Protein 5Z5E (pdb70)

Sequence (911 aa):
DPKEYVLKGFFYPASEIYNSIAGFYDYGYLGTLLKNNFINEWKNYFLRLHPNFWEVDPAIVMPKEVFIASGHLENFNDPWFNLMFPIYIGPDSQEALNLLKNLKENVSEQYIKDIIERVKKMVENEAYLRPETAQGPYVMFKREFILHRQKLPLGLAVVGKAFRNEISPRQLLLRLREFTQAELQIFFDPEDNEFDINEVKDVELNFLDKEGNYKRIKVKDLPFPEFYAYFVGKVKQFYERLGIPEERLRFRELSEKEKAFYNKYHVDIEINFPTYGWKEVGGIHYRTDHDLSGHMKVSGKDLTVQKDNKKFIPHVLELSFGVDRNVLALIDLFLTEEEYKEKRVVLKIPKHLAPIKVAVFPLLKKPELIEKAKEVYNMLKNYFYPIIYDEQGSIGRRYRRVDEIGVPYAITIDYQTLEDNTVTIRDRDTMKQVRVKIEDLPNDPKEYVLKGFFYPASEIYNSIAGFYDYGYLGTLLKNNFINEWKNYFLRLHPNFWEVDPAIVMPKEVFIASGHLENFNDPIVECNAPLGKVKWFNLMFPIYIGPDSQEALNLLKNLKENVSEQYIKDIIERVKKMVENEAYLRPETAQGPYVMFKREFILHRQKLPLGLAVVGKAFRNEISPRQLLLRLREFTQAELQIFFDPEDNEFDINEVKDVELNFLDKEGNYKRIKVKDLPFPEFYAYFVGKVKQFYERLGIPEERLRFRELSEKEKAFYNKYHVDIEINFPTYGWKEVGGIHYRTDHDLSGHMKVSGKDLTVQKDNKKFIPHVLELSFGVDRNVLALIDLFLTEEEYEIERDNQKVKEKRVVLKIPKHLAPIKVAVFPLLKKPELIEKAKEVYNMLKNYFYPIIYDEQGSIGRRYRRVDEIGVPYAITIDYQTLEDNTVTIRDRDTMKQVRVKIEDLPNQLTL

InterPro domains:
  IPR002314 Aminoacyl-tRNA synthetase, class II (G/ P/ S/T) [PF00587] (176-385)
  IPR004154 Anticodon-binding [PF03129] (419-507)
  IPR006195 Aminoacyl-tRNA synthetase, class II [PS50862] (129-424)
  IPR027031 Glycyl-tRNA synthetase/DNA polymerase subunit gamma-2 [PTHR10745] (9-361)
  IPR036621 Anticodon-binding domain superfamily [G3DSA:3.40.50.800] (417-511)
  IPR045864 Class II Aminoacyl-tRNA synthetase/Biotinyl protein ligase (BPL) and lipoyl protein ligase (LPL) [G3DSA:3.30.930.10] (7-416)
  IPR045864 Class II Aminoacyl-tRNA synthetase/Biotinyl protein ligase (BPL) and lipoyl protein ligase (LPL) [SSF55681] (9-422)

Secondary structure (DSSP, 8-state):
-HHHHGGGTTEEETTTTS-PPTT-EEE-HHHHHHHHHHHHHHHHHHHTTSTTEEE-B--SEE-HHHHHHHSHHHH-EE--EE--EEEE-SSHHHHHHHHHHT--TT--HHHHHHHHHHHHHHHHTEEEE-S-STHHHHHHHHHHHHHTTT-SSEEEEEEEEEE---SS-BTTTTB-SEEEEEEEEEEE-TTS--S-GGGTTT-EEEEE-TTS-EEEEEGGGSSS-HHHHHHHHHHHHHHHHHT--GGGEEEEEPPTTTS-TT-SEEEEEEEEETTTEEEEEEEEEE-TTHHHHHHHHHH-----EEETTEEEPPEEEEEEEEHHHHHHHHHHHHEEEEE---EEEEE---GGG-SS-EEEEESSS-HHHHHHHHHHHHHHTTT-SSEEE--SS-HHHHHHHHHHTT-SEEEEE-HHHHHH-EEEEEETTT--EEEEEGGGTT-/-HHHHGGGTTEEETTTTS-PPTT-EEE-HHHHHHHHHHHHHHHHHHHTTSTTEEE-B--SEEEHHHHHHSSHHHH-EEEE----PPP---EEEE-PEEEE-STHHHHHHHHHHT--TT--HHHHHHHHHHHHHHHHTEEEE-SSSTHHHHHHHHHHHHHTTT-SSEEEEEEEEEE---SS-BTGGGB-SEEEEEEEEEEE-SSS--S-GGGTTT-EEEEE-TT--EEEEEGGGSSS-HHHHHHHHHHHHHHHHHT--GGGEEEEEPPTTTS-TT-SEEEEEEEEETTTEEEEEEEEEE-TTHHHHHHHHHH-----EEETTEEEPPEEEEEEEEHHHHHHHHHHTTEEEEEEEEEETTEEEEEEEEEE---GGG-S--EEEEESSS-HHHHHHHHHHHHHHTTTSSS-EE--SS-HHHHHHHHHHTT-SEEEEE-HHHHHHSEEEEEETTT--EEEEEGGGTT-----

Foldseek 3Di:
DVPVLCVVFAKAQPPNVDDGDFFDIDGGLQNVLLLVLVVVLVCVQPQVPDVQADEDEFDQKDAPLLCVLVVLVPPCADPNDRFWAKDFPDCLVVVLVVLVVPDDPPDDVVSVVSNVVSVVVRVVRIITRAQDCVSRCLVCVVVSCVVVVVDPFHKYKYWDKGATNDPDADDPLQRHRIFTKIKIKTFHDPPDCPDDLVVFQQPWAFEQEQVRDTDIDGLVPDPDDSVQSSVVRSVVVSVVVQPAPRVFWHKYWHDCVPDDPQFPTKIFIWGQQPVPGTDGFWIKGWRFQSNNVSCCVSVVDDQWGDDDNDTDRTTIIMTMGGSSVVSVSQQRVQFDFDCVVHTATFRQGPQSSQSEAEEFEEQAPDVVSVVVRVVLCVVCCVVDPDYHYDYDDHPVVVLRVVRSRHHQWYWYGDPVCVVQVWIWIQGSPVRDIDIGHSVPVVD/DVLVLCVLFAKDQPPNVDDGDFQDIDGGLQNVLLLVLVVVLVCVQVQPPDPQADEDEDDQWAAVLLCVLVVLVPPQWDWDWDVVDDIDDTDTDRWWAKDFPDPLVVVLVVLVVPPDPPDDPVSVVVNVVSVVVRVVRIITRAQDCVSVCLVCVVVSCVVVPNDPFHKYKYWAKHATNDDDADDPLARHRIFIKIKIKTWHDPVDDPFDLVVFQQPWAFEQEQVGDTDIDGLVPDPDDSVQSRVVRSVVVSVVVQPQPRVFWHKYWHDCVPDDPQFPTKIFIWGQFPVPGTGGFWIKGWRFQSSNVSCCVSVVDDQWGQDPNDTDRTTIIMTMGGSSVVSVSLQRVFFDWDWDWDDDPNDIDIDIATARQRQQSSQSFAEEFEEQAPDPVSVVLSVVLCVVCCVQGPDYHYDYDDHPVVVLRSVRNSHHQWYWYRYVVCVVQQWIWIQGSPPRDIDIDHSVPPSPDDGD

Solvent-accessible surface area: 38941 Å² total; per-residue (Å²): 130,9,130,112,14,3,32,76,0,0,1,3,49,3,1,52,7,20,138,42,38,59,4,5,43,4,12,0,16,0,0,1,35,0,12,36,38,0,20,80,41,0,34,69,32,0,17,95,34,41,75,16,4,19,19,1,26,0,4,2,1,1,8,61,64,0,0,98,11,24,17,27,56,141,101,42,41,48,138,225,17,18,8,2,0,20,1,15,13,11,31,13,10,72,67,0,28,93,36,0,136,85,12,117,68,138,42,77,75,106,54,20,101,57,0,44,72,46,7,129,76,6,40,125,64,25,1,18,1,2,0,31,0,1,3,0,0,2,2,5,2,77,74,0,12,90,44,16,84,115,93,39,7,0,0,0,1,1,27,11,34,0,0,62,3,27,74,77,26,107,61,9,2,12,102,12,18,11,26,11,16,0,3,0,0,0,0,4,6,57,130,69,145,49,20,73,25,94,97,1,70,72,17,59,0,18,2,28,13,101,119,54,81,116,87,116,23,64,0,109,87,13,77,24,53,103,38,0,4,8,0,1,0,28,0,3,34,1,0,76,146,1,32,11,40,59,127,58,2,40,0,52,17,13,40,107,187,97,33,51,154,107,4,116,58,24,0,14,0,10,1,36,1,72,65,44,29,75,45,63,0,6,2,0,23,16,38,26,56,37,7,0,37,9,2,57,158,48,18,65,85,76,1,32,7,122,70,124,157,124,115,48,20,0,33,1,1,11,0,14,0,17,0,7,41,2,0,0,0,0,0,9,20,24,46,42,117,45,130,208,238,138,113,30,49,0,0,63,0,24,92,88,0,0,2,0,54,4,0,0,0,0,51,80,140,87,94,77,0,27,119,45,0,100,102,3,24,76,60,2,72,123,123,66,80,7,10,28,62,19,36,62,55,71,41,32,121,3,25,119,52,6,2,46,17,0,2,3,77,3,5,4,0,19,92,83,1,76,157,49,57,8,0,17,26,19,30,7,42,78,68,145,96,90,96,30,106,20,150,79,10,51,167,129,31,132,118,15,2,31,77,0,0,1,2,46,4,0,51,9,20,130,44,36,57,4,3,43,2,11,0,16,0,0,1,32,0,10,34,30,0,22,77,57,1,39,79,38,0,14,108,35,34,90,18,2,23,18,0,26,0,3,1,2,3,8,43,65,0,0,94,14,22,17,24,60,138,98,45,39,30,78,40,72,167,182,158,74,129,130,46,180,95,124,170,4,17,14,4,0,31,1,8,12,11,53,32,4,47,80,0,22,76,41,4,102,76,8,102,102,132,37,49,107,120,50,23,117,72,0,50,66,53,4,121,82,2,53,105,81,20,0,19,1,3,0,32,0,2,2,0,1,2,2,6,2,73,75,0,8,98,48,16,76,111,85,32,5,0,0,0,0,1,28,12,35,0,0,66,7,26,56,67,26,108,64,21,1,9,102,14,18,9,24,10,16,0,3,0,0,0,0,8,17,39,151,68,129,80,21,76,31,90,93,1,78,69,21,63,0,15,1,29,16,115,126,46,92,112,95,115,18,72,0,111,83,12,78,23,56,106,34,0,4,7,1,1,0,29,0,4,26,5,0,66,143,2,30,10,51,70,124,63,4,38,0,53,22,13,37,132,196,98,43,50,161,98,4,101,48,22,0,14,0,11,1,35,2,75,70,38,29,75,42,57,0,3,3,0,22,14,36,40,48,37,8,0,33,16,2,44,168,47,20,61,89,72,1,28,14,104,85,104,134,150,112,44,34,0,36,1,1,8,0,14,0,14,0,6,44,2,0,4,0,1,3,14,21,22,49,43,108,37,142,49,91,6,85,111,127,146,106,123,45,163,66,142,19,58,0,0,67,0,21,27,49,0,0,4,1,37,0,0,0,0,0,50,86,121,104,106,99,0,30,116,33,0,105,82,0,14,73,55,0,64,122,127,32,65,15,2,20,55,15,26,42,33,53,37,40,144,1,25,147,56,7,6,32,15,0,3,0,19,3,0,4,0,24,109,78,1,70,150,63,64,17,0,14,19,15,32,5,53,80,22,109,89,88,84,34,97,10,132,76,0,33,128,16,118,49,139

Structure (mmCIF, N/CA/C/O backbone):
data_5Z5E
#
_entry.id   5Z5E
#
_cell.length_a   79.410
_cell.length_b   121.096
_cell.length_c   133.635
_cell.angle_alpha   90.00
_cell.angle_beta   93.27
_cell.angle_gamma   90.00
#
_symmetry.space_group_name_H-M   'C 1 2 1'
#
loop_
_entity.id
_entity.type
_entity.pdbx_description
1 polymer NEQ417
2 non-polymer 'SULFATE ION'
3 non-polymer GLYCEROL
4 water water
#
loop_
_atom_site.group_PDB
_atom_site.id
_atom_site.type_symbol
_atom_site.label_atom_id
_atom_site.label_alt_id
_atom_site.label_comp_id
_atom_site.label_asym_id
_atom_site.label_entity_id
_atom_site.label_seq_id
_atom_site.pdbx_PDB_ins_code
_atom_site.Cartn_x
_atom_site.Cartn_y
_atom_site.Cartn_z
_atom_site.occupancy
_atom_site.B_iso_or_equiv
_atom_site.auth_seq_id
_atom_site.auth_comp_id
_atom_site.auth_asym_id
_atom_site.auth_atom_id
_atom_site.pdbx_PDB_model_num
ATOM 1 N N . ASP A 1 24 ? -1.762 92.755 12.083 1.00 61.06 2 ASP A N 1
ATOM 2 C CA . ASP A 1 24 ? -2.079 91.465 11.476 1.00 58.35 2 ASP A CA 1
ATOM 3 C C . ASP A 1 24 ? -1.172 90.374 12.028 1.00 49.53 2 ASP A C 1
ATOM 4 O O . ASP A 1 24 ? -0.348 89.824 11.301 1.00 50.83 2 ASP A O 1
ATOM 9 N N . PRO A 1 25 ? -1.324 90.045 13.312 1.00 47.34 3 PRO A N 1
ATOM 10 C CA . PRO A 1 25 ? -0.479 88.982 13.880 1.00 46.32 3 PRO A CA 1
ATOM 11 C C . PRO A 1 25 ? -0.779 87.611 13.301 1.00 41.97 3 PRO A C 1
ATOM 12 O O . PRO A 1 25 ? 0.111 86.756 13.275 1.00 39.90 3 PRO A O 1
ATOM 16 N N . LYS A 1 26 ? -1.996 87.388 12.805 1.00 38.99 4 LYS A N 1
ATOM 17 C CA . LYS A 1 26 ? -2.445 86.037 12.486 1.00 43.75 4 LYS A CA 1
ATOM 18 C C . LYS A 1 26 ? -1.539 85.364 11.459 1.00 43.31 4 LYS A C 1
ATOM 19 O O . LYS A 1 26 ? -1.096 84.227 11.659 1.00 37.63 4 LYS A O 1
ATOM 25 N N . GLU A 1 27 ? -1.256 86.041 10.349 1.00 39.75 5 GLU A N 1
ATOM 26 C CA . GLU A 1 27 ? -0.366 85.443 9.363 1.00 37.76 5 GLU A CA 1
ATOM 27 C C . GLU A 1 27 ? 1.094 85.577 9.770 1.00 34.71 5 GLU A C 1
ATOM 28 O O . GLU A 1 27 ? 1.904 84.693 9.455 1.00 29.81 5 GLU A O 1
ATOM 34 N N . TYR A 1 28 ? 1.441 86.657 10.481 1.00 23.70 6 TYR A N 1
ATOM 35 C CA . TYR A 1 28 ? 2.833 86.883 10.849 1.00 28.72 6 TYR A CA 1
ATOM 36 C C . TYR A 1 28 ? 3.361 85.836 11.827 1.00 28.10 6 TYR A C 1
ATOM 37 O O . TYR A 1 28 ? 4.565 85.558 11.817 1.00 25.29 6 TYR A O 1
ATOM 46 N N . VAL A 1 29 ? 2.507 85.259 12.684 1.00 24.43 7 VAL A N 1
ATOM 47 C CA . VAL A 1 29 ? 3.030 84.363 13.722 1.00 25.89 7 VAL A CA 1
ATOM 48 C C . VAL A 1 29 ? 3.443 83.023 13.123 1.00 25.34 7 VAL A C 1
ATOM 49 O O . VAL A 1 29 ? 4.258 82.298 13.713 1.00 26.18 7 VAL A O 1
ATOM 53 N N . LEU A 1 30 ? 2.927 82.700 11.938 1.00 25.21 8 LEU A N 1
ATOM 54 C CA . LEU A 1 30 ? 3.313 81.506 11.195 1.00 27.98 8 LEU A CA 1
ATOM 55 C C . LEU A 1 30 ? 4.764 81.527 10.731 1.00 20.97 8 LEU A C 1
ATOM 56 O O . LEU A 1 30 ? 5.247 80.521 10.221 1.00 24.02 8 LEU A O 1
ATOM 61 N N . LYS A 1 31 ? 5.468 82.637 10.888 1.00 26.10 9 LYS A N 1
ATOM 62 C CA . LYS A 1 31 ? 6.865 82.709 10.488 1.00 26.92 9 LYS A CA 1
ATOM 63 C C . LYS A 1 31 ? 7.804 82.187 11.571 1.00 30.44 9 LYS A C 1
ATOM 64 O O . LYS A 1 31 ? 8.968 82.597 11.632 1.00 29.70 9 LYS A O 1
ATOM 70 N N . GLY A 1 32 ? 7.325 81.276 12.416 1.00 27.56 10 GLY A N 1
ATOM 71 C CA . GLY A 1 32 ? 8.155 80.658 13.441 1.00 22.80 10 GLY A CA 1
ATOM 72 C C . GLY A 1 32 ? 7.714 80.889 14.867 1.00 22.16 10 GLY A C 1
ATOM 73 O O . GLY A 1 32 ? 8.326 80.304 15.777 1.00 20.88 10 GLY A O 1
ATOM 74 N N . PHE A 1 33 ? 6.681 81.696 15.123 1.00 19.61 11 PHE A N 1
ATOM 75 C CA . PHE A 1 33 ? 6.297 81.952 16.509 1.00 20.96 11 PHE A CA 1
ATOM 76 C C . PHE A 1 33 ? 5.344 80.874 17.028 1.00 18.51 11 PHE A C 1
ATOM 77 O O . PHE A 1 33 ? 5.688 80.159 17.974 1.00 21.28 11 PHE A O 1
ATOM 85 N N . PHE A 1 34 ? 4.178 80.708 16.402 1.00 15.98 12 PHE A N 1
ATOM 86 C CA . PHE A 1 34 ? 3.276 79.631 16.803 1.00 19.94 12 PHE A CA 1
ATOM 87 C C . PHE A 1 34 ? 2.234 79.390 15.721 1.00 21.37 12 PHE A C 1
ATOM 88 O O . PHE A 1 34 ? 1.847 80.307 14.987 1.00 25.39 12 PHE A O 1
ATOM 96 N N . TYR A 1 35 ? 1.772 78.146 15.655 1.00 20.10 13 TYR A N 1
ATOM 97 C CA . TYR A 1 35 ? 0.919 77.605 14.611 1.00 20.64 13 TYR A CA 1
ATOM 98 C C . TYR A 1 35 ? -0.260 76.888 15.245 1.00 25.26 13 TYR A C 1
ATOM 99 O O . TYR A 1 35 ? -0.163 76.419 16.386 1.00 23.68 13 TYR A O 1
ATOM 108 N N . PRO A 1 36 ? -1.377 76.772 14.531 1.00 23.58 14 PRO A N 1
ATOM 109 C CA . PRO A 1 36 ? -2.463 75.924 15.025 1.00 23.30 14 PRO A CA 1
ATOM 110 C C . PRO A 1 36 ? -1.925 74.532 15.338 1.00 26.85 14 PRO A C 1
ATOM 111 O O . PRO A 1 36 ? -1.178 73.961 14.550 1.00 24.25 14 PRO A O 1
ATOM 115 N N . ALA A 1 37 ? -2.289 73.993 16.511 1.00 24.19 15 ALA A N 1
ATOM 116 C CA . ALA A 1 37 ? -1.689 72.742 16.977 1.00 24.54 15 ALA A CA 1
ATOM 117 C C . ALA A 1 37 ? -2.026 71.604 16.028 1.00 24.46 15 ALA A C 1
ATOM 118 O O . ALA A 1 37 ? -3.179 71.438 15.621 1.00 21.85 15 ALA A O 1
ATOM 120 N N . SER A 1 38 ? -1.018 70.805 15.691 1.00 25.17 16 SER A N 1
ATOM 121 C CA . SER A 1 38 ? -1.176 69.735 14.716 1.00 21.94 16 SER A CA 1
ATOM 122 C C . SER A 1 38 ? -1.738 70.299 13.407 1.00 22.96 16 SER A C 1
ATOM 123 O O . SER A 1 38 ? -2.778 69.877 12.903 1.00 20.60 16 SER A O 1
ATOM 126 N N . GLU A 1 39 ? -1.005 71.274 12.866 1.00 23.51 17 GLU A N 1
ATOM 127 C CA . GLU A 1 39 ? -1.486 72.058 11.727 1.00 28.19 17 GLU A CA 1
ATOM 128 C C . GLU A 1 39 ? -1.891 71.194 10.539 1.00 29.17 17 GLU A C 1
ATOM 129 O O . GLU A 1 39 ? -2.822 71.551 9.807 1.00 28.74 17 GLU A O 1
ATOM 135 N N . ILE A 1 40 ? -1.228 70.050 10.331 1.00 27.35 18 ILE A N 1
ATOM 136 C CA . ILE A 1 40 ? -1.536 69.235 9.153 1.00 26.02 18 ILE A CA 1
ATOM 137 C C . ILE A 1 40 ? -2.822 68.438 9.288 1.00 26.55 18 ILE A C 1
ATOM 138 O O . ILE A 1 40 ? -3.263 67.835 8.303 1.00 30.51 18 ILE A O 1
ATOM 143 N N . TYR A 1 41 ? -3.439 68.397 10.466 1.00 26.65 19 TYR A N 1
ATOM 144 C CA . TYR A 1 41 ? -4.768 67.813 10.606 1.00 25.31 19 TYR A CA 1
ATOM 145 C C . TYR A 1 41 ? -5.762 68.942 10.852 1.00 27.77 19 TYR A C 1
ATOM 146 O O . TYR A 1 41 ? -5.412 70.122 10.785 1.00 31.39 19 TYR A O 1
ATOM 155 N N . ASN A 1 42 ? -7.015 68.591 11.119 1.00 26.71 20 ASN A N 1
ATOM 156 C CA . ASN A 1 42 ? -8.003 69.618 11.453 1.00 31.02 20 ASN A CA 1
ATOM 157 C C . ASN A 1 42 ? -7.708 70.107 12.866 1.00 25.31 20 ASN A C 1
ATOM 158 O O . ASN A 1 42 ? -8.154 69.501 13.838 1.00 29.04 20 ASN A O 1
ATOM 163 N N . SER A 1 43 ? -6.960 71.202 13.001 1.00 25.02 21 SER A N 1
ATOM 164 C CA . SER A 1 43 ? -6.575 71.668 14.336 1.00 27.18 21 SER A CA 1
ATOM 165 C C . SER A 1 43 ? -7.791 71.985 15.204 1.00 30.62 21 SER A C 1
ATOM 166 O O . SER A 1 43 ? -8.798 72.516 14.726 1.00 30.90 21 SER A O 1
ATOM 169 N N . ILE A 1 44 ? -7.697 71.646 16.490 1.00 25.42 22 ILE A N 1
ATOM 170 C CA . ILE A 1 44 ? -8.752 71.964 17.450 1.00 25.84 22 ILE A CA 1
ATOM 171 C C . ILE A 1 44 ? -8.550 73.384 17.962 1.00 24.56 22 ILE A C 1
ATOM 172 O O . ILE A 1 44 ? -7.434 73.772 18.321 1.00 23.94 22 ILE A O 1
ATOM 177 N N . ALA A 1 45 ? -9.631 74.160 18.010 1.00 25.77 23 ALA A N 1
ATOM 178 C CA . ALA A 1 45 ? -9.541 75.554 18.431 1.00 23.45 23 ALA A CA 1
ATOM 179 C C . ALA A 1 45 ? -9.038 75.677 19.871 1.00 19.41 23 ALA A C 1
ATOM 180 O O . ALA A 1 45 ? -9.406 74.895 20.752 1.00 22.39 23 ALA A O 1
ATOM 182 N N . GLY A 1 46 ? -8.185 76.666 20.107 1.00 21.36 24 GLY A N 1
ATOM 183 C CA . GLY A 1 46 ? -7.688 76.938 21.440 1.00 16.65 24 GLY A CA 1
ATOM 184 C C . GLY A 1 46 ? -6.425 76.194 21.826 1.00 21.80 24 GLY A C 1
ATOM 185 O O . GLY A 1 46 ? -6.069 76.200 23.016 1.00 18.19 24 GLY A O 1
ATOM 186 N N . PHE A 1 47 ? -5.742 75.554 20.861 1.00 20.06 25 PHE A N 1
ATOM 187 C CA . PHE A 1 47 ? -4.445 74.906 21.065 1.00 22.07 25 PHE A CA 1
ATOM 188 C C . PHE A 1 47 ? -3.492 75.342 19.970 1.00 19.14 25 PHE A C 1
ATOM 189 O O . PHE A 1 47 ? -3.860 75.329 18.795 1.00 24.02 25 PHE A O 1
ATOM 197 N N . TYR A 1 48 ? -2.260 75.683 20.346 1.00 18.22 26 TYR A N 1
ATOM 198 C CA . TYR A 1 48 ? -1.234 76.085 19.394 1.00 18.78 26 TYR A CA 1
ATOM 199 C C . TYR A 1 48 ? 0.084 75.385 19.719 1.00 21.13 26 TYR A C 1
ATOM 200 O O . TYR A 1 48 ? 0.373 75.094 20.879 1.00 21.60 26 TYR A O 1
ATOM 209 N N . ASP A 1 49 ? 0.879 75.097 18.683 1.00 22.07 27 ASP A N 1
ATOM 210 C CA . ASP A 1 49 ? 2.266 74.686 18.863 1.00 19.10 27 ASP A CA 1
ATOM 211 C C . ASP A 1 49 ? 3.146 75.912 18.703 1.00 18.82 27 ASP A C 1
ATOM 212 O O . ASP A 1 49 ? 3.007 76.641 17.720 1.00 23.76 27 ASP A O 1
ATOM 217 N N . TYR A 1 50 ? 4.059 76.127 19.650 1.00 16.54 28 TYR A N 1
ATOM 218 C CA . TYR A 1 50 ? 5.084 77.155 19.515 1.00 18.73 28 TYR A CA 1
ATOM 219 C C . TYR A 1 50 ? 6.239 76.683 18.627 1.00 16.96 28 TYR A C 1
ATOM 220 O O . TYR A 1 50 ? 6.835 75.633 18.872 1.00 17.03 28 TYR A O 1
ATOM 229 N N . GLY A 1 51 ? 6.585 77.487 17.626 1.00 22.72 29 GLY A N 1
ATOM 230 C CA . GLY A 1 51 ? 7.675 77.183 16.725 1.00 18.12 29 GLY A CA 1
ATOM 231 C C . GLY A 1 51 ? 9.009 77.576 17.322 1.00 18.14 29 GLY A C 1
ATOM 232 O O . GLY A 1 51 ? 9.126 77.912 18.503 1.00 18.79 29 GLY A O 1
ATOM 233 N N . TYR A 1 52 ? 10.042 77.564 16.473 1.00 16.10 30 TYR A N 1
ATOM 234 C CA . TYR A 1 52 ? 11.380 77.748 17.020 1.00 16.09 30 TYR A CA 1
ATOM 235 C C . TYR A 1 52 ? 11.581 79.154 17.591 1.00 19.34 30 TYR A C 1
ATOM 236 O O . TYR A 1 52 ? 12.271 79.314 18.614 1.00 17.76 30 TYR A O 1
ATOM 245 N N . LEU A 1 53 ? 10.961 80.178 16.991 1.00 16.91 31 LEU A N 1
ATOM 246 C CA . LEU A 1 53 ? 11.069 81.521 17.558 1.00 17.61 31 LEU A CA 1
ATOM 247 C C . LEU A 1 53 ? 10.118 81.708 18.736 1.00 17.35 31 LEU A C 1
ATOM 248 O O . LEU A 1 53 ? 10.474 82.350 19.726 1.00 16.44 31 LEU A O 1
ATOM 253 N N . GLY A 1 54 ? 8.896 81.193 18.628 1.00 15.80 32 GLY A N 1
ATOM 254 C CA . GLY A 1 54 ? 7.967 81.292 19.739 1.00 17.81 32 GLY A CA 1
ATOM 255 C C . GLY A 1 54 ? 8.500 80.624 20.992 1.00 16.95 32 GLY A C 1
ATOM 256 O O . GLY A 1 54 ? 8.363 81.152 22.094 1.00 12.70 32 GLY A O 1
ATOM 257 N N . THR A 1 55 ? 9.146 79.466 20.827 1.00 16.13 33 THR A N 1
ATOM 258 C CA . THR A 1 55 ? 9.700 78.745 21.966 1.00 14.00 33 THR A CA 1
ATOM 259 C C . THR A 1 55 ? 10.807 79.538 22.637 1.00 15.44 33 THR A C 1
ATOM 260 O O . THR A 1 55 ? 10.880 79.598 23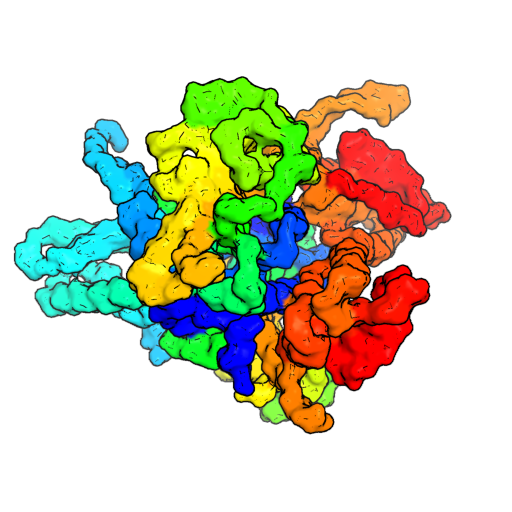.872 1.00 16.05 33 THR A O 1
ATOM 264 N N . LEU A 1 56 ? 11.696 80.139 21.842 1.00 14.49 34 LEU A N 1
ATOM 265 C CA . LEU A 1 56 ? 12.778 80.930 22.413 1.00 15.76 34 LEU A CA 1
ATOM 266 C C . LEU A 1 56 ? 12.243 82.185 23.103 1.00 18.30 34 LEU A C 1
ATOM 267 O O . LEU A 1 56 ? 12.711 82.555 24.187 1.00 17.49 34 LEU A O 1
ATOM 272 N N . LEU A 1 57 ? 11.295 82.878 22.465 1.00 17.29 35 LEU A N 1
ATOM 273 C CA . LEU A 1 57 ? 10.758 84.095 23.053 1.00 15.64 35 LEU A CA 1
ATOM 274 C C . LEU A 1 57 ? 10.042 83.791 24.369 1.00 12.34 35 LEU A C 1
ATOM 275 O O . LEU A 1 57 ? 10.242 84.486 25.369 1.00 18.89 35 LEU A O 1
ATOM 280 N N . LYS A 1 58 ? 9.239 82.729 24.402 1.00 13.80 36 LYS A N 1
ATOM 281 C CA . LYS A 1 58 ? 8.524 82.396 25.634 1.00 16.24 36 LYS A CA 1
ATOM 282 C C . LYS A 1 58 ? 9.488 82.008 26.754 1.00 17.48 36 LYS A C 1
ATOM 283 O O . LYS A 1 58 ? 9.284 82.381 27.919 1.00 15.74 36 LYS A O 1
ATOM 289 N N . ASN A 1 59 ? 10.535 81.246 26.431 1.00 14.95 37 ASN A N 1
ATOM 290 C CA . ASN A 1 59 ? 11.527 80.921 27.449 1.00 17.57 37 ASN A CA 1
ATOM 291 C C . ASN A 1 59 ? 12.292 82.155 27.899 1.00 18.27 37 ASN A C 1
ATOM 292 O O . ASN A 1 59 ? 12.660 82.264 29.074 1.00 17.81 37 ASN A O 1
ATOM 297 N N . ASN A 1 60 ? 12.555 83.096 26.987 1.00 14.57 38 ASN A N 1
ATOM 298 C CA . ASN A 1 60 ? 13.163 84.348 27.425 1.00 16.56 38 ASN A CA 1
ATOM 299 C C . ASN A 1 60 ? 12.269 85.053 28.442 1.00 17.18 38 ASN A C 1
ATOM 300 O O . ASN A 1 60 ? 12.742 85.507 29.489 1.00 20.37 38 ASN A O 1
ATOM 305 N N . PHE A 1 61 ? 10.968 85.140 28.163 1.00 16.91 39 PHE A N 1
ATOM 306 C CA . PHE A 1 61 ? 10.074 85.774 29.129 1.00 17.85 39 PHE A CA 1
ATOM 307 C C . PHE A 1 61 ? 10.057 84.998 30.446 1.00 14.90 39 PHE A C 1
ATOM 308 O O . PHE A 1 61 ? 10.227 85.576 31.532 1.00 13.72 39 PHE A O 1
ATOM 316 N N . ILE A 1 62 ? 9.915 83.675 30.360 1.00 17.09 40 ILE A N 1
ATOM 317 C CA . ILE A 1 62 ? 9.837 82.838 31.562 1.00 16.41 40 ILE A CA 1
ATOM 318 C C . ILE A 1 62 ? 11.070 83.022 32.447 1.00 18.10 40 ILE A C 1
ATOM 319 O O . ILE A 1 62 ? 10.958 83.170 33.674 1.00 16.22 40 ILE A O 1
ATOM 324 N N . ASN A 1 63 ? 12.263 83.069 31.839 1.00 16.94 41 ASN A N 1
ATOM 325 C CA . ASN A 1 63 ? 13.494 83.202 32.617 1.00 16.44 41 ASN A CA 1
ATOM 326 C C . ASN A 1 63 ? 13.653 84.602 33.206 1.00 16.40 41 ASN A C 1
ATOM 327 O O . ASN A 1 63 ? 14.156 84.759 34.327 1.00 17.06 41 ASN A O 1
ATOM 332 N N . GLU A 1 64 ? 13.278 85.635 32.461 1.00 16.28 42 GLU A N 1
ATOM 333 C CA . GLU A 1 64 ? 13.245 86.971 33.044 1.00 18.04 42 GLU A CA 1
ATOM 334 C C . GLU A 1 64 ? 12.266 87.018 34.210 1.00 15.64 42 GLU A C 1
ATOM 335 O O . GLU A 1 64 ? 12.572 87.583 35.267 1.00 14.16 42 GLU A O 1
ATOM 341 N N . TRP A 1 65 ? 11.100 86.387 34.045 1.00 14.33 43 TRP A N 1
ATOM 342 C CA . TRP A 1 65 ? 10.101 86.359 35.109 1.00 12.66 43 TRP A CA 1
ATOM 343 C C . TRP A 1 65 ? 10.646 85.656 36.352 1.00 15.86 43 TRP A C 1
ATOM 344 O O . TRP A 1 65 ? 10.658 86.229 37.456 1.00 17.97 43 TRP A O 1
ATOM 355 N N . LYS A 1 66 ? 11.127 84.420 36.191 1.00 13.65 44 LYS A N 1
ATOM 356 C CA . LYS A 1 66 ? 11.674 83.664 37.318 1.00 15.55 44 LYS A CA 1
ATOM 357 C C . LYS A 1 66 ? 12.758 84.446 38.038 1.00 18.00 44 LYS A C 1
ATOM 358 O O . LYS A 1 66 ? 12.737 84.573 39.262 1.00 16.54 44 LYS A O 1
ATOM 364 N N . ASN A 1 67 ? 13.730 84.971 37.293 1.00 15.11 45 ASN A N 1
ATOM 365 C CA . ASN A 1 67 ? 14.814 85.689 37.952 1.00 19.59 45 ASN A CA 1
ATOM 366 C C . ASN A 1 67 ? 14.338 86.957 38.647 1.00 21.95 45 ASN A C 1
ATOM 367 O O . ASN A 1 67 ? 14.921 87.359 39.658 1.00 22.91 45 ASN A O 1
ATOM 372 N N . TYR A 1 68 ? 13.299 87.607 38.140 1.00 16.60 46 TYR A N 1
ATOM 373 C CA . TYR A 1 68 ? 12.858 88.807 38.839 1.00 16.50 46 TYR A CA 1
ATOM 374 C C . TYR A 1 68 ? 12.081 88.441 40.103 1.00 15.08 46 TYR A C 1
ATOM 375 O O . TYR A 1 68 ? 12.439 88.867 41.201 1.00 17.96 46 TYR A O 1
ATOM 384 N N . PHE A 1 69 ? 11.052 87.602 39.976 1.00 13.89 47 PHE A N 1
ATOM 385 C CA . PHE A 1 69 ? 10.115 87.411 41.075 1.00 16.00 47 PHE A CA 1
ATOM 386 C C . PHE A 1 69 ? 10.684 86.525 42.175 1.00 20.80 47 PHE A C 1
ATOM 387 O O . PHE A 1 69 ? 10.461 86.793 43.363 1.00 20.61 47 PHE A O 1
ATOM 395 N N . LEU A 1 70 ? 11.444 85.488 41.822 1.00 18.72 48 LEU A N 1
ATOM 396 C CA . LEU A 1 70 ? 12.028 84.644 42.860 1.00 18.40 48 LEU A CA 1
ATOM 397 C C . LEU A 1 70 ? 13.011 85.432 43.710 1.00 21.18 48 LEU A C 1
ATOM 398 O O . LEU A 1 70 ? 13.068 85.255 44.929 1.00 20.66 48 LEU A O 1
ATOM 403 N N . ARG A 1 71 ? 13.743 86.355 43.095 1.00 18.30 49 ARG A N 1
ATOM 404 C CA . ARG A 1 71 ? 14.731 87.134 43.817 1.00 21.71 49 ARG A CA 1
ATOM 405 C C . ARG A 1 71 ? 14.127 88.246 44.668 1.00 24.42 49 ARG A C 1
ATOM 406 O O . ARG A 1 71 ? 14.885 88.936 45.354 1.00 24.07 49 ARG A O 1
ATOM 414 N N . LEU A 1 72 ? 12.803 88.431 44.664 1.00 20.73 50 LEU A N 1
ATOM 415 C CA . LEU A 1 72 ? 12.199 89.445 45.533 1.00 22.62 50 LEU A CA 1
ATOM 416 C C . LEU A 1 72 ? 12.400 89.144 47.011 1.00 24.85 50 LEU A C 1
ATOM 417 O O . LEU A 1 72 ? 12.332 90.062 47.826 1.00 31.12 50 LEU A O 1
ATOM 422 N N . HIS A 1 73 ? 12.653 87.886 47.388 1.00 24.87 51 HIS A N 1
ATOM 423 C CA . HIS A 1 73 ? 12.772 87.580 48.805 1.00 22.94 51 HIS A CA 1
ATOM 424 C C . HIS A 1 73 ? 13.533 86.272 48.952 1.00 25.35 51 HIS A C 1
ATOM 425 O O . HIS A 1 73 ? 13.378 85.391 48.096 1.00 24.00 51 HIS A O 1
ATOM 432 N N . PRO A 1 74 ? 14.359 86.101 50.001 1.00 28.15 52 PRO A N 1
ATOM 433 C CA . PRO A 1 74 ? 15.209 84.884 50.086 1.00 20.76 52 PRO A CA 1
ATOM 434 C C . PRO A 1 74 ? 14.440 83.582 50.268 1.00 25.80 52 PRO A C 1
ATOM 435 O O . PRO A 1 74 ? 15.021 82.506 50.061 1.00 25.65 52 PRO A O 1
ATOM 439 N N . ASN A 1 75 ? 13.181 83.627 50.689 1.00 19.52 53 ASN A N 1
ATOM 440 C CA . ASN A 1 75 ? 12.412 82.415 50.930 1.00 20.84 53 ASN A CA 1
ATOM 441 C C . ASN A 1 75 ? 11.341 82.206 49.859 1.00 19.09 53 ASN A C 1
ATOM 442 O O . ASN A 1 75 ? 10.302 81.613 50.137 1.00 16.26 53 ASN A O 1
ATOM 447 N N . PHE A 1 76 ? 11.598 82.686 48.628 1.00 15.61 54 PHE A N 1
ATOM 448 C CA . PHE A 1 76 ? 10.756 82.433 47.457 1.00 18.75 54 PHE A CA 1
ATOM 449 C C . PHE A 1 76 ? 11.381 81.337 46.589 1.00 20.23 54 PHE A C 1
ATOM 450 O O . PHE A 1 76 ? 12.557 81.430 46.226 1.00 17.29 54 PHE A O 1
ATOM 458 N N . TRP A 1 77 ? 10.579 80.335 46.212 1.00 14.77 55 TRP A N 1
ATOM 459 C CA . TRP A 1 77 ? 11.094 79.143 45.557 1.00 17.46 55 TRP A CA 1
ATOM 460 C C . TRP A 1 77 ? 10.145 78.676 44.465 1.00 18.26 55 TRP A C 1
ATOM 461 O O . TRP A 1 77 ? 8.920 78.710 44.641 1.00 17.94 55 TRP A O 1
ATOM 472 N N . GLU A 1 78 ? 10.720 78.173 43.374 1.00 16.22 56 GLU A N 1
ATOM 473 C CA . GLU A 1 78 ? 9.946 77.501 42.338 1.00 14.63 56 GLU A CA 1
ATOM 474 C C . GLU A 1 78 ? 9.669 76.068 42.755 1.00 15.89 56 GLU A C 1
ATOM 475 O O . GLU A 1 78 ? 10.541 75.400 43.318 1.00 16.49 56 GLU A O 1
ATOM 481 N N . VAL A 1 79 ? 8.436 75.616 42.509 1.00 14.74 57 VAL A N 1
ATOM 482 C CA . VAL A 1 79 ? 8.020 74.225 42.644 1.00 12.76 57 VAL A CA 1
ATOM 483 C C . VAL A 1 79 ? 7.341 73.834 41.347 1.00 16.09 57 VAL A C 1
ATOM 484 O O . VAL A 1 79 ? 6.912 74.687 40.568 1.00 14.62 57 VAL A O 1
ATOM 488 N N . ASP A 1 80 ? 7.217 72.524 41.123 1.00 15.90 58 ASP A N 1
ATOM 489 C CA . ASP A 1 80 ? 6.632 72.003 39.889 1.00 18.27 58 ASP A CA 1
ATOM 490 C C . ASP A 1 80 ? 5.601 70.943 40.249 1.00 18.16 58 ASP A C 1
ATOM 491 O O . ASP A 1 80 ? 5.881 69.738 40.183 1.00 16.62 58 ASP A O 1
ATOM 496 N N . PRO A 1 81 ? 4.388 71.366 40.614 1.00 22.33 59 PRO A N 1
ATOM 497 C CA . PRO A 1 81 ? 3.325 70.421 40.969 1.00 16.39 59 PRO A CA 1
ATOM 498 C C . PRO A 1 81 ? 2.766 69.724 39.743 1.00 15.72 59 PRO A C 1
ATOM 499 O O . PRO A 1 81 ? 2.745 70.276 38.646 1.00 21.58 59 PRO A O 1
ATOM 503 N N . ALA A 1 82 ? 2.278 68.506 39.950 1.00 15.54 60 ALA A N 1
ATOM 504 C CA . ALA A 1 82 ? 1.661 67.767 38.855 1.00 21.79 60 ALA A CA 1
ATOM 505 C C . ALA A 1 82 ? 0.401 68.477 38.345 1.00 23.39 60 ALA A C 1
ATOM 506 O O . ALA A 1 82 ? -0.330 69.139 39.101 1.00 15.84 60 ALA A O 1
ATOM 508 N N . ILE A 1 83 ? 0.141 68.306 37.047 1.00 17.92 61 ILE A N 1
ATOM 509 C CA . ILE A 1 83 ? -1.031 68.912 36.423 1.00 17.11 61 ILE A CA 1
ATOM 510 C C . ILE A 1 83 ? -2.313 68.240 36.905 1.00 19.64 61 ILE A C 1
ATOM 511 O O . ILE A 1 83 ? -3.305 68.918 37.202 1.00 18.56 61 ILE A O 1
ATOM 516 N N . VAL A 1 84 ? -2.320 66.910 37.002 1.00 17.15 62 VAL A N 1
ATOM 517 C CA . VAL A 1 84 ? -3.521 66.195 37.431 1.00 18.74 62 VAL A CA 1
ATOM 518 C C . VAL A 1 84 ? -3.634 66.273 38.943 1.00 20.16 62 VAL A C 1
ATOM 519 O O . VAL A 1 84 ? -2.648 66.050 39.657 1.00 21.94 62 VAL A O 1
ATOM 523 N N . MET A 1 85 ? -4.834 66.588 39.437 1.00 21.09 63 MET A N 1
ATOM 524 C CA . MET A 1 85 ? -5.076 66.710 40.871 1.00 21.58 63 MET A CA 1
ATOM 525 C C . MET A 1 85 ? -6.370 66.008 41.257 1.00 22.22 63 MET A C 1
ATOM 526 O O . MET A 1 85 ? -7.305 65.920 40.451 1.00 18.80 63 MET A O 1
ATOM 531 N N . PRO A 1 86 ? -6.453 65.516 42.492 1.00 22.59 64 PRO A N 1
ATOM 532 C CA . PRO A 1 86 ? -7.657 64.811 42.940 1.00 25.26 64 PRO A CA 1
ATOM 533 C C . PRO A 1 86 ? -8.873 65.723 43.043 1.00 27.56 64 PRO A C 1
ATOM 534 O O . PRO A 1 86 ? -8.778 66.946 43.183 1.00 22.68 64 PRO A O 1
ATOM 538 N N . LYS A 1 87 ? -10.036 65.068 43.001 1.00 30.50 65 LYS A N 1
ATOM 539 C CA . LYS A 1 87 ? -11.327 65.745 42.999 1.00 29.27 65 LYS A CA 1
ATOM 540 C C . LYS A 1 87 ? -11.481 66.670 44.197 1.00 27.68 65 LYS A C 1
ATOM 541 O O . LYS A 1 87 ? -11.966 67.799 44.053 1.00 26.85 65 LYS A O 1
ATOM 547 N N . GLU A 1 88 ? -11.049 66.215 45.385 1.00 25.86 66 GLU A N 1
ATOM 548 C CA . GLU A 1 88 ? -11.242 66.980 46.620 1.00 28.74 66 GLU A CA 1
ATOM 549 C C . GLU A 1 88 ? -10.516 68.314 46.597 1.00 27.59 66 GLU A C 1
ATOM 550 O O . GLU A 1 88 ? -10.900 69.237 47.324 1.00 27.96 66 GLU A O 1
ATOM 556 N N . VAL A 1 89 ? -9.440 68.419 45.818 1.00 25.47 67 VAL A N 1
ATOM 557 C CA . VAL A 1 89 ? -8.766 69.703 45.643 1.00 23.49 67 VAL A CA 1
ATOM 558 C C . VAL A 1 89 ? -9.780 70.758 45.244 1.00 20.72 67 VAL A C 1
ATOM 559 O O . VAL A 1 89 ? -9.825 71.859 45.805 1.00 22.35 67 VAL A O 1
ATOM 563 N N . PHE A 1 90 ? -10.637 70.409 44.292 1.00 20.44 68 PHE A N 1
ATOM 564 C CA . PHE A 1 90 ? -11.525 71.373 43.675 1.00 26.07 68 PHE A CA 1
ATOM 565 C C . PHE A 1 90 ? -12.860 71.467 44.385 1.00 31.99 68 PHE A C 1
ATOM 566 O O . PHE A 1 90 ? -13.591 72.438 44.160 1.00 29.57 68 PHE A O 1
ATOM 574 N N . ILE A 1 91 ? -13.180 70.499 45.251 1.00 28.78 69 ILE A N 1
ATOM 575 C CA . ILE A 1 91 ? -14.175 70.756 46.285 1.00 28.07 69 ILE A CA 1
ATOM 576 C C . ILE A 1 91 ? -13.709 71.912 47.151 1.00 28.43 69 ILE A C 1
ATOM 577 O O . ILE A 1 91 ? -14.400 72.928 47.285 1.00 32.42 69 ILE A O 1
ATOM 582 N N . ALA A 1 92 ? -12.496 71.793 47.700 1.00 27.63 70 ALA A N 1
ATOM 583 C CA . ALA A 1 92 ? -11.954 72.834 48.564 1.00 27.67 70 ALA A CA 1
ATOM 584 C C . ALA A 1 92 ? -11.829 74.165 47.833 1.00 32.26 70 ALA A C 1
ATOM 585 O O . ALA A 1 92 ? -12.189 75.215 48.373 1.00 37.22 70 ALA A O 1
ATOM 587 N N . SER A 1 93 ? -11.288 74.149 46.614 1.00 24.95 71 SER A N 1
ATOM 588 C CA . SER A 1 93 ? -11.081 75.397 45.892 1.00 26.59 71 SER A CA 1
ATOM 589 C C . SER A 1 93 ? -12.382 75.988 45.371 1.00 29.01 71 SER A C 1
ATOM 590 O O . SER A 1 93 ? -12.408 77.166 45.003 1.00 29.03 71 SER A O 1
ATOM 593 N N . GLY A 1 94 ? -13.448 75.196 45.301 1.00 29.92 72 GLY A N 1
ATOM 594 C CA . GLY A 1 94 ? -14.714 75.674 44.791 1.00 30.70 72 GLY A CA 1
ATOM 595 C C . GLY A 1 94 ? -14.860 75.621 43.289 1.00 33.75 72 GLY A C 1
ATOM 596 O O . GLY A 1 94 ? -15.888 76.070 42.772 1.00 33.55 72 GLY A O 1
ATOM 597 N N . HIS A 1 95 ? -13.870 75.084 42.567 1.00 29.50 73 HIS A N 1
ATOM 598 C CA . HIS A 1 95 ? -13.982 75.016 41.114 1.00 33.05 73 HIS A CA 1
ATOM 599 C C . HIS A 1 95 ? -15.111 74.097 40.689 1.00 30.66 73 HIS A C 1
ATOM 600 O O . HIS A 1 95 ? -15.791 74.369 39.696 1.00 33.70 73 HIS A O 1
ATOM 607 N N . LEU A 1 96 ? -15.313 72.992 41.412 1.00 25.67 74 LEU A N 1
ATOM 608 C CA . LEU A 1 96 ? -16.352 72.055 41.009 1.00 35.57 74 LEU A CA 1
ATOM 609 C C . LEU A 1 96 ? -17.727 72.699 41.082 1.00 36.27 74 LEU A C 1
ATOM 610 O O . LEU A 1 96 ? -18.582 72.432 40.235 1.00 33.82 74 LEU A O 1
ATOM 615 N N . GLU A 1 97 ? -17.931 73.601 42.038 1.00 34.86 75 GLU A N 1
ATOM 616 C CA . GLU A 1 97 ? -19.232 74.233 42.206 1.00 38.58 75 GLU A CA 1
ATOM 617 C C . GLU A 1 97 ? -19.412 75.435 41.281 1.00 43.51 75 GLU A C 1
ATOM 618 O O . GLU A 1 97 ? -20.494 75.623 40.713 1.00 41.32 75 GLU A O 1
ATOM 624 N N . ASN A 1 98 ? -18.363 76.251 41.100 1.00 38.90 76 ASN A N 1
ATOM 625 C CA . ASN A 1 98 ? -18.532 77.599 40.572 1.00 37.34 76 ASN A CA 1
ATOM 626 C C . ASN A 1 98 ? -17.883 77.868 39.214 1.00 34.45 76 ASN A C 1
ATOM 627 O O . ASN A 1 98 ? -18.193 78.897 38.600 1.00 31.97 76 ASN A O 1
ATOM 632 N N . PHE A 1 99 ? -17.015 76.989 38.713 1.00 33.13 77 PHE A N 1
ATOM 633 C CA . PHE A 1 99 ? -16.193 77.323 37.548 1.00 37.05 77 PHE A CA 1
ATOM 634 C C . PHE A 1 99 ? -16.962 77.025 36.256 1.00 33.09 77 PHE A C 1
ATOM 635 O O . PHE A 1 99 ? -16.618 76.132 35.478 1.00 30.49 77 PHE A O 1
ATOM 643 N N . ASN A 1 100 ? -18.001 77.836 36.013 1.00 34.77 78 ASN A N 1
ATOM 644 C CA . ASN A 1 100 ? -18.999 77.561 34.982 1.00 38.19 78 ASN A CA 1
ATOM 645 C C . ASN A 1 100 ? -19.209 78.744 34.049 1.00 40.36 78 ASN A C 1
ATOM 646 O O . ASN A 1 100 ? -19.016 79.900 34.428 1.00 43.60 78 ASN A O 1
ATOM 651 N N . ASP A 1 101 ? -19.652 78.433 32.828 1.00 37.77 79 ASP A N 1
ATOM 652 C CA . ASP A 1 101 ? -20.073 79.398 31.822 1.00 38.75 79 ASP A CA 1
ATOM 653 C C . ASP A 1 101 ? -21.459 79.039 31.296 1.00 43.15 79 ASP A C 1
ATOM 654 O O . ASP A 1 101 ? -21.782 77.854 31.154 1.00 41.34 79 ASP A O 1
ATOM 659 N N . PRO A 1 102 ? -22.303 80.039 30.981 1.00 45.85 80 PRO A N 1
ATOM 660 C CA . PRO A 1 102 ? -23.697 79.811 30.575 1.00 41.64 80 PRO A CA 1
ATOM 661 C C . PRO A 1 102 ? -23.830 79.092 29.242 1.00 33.79 80 PRO A C 1
ATOM 662 O O . PRO A 1 102 ? -23.553 79.733 28.232 1.00 37.24 80 PRO A O 1
ATOM 666 N N . TRP A 1 155 ? -25.476 75.903 32.654 1.00 40.55 133 TRP A N 1
ATOM 667 C CA . TRP A 1 155 ? -24.176 75.951 33.332 1.00 43.82 133 TRP A CA 1
ATOM 668 C C . TRP A 1 155 ? -23.264 74.826 32.871 1.00 40.68 133 TRP A C 1
ATOM 669 O O . TRP A 1 155 ? -23.541 73.655 33.111 1.00 43.77 133 TRP A O 1
ATOM 680 N N . PHE A 1 156 ? -22.169 75.180 32.215 1.00 41.32 134 PHE A N 1
ATOM 681 C CA . PHE A 1 156 ? -21.169 74.212 31.788 1.00 37.66 134 PHE A CA 1
ATOM 682 C C . PHE A 1 156 ? -19.911 74.460 32.610 1.00 33.71 134 PHE A C 1
ATOM 683 O O . PHE A 1 156 ? -19.367 75.569 32.589 1.00 34.77 134 PHE A O 1
ATOM 691 N N . ASN A 1 157 ? -19.478 73.449 33.359 1.00 30.03 135 ASN A N 1
ATOM 692 C CA . ASN A 1 157 ? -18.221 73.534 34.097 1.00 31.89 135 ASN A CA 1
ATOM 693 C C . ASN A 1 157 ? -17.040 73.371 33.140 1.00 29.64 135 ASN A C 1
ATOM 694 O O . ASN A 1 157 ? -17.043 72.476 32.293 1.00 26.90 135 ASN A O 1
ATOM 699 N N . LEU A 1 158 ? -16.029 74.235 33.280 1.00 24.29 136 LEU A N 1
ATOM 700 C CA . LEU A 1 158 ? -14.898 74.302 32.355 1.00 25.74 136 LEU A CA 1
ATOM 701 C C . LEU A 1 158 ? -13.745 73.352 32.695 1.00 25.09 136 LEU A C 1
ATOM 702 O O . LEU A 1 158 ? -12.771 73.304 31.940 1.00 23.56 136 LEU A O 1
ATOM 707 N N . MET A 1 159 ? -13.808 72.608 33.796 1.00 20.76 137 MET A N 1
ATOM 708 C CA . MET A 1 159 ? -12.701 71.725 34.160 1.00 25.52 137 MET A CA 1
ATOM 709 C C . MET A 1 159 ? -12.728 70.434 33.341 1.00 25.03 137 MET A C 1
ATOM 710 O O . MET A 1 159 ? -13.797 69.864 33.100 1.00 22.88 137 MET A O 1
ATOM 715 N N . PHE A 1 160 ? -11.538 69.984 32.898 1.00 21.11 138 PHE A N 1
ATOM 716 C CA . PHE A 1 160 ? -11.402 68.739 32.133 1.00 22.35 138 PHE A CA 1
ATOM 717 C C . PHE A 1 160 ? -11.237 67.547 33.066 1.00 25.36 138 PHE A C 1
ATOM 718 O O . PHE A 1 160 ? -10.205 67.446 33.739 1.00 22.57 138 PHE A O 1
ATOM 726 N N . PRO A 1 161 ? -12.176 66.611 33.109 1.00 24.26 139 PRO A N 1
ATOM 727 C CA . PRO A 1 161 ? -11.927 65.376 33.852 1.00 23.29 139 PRO A CA 1
ATOM 728 C C . PRO A 1 161 ? -10.924 64.502 33.123 1.00 26.04 139 PRO A C 1
ATOM 729 O O . PRO A 1 161 ? -10.749 64.590 31.900 1.00 25.38 139 PRO A O 1
ATOM 733 N N . ILE A 1 162 ? -10.232 63.677 33.902 1.00 25.04 140 ILE A N 1
ATOM 734 C CA . ILE A 1 162 ? -9.333 62.660 33.376 1.00 20.02 140 ILE A CA 1
ATOM 735 C C . ILE A 1 162 ? -9.658 61.359 34.097 1.00 27.87 140 ILE A C 1
ATOM 736 O O . ILE A 1 162 ? -9.774 61.333 35.328 1.00 26.73 140 ILE A O 1
ATOM 741 N N . TYR A 1 163 ? -9.850 60.288 33.336 1.00 30.74 141 TYR A N 1
ATOM 742 C CA . TYR A 1 163 ? -10.352 59.030 33.896 1.00 31.72 141 TYR A CA 1
ATOM 743 C C . TYR A 1 163 ? -9.189 58.063 34.117 1.00 29.21 141 TYR A C 1
ATOM 744 O O . TYR A 1 163 ? -8.655 57.484 33.170 1.00 30.82 141 TYR A O 1
ATOM 753 N N . ILE A 1 164 ? -8.790 57.926 35.381 1.00 26.47 142 ILE A N 1
ATOM 754 C CA . ILE A 1 164 ? -7.672 57.080 35.791 1.00 30.40 142 ILE A CA 1
ATOM 755 C C . ILE A 1 164 ? -8.145 55.631 35.880 1.00 33.53 142 ILE A C 1
ATOM 756 O O . ILE A 1 164 ? -9.126 55.332 36.567 1.00 30.67 142 ILE A O 1
ATOM 761 N N . GLY A 1 165 ? -7.442 54.722 35.204 1.00 36.07 143 GLY A N 1
ATOM 762 C CA . GLY A 1 165 ? -7.810 53.323 35.218 1.00 31.26 143 GLY A CA 1
ATOM 763 C C . GLY A 1 165 ? -8.543 52.897 33.962 1.00 33.85 143 GLY A C 1
ATOM 764 O O . GLY A 1 165 ? -8.881 53.719 33.106 1.00 35.99 143 GLY A O 1
ATOM 765 N N . PRO A 1 166 ? -8.787 51.594 33.817 1.00 39.66 144 PRO A N 1
ATOM 766 C CA . PRO A 1 166 ? -9.430 51.070 32.599 1.00 42.81 144 PRO A CA 1
ATOM 767 C C . PRO A 1 166 ? -10.956 51.077 32.576 1.00 47.55 144 PRO A C 1
ATOM 768 O O . PRO A 1 166 ? -11.529 50.687 31.550 1.00 51.76 144 PRO A O 1
ATOM 772 N N . ASP A 1 167 ? -11.631 51.504 33.648 1.00 44.82 145 ASP A N 1
ATOM 773 C CA . ASP A 1 167 ? -13.086 51.377 33.705 1.00 48.41 145 ASP A CA 1
ATOM 774 C C . ASP A 1 167 ? -13.772 52.231 32.644 1.00 48.45 145 ASP A C 1
ATOM 775 O O . ASP A 1 167 ? -14.751 51.790 32.030 1.00 47.34 145 ASP A O 1
ATOM 780 N N . SER A 1 168 ? -13.281 53.458 32.422 1.00 42.22 146 SER A N 1
ATOM 781 C CA . SER A 1 168 ? -13.908 54.353 31.448 1.00 48.77 146 SER A CA 1
ATOM 782 C C . SER A 1 168 ? -13.913 53.736 30.058 1.00 51.95 146 SER A C 1
ATOM 783 O O . SER A 1 168 ? -14.930 53.761 29.352 1.00 52.18 146 SER A O 1
ATOM 786 N N . GLN A 1 169 ? -12.766 53.192 29.649 1.00 47.43 147 GLN A N 1
ATOM 787 C CA . GLN A 1 169 ? -12.631 52.583 28.332 1.00 52.71 147 GL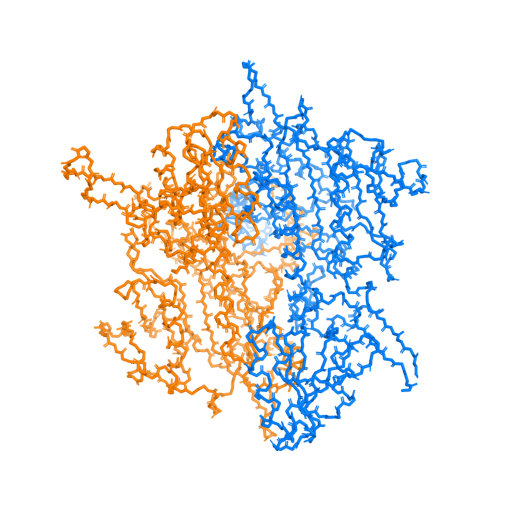N A CA 1
ATOM 788 C C . GLN A 1 169 ? -13.603 51.425 28.172 1.00 57.97 147 GLN A C 1
ATOM 789 O O . GLN A 1 169 ? -14.308 51.322 27.160 1.00 58.56 147 GLN A O 1
ATOM 795 N N . GLU A 1 170 ? -13.658 50.549 29.177 1.00 54.18 148 GLU A N 1
ATOM 796 C CA . GLU A 1 170 ? -14.620 49.452 29.174 1.00 57.52 148 GLU A CA 1
ATOM 797 C C . GLU A 1 170 ? -16.054 49.974 29.136 1.00 58.49 148 GLU A C 1
ATOM 798 O O . GLU A 1 170 ? -16.893 49.470 28.378 1.00 54.09 148 GLU A O 1
ATOM 804 N N . ALA A 1 171 ? -16.353 50.994 29.944 1.00 53.70 149 ALA A N 1
ATOM 805 C CA . ALA A 1 171 ? -17.708 51.535 29.974 1.00 54.52 149 ALA A CA 1
ATOM 806 C C . ALA A 1 171 ? -18.106 52.084 28.612 1.00 59.17 149 ALA A C 1
ATOM 807 O O . ALA A 1 171 ? -19.165 51.735 28.076 1.00 58.01 149 ALA A O 1
ATOM 809 N N . LEU A 1 172 ? -17.259 52.937 28.029 1.00 56.83 150 LEU A N 1
ATOM 810 C CA . LEU A 1 172 ? -17.582 53.533 26.736 1.00 58.42 150 LEU A CA 1
ATOM 811 C C . LEU A 1 172 ? -17.734 52.471 25.651 1.00 59.66 150 LEU A C 1
ATOM 812 O O . LEU A 1 172 ? -18.611 52.579 24.786 1.00 57.02 150 LEU A O 1
ATOM 817 N N . ASN A 1 173 ? -16.892 51.432 25.685 1.00 61.74 151 ASN A N 1
ATOM 818 C CA . ASN A 1 173 ? -16.989 50.367 24.690 1.00 63.44 151 ASN A CA 1
ATOM 819 C C . ASN A 1 173 ? -18.336 49.655 24.770 1.00 62.61 151 ASN A C 1
ATOM 820 O O . ASN A 1 173 ? -18.923 49.301 23.739 1.00 61.09 151 ASN A O 1
ATOM 825 N N . LEU A 1 174 ? -18.834 49.428 25.991 1.00 58.17 152 LEU A N 1
ATOM 826 C CA . LEU A 1 174 ? -20.170 48.866 26.173 1.00 59.20 152 LEU A CA 1
ATOM 827 C C . LEU A 1 174 ? -21.241 49.805 25.633 1.00 64.98 152 LEU A C 1
ATOM 828 O O . LEU A 1 174 ? -22.257 49.356 25.088 1.00 66.90 152 LEU A O 1
ATOM 833 N N . LEU A 1 175 ? -21.026 51.116 25.772 1.00 65.45 153 LEU A N 1
ATOM 834 C CA . LEU A 1 175 ? -22.065 52.092 25.452 1.00 64.75 153 LEU A CA 1
ATOM 835 C C . LEU A 1 175 ? -22.369 52.139 23.959 1.00 63.37 153 LEU A C 1
ATOM 836 O O . LEU A 1 175 ? -23.526 52.323 23.568 1.00 64.79 153 LEU A O 1
ATOM 841 N N . LYS A 1 176 ? -21.350 51.990 23.107 1.00 65.67 154 LYS A N 1
ATOM 842 C CA . LYS A 1 176 ? -21.563 52.205 21.678 1.00 66.64 154 LYS A CA 1
ATOM 843 C C . LYS A 1 176 ? -22.358 51.067 21.040 1.00 66.72 154 LYS A C 1
ATOM 844 O O . LYS A 1 176 ? -23.208 51.309 20.175 1.00 69.39 154 LYS A O 1
ATOM 850 N N . ASN A 1 177 ? -22.102 49.823 21.444 1.00 64.86 155 ASN A N 1
ATOM 851 C CA . ASN A 1 177 ? -22.821 48.675 20.895 1.00 66.70 155 ASN A CA 1
ATOM 852 C C . ASN A 1 177 ? -24.121 48.391 21.635 1.00 67.50 155 ASN A C 1
ATOM 853 O O . ASN A 1 177 ? -24.720 47.329 21.430 1.00 68.92 155 ASN A O 1
ATOM 858 N N . LEU A 1 178 ? -24.557 49.321 22.484 1.00 69.83 156 LEU A N 1
ATOM 859 C CA . LEU A 1 178 ? -25.745 49.139 23.307 1.00 70.83 156 LEU A CA 1
ATOM 860 C C . LEU A 1 178 ? -27.020 49.264 22.476 1.00 70.88 156 LEU A C 1
ATOM 861 O O . LEU A 1 178 ? -27.104 50.055 21.531 1.00 65.98 156 LEU A O 1
ATOM 866 N N . LYS A 1 179 ? -28.020 48.465 22.847 1.00 71.91 157 LYS A N 1
ATOM 867 C CA . LYS A 1 179 ? -29.320 48.439 22.196 1.00 72.66 157 LYS A CA 1
ATOM 868 C C . LYS A 1 179 ? -30.384 48.211 23.265 1.00 71.92 157 LYS A C 1
ATOM 869 O O . LYS A 1 179 ? -30.090 47.738 24.366 1.00 68.35 157 LYS A O 1
ATOM 875 N N . GLU A 1 180 ? -31.632 48.561 22.937 1.00 71.73 158 GLU A N 1
ATOM 876 C CA . GLU A 1 180 ? -32.721 48.426 23.904 1.00 70.84 158 GLU A CA 1
ATOM 877 C C . GLU A 1 180 ? -33.094 46.971 24.176 1.00 67.81 158 GLU A C 1
ATOM 878 O O . GLU A 1 180 ? -33.758 46.696 25.183 1.00 65.69 158 GLU A O 1
ATOM 884 N N . ASN A 1 181 ? -32.684 46.040 23.310 1.00 67.16 159 ASN A N 1
ATOM 885 C CA . ASN A 1 181 ? -33.014 44.626 23.442 1.00 61.36 159 ASN A CA 1
ATOM 886 C C . ASN A 1 181 ? -31.936 43.832 24.183 1.00 56.89 159 ASN A C 1
ATOM 887 O O . ASN A 1 181 ? -31.867 42.607 24.032 1.00 49.60 159 ASN A O 1
ATOM 892 N N . VAL A 1 182 ? -31.097 44.496 24.978 1.00 58.48 160 VAL A N 1
ATOM 893 C CA . VAL A 1 182 ? -30.056 43.810 25.738 1.00 55.49 160 VAL A CA 1
ATOM 894 C C . VAL A 1 182 ? -30.639 43.203 27.014 1.00 53.38 160 VAL A C 1
ATOM 895 O O . VAL A 1 182 ? -31.737 43.565 27.463 1.00 44.86 160 VAL A O 1
ATOM 899 N N . SER A 1 183 ? -29.892 42.276 27.604 1.00 50.60 161 SER A N 1
ATOM 900 C CA . SER A 1 183 ? -30.197 41.753 28.922 1.00 48.90 161 SER A CA 1
ATOM 901 C C . SER A 1 183 ? -29.816 42.777 29.987 1.00 46.33 161 SER A C 1
ATOM 902 O O . SER A 1 183 ? -29.017 43.688 29.756 1.00 51.44 161 SER A O 1
ATOM 905 N N . GLU A 1 184 ? -30.413 42.622 31.168 1.00 49.29 162 GLU A N 1
ATOM 906 C CA . GLU A 1 184 ? -30.055 43.489 32.283 1.00 52.43 162 GLU A CA 1
ATOM 907 C C . GLU A 1 184 ? -28.563 43.420 32.598 1.00 54.65 162 GLU A C 1
ATOM 908 O O . GLU A 1 184 ? -28.004 44.371 33.162 1.00 51.63 162 GLU A O 1
ATOM 914 N N . GLN A 1 185 ? -27.909 42.305 32.242 1.00 50.88 163 GLN A N 1
ATOM 915 C CA . GLN A 1 185 ? -26.476 42.152 32.477 1.00 51.77 163 GLN A CA 1
ATOM 916 C C . GLN A 1 185 ? -25.679 43.233 31.753 1.00 51.01 163 GLN A C 1
ATOM 917 O O . GLN A 1 185 ? -24.805 43.878 32.346 1.00 49.57 163 GLN A O 1
ATOM 923 N N . TYR A 1 186 ? -25.965 43.435 30.463 1.00 49.21 164 TYR A N 1
ATOM 924 C CA . TYR A 1 186 ? -25.305 44.492 29.707 1.00 50.27 164 TYR A CA 1
ATOM 925 C C . TYR A 1 186 ? -25.532 45.858 30.350 1.00 51.01 164 TYR A C 1
ATOM 926 O O . TYR A 1 186 ? -24.618 46.693 30.395 1.00 49.49 164 TYR A O 1
ATOM 935 N N . ILE A 1 187 ? -26.743 46.101 30.857 1.00 49.60 165 ILE A N 1
ATOM 936 C CA . ILE A 1 187 ? -27.017 47.339 31.583 1.00 50.51 165 ILE A CA 1
ATOM 937 C C . ILE A 1 187 ? -26.245 47.366 32.897 1.00 48.72 165 ILE A C 1
ATOM 938 O O . ILE A 1 187 ? -25.636 48.380 33.261 1.00 49.03 165 ILE A O 1
ATOM 943 N N . LYS A 1 188 ? -26.267 46.250 33.631 1.00 48.97 166 LYS A N 1
ATOM 944 C CA . LYS A 1 188 ? -25.528 46.172 34.888 1.00 52.97 166 LYS A CA 1
ATOM 945 C C . LYS A 1 188 ? -24.047 46.449 34.671 1.00 51.50 166 LYS A C 1
ATOM 946 O O . LYS A 1 188 ? -23.418 47.160 35.464 1.00 49.30 166 LYS A O 1
ATOM 952 N N . ASP A 1 189 ? -23.472 45.886 33.604 1.00 46.93 167 ASP A N 1
ATOM 953 C CA . ASP A 1 189 ? -22.050 46.067 33.343 1.00 47.13 167 ASP A CA 1
ATOM 954 C C . ASP A 1 189 ? -21.719 47.534 33.098 1.00 49.43 167 ASP A C 1
ATOM 955 O O . ASP A 1 189 ? -20.672 48.021 33.536 1.00 48.96 167 ASP A O 1
ATOM 960 N N . ILE A 1 190 ? -22.612 48.259 32.418 1.00 47.36 168 ILE A N 1
ATOM 961 C CA . ILE A 1 190 ? -22.387 49.681 32.160 1.00 48.03 168 ILE A CA 1
ATOM 962 C C . ILE A 1 190 ? -22.414 50.476 33.461 1.00 48.64 168 ILE A C 1
ATOM 963 O O . ILE A 1 190 ? -21.547 51.321 33.711 1.00 52.24 168 ILE A O 1
ATOM 968 N N . ILE A 1 191 ? -23.409 50.212 34.312 1.00 49.69 169 ILE A N 1
ATOM 969 C CA . ILE A 1 191 ? -23.571 50.983 35.545 1.00 51.11 169 ILE A CA 1
ATOM 970 C C . ILE A 1 191 ? -22.406 50.743 36.496 1.00 50.27 169 ILE A C 1
ATOM 971 O O . ILE A 1 191 ? -21.932 51.669 37.168 1.00 53.10 169 ILE A O 1
ATOM 976 N N . GLU A 1 192 ? -21.935 49.497 36.579 1.00 44.60 170 GLU A N 1
ATOM 977 C CA . GLU A 1 192 ? -20.824 49.175 37.471 1.00 52.24 170 GLU A CA 1
ATOM 978 C C . GLU A 1 192 ? -19.516 49.790 36.983 1.00 52.74 170 GLU A C 1
ATOM 979 O O . GLU A 1 192 ? -18.727 50.298 37.788 1.00 48.22 170 GLU A O 1
ATOM 985 N N . ARG A 1 193 ? -19.261 49.741 35.670 1.00 50.03 171 ARG A N 1
ATOM 986 C CA . ARG A 1 193 ? -18.060 50.368 35.126 1.00 51.39 171 ARG A CA 1
ATOM 987 C C . ARG A 1 193 ? -18.054 51.866 35.407 1.00 49.93 171 ARG A C 1
ATOM 988 O O . ARG A 1 193 ? -17.056 52.412 35.887 1.00 47.75 171 ARG A O 1
ATOM 996 N N . VAL A 1 194 ? -19.174 52.542 35.135 1.00 49.77 172 VAL A N 1
ATOM 997 C CA . VAL A 1 194 ? -19.275 53.972 35.420 1.00 49.42 172 VAL A CA 1
ATOM 998 C C . VAL A 1 194 ? -19.118 54.244 36.914 1.00 49.29 172 VAL A C 1
ATOM 999 O O . VAL A 1 194 ? -18.542 55.261 37.318 1.00 52.00 172 VAL A O 1
ATOM 1003 N N . LYS A 1 195 ? -19.624 53.350 37.757 1.00 50.30 173 LYS A N 1
ATOM 1004 C CA . LYS A 1 195 ? -19.454 53.538 39.193 1.00 53.29 173 LYS A CA 1
ATOM 1005 C C . LYS A 1 195 ? -17.975 53.593 39.560 1.00 51.33 173 LYS A C 1
ATOM 1006 O O . LYS A 1 195 ? -17.563 54.401 40.399 1.00 49.87 173 LYS A O 1
ATOM 1012 N N . LYS A 1 196 ? -17.159 52.751 38.922 1.00 48.73 174 LYS A N 1
ATOM 1013 C CA . LYS A 1 196 ? -15.724 52.751 39.175 1.00 49.21 174 LYS A CA 1
ATOM 1014 C C . LYS A 1 196 ? -15.017 53.896 38.462 1.00 45.66 174 LYS A C 1
ATOM 1015 O O . LYS A 1 196 ? -13.992 54.382 38.952 1.00 48.42 174 LYS A O 1
ATOM 1021 N N . MET A 1 197 ? -15.553 54.341 37.323 1.00 45.44 175 MET A N 1
ATOM 1022 C CA . MET A 1 197 ? -14.947 55.436 36.567 1.00 47.76 175 MET A CA 1
ATOM 1023 C C . MET A 1 197 ? -15.070 56.766 37.304 1.00 46.40 175 MET A C 1
ATOM 1024 O O . MET A 1 197 ? -14.094 57.521 37.412 1.00 42.74 175 MET A O 1
ATOM 1029 N N . VAL A 1 198 ? -16.270 57.075 37.809 1.00 48.67 176 VAL A N 1
ATOM 1030 C CA . VAL A 1 198 ? -16.477 58.306 38.573 1.00 49.71 176 VAL A CA 1
ATOM 1031 C C . VAL A 1 198 ? -15.670 58.276 39.862 1.00 51.16 176 VAL A C 1
ATOM 1032 O O . VAL A 1 198 ? -15.119 59.298 40.293 1.00 53.98 176 VAL A O 1
ATOM 1036 N N . GLU A 1 199 ? -15.602 57.107 40.507 1.00 47.32 177 GLU A N 1
ATOM 1037 C CA . GLU A 1 199 ? -14.767 56.962 41.694 1.00 51.49 177 GLU A CA 1
ATOM 1038 C C . GLU A 1 199 ? -13.309 57.258 41.384 1.00 45.67 177 GLU A C 1
ATOM 1039 O O . GLU A 1 199 ? -12.601 57.822 42.223 1.00 50.30 177 GLU A O 1
ATOM 1045 N N . ASN A 1 200 ? -12.848 56.895 40.187 1.00 43.37 178 ASN A N 1
ATOM 1046 C CA . ASN A 1 200 ? -11.454 57.067 39.793 1.00 44.46 178 ASN A CA 1
ATOM 1047 C C . ASN A 1 200 ? -11.233 58.285 38.903 1.00 40.76 178 ASN A C 1
ATOM 1048 O O . ASN A 1 200 ? -10.378 58.259 38.009 1.00 41.54 178 ASN A O 1
ATOM 1053 N N . GLU A 1 201 ? -11.978 59.356 39.137 1.00 36.38 179 GLU A N 1
ATOM 1054 C CA . GLU A 1 201 ? -11.954 60.524 38.271 1.00 39.29 179 GLU A CA 1
ATOM 1055 C C . GLU A 1 201 ? -11.132 61.633 38.913 1.00 35.56 179 GLU A C 1
ATOM 1056 O O . GLU A 1 201 ? -11.386 62.026 40.055 1.00 36.69 179 GLU A O 1
ATOM 1062 N N . ALA A 1 202 ? -10.154 62.136 38.186 1.00 27.87 180 ALA A N 1
ATOM 1063 C CA . ALA A 1 202 ? -9.435 63.315 38.646 1.00 29.02 180 ALA A CA 1
ATOM 1064 C C . ALA A 1 202 ? -9.656 64.423 37.610 1.00 26.76 180 ALA A C 1
ATOM 1065 O O . ALA A 1 202 ? -10.507 64.300 36.720 1.00 27.91 180 ALA A O 1
ATOM 1067 N N . TYR A 1 203 ? -8.899 65.511 37.735 1.00 20.77 181 TYR A N 1
ATOM 1068 C CA . TYR A 1 203 ? -9.056 66.647 36.842 1.00 24.20 181 TYR A CA 1
ATOM 1069 C C . TYR A 1 203 ? -7.706 67.202 36.414 1.00 20.15 181 TYR A C 1
ATOM 1070 O O . TYR A 1 203 ? -6.749 67.233 37.193 1.00 18.51 181 TYR A O 1
ATOM 1079 N N . LEU A 1 204 ? -7.655 67.686 35.181 1.00 19.78 182 LEU A N 1
ATOM 1080 C CA . LEU A 1 204 ? -6.557 68.543 34.759 1.00 19.27 182 LEU A CA 1
ATOM 1081 C C . LEU A 1 204 ? -6.729 69.893 35.434 1.00 17.94 182 LEU A C 1
ATOM 1082 O O . LEU A 1 204 ? -7.789 70.516 35.303 1.00 20.43 182 LEU A O 1
ATOM 1087 N N . ARG A 1 205 ? -5.710 70.353 36.148 1.00 15.28 183 ARG A N 1
ATOM 1088 C CA . ARG A 1 205 ? -5.879 71.580 36.904 1.00 17.53 183 ARG A CA 1
ATOM 1089 C C . ARG A 1 205 ? -6.259 72.735 35.975 1.00 21.71 183 ARG A C 1
ATOM 1090 O O . ARG A 1 205 ? -5.706 72.866 34.873 1.00 16.82 183 ARG A O 1
ATOM 1098 N N . PRO A 1 206 ? -7.224 73.561 36.372 1.00 22.62 184 PRO A N 1
ATOM 1099 C CA . PRO A 1 206 ? -7.569 74.763 35.606 1.00 22.96 184 PRO A CA 1
ATOM 1100 C C . PRO A 1 206 ? -6.728 75.977 35.965 1.00 24.44 184 PRO A C 1
ATOM 1101 O O . PRO A 1 206 ? -6.901 77.033 35.350 1.00 21.23 184 PRO A O 1
ATOM 1105 N N . GLU A 1 207 ? -5.860 75.854 36.963 1.00 20.44 185 GLU A N 1
ATOM 1106 C CA . GLU A 1 207 ? -4.939 76.909 37.351 1.00 21.38 185 GLU A CA 1
ATOM 1107 C C . GLU A 1 207 ? -3.803 76.276 38.142 1.00 22.18 185 GLU A C 1
ATOM 1108 O O . GLU A 1 207 ? -3.985 75.236 38.778 1.00 22.05 185 GLU A O 1
ATOM 1114 N N . THR A 1 208 ? -2.637 76.910 38.110 1.00 19.54 186 THR A N 1
ATOM 1115 C CA . THR A 1 208 ? -1.492 76.360 38.821 1.00 19.24 186 THR A CA 1
ATOM 1116 C C . THR A 1 208 ? -1.510 76.673 40.310 1.00 21.98 186 THR A C 1
ATOM 1117 O O . THR A 1 208 ? -0.785 76.015 41.066 1.00 19.54 186 THR A O 1
ATOM 1121 N N . ALA A 1 209 ? -2.314 77.648 40.753 1.00 16.86 187 ALA A N 1
ATOM 1122 C CA . ALA A 1 209 ? -2.266 78.081 42.153 1.00 21.01 187 ALA A CA 1
ATOM 1123 C C . ALA A 1 209 ? -2.541 76.935 43.128 1.00 17.74 187 ALA A C 1
ATOM 1124 O O . ALA A 1 209 ? -1.990 76.914 44.232 1.00 18.82 187 ALA A O 1
ATOM 1126 N N . GLN A 1 210 ? -3.365 75.965 42.739 1.00 16.56 188 GLN A N 1
ATOM 1127 C CA . GLN A 1 210 ? -3.715 74.897 43.665 1.00 19.37 188 GLN A CA 1
ATOM 1128 C C . GLN A 1 210 ? -2.497 74.075 44.078 1.00 19.36 188 GLN A C 1
ATOM 1129 O O . GLN A 1 210 ? -2.488 73.490 45.163 1.00 15.10 188 GLN A O 1
ATOM 1135 N N . GLY A 1 211 ? -1.467 74.026 43.232 1.00 16.42 189 GLY A N 1
ATOM 1136 C CA . GLY A 1 211 ? -0.257 73.288 43.511 1.00 19.24 189 GLY A CA 1
ATOM 1137 C C . GLY A 1 211 ? 0.450 73.755 44.770 1.00 20.53 189 GLY A C 1
ATOM 1138 O O . GLY A 1 211 ? 0.589 73.004 45.737 1.00 19.14 189 GLY A O 1
ATOM 1139 N N . PRO A 1 212 ? 0.904 75.007 44.781 1.00 18.04 190 PRO A N 1
ATOM 1140 C CA . PRO A 1 212 ? 1.458 75.572 46.020 1.00 19.06 190 PRO A CA 1
ATOM 1141 C C . PRO A 1 212 ? 0.550 75.412 47.233 1.00 19.94 190 PRO A C 1
ATOM 1142 O O . PRO A 1 212 ? 1.056 75.126 48.328 1.00 17.33 190 PRO A O 1
ATOM 1146 N N . TYR A 1 213 ? -0.774 75.575 47.083 1.00 21.28 191 TYR A N 1
ATOM 1147 C CA . TYR A 1 213 ? -1.643 75.461 48.257 1.00 19.81 191 TYR A CA 1
ATOM 1148 C C . TYR A 1 213 ? -1.570 74.063 48.859 1.00 19.30 191 TYR A C 1
ATOM 1149 O O . TYR A 1 213 ? -1.534 73.915 50.083 1.00 21.66 191 TYR A O 1
ATOM 1158 N N . VAL A 1 214 ? -1.559 73.018 48.023 1.00 19.83 192 VAL A N 1
ATOM 1159 C CA . VAL A 1 214 ? -1.552 71.677 48.597 1.00 20.25 192 VAL A CA 1
ATOM 1160 C C . VAL A 1 214 ? -0.150 71.258 49.015 1.00 20.38 192 VAL A C 1
ATOM 1161 O O . VAL A 1 214 ? -0.008 70.313 49.793 1.00 25.09 192 VAL A O 1
ATOM 1165 N N . MET A 1 215 ? 0.882 71.940 48.528 1.00 20.24 193 MET A N 1
ATOM 1166 C CA . MET A 1 215 ? 2.275 71.690 48.871 1.00 23.25 193 MET A CA 1
ATOM 1167 C C . MET A 1 215 ? 2.757 72.520 50.054 1.00 20.74 193 MET A C 1
ATOM 1168 O O . MET A 1 215 ? 3.852 72.253 50.566 1.00 18.37 193 MET A O 1
ATOM 1173 N N . PHE A 1 216 ? 1.979 73.523 50.476 1.00 19.93 194 PHE A N 1
ATOM 1174 C CA . PHE A 1 216 ? 2.433 74.470 51.491 1.00 18.80 194 PHE A CA 1
ATOM 1175 C C . PHE A 1 216 ? 2.883 73.764 52.764 1.00 20.55 194 PHE A C 1
ATOM 1176 O O . PHE A 1 216 ? 3.896 74.139 53.364 1.00 19.52 194 PHE A O 1
ATOM 1184 N N . LYS A 1 217 ? 2.109 72.776 53.215 1.00 20.08 195 LYS A N 1
ATOM 1185 C CA . LYS A 1 217 ? 2.364 72.170 54.515 1.00 22.02 195 LYS A CA 1
ATOM 1186 C C . LYS A 1 217 ? 3.774 71.604 54.587 1.00 20.67 195 LYS A C 1
ATOM 1187 O O . LYS A 1 217 ? 4.543 71.934 55.499 1.00 26.39 195 LYS A O 1
ATOM 1193 N N . ARG A 1 218 ? 4.146 70.772 53.616 1.00 25.30 196 ARG A N 1
ATOM 1194 C CA . ARG A 1 218 ? 5.500 70.226 53.619 1.00 24.10 196 ARG A CA 1
ATOM 1195 C C . ARG A 1 218 ? 6.546 71.310 53.377 1.00 20.12 196 ARG A C 1
ATOM 1196 O O . ARG A 1 218 ? 7.516 71.422 54.136 1.00 22.02 196 ARG A O 1
ATOM 1204 N N . GLU A 1 219 ? 6.370 72.137 52.341 1.00 17.36 197 GLU A N 1
ATOM 1205 C CA . GLU A 1 219 ? 7.404 73.133 52.045 1.00 18.28 197 GLU A CA 1
ATOM 1206 C C . GLU A 1 219 ? 7.629 74.093 53.211 1.00 17.34 197 GLU A C 1
ATOM 1207 O O . GLU A 1 219 ? 8.755 74.555 53.428 1.00 14.25 197 GLU A O 1
ATOM 1213 N N . PHE A 1 220 ? 6.574 74.430 53.946 1.00 16.78 198 PHE A N 1
ATOM 1214 C CA . PHE A 1 220 ? 6.728 75.364 55.061 1.00 19.26 198 PHE A CA 1
ATOM 1215 C C . PHE A 1 220 ? 7.686 74.822 56.121 1.00 19.30 198 PHE A C 1
ATOM 1216 O O . PHE A 1 220 ? 8.486 75.575 56.689 1.00 20.39 198 PHE A O 1
ATOM 1224 N N . ILE A 1 221 ? 7.624 73.520 56.392 1.00 21.23 199 ILE A N 1
ATOM 1225 C CA . ILE A 1 221 ? 8.550 72.906 57.343 1.00 22.80 199 ILE A CA 1
ATOM 1226 C C . ILE A 1 221 ? 9.965 72.916 56.790 1.00 20.44 199 ILE A C 1
ATOM 1227 O O . ILE A 1 221 ? 10.902 73.370 57.450 1.00 21.38 199 ILE A O 1
ATOM 1232 N N . LEU A 1 222 ? 10.137 72.437 55.552 1.00 24.05 200 LEU A N 1
ATOM 1233 C CA . LEU A 1 222 ? 11.461 72.364 54.930 1.00 21.41 200 LEU A CA 1
ATOM 1234 C C . LEU A 1 222 ? 12.205 73.695 54.948 1.00 18.57 200 LEU A C 1
ATOM 1235 O O . LEU A 1 222 ? 13.439 73.722 55.055 1.00 19.09 200 LEU A O 1
ATOM 1240 N N . HIS A 1 223 ? 11.501 74.815 54.830 1.00 18.70 201 HIS A N 1
ATOM 1241 C CA . HIS A 1 223 ? 12.193 76.098 54.882 1.00 19.09 201 HIS A CA 1
ATOM 1242 C C . HIS A 1 223 ? 12.222 76.676 56.300 1.00 24.40 201 HIS A C 1
ATOM 1243 O O . HIS A 1 223 ? 12.280 77.907 56.480 1.00 23.19 201 HIS A O 1
ATOM 1250 N N . ARG A 1 224 ? 12.209 75.790 57.310 1.00 22.11 202 ARG A N 1
ATOM 1251 C CA . ARG A 1 224 ? 12.455 76.119 58.719 1.00 23.98 202 ARG A CA 1
ATOM 1252 C C . ARG A 1 224 ? 11.322 76.948 59.314 1.00 27.81 202 ARG A C 1
ATOM 1253 O O . ARG A 1 224 ? 11.552 77.803 60.173 1.00 24.42 202 ARG A O 1
ATOM 1261 N N . GLN A 1 225 ? 10.103 76.720 58.823 1.00 28.31 203 GLN A N 1
ATOM 1262 C CA . GLN A 1 225 ? 8.906 77.371 59.347 1.00 28.52 203 GLN A CA 1
ATOM 1263 C C . GLN A 1 225 ? 9.031 78.892 59.332 1.00 29.67 203 GLN A C 1
ATOM 1264 O O . GLN A 1 225 ? 8.611 79.570 60.270 1.00 32.36 203 GLN A O 1
ATOM 1270 N N . LYS A 1 226 ? 9.590 79.442 58.257 1.00 23.15 204 LYS A N 1
ATOM 1271 C CA . LYS A 1 226 ? 9.700 80.886 58.115 1.00 25.99 204 LYS A CA 1
ATOM 1272 C C . LYS A 1 226 ? 8.575 81.463 57.260 1.00 27.46 204 LYS A C 1
ATOM 1273 O O . LYS A 1 226 ? 8.169 80.866 56.258 1.00 26.89 204 LYS A O 1
ATOM 1279 N N . LEU A 1 227 ? 8.070 82.634 57.667 1.00 28.55 205 LEU A N 1
ATOM 1280 C CA . LEU A 1 227 ? 7.211 83.459 56.829 1.00 26.51 205 LEU A CA 1
ATOM 1281 C C . LEU A 1 227 ? 7.873 84.813 56.598 1.00 23.30 205 LEU A C 1
ATOM 1282 O O . LEU A 1 227 ? 8.591 85.307 57.466 1.00 29.69 205 LEU A O 1
ATOM 1287 N N . PRO A 1 228 ? 7.685 85.425 55.421 1.00 24.44 206 PRO A N 1
ATOM 1288 C CA . PRO A 1 228 ? 6.926 84.900 54.278 1.00 23.19 206 PRO A CA 1
ATOM 1289 C C . PRO A 1 228 ? 7.562 83.673 53.634 1.00 23.21 206 PRO A C 1
ATOM 1290 O O . PRO A 1 228 ? 8.780 83.470 53.748 1.00 24.13 206 PRO A O 1
ATOM 1294 N N . LEU A 1 229 ? 6.723 82.851 53.002 1.00 20.41 207 LEU A N 1
ATOM 1295 C CA . LEU A 1 229 ? 7.153 81.781 52.114 1.00 19.18 207 LEU A CA 1
ATOM 1296 C C . LEU A 1 229 ? 6.486 82.006 50.765 1.00 22.26 207 LEU A C 1
ATOM 1297 O O . LEU A 1 229 ? 5.258 82.153 50.700 1.00 20.78 207 LEU A O 1
ATOM 1302 N N . GLY A 1 230 ? 7.283 82.043 49.698 1.00 16.91 208 GLY A N 1
ATOM 1303 C CA . GLY A 1 230 ? 6.767 82.138 48.342 1.00 15.43 208 GLY A CA 1
ATOM 1304 C C . GLY A 1 230 ? 6.983 80.846 47.569 1.00 18.70 208 GLY A C 1
ATOM 1305 O O . GLY A 1 230 ? 8.111 80.349 47.463 1.00 18.75 208 GLY A O 1
ATOM 1306 N N . LEU A 1 231 ? 5.897 80.324 47.007 1.00 17.52 209 LEU A N 1
ATOM 1307 C CA . LEU A 1 231 ? 5.960 79.173 46.108 1.00 12.21 209 LEU A CA 1
ATOM 1308 C C . LEU A 1 231 ? 5.469 79.623 44.735 1.00 19.64 209 LEU A C 1
ATOM 1309 O O . LEU A 1 231 ? 4.316 80.064 44.596 1.00 16.86 209 LEU A O 1
ATOM 1314 N N . ALA A 1 232 ? 6.359 79.559 43.732 1.00 14.07 210 ALA A N 1
ATOM 1315 C CA . ALA A 1 232 ? 6.057 79.966 42.362 1.00 15.36 210 ALA A CA 1
ATOM 1316 C C . ALA A 1 232 ? 5.958 78.751 41.449 1.00 19.31 210 ALA A C 1
ATOM 1317 O O . ALA A 1 232 ? 6.696 77.774 41.624 1.00 17.55 210 ALA A O 1
ATOM 1319 N N . VAL A 1 233 ? 5.041 78.809 40.475 1.00 17.03 211 VAL A N 1
ATOM 1320 C CA . VAL A 1 233 ? 4.854 77.746 39.488 1.00 15.02 211 VAL A CA 1
ATOM 1321 C C . VAL A 1 233 ? 4.829 78.377 38.102 1.00 18.12 211 VAL A C 1
ATOM 1322 O O . VAL A 1 233 ? 4.151 79.387 37.881 1.00 16.59 211 VAL A O 1
ATOM 1326 N N . VAL A 1 234 ? 5.567 77.793 37.168 1.00 15.72 212 VAL A N 1
ATOM 1327 C CA . VAL A 1 234 ? 5.461 78.163 35.765 1.00 13.77 212 VAL A CA 1
ATOM 1328 C C . VAL A 1 234 ? 5.054 76.880 35.047 1.00 17.63 212 VAL A C 1
ATOM 1329 O O . VAL A 1 234 ? 5.906 76.019 34.795 1.00 18.74 212 VAL A O 1
ATOM 1333 N N . GLY A 1 235 ? 3.752 76.707 34.781 1.00 14.61 213 GLY A N 1
ATOM 1334 C CA . GLY A 1 235 ? 3.284 75.414 34.298 1.00 20.19 213 GLY A CA 1
ATOM 1335 C C . GLY A 1 235 ? 1.964 75.481 33.558 1.00 17.39 213 GLY A C 1
ATOM 1336 O O . GLY A 1 235 ? 1.322 76.528 33.484 1.00 16.80 213 GLY A O 1
ATOM 1337 N N . LYS A 1 236 ? 1.569 74.330 33.003 1.00 18.14 214 LYS A N 1
ATOM 1338 C CA . LYS A 1 236 ? 0.359 74.194 32.193 1.00 18.96 214 LYS A CA 1
ATOM 1339 C C . LYS A 1 236 ? -0.926 74.197 33.023 1.00 22.17 214 LYS A C 1
ATOM 1340 O O . LYS A 1 236 ? -0.985 73.660 34.140 1.00 19.89 214 LYS A O 1
ATOM 1346 N N . ALA A 1 237 ? -1.979 74.754 32.429 1.00 18.20 215 ALA A N 1
ATOM 1347 C CA . ALA A 1 237 ? -3.333 74.625 32.944 1.00 16.65 215 ALA A CA 1
ATOM 1348 C C . ALA A 1 237 ? -4.285 74.435 31.765 1.00 18.98 215 ALA A C 1
ATOM 1349 O O . ALA A 1 237 ? -3.940 74.700 30.605 1.00 15.90 215 ALA A O 1
ATOM 1351 N N . PHE A 1 238 ? -5.486 73.946 32.071 1.00 18.31 216 PHE A N 1
ATOM 1352 C CA . PHE A 1 238 ? -6.415 73.476 31.049 1.00 18.21 216 PHE A CA 1
ATOM 1353 C C . PHE A 1 238 ? -7.821 73.962 31.367 1.00 21.76 216 PHE A C 1
ATOM 1354 O O . PHE A 1 238 ? -8.281 73.825 32.505 1.00 16.72 216 PHE A O 1
ATOM 1362 N N . ARG A 1 239 ? -8.511 74.493 30.356 1.00 20.32 217 ARG A N 1
ATOM 1363 C CA . ARG A 1 239 ? -9.894 74.922 30.518 1.00 22.28 217 ARG A CA 1
ATOM 1364 C C . ARG A 1 239 ? -10.674 74.606 29.257 1.00 22.60 217 ARG A C 1
ATOM 1365 O O . ARG A 1 239 ? -10.259 74.978 28.157 1.00 24.19 217 ARG A O 1
ATOM 1373 N N . ASN A 1 240 ? -11.809 73.933 29.428 1.00 21.20 218 ASN A N 1
ATOM 1374 C CA . ASN A 1 240 ? -12.665 73.540 28.314 1.00 29.44 218 ASN A CA 1
ATOM 1375 C C . ASN A 1 240 ? -13.509 74.730 27.828 1.00 28.94 218 ASN A C 1
ATOM 1376 O O . ASN A 1 240 ? -14.738 74.751 27.915 1.00 27.63 218 ASN A O 1
ATOM 1381 N N . GLU A 1 241 ? -12.806 75.747 27.325 1.00 24.53 219 GLU A N 1
ATOM 1382 C CA . GLU A 1 241 ? -13.460 76.972 26.872 1.00 30.06 219 GLU A CA 1
ATOM 1383 C C . GLU A 1 241 ? -14.417 76.666 25.728 1.00 30.94 219 GLU A C 1
ATOM 1384 O O . GLU A 1 241 ? -14.058 75.978 24.769 1.00 26.87 219 GLU A O 1
ATOM 1390 N N . ILE A 1 242 ? -15.639 77.185 25.842 1.00 32.19 220 ILE A N 1
ATOM 1391 C CA . ILE A 1 242 ? -16.647 76.968 24.807 1.00 35.05 220 ILE A CA 1
ATOM 1392 C C . ILE A 1 242 ? -16.194 77.593 23.495 1.00 27.33 220 ILE A C 1
ATOM 1393 O O . ILE A 1 242 ? -16.213 76.947 22.443 1.00 31.52 220 ILE A O 1
ATOM 1398 N N . SER A 1 243 ? -15.712 78.831 23.544 1.00 29.42 221 SER A N 1
ATOM 1399 C CA . SER A 1 243 ? -15.349 79.575 22.335 1.00 31.80 221 SER A CA 1
ATOM 1400 C C . SER A 1 243 ? -13.963 80.196 22.450 1.00 29.11 221 SER A C 1
ATOM 1401 O O . SER A 1 243 ? -13.835 81.382 22.775 1.00 32.49 221 SER A O 1
ATOM 1404 N N . PRO A 1 244 ? -12.903 79.430 22.176 1.00 28.16 222 PRO A N 1
ATOM 1405 C CA . PRO A 1 244 ? -11.569 80.034 22.092 1.00 26.29 222 PRO A CA 1
ATOM 1406 C C . PRO A 1 244 ? -11.524 81.061 20.977 1.00 24.85 222 PRO A C 1
ATOM 1407 O O . PRO A 1 244 ? -12.228 80.949 19.977 1.00 30.99 222 PRO A O 1
ATOM 1411 N N . ARG A 1 245 ? -10.699 82.082 21.169 1.00 26.07 223 ARG A N 1
ATOM 1412 C CA . ARG A 1 245 ? -10.633 83.189 20.229 1.00 29.10 223 ARG A CA 1
ATOM 1413 C C . ARG A 1 245 ? -9.344 83.956 20.458 1.00 28.55 223 ARG A C 1
ATOM 1414 O O . ARG A 1 245 ? -8.678 83.798 21.487 1.00 25.59 223 ARG A O 1
ATOM 1422 N N . GLN A 1 246 ? -9.017 84.797 19.472 1.00 22.35 224 GLN A N 1
ATOM 1423 C CA . GLN A 1 246 ? -7.947 85.794 19.537 1.00 28.36 224 GLN A CA 1
ATOM 1424 C C . GLN A 1 246 ? -6.577 85.177 19.844 1.00 28.16 224 GLN A C 1
ATOM 1425 O O . GLN A 1 246 ? -5.822 85.662 20.690 1.00 24.17 224 GLN A O 1
ATOM 1431 N N . LEU A 1 247 ? -6.241 84.111 19.118 1.00 27.37 225 LEU A N 1
ATOM 1432 C CA . LEU A 1 247 ? -4.904 83.513 19.164 1.00 24.54 225 LEU A CA 1
ATOM 1433 C C . LEU A 1 247 ? -4.603 83.115 20.604 1.00 19.90 225 LEU A C 1
ATOM 1434 O O . LEU A 1 247 ? -5.362 82.316 21.182 1.00 19.99 225 LEU A O 1
ATOM 1439 N N . LEU A 1 248 ? -3.558 83.648 21.218 1.00 18.96 226 LEU A N 1
ATOM 1440 C CA . LEU A 1 248 ? -3.106 83.219 22.537 1.00 22.78 226 LEU A CA 1
ATOM 1441 C C . LEU A 1 248 ? -3.899 83.832 23.688 1.00 24.69 226 LEU A C 1
ATOM 1442 O O . LEU A 1 248 ? -3.629 83.494 24.845 1.00 19.70 226 LEU A O 1
ATOM 1447 N N . LEU A 1 249 ? -4.878 84.706 23.423 1.00 19.85 227 LEU A N 1
ATOM 1448 C CA . LEU A 1 249 ? -5.577 85.336 24.541 1.00 23.92 227 LEU A CA 1
ATOM 1449 C C . LEU A 1 249 ? -6.540 84.370 25.227 1.00 23.85 227 LEU A C 1
ATOM 1450 O O . LEU A 1 249 ? -6.574 84.309 26.461 1.00 28.14 227 LEU A O 1
ATOM 1455 N N . ARG A 1 250 ? -7.302 83.587 24.463 1.00 24.37 228 ARG A N 1
ATOM 1456 C CA . ARG A 1 250 ? -8.311 82.686 25.023 1.00 24.96 228 ARG A CA 1
ATOM 1457 C C . ARG A 1 250 ? -8.029 81.259 24.555 1.00 22.84 228 ARG A C 1
ATOM 1458 O O . ARG A 1 250 ? -8.456 80.848 23.477 1.00 20.81 228 ARG A O 1
ATOM 1466 N N . LEU A 1 251 ? -7.339 80.493 25.399 1.00 20.38 229 LEU A N 1
ATOM 1467 C CA . LEU A 1 251 ? -6.840 79.173 25.051 1.00 18.27 229 LEU A CA 1
ATOM 1468 C C . LEU A 1 251 ? -7.549 78.098 25.857 1.00 18.12 229 LEU A C 1
ATOM 1469 O O . LEU A 1 251 ? -8.160 78.363 26.890 1.00 27.21 229 LEU A O 1
ATOM 1474 N N . ARG A 1 252 ? -7.450 76.864 25.376 1.00 17.75 230 ARG A N 1
ATOM 1475 C CA . ARG A 1 252 ? -7.854 75.719 26.167 1.00 18.49 230 ARG A CA 1
ATOM 1476 C C . ARG A 1 252 ? -6.680 75.064 26.881 1.00 20.09 230 ARG A C 1
ATOM 1477 O O . ARG A 1 252 ? -6.891 74.409 27.914 1.00 14.83 230 ARG A O 1
ATOM 1485 N N . GLU A 1 253 ? -5.462 75.250 26.365 1.00 19.05 231 GLU A N 1
ATOM 1486 C CA . GLU A 1 253 ? -4.223 74.816 27.006 1.00 18.12 231 GLU A CA 1
ATOM 1487 C C . GLU A 1 253 ? -3.247 75.986 26.973 1.00 17.93 231 GLU A C 1
ATOM 1488 O O . GLU A 1 253 ? -3.011 76.571 25.908 1.00 16.17 231 GLU A O 1
ATOM 1494 N N . PHE A 1 254 ? -2.690 76.334 28.135 1.00 15.37 232 PHE A N 1
ATOM 1495 C CA . PHE A 1 254 ? -1.899 77.546 28.269 1.00 14.31 232 PHE A CA 1
ATOM 1496 C C . PHE A 1 254 ? -0.929 77.399 29.439 1.00 17.65 232 PHE A C 1
ATOM 1497 O O . PHE A 1 254 ? -1.008 76.459 30.237 1.00 20.34 232 PHE A O 1
ATOM 1505 N N . THR A 1 255 ? -0.004 78.345 29.531 1.00 15.52 233 THR A N 1
ATOM 1506 C CA . THR A 1 255 ? 0.959 78.382 30.618 1.00 18.46 233 THR A CA 1
ATOM 1507 C C . THR A 1 255 ? 0.705 79.603 31.502 1.00 15.22 233 THR A C 1
ATOM 1508 O O . THR A 1 255 ? 0.552 80.717 30.996 1.00 17.08 233 THR A O 1
ATOM 1512 N N . GLN A 1 256 ? 0.631 79.382 32.819 1.00 16.75 234 GLN A N 1
ATOM 1513 C CA . GLN A 1 256 ? 0.622 80.446 33.812 1.00 17.04 234 GLN A CA 1
ATOM 1514 C C . GLN A 1 256 ? 1.953 80.495 34.534 1.00 16.31 234 GLN A C 1
ATOM 1515 O O . GLN A 1 256 ? 2.608 79.468 34.739 1.00 20.66 234 GLN A O 1
ATOM 1521 N N . ALA A 1 257 ? 2.317 81.695 34.961 1.00 11.09 235 ALA A N 1
ATOM 1522 C CA . ALA A 1 257 ? 3.379 81.916 35.929 1.00 11.60 235 ALA A CA 1
ATOM 1523 C C . ALA A 1 257 ? 2.742 82.607 37.124 1.00 18.09 235 ALA A C 1
ATOM 1524 O O . ALA A 1 257 ? 2.132 83.672 36.977 1.00 13.45 235 ALA A O 1
ATOM 1526 N N . GLU A 1 258 ? 2.838 81.990 38.295 1.00 15.67 236 GLU A N 1
ATOM 1527 C CA . GLU A 1 258 ? 2.168 82.526 39.474 1.00 14.71 236 GLU A CA 1
ATOM 1528 C C . GLU A 1 258 ? 3.068 82.368 40.672 1.00 18.35 236 GLU A C 1
ATOM 1529 O O . GLU A 1 258 ? 3.592 81.275 40.910 1.00 19.14 236 GLU A O 1
ATOM 1535 N N . LEU A 1 259 ? 3.248 83.457 41.404 1.00 13.11 237 LEU A N 1
ATOM 1536 C CA . LEU A 1 259 ? 3.909 83.450 42.698 1.00 17.54 237 LEU A CA 1
ATOM 1537 C C . LEU A 1 259 ? 2.849 83.530 43.799 1.00 17.46 237 LEU A C 1
ATOM 1538 O O . LEU A 1 259 ? 2.094 84.512 43.863 1.00 16.28 237 LEU A O 1
ATOM 1543 N N . GLN A 1 260 ? 2.773 82.495 44.644 1.00 15.05 238 GLN A N 1
ATOM 1544 C CA . GLN A 1 260 ? 1.909 82.501 45.824 1.00 12.46 238 GLN A CA 1
ATOM 1545 C C . GLN A 1 260 ? 2.744 82.902 47.032 1.00 20.32 238 GLN A C 1
ATOM 1546 O O . GLN A 1 260 ? 3.711 82.214 47.381 1.00 18.57 238 GLN A O 1
ATOM 1552 N N . ILE A 1 261 ? 2.383 84.009 47.670 1.00 16.18 239 ILE A N 1
ATOM 1553 C CA . ILE A 1 261 ? 3.123 84.508 48.821 1.00 17.23 239 ILE A CA 1
ATOM 1554 C C . ILE A 1 261 ? 2.304 84.228 50.080 1.00 19.06 239 ILE A C 1
ATOM 1555 O O . ILE A 1 261 ? 1.236 84.817 50.292 1.00 20.64 239 ILE A O 1
ATOM 1560 N N . PHE A 1 262 ? 2.800 83.322 50.912 1.00 19.07 240 PHE A N 1
ATOM 1561 C CA . PHE A 1 262 ? 2.192 83.027 52.204 1.00 18.78 240 PHE A CA 1
ATOM 1562 C C . PHE A 1 262 ? 2.857 83.918 53.244 1.00 22.57 240 PHE A C 1
ATOM 1563 O O . PHE A 1 262 ? 4.087 83.969 53.322 1.00 21.48 240 PHE A O 1
ATOM 1571 N N . PHE A 1 263 ? 2.055 84.652 54.012 1.00 19.34 241 PHE A N 1
ATOM 1572 C CA . PHE A 1 263 ? 2.649 85.689 54.842 1.00 21.05 241 PHE A CA 1
ATOM 1573 C C . PHE A 1 263 ? 1.790 85.951 56.076 1.00 24.47 241 PHE A C 1
ATOM 1574 O O . PHE A 1 263 ? 0.620 85.553 56.153 1.00 22.36 241 PHE A O 1
ATOM 1582 N N . ASP A 1 264 ? 2.414 86.610 57.055 1.00 30.22 242 ASP A N 1
ATOM 1583 C CA . ASP A 1 264 ? 1.738 87.019 58.280 1.00 30.63 242 ASP A CA 1
ATOM 1584 C C . ASP A 1 264 ? 1.230 88.440 58.084 1.00 28.20 242 ASP A C 1
ATOM 1585 O O . ASP A 1 264 ? 2.043 89.368 57.965 1.00 33.00 242 ASP A O 1
ATOM 1590 N N . PRO A 1 265 ? -0.079 88.658 58.021 1.00 30.39 243 PRO A N 1
ATOM 1591 C CA . PRO A 1 265 ? -0.593 90.011 57.787 1.00 31.27 243 PRO A CA 1
ATOM 1592 C C . PRO A 1 265 ? -0.366 90.961 58.951 1.00 37.81 243 PRO A C 1
ATOM 1593 O O . PRO A 1 265 ? -0.697 92.144 58.824 1.00 42.48 243 PRO A O 1
ATOM 1597 N N . GLU A 1 266 ? 0.199 90.487 60.067 1.00 38.89 244 GLU A N 1
ATOM 1598 C CA . GLU A 1 266 ? 0.446 91.310 61.243 1.00 38.63 244 GLU A CA 1
ATOM 1599 C C . GLU A 1 266 ? 1.880 91.820 61.358 1.00 41.35 244 GLU A C 1
ATOM 1600 O O . GLU A 1 266 ? 2.217 92.423 62.376 1.00 37.03 244 GLU A O 1
ATOM 1606 N N . ASP A 1 267 ? 2.746 91.607 60.366 1.00 47.46 245 ASP A N 1
ATOM 1607 C CA . ASP A 1 267 ? 4.052 92.254 60.453 1.00 45.07 245 ASP A CA 1
ATOM 1608 C C . ASP A 1 267 ? 4.513 92.797 59.107 1.00 44.62 245 ASP A C 1
ATOM 1609 O O . ASP A 1 267 ? 4.135 92.304 58.042 1.00 55.57 245 ASP A O 1
ATOM 1614 N N . ASN A 1 268 ? 5.344 93.838 59.185 1.00 53.29 246 ASN A N 1
ATOM 1615 C CA . ASN A 1 268 ? 5.841 94.577 58.025 1.00 54.60 246 ASN A CA 1
ATOM 1616 C C . ASN A 1 268 ? 7.010 93.825 57.389 1.00 52.49 246 ASN A C 1
ATOM 1617 O O . ASN A 1 268 ? 8.175 94.218 57.474 1.00 54.13 246 ASN A O 1
ATOM 1622 N N . GLU A 1 269 ? 6.675 92.717 56.728 1.00 50.81 247 GLU A N 1
ATOM 1623 C CA . GLU A 1 269 ? 7.707 91.917 56.079 1.00 45.94 247 GLU A CA 1
ATOM 1624 C C . GLU A 1 269 ? 8.341 92.647 54.896 1.00 48.41 247 GLU A C 1
ATOM 1625 O O . GLU A 1 269 ? 9.532 92.455 54.628 1.00 49.45 247 GLU A O 1
ATOM 1631 N N . PHE A 1 270 ? 7.583 93.492 54.193 1.00 43.96 248 PHE A N 1
ATOM 1632 C CA . PHE A 1 270 ? 8.034 94.119 52.956 1.00 34.67 248 PHE A CA 1
ATOM 1633 C C . PHE A 1 270 ? 8.063 95.633 53.110 1.00 42.15 248 PHE A C 1
ATOM 1634 O O . PHE A 1 270 ? 7.092 96.230 53.580 1.00 41.58 248 PHE A O 1
ATOM 1642 N N . ASP A 1 271 ? 9.158 96.249 52.660 1.00 39.63 249 ASP A N 1
ATOM 1643 C CA . ASP A 1 271 ? 9.478 97.644 52.941 1.00 39.54 249 ASP A CA 1
ATOM 1644 C C . ASP A 1 271 ? 9.019 98.524 51.778 1.00 38.86 249 ASP A C 1
ATOM 1645 O O . ASP A 1 271 ? 9.667 98.565 50.724 1.00 34.11 249 ASP A O 1
ATOM 1650 N N . ILE A 1 272 ? 7.921 99.260 51.990 1.00 36.46 250 ILE A N 1
ATOM 1651 C CA . ILE A 1 272 ? 7.367 100.137 50.961 1.00 31.39 250 ILE A CA 1
ATOM 1652 C C . ILE A 1 272 ? 8.372 101.184 50.490 1.00 34.32 250 ILE A C 1
ATOM 1653 O O . ILE A 1 272 ? 8.238 101.706 49.377 1.00 35.93 250 ILE A O 1
ATOM 1658 N N . ASN A 1 273 ? 9.382 101.508 51.308 1.00 34.97 251 ASN A N 1
ATOM 1659 C CA . ASN A 1 273 ? 10.398 102.481 50.908 1.00 36.19 251 ASN A CA 1
ATOM 1660 C C . ASN A 1 273 ? 11.167 102.056 49.667 1.00 38.75 251 ASN A C 1
ATOM 1661 O O . ASN A 1 273 ? 11.775 102.906 49.008 1.00 39.75 251 ASN A O 1
ATOM 1666 N N . GLU A 1 274 ? 11.166 100.762 49.339 1.00 38.22 252 GLU A N 1
ATOM 1667 C CA . GLU A 1 274 ? 11.838 100.315 48.124 1.00 36.46 252 GLU A CA 1
ATOM 1668 C C . GLU A 1 274 ? 11.129 100.812 46.868 1.00 38.05 252 GLU A C 1
ATOM 1669 O O . GLU A 1 274 ? 11.784 101.041 45.846 1.00 35.72 252 GLU A O 1
ATOM 1675 N N . VAL A 1 275 ? 9.805 100.990 46.917 1.00 35.29 253 VAL A N 1
ATOM 1676 C CA . VAL A 1 275 ? 9.052 101.304 45.706 1.00 35.53 253 VAL A CA 1
ATOM 1677 C C . VAL A 1 275 ? 8.101 102.489 45.889 1.00 34.47 253 VAL A C 1
ATOM 1678 O O . VAL A 1 275 ? 7.254 102.745 45.023 1.00 33.08 253 VAL A O 1
ATOM 1682 N N . LYS A 1 276 ? 8.237 103.230 46.992 1.00 34.83 254 LYS A N 1
ATOM 1683 C CA . LYS A 1 276 ? 7.218 104.225 47.325 1.00 34.85 254 LYS A CA 1
ATOM 1684 C C . LYS A 1 276 ? 7.056 105.266 46.221 1.00 31.01 254 LYS A C 1
ATOM 1685 O O . LYS A 1 276 ? 5.930 105.694 45.935 1.00 33.35 254 LYS A O 1
ATOM 1691 N N . ASP A 1 277 ? 8.149 105.639 45.552 1.00 28.91 255 ASP A N 1
ATOM 1692 C CA . ASP A 1 277 ? 8.116 106.612 44.462 1.00 34.19 255 ASP A CA 1
ATOM 1693 C C . ASP A 1 277 ? 7.952 105.992 43.069 1.00 38.50 255 ASP A C 1
ATOM 1694 O O . ASP A 1 277 ? 8.039 106.720 42.074 1.00 36.31 255 ASP A O 1
ATOM 1699 N N . VAL A 1 278 ? 7.727 104.677 42.961 1.00 34.54 256 VAL A N 1
ATOM 1700 C CA . VAL A 1 278 ? 7.408 104.109 41.655 1.00 30.78 256 VAL A CA 1
ATOM 1701 C C . VAL A 1 278 ? 6.098 104.702 41.150 1.00 30.68 256 VAL A C 1
ATOM 1702 O O . VAL A 1 278 ? 5.127 104.850 41.901 1.00 30.96 256 VAL A O 1
ATOM 1706 N N . GLU A 1 279 ? 6.069 105.060 39.873 1.00 28.28 257 GLU A N 1
ATOM 1707 C CA . GLU A 1 279 ? 4.904 105.687 39.266 1.00 36.26 257 GLU A CA 1
ATOM 1708 C C . GLU A 1 279 ? 4.264 104.772 38.232 1.00 36.11 257 GLU A C 1
ATOM 1709 O O . GLU A 1 279 ? 4.957 104.031 37.515 1.00 34.37 257 GLU A O 1
ATOM 1715 N N . LEU A 1 280 ? 2.936 104.839 38.157 1.00 27.69 258 LEU A N 1
ATOM 1716 C CA . LEU A 1 280 ? 2.171 103.880 37.380 1.00 28.20 258 LEU A CA 1
ATOM 1717 C C . LEU A 1 280 ? 0.875 104.508 36.902 1.00 29.43 258 LEU A C 1
ATOM 1718 O O . LEU A 1 280 ? 0.340 105.433 37.518 1.00 30.17 258 LEU A O 1
ATOM 1723 N N . ASN A 1 281 ? 0.374 103.979 35.796 1.00 23.65 259 ASN A N 1
ATOM 1724 C CA . ASN A 1 281 ? -0.945 104.345 35.327 1.00 23.54 259 ASN A CA 1
ATOM 1725 C C . ASN A 1 281 ? -1.954 103.487 36.067 1.00 24.70 259 ASN A C 1
ATOM 1726 O O . ASN A 1 281 ? -1.906 102.256 35.986 1.00 22.87 259 ASN A O 1
ATOM 1731 N N . PHE A 1 282 ? -2.860 104.131 36.798 1.00 20.77 260 PHE A N 1
ATOM 1732 C CA . PHE A 1 282 ? -3.787 103.440 37.680 1.00 19.77 260 PHE A CA 1
ATOM 1733 C C . PHE A 1 282 ? -5.211 103.811 37.294 1.00 24.47 260 PHE A C 1
ATOM 1734 O O . PHE A 1 282 ? -5.567 104.994 37.274 1.00 27.18 260 PHE A O 1
ATOM 1742 N N . LEU A 1 283 ? -6.013 102.807 36.978 1.00 21.84 261 LEU A N 1
ATOM 1743 C CA . LEU A 1 283 ? -7.441 102.960 36.737 1.00 21.62 261 LEU A CA 1
ATOM 1744 C C . LEU A 1 283 ? -8.192 102.360 37.930 1.00 24.66 261 LEU A C 1
ATOM 1745 O O . LEU A 1 283 ? -8.380 101.142 38.000 1.00 20.25 261 LEU A O 1
ATOM 1750 N N . ASP A 1 284 ? -8.642 103.217 38.856 1.00 19.92 262 ASP A N 1
ATOM 1751 C CA . ASP A 1 284 ? -9.262 102.717 40.076 1.00 23.29 262 ASP A CA 1
ATOM 1752 C C . ASP A 1 284 ? -10.653 102.179 39.769 1.00 20.30 262 ASP A C 1
ATOM 1753 O O . ASP A 1 284 ? -11.152 102.280 38.643 1.00 21.99 262 ASP A O 1
ATOM 1758 N N . LYS A 1 285 ? -11.284 101.582 40.781 1.00 22.11 263 LYS A N 1
ATOM 1759 C CA . LYS A 1 285 ? -12.543 100.890 40.508 1.00 25.01 263 LYS A CA 1
ATOM 1760 C C . LYS A 1 285 ? -13.714 101.840 40.262 1.00 28.63 263 LYS A C 1
ATOM 1761 O O . LYS A 1 285 ? -14.791 101.378 39.853 1.00 23.46 263 LYS A O 1
ATOM 1767 N N . GLU A 1 286 ? -13.539 103.137 40.509 1.00 22.76 264 GLU A N 1
ATOM 1768 C CA . GLU A 1 286 ? -14.560 104.129 40.185 1.00 29.83 264 GLU A CA 1
ATOM 1769 C C . GLU A 1 286 ? -14.398 104.682 38.779 1.00 29.82 264 GLU A C 1
ATOM 1770 O O . GLU A 1 286 ? -15.153 105.581 38.384 1.00 32.78 264 GLU A O 1
ATOM 1776 N N . GLY A 1 287 ? -13.427 104.186 38.020 1.00 23.73 265 GLY A N 1
ATOM 1777 C CA . GLY A 1 287 ? -13.216 104.639 36.661 1.00 21.22 265 GLY A CA 1
ATOM 1778 C C . GLY A 1 287 ? -12.272 105.803 36.502 1.00 24.74 265 GLY A C 1
ATOM 1779 O O . GLY A 1 287 ? -12.168 106.340 35.388 1.00 24.51 265 GLY A O 1
ATOM 1780 N N . ASN A 1 288 ? -11.575 106.210 37.569 1.00 20.76 266 ASN A N 1
ATOM 1781 C CA . ASN A 1 288 ? -10.628 107.318 37.496 1.00 24.15 266 ASN A CA 1
ATOM 1782 C C . ASN A 1 288 ? -9.268 106.835 36.998 1.00 28.80 266 ASN A C 1
ATOM 1783 O O . ASN A 1 288 ? -8.606 106.036 37.670 1.00 22.40 266 ASN A O 1
ATOM 1788 N N . TYR A 1 289 ? -8.833 107.362 35.850 1.00 25.75 267 TYR A N 1
ATOM 1789 C CA . TYR A 1 289 ? -7.549 107.021 35.246 1.00 24.68 267 TYR A CA 1
ATOM 1790 C C . TYR A 1 289 ? -6.533 108.105 35.591 1.00 29.85 267 TYR A C 1
ATOM 1791 O O . TYR A 1 289 ? -6.658 109.259 35.153 1.00 27.29 267 TYR A O 1
ATOM 1800 N N . LYS A 1 290 ? -5.524 107.731 36.362 1.00 22.97 268 LYS A N 1
ATOM 1801 C CA . LYS A 1 290 ? -4.583 108.693 36.904 1.00 27.89 268 LYS A CA 1
ATOM 1802 C C . LYS A 1 290 ? -3.170 108.124 36.886 1.00 32.48 268 LYS A C 1
ATOM 1803 O O . LYS A 1 290 ? -2.952 106.906 36.869 1.00 27.49 268 LYS A O 1
ATOM 1809 N N . ARG A 1 291 ? -2.214 109.043 36.852 1.00 31.59 269 ARG A N 1
ATOM 1810 C CA . ARG A 1 291 ? -0.820 108.758 37.131 1.00 31.89 269 ARG A CA 1
ATOM 1811 C C . ARG A 1 291 ? -0.630 108.903 38.632 1.00 32.58 269 ARG A C 1
ATOM 1812 O O . ARG A 1 291 ? -1.109 109.873 39.220 1.00 37.31 269 ARG A O 1
ATOM 1820 N N . ILE A 1 292 ? 0.029 107.934 39.265 1.00 27.31 270 ILE A N 1
ATOM 1821 C CA . ILE A 1 292 ? 0.079 107.919 40.719 1.00 25.22 270 ILE A CA 1
ATOM 1822 C C . ILE A 1 292 ? 1.328 107.183 41.178 1.00 35.32 270 ILE A C 1
ATOM 1823 O O . ILE A 1 292 ? 1.817 106.275 40.501 1.00 29.50 270 ILE A O 1
ATOM 1828 N N . LYS A 1 293 ? 1.845 107.585 42.340 1.00 31.72 271 LYS A N 1
ATOM 1829 C CA . LYS A 1 293 ? 2.946 106.910 43.006 1.00 29.26 271 LYS A CA 1
ATOM 1830 C C . LYS A 1 293 ? 2.430 105.787 43.891 1.00 30.92 271 LYS A C 1
ATOM 1831 O O . LYS A 1 293 ? 1.371 105.891 44.518 1.00 30.78 271 LYS A O 1
ATOM 1837 N N . VAL A 1 294 ? 3.231 104.726 43.983 1.00 30.43 272 VAL A N 1
ATOM 1838 C CA . VAL A 1 294 ? 2.861 103.559 44.777 1.00 26.52 272 VAL A CA 1
ATOM 1839 C C . VAL A 1 294 ? 2.423 103.966 46.180 1.00 28.82 272 VAL A C 1
ATOM 1840 O O . VAL A 1 294 ? 1.434 103.444 46.715 1.00 27.23 272 VAL A O 1
ATOM 1844 N N . LYS A 1 295 ? 3.144 104.902 46.800 1.00 27.00 273 LYS A N 1
ATOM 1845 C CA . LYS A 1 295 ? 2.803 105.288 48.169 1.00 28.88 273 LYS A CA 1
ATOM 1846 C C . LYS A 1 295 ? 1.397 105.867 48.285 1.00 27.78 273 LYS A C 1
ATOM 1847 O O . LYS A 1 295 ? 0.812 105.821 49.374 1.00 35.84 273 LYS A O 1
ATOM 1853 N N . ASP A 1 296 ? 0.830 106.375 47.188 1.00 28.85 274 ASP A N 1
ATOM 1854 C CA . ASP A 1 296 ? -0.500 106.976 47.181 1.00 31.81 274 ASP A CA 1
ATOM 1855 C C . ASP A 1 296 ? -1.601 106.010 46.764 1.00 33.06 274 ASP A C 1
ATOM 1856 O O . ASP A 1 296 ? -2.756 106.431 46.637 1.00 33.08 274 ASP A O 1
ATOM 1861 N N . LEU A 1 297 ? -1.279 104.733 46.553 1.00 32.27 275 LEU A N 1
ATOM 1862 C CA . LEU A 1 297 ? -2.287 103.765 46.147 1.00 28.83 275 LEU A CA 1
ATOM 1863 C C . LEU A 1 297 ? -3.274 103.507 47.282 1.00 27.44 275 LEU A C 1
ATOM 1864 O O . LEU A 1 297 ? -2.902 103.541 48.454 1.00 28.70 275 LEU A O 1
ATOM 1869 N N . PRO A 1 298 ? -4.548 103.202 46.951 1.00 26.48 276 PRO A N 1
ATOM 1870 C CA . PRO A 1 298 ? -5.589 102.953 47.960 1.00 25.00 276 PRO A CA 1
ATOM 1871 C C . PRO A 1 298 ? -5.580 101.527 48.518 1.00 26.52 276 PRO A C 1
ATOM 1872 O O . PRO A 1 298 ? -6.599 100.833 48.528 1.00 28.61 276 PRO A O 1
ATOM 1876 N N . PHE A 1 299 ? -4.421 101.084 48.987 1.00 24.71 277 PHE A N 1
ATOM 1877 C CA . PHE A 1 299 ? -4.262 99.710 49.439 1.00 28.19 277 PHE A CA 1
ATOM 1878 C C . PHE A 1 299 ? -3.303 99.694 50.617 1.00 23.27 277 PHE A C 1
ATOM 1879 O O . PHE A 1 299 ? -2.462 100.594 50.756 1.00 25.74 277 PHE A O 1
ATOM 1887 N N . PRO A 1 300 ? -3.370 98.677 51.447 1.00 23.67 278 PRO A N 1
ATOM 1888 C CA . PRO A 1 300 ? -2.340 98.445 52.475 1.00 28.39 278 PRO A CA 1
ATOM 1889 C C . PRO A 1 300 ? -0.927 98.427 51.912 1.00 30.60 278 PRO A C 1
ATOM 1890 O O . PRO A 1 300 ? -0.760 98.195 50.713 1.00 29.15 278 PRO A O 1
ATOM 1894 N N . GLU A 1 301 ? 0.095 98.640 52.753 1.00 32.01 279 GLU A N 1
ATOM 1895 C CA . GLU A 1 301 ? 1.465 98.748 52.249 1.00 31.25 279 GLU A CA 1
ATOM 1896 C C . GLU A 1 301 ? 1.958 97.437 51.636 1.00 31.06 279 GLU A C 1
ATOM 1897 O O . GLU A 1 301 ? 2.714 97.453 50.660 1.00 26.65 279 GLU A O 1
ATOM 1903 N N . PHE A 1 302 ? 1.558 96.291 52.198 1.00 34.62 280 PHE A N 1
ATOM 1904 C CA . PHE A 1 302 ? 2.071 95.033 51.665 1.00 32.69 280 PHE A CA 1
ATOM 1905 C C . PHE A 1 302 ? 1.583 94.796 50.249 1.00 30.91 280 PHE A C 1
ATOM 1906 O O . PHE A 1 302 ? 2.304 94.202 49.435 1.00 32.01 280 PHE A O 1
ATOM 1914 N N . TYR A 1 303 ? 0.361 95.235 49.947 1.00 26.47 281 TYR A N 1
ATOM 1915 C CA . TYR A 1 303 ? -0.217 95.057 48.623 1.00 25.24 281 TYR A CA 1
ATOM 1916 C C . TYR A 1 303 ? 0.348 96.069 47.627 1.00 25.40 281 TYR A C 1
ATOM 1917 O O . TYR A 1 303 ? 0.742 95.703 46.508 1.00 22.90 281 TYR A O 1
ATOM 1926 N N . ALA A 1 304 ? 0.410 97.345 48.027 1.00 23.81 282 ALA A N 1
ATOM 1927 C CA . ALA A 1 304 ? 0.992 98.382 47.175 1.00 25.84 282 ALA A CA 1
ATOM 1928 C C . ALA A 1 304 ? 2.452 98.078 46.835 1.00 24.93 282 ALA A C 1
ATOM 1929 O O . ALA A 1 304 ? 2.907 98.342 45.715 1.00 23.22 282 ALA A O 1
ATOM 1931 N N . TYR A 1 305 ? 3.203 97.560 47.810 1.00 23.94 283 TYR A N 1
ATOM 1932 C CA . TYR A 1 305 ? 4.581 97.132 47.588 1.00 28.75 283 TYR A CA 1
ATOM 1933 C C . TYR A 1 305 ? 4.687 96.231 46.363 1.00 22.19 283 TYR A C 1
ATOM 1934 O O . TYR A 1 305 ? 5.523 96.452 45.482 1.00 23.66 283 TYR A O 1
ATOM 1943 N N . PHE A 1 306 ? 3.814 95.233 46.268 1.00 20.50 284 PHE A N 1
ATOM 1944 C CA . PHE A 1 306 ? 3.925 94.319 45.141 1.00 23.55 284 PHE A CA 1
ATOM 1945 C C . PHE A 1 306 ? 3.356 94.884 43.844 1.00 22.29 284 PHE A C 1
ATOM 1946 O O . PHE A 1 306 ? 3.840 94.517 42.773 1.00 20.49 284 PHE A O 1
ATOM 1954 N N . VAL A 1 307 ? 2.375 95.792 43.896 1.00 21.83 285 VAL A N 1
ATOM 1955 C CA . VAL A 1 307 ? 2.052 96.552 42.690 1.00 21.53 285 VAL A CA 1
ATOM 1956 C C . VAL A 1 307 ? 3.298 97.280 42.203 1.00 19.86 285 VAL A C 1
ATOM 1957 O O . VAL A 1 307 ? 3.598 9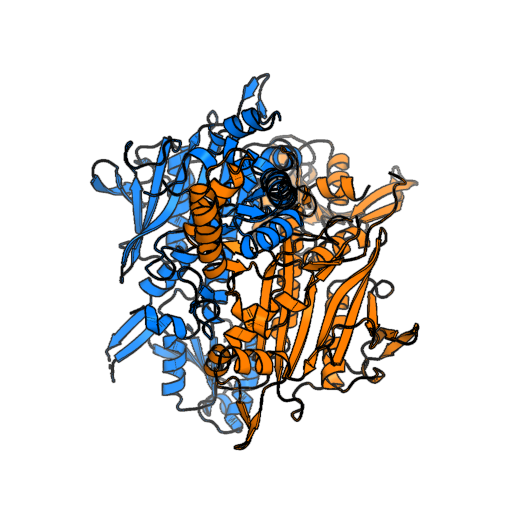7.313 41.002 1.00 20.39 285 VAL A O 1
ATOM 1961 N N . GLY A 1 308 ? 4.065 97.838 43.135 1.00 23.78 286 GLY A N 1
ATOM 1962 C CA . GLY A 1 308 ? 5.303 98.494 42.761 1.00 19.86 286 GLY A CA 1
ATOM 1963 C C . GLY A 1 308 ? 6.295 97.532 42.132 1.00 20.91 286 GLY A C 1
ATOM 1964 O O . GLY A 1 308 ? 6.857 97.811 41.074 1.00 19.76 286 GLY A O 1
ATOM 1965 N N . LYS A 1 309 ? 6.515 96.378 42.766 1.00 19.70 287 LYS A N 1
ATOM 1966 C CA . LYS A 1 309 ? 7.470 95.425 42.196 1.00 21.54 287 LYS A CA 1
ATOM 1967 C C . LYS A 1 309 ? 7.009 94.925 40.837 1.00 21.62 287 LYS A C 1
ATOM 1968 O O . LYS A 1 309 ? 7.813 94.818 39.899 1.00 19.68 287 LYS A O 1
ATOM 1974 N N . VAL A 1 310 ? 5.714 94.639 40.698 1.00 16.43 288 VAL A N 1
ATOM 1975 C CA . VAL A 1 310 ? 5.221 94.185 39.405 1.00 17.23 288 VAL A CA 1
ATOM 1976 C C . VAL A 1 310 ? 5.426 95.256 38.343 1.00 19.10 288 VAL A C 1
ATOM 1977 O O . VAL A 1 310 ? 5.837 94.957 37.213 1.00 18.58 288 VAL A O 1
ATOM 1981 N N . LYS A 1 311 ? 5.168 96.523 38.685 1.00 21.10 289 LYS A N 1
ATOM 1982 C CA . LYS A 1 311 ? 5.389 97.603 37.719 1.00 19.90 289 LYS A CA 1
ATOM 1983 C C . LYS A 1 311 ? 6.831 97.606 37.224 1.00 18.06 289 LYS A C 1
ATOM 1984 O O . LYS A 1 311 ? 7.080 97.670 36.021 1.00 20.24 289 LYS A O 1
ATOM 1990 N N . GLN A 1 312 ? 7.794 97.530 38.151 1.00 20.45 290 GLN A N 1
ATOM 1991 C CA . GLN A 1 312 ? 9.197 97.586 37.759 1.00 22.21 290 GLN A CA 1
ATOM 1992 C C . GLN A 1 312 ? 9.589 96.391 36.888 1.00 22.55 290 GLN A C 1
ATOM 1993 O O . GLN A 1 312 ? 10.459 96.527 36.018 1.00 23.95 290 GLN A O 1
ATOM 1999 N N . PHE A 1 313 ? 8.945 95.230 37.072 1.00 16.42 291 PHE A N 1
ATOM 2000 C CA . PHE A 1 313 ? 9.203 94.106 36.166 1.00 19.45 291 PHE A CA 1
ATOM 2001 C C . PHE A 1 313 ? 8.870 94.486 34.736 1.00 19.89 291 PHE A C 1
ATOM 2002 O O . PHE A 1 313 ? 9.648 94.237 33.805 1.00 19.44 291 PHE A O 1
ATOM 2010 N N . TYR A 1 314 ? 7.713 95.109 34.542 1.00 19.10 292 TYR A N 1
ATOM 2011 C CA . TYR A 1 314 ? 7.332 95.453 33.186 1.00 19.52 292 TYR A CA 1
ATOM 2012 C C . TYR A 1 314 ? 8.164 96.606 32.645 1.00 21.65 292 TYR A C 1
ATOM 2013 O O . TYR A 1 314 ? 8.460 96.630 31.447 1.00 26.09 292 TYR A O 1
ATOM 2022 N N . GLU A 1 315 ? 8.563 97.553 33.500 1.00 27.15 293 GLU A N 1
ATOM 2023 C CA . GLU A 1 315 ? 9.498 98.592 33.064 1.00 27.58 293 GLU A CA 1
ATOM 2024 C C . GLU A 1 315 ? 10.763 97.965 32.496 1.00 29.61 293 GLU A C 1
ATOM 2025 O O . GLU A 1 315 ? 11.252 98.369 31.437 1.00 27.92 293 GLU A O 1
ATOM 2031 N N . ARG A 1 316 ? 11.299 96.954 33.185 1.00 29.82 294 ARG A N 1
ATOM 2032 C CA . ARG A 1 316 ? 12.549 96.345 32.740 1.00 29.19 294 ARG A CA 1
ATOM 2033 C C . ARG A 1 316 ? 12.335 95.415 31.562 1.00 26.32 294 ARG A C 1
ATOM 2034 O O . ARG A 1 316 ? 13.250 95.213 30.758 1.00 29.46 294 ARG A O 1
ATOM 2042 N N . LEU A 1 317 ? 11.132 94.872 31.415 1.00 25.51 295 LEU A N 1
ATOM 2043 C CA . LEU A 1 317 ? 10.820 94.130 30.207 1.00 26.50 295 LEU A CA 1
ATOM 2044 C C . LEU A 1 317 ? 10.820 95.037 28.981 1.00 30.94 295 LEU A C 1
ATOM 2045 O O . LEU A 1 317 ? 10.986 94.549 27.863 1.00 32.10 295 LEU A O 1
ATOM 2050 N N . GLY A 1 318 ? 10.633 96.339 29.167 1.00 31.75 296 GLY A N 1
ATOM 2051 C CA . GLY A 1 318 ? 10.594 97.280 28.064 1.00 28.62 296 GLY A CA 1
ATOM 2052 C C . GLY A 1 318 ? 9.217 97.646 27.547 1.00 30.70 296 GLY A C 1
ATOM 2053 O O . GLY A 1 318 ? 9.119 98.143 26.422 1.00 30.87 296 GLY A O 1
ATOM 2054 N N . ILE A 1 319 ? 8.159 97.410 28.314 1.00 34.98 297 ILE A N 1
ATOM 2055 C CA . ILE A 1 319 ? 6.801 97.757 27.862 1.00 33.40 297 ILE A CA 1
ATOM 2056 C C . ILE A 1 319 ? 6.677 99.277 27.773 1.00 29.81 297 ILE A C 1
ATOM 2057 O O . ILE A 1 319 ? 7.085 99.981 28.714 1.00 33.00 297 ILE A O 1
ATOM 2062 N N . PRO A 1 320 ? 6.156 99.832 26.677 1.00 32.66 298 PRO A N 1
ATOM 2063 C CA . PRO A 1 320 ? 5.999 101.296 26.597 1.00 37.96 298 PRO A CA 1
ATOM 2064 C C . PRO A 1 320 ? 5.075 101.790 27.704 1.00 30.23 298 PRO A C 1
ATOM 2065 O O . PRO A 1 320 ? 4.016 101.213 27.951 1.00 25.54 298 PRO A O 1
ATOM 2069 N N . GLU A 1 321 ? 5.502 102.851 28.391 1.00 29.96 299 GLU A N 1
ATOM 2070 C CA . GLU A 1 321 ? 4.803 103.279 29.601 1.00 36.56 299 GLU A CA 1
ATOM 2071 C C . GLU A 1 321 ? 3.339 103.608 29.317 1.00 31.13 299 GLU A C 1
ATOM 2072 O O . GLU A 1 321 ? 2.449 103.245 30.093 1.00 28.61 299 GLU A O 1
ATOM 2078 N N . GLU A 1 322 ? 3.077 104.256 28.186 1.00 30.09 300 GLU A N 1
ATOM 2079 C CA . GLU A 1 322 ? 1.731 104.603 27.742 1.00 29.42 300 GLU A CA 1
ATOM 2080 C C . GLU A 1 322 ? 0.818 103.397 27.590 1.00 29.29 300 GLU A C 1
ATOM 2081 O O . GLU A 1 322 ? -0.407 103.542 27.676 1.00 26.63 300 GLU A O 1
ATOM 2087 N N . ARG A 1 323 ? 1.375 102.213 27.341 1.00 27.28 301 ARG A N 1
ATOM 2088 C CA . ARG A 1 323 ? 0.570 101.041 27.026 1.00 24.37 301 ARG A CA 1
ATOM 2089 C C . ARG A 1 323 ? 0.495 100.047 28.189 1.00 24.00 301 ARG A C 1
ATOM 2090 O O . ARG A 1 323 ? 0.095 98.896 27.993 1.00 20.21 301 ARG A O 1
ATOM 2098 N N . LEU A 1 324 ? 0.857 100.482 29.396 1.00 25.50 302 LEU A N 1
ATOM 2099 C CA . LEU A 1 324 ? 0.795 99.676 30.609 1.00 20.08 302 LEU A CA 1
ATOM 2100 C C . LEU A 1 324 ? -0.074 100.385 31.639 1.00 23.70 302 LEU A C 1
ATOM 2101 O O . LEU A 1 324 ? 0.187 101.545 31.968 1.00 21.43 302 LEU A O 1
ATOM 2106 N N . ARG A 1 325 ? -1.073 99.686 32.182 1.00 22.80 303 ARG A N 1
ATOM 2107 C CA . ARG A 1 325 ? -1.838 100.238 33.293 1.00 22.40 303 ARG A CA 1
ATOM 2108 C C . ARG A 1 325 ? -2.266 99.120 34.230 1.00 23.77 303 ARG A C 1
ATOM 2109 O O . ARG A 1 325 ? -2.230 97.941 33.877 1.00 21.53 303 ARG A O 1
ATOM 2117 N N . PHE A 1 326 ? -2.715 99.519 35.425 1.00 21.18 304 PHE A N 1
ATOM 2118 C CA . PHE A 1 326 ? -3.174 98.620 36.482 1.00 22.07 304 PHE A CA 1
ATOM 2119 C C . PHE A 1 326 ? -4.618 98.982 36.818 1.00 26.26 304 PHE A C 1
ATOM 2120 O O . PHE A 1 326 ? -4.904 100.128 37.187 1.00 21.10 304 PHE A O 1
ATOM 2128 N N . ARG A 1 327 ? -5.523 98.018 36.703 1.00 19.19 305 ARG A N 1
ATOM 2129 C CA . ARG A 1 327 ? -6.944 98.284 36.871 1.00 22.43 305 ARG A CA 1
ATOM 2130 C C . ARG A 1 327 ? -7.462 97.584 38.117 1.00 22.78 305 ARG A C 1
ATOM 2131 O O . ARG A 1 327 ? -7.454 96.348 38.189 1.00 20.83 305 ARG A O 1
ATOM 2139 N N . GLU A 1 328 ? -7.927 98.375 39.081 1.00 20.70 306 GLU A N 1
ATOM 2140 C CA . GLU A 1 328 ? -8.574 97.861 40.285 1.00 22.53 306 GLU A CA 1
ATOM 2141 C C . GLU A 1 328 ? -10.009 97.469 39.957 1.00 25.46 306 GLU A C 1
ATOM 2142 O O . GLU A 1 328 ? -10.785 98.305 39.481 1.00 23.05 306 GLU A O 1
ATOM 2148 N N . LEU A 1 329 ? -10.375 96.217 40.236 1.00 21.00 307 LEU A N 1
ATOM 2149 C CA . LEU A 1 329 ? -11.699 95.714 39.888 1.00 25.36 307 LEU A CA 1
ATOM 2150 C C . LEU A 1 329 ? -12.707 96.019 40.990 1.00 29.49 307 LEU A C 1
ATOM 2151 O O . LEU A 1 329 ? -12.378 95.990 42.178 1.00 28.32 307 LEU A O 1
ATOM 2156 N N . SER A 1 330 ? -13.947 96.286 40.584 1.00 32.23 308 SER A N 1
ATOM 2157 C CA . SER A 1 330 ? -14.977 96.647 41.545 1.00 32.72 308 SER A CA 1
ATOM 2158 C C . SER A 1 330 ? -15.437 95.417 42.313 1.00 35.70 308 SER A C 1
ATOM 2159 O O . SER A 1 330 ? -15.162 94.274 41.940 1.00 30.47 308 SER A O 1
ATOM 2162 N N . GLU A 1 331 ? -16.196 95.677 43.381 1.00 36.42 309 GLU A N 1
ATOM 2163 C CA . GLU A 1 331 ? -16.717 94.606 44.222 1.00 36.00 309 GLU A CA 1
ATOM 2164 C C . GLU A 1 331 ? -17.554 93.615 43.429 1.00 37.37 309 GLU A C 1
ATOM 2165 O O . GLU A 1 331 ? -17.557 92.421 43.742 1.00 43.52 309 GLU A O 1
ATOM 2171 N N . LYS A 1 332 ? -18.258 94.069 42.396 1.00 34.66 310 LYS A N 1
ATOM 2172 C CA . LYS A 1 332 ? -19.070 93.145 41.620 1.00 34.99 310 LYS A CA 1
ATOM 2173 C C . LYS A 1 332 ? -18.308 92.489 40.476 1.00 35.38 310 LYS A C 1
ATOM 2174 O O . LYS A 1 332 ? -18.701 91.404 40.031 1.00 36.31 310 LYS A O 1
ATOM 2180 N N . GLU A 1 333 ? -17.229 93.100 39.989 1.00 36.99 311 GLU A N 1
ATOM 2181 C CA . GLU A 1 333 ? -16.494 92.468 38.899 1.00 35.60 311 GLU A CA 1
ATOM 2182 C C . GLU A 1 333 ? -15.437 91.479 39.383 1.00 32.84 311 GLU A C 1
ATOM 2183 O O . GLU A 1 333 ? -15.140 90.513 38.673 1.00 39.36 311 GLU A O 1
ATOM 2189 N N . LYS A 1 334 ? -14.876 91.680 40.573 1.00 31.94 312 LYS A N 1
ATOM 2190 C CA . LYS A 1 334 ? -13.744 90.883 41.035 1.00 34.66 312 LYS A CA 1
ATOM 2191 C C . LYS A 1 334 ? -14.188 89.488 41.454 1.00 33.44 312 LYS A C 1
ATOM 2192 O O . LYS A 1 334 ? -15.343 89.265 41.826 1.00 33.74 312 LYS A O 1
ATOM 2198 N N . ALA A 1 335 ? -13.246 88.545 41.405 1.00 37.87 313 ALA A N 1
ATOM 2199 C CA . ALA A 1 335 ? -13.506 87.221 41.949 1.00 38.22 313 ALA A CA 1
ATOM 2200 C C . ALA A 1 335 ? -13.844 87.355 43.427 1.00 34.87 313 ALA A C 1
ATOM 2201 O O . ALA A 1 335 ? -13.374 88.265 44.110 1.00 34.71 313 ALA A O 1
ATOM 2203 N N . PHE A 1 336 ? -14.703 86.466 43.922 1.00 43.60 314 PHE A N 1
ATOM 2204 C CA . PHE A 1 336 ? -15.334 86.759 45.207 1.00 43.96 314 PHE A CA 1
ATOM 2205 C C . PHE A 1 336 ? -14.330 86.738 46.354 1.00 47.97 314 PHE A C 1
ATOM 2206 O O . PHE A 1 336 ? -14.438 87.535 47.298 1.00 43.71 314 PHE A O 1
ATOM 2214 N N . TYR A 1 337 ? -13.352 85.835 46.300 1.00 40.64 315 TYR A N 1
ATOM 2215 C CA . TYR A 1 337 ? -12.421 85.699 47.406 1.00 34.67 315 TYR A CA 1
ATOM 2216 C C . TYR A 1 337 ? -11.182 86.567 47.247 1.00 33.64 315 TYR A C 1
ATOM 2217 O O . TYR A 1 337 ? -10.302 86.525 48.111 1.00 29.12 315 TYR A O 1
ATOM 2226 N N . ASN A 1 338 ? -11.095 87.358 46.179 1.00 26.97 316 ASN A N 1
ATOM 2227 C CA . ASN A 1 338 ? -10.068 88.394 46.075 1.00 24.17 316 ASN A CA 1
ATOM 2228 C C . ASN A 1 338 ? -10.562 89.623 46.838 1.00 33.24 316 ASN A C 1
ATOM 2229 O O . ASN A 1 338 ? -11.417 90.369 46.345 1.00 30.75 316 ASN A O 1
ATOM 2234 N N . LYS A 1 339 ? -10.039 89.838 48.050 1.00 21.99 317 LYS A N 1
ATOM 2235 C CA . LYS A 1 339 ? -10.342 91.073 48.768 1.00 26.98 317 LYS A CA 1
ATOM 2236 C C . LYS A 1 339 ? -9.865 92.286 47.982 1.00 32.17 317 LYS A C 1
ATOM 2237 O O . LYS A 1 339 ? -10.524 93.336 47.982 1.00 26.68 317 LYS A O 1
ATOM 2243 N N . TYR A 1 340 ? -8.713 92.163 47.315 1.00 23.58 318 TYR A N 1
ATOM 2244 C CA . TYR A 1 340 ? -8.243 93.144 46.348 1.00 23.12 318 TYR A CA 1
ATOM 2245 C C . TYR A 1 340 ? -7.895 92.415 45.059 1.00 27.80 318 TYR A C 1
ATOM 2246 O O . TYR A 1 340 ? -7.301 91.331 45.091 1.00 23.99 318 TYR A O 1
ATOM 2255 N N . HIS A 1 341 ? -8.265 93.020 43.931 1.00 19.44 319 HIS A N 1
ATOM 2256 C CA . HIS A 1 341 ? -8.074 92.432 42.611 1.00 21.31 319 HIS A CA 1
ATOM 2257 C C . HIS A 1 341 ? -7.640 93.554 41.675 1.00 27.35 319 HIS A C 1
ATOM 2258 O O . HIS A 1 341 ? -8.438 94.432 41.327 1.00 23.31 319 HIS A O 1
ATOM 2265 N N . VAL A 1 342 ? -6.368 93.558 41.297 1.00 20.59 320 VAL A N 1
ATOM 2266 C CA . VAL A 1 342 ? -5.846 94.528 40.353 1.00 17.37 320 VAL A CA 1
ATOM 2267 C C . VAL A 1 342 ? -5.317 93.750 39.158 1.00 23.74 320 VAL A C 1
ATOM 2268 O O . VAL A 1 342 ? -4.444 92.881 39.317 1.00 21.28 320 VAL A O 1
ATOM 2272 N N . ASP A 1 343 ? -5.895 94.008 37.979 1.00 20.40 321 ASP A N 1
ATOM 2273 C CA . ASP A 1 343 ? -5.416 93.426 36.727 1.00 22.35 321 ASP A CA 1
ATOM 2274 C C . ASP A 1 343 ? -4.271 94.242 36.142 1.00 23.82 321 ASP A C 1
ATOM 2275 O O . ASP A 1 343 ? -4.313 95.477 36.117 1.00 20.81 321 ASP A O 1
ATOM 2280 N N . ILE A 1 344 ? -3.246 93.541 35.665 1.00 22.39 322 ILE A N 1
ATOM 2281 C CA . ILE A 1 344 ? -2.176 94.153 34.891 1.00 21.36 322 ILE A CA 1
ATOM 2282 C C . ILE A 1 344 ? -2.638 94.144 33.443 1.00 22.30 322 ILE A C 1
ATOM 2283 O O . ILE A 1 344 ? -2.959 93.080 32.902 1.00 21.18 322 ILE A O 1
ATOM 2288 N N . GLU A 1 345 ? -2.703 95.319 32.812 1.00 20.10 323 GLU A N 1
ATOM 2289 C CA . GLU A 1 345 ? -3.271 95.381 31.472 1.00 21.15 323 GLU A CA 1
ATOM 2290 C C . GLU A 1 345 ? -2.292 96.045 30.514 1.00 20.62 323 GLU A C 1
ATOM 2291 O O . GLU A 1 345 ? -1.587 96.996 30.869 1.00 20.56 323 GLU A O 1
ATOM 2297 N N . ILE A 1 346 ? -2.225 95.503 29.307 1.00 17.77 324 ILE A N 1
ATOM 2298 C CA . ILE A 1 346 ? -1.359 96.017 28.257 1.00 18.17 324 ILE A CA 1
ATOM 2299 C C . ILE A 1 346 ? -2.247 96.409 27.085 1.00 20.52 324 ILE A C 1
ATOM 2300 O O . ILE A 1 346 ? -3.201 95.693 26.737 1.00 18.78 324 ILE A O 1
ATOM 2305 N N . ASN A 1 347 ? -1.945 97.559 26.488 1.00 23.27 325 ASN A N 1
ATOM 2306 C CA . ASN A 1 347 ? -2.725 98.036 25.349 1.00 21.94 325 ASN A CA 1
ATOM 2307 C C . ASN A 1 347 ? -2.133 97.407 24.094 1.00 21.69 325 ASN A C 1
ATOM 2308 O O . ASN A 1 347 ? -1.147 97.909 23.545 1.00 20.90 325 ASN A O 1
ATOM 2313 N N . PHE A 1 348 ? -2.722 96.284 23.663 1.00 20.60 326 PHE A N 1
ATOM 2314 C CA . PHE A 1 348 ? -2.294 95.571 22.457 1.00 22.80 326 PHE A CA 1
ATOM 2315 C C . PHE A 1 348 ? -2.669 96.382 21.225 1.00 27.55 326 PHE A C 1
ATOM 2316 O O . PHE A 1 348 ? -3.865 96.625 21.016 1.00 22.12 326 PHE A O 1
ATOM 2324 N N . PRO A 1 349 ? -1.714 96.766 20.364 1.00 25.25 327 PRO A N 1
ATOM 2325 C CA . PRO A 1 349 ? -2.084 97.447 19.104 1.00 27.61 327 PRO A CA 1
ATOM 2326 C C . PRO A 1 349 ? -3.199 96.771 18.322 1.00 26.73 327 PRO A C 1
ATOM 2327 O O . PRO A 1 349 ? -3.994 97.471 17.686 1.00 29.10 327 PRO A O 1
ATOM 2331 N N . THR A 1 350 ? -3.323 95.447 18.382 1.00 25.58 328 THR A N 1
ATOM 2332 C CA . THR A 1 350 ? -4.359 94.735 17.634 1.00 21.27 328 THR A CA 1
ATOM 2333 C C . THR A 1 350 ? -5.652 94.509 18.419 1.00 26.71 328 THR A C 1
ATOM 2334 O O . THR A 1 350 ? -6.727 94.451 17.812 1.00 30.78 328 THR A O 1
ATOM 2338 N N . TYR A 1 351 ? -5.600 94.369 19.750 1.00 24.36 329 TYR A N 1
ATOM 2339 C CA . TYR A 1 351 ? -6.780 93.965 20.515 1.00 23.59 329 TYR A CA 1
ATOM 2340 C C . TYR A 1 351 ? -7.237 94.995 21.533 1.00 25.32 329 TYR A C 1
ATOM 2341 O O . TYR A 1 351 ? -8.296 94.807 22.133 1.00 27.30 329 TYR A O 1
ATOM 2350 N N . GLY A 1 352 ? -6.475 96.048 21.767 1.00 20.28 330 GLY A N 1
ATOM 2351 C CA . GLY A 1 352 ? -6.836 96.982 22.809 1.00 27.42 330 GLY A CA 1
ATOM 2352 C C . GLY A 1 352 ? -6.333 96.508 24.162 1.00 28.70 330 GLY A C 1
ATOM 2353 O O . GLY A 1 352 ? -5.523 95.575 24.267 1.00 24.26 330 GLY A O 1
ATOM 2354 N N . TRP A 1 353 ? -6.821 97.173 25.213 1.00 23.25 331 TRP A N 1
ATOM 2355 C CA . TRP A 1 353 ? -6.377 96.868 26.565 1.00 23.23 331 TRP A CA 1
ATOM 2356 C C . TRP A 1 353 ? -6.827 95.466 26.938 1.00 23.25 331 TRP A C 1
ATOM 2357 O O . TRP A 1 353 ? -7.993 95.119 26.758 1.00 25.52 331 TRP A O 1
ATOM 2368 N N . LYS A 1 354 ? -5.890 94.648 27.417 1.00 19.72 332 LYS A N 1
ATOM 2369 C CA . LYS A 1 354 ? -6.164 93.268 27.801 1.00 19.77 332 LYS A CA 1
ATOM 2370 C C . LYS A 1 354 ? -5.328 92.940 29.023 1.00 18.15 332 LYS A C 1
ATOM 2371 O O . LYS A 1 354 ? -4.164 93.342 29.105 1.00 20.79 332 LYS A O 1
ATOM 2377 N N . GLU A 1 355 ? -5.913 92.233 29.982 1.00 18.49 333 GLU A N 1
ATOM 2378 C CA . GLU A 1 355 ? -5.106 91.804 31.115 1.00 21.70 333 GLU A CA 1
ATOM 2379 C C . GLU A 1 355 ? -4.113 90.725 30.679 1.00 18.21 333 GLU A C 1
ATOM 2380 O O . GLU A 1 355 ? -4.434 89.829 29.893 1.00 17.93 333 GLU A O 1
ATOM 2386 N N . VAL A 1 356 ? -2.896 90.827 31.202 1.00 20.21 334 VAL A N 1
ATOM 2387 C CA . VAL A 1 356 ? -1.871 89.809 31.052 1.00 19.77 334 VAL A CA 1
ATOM 2388 C C . VAL A 1 356 ? -1.444 89.234 32.388 1.00 23.70 334 VAL A C 1
ATOM 2389 O O . VAL A 1 356 ? -0.537 88.388 32.431 1.00 17.37 334 VAL A O 1
ATOM 2393 N N . GLY A 1 357 ? -2.066 89.676 33.476 1.00 19.92 335 GLY A N 1
ATOM 2394 C CA . GLY A 1 357 ? -1.830 89.112 34.790 1.00 18.04 335 GLY A CA 1
ATOM 2395 C C . GLY A 1 357 ? -2.669 89.854 35.812 1.00 21.28 335 GLY A C 1
ATOM 2396 O O . GLY A 1 357 ? -3.445 90.751 35.473 1.00 20.69 335 GLY A O 1
ATOM 2397 N N . GLY A 1 358 ? -2.500 89.474 37.075 1.00 19.59 336 GLY A N 1
ATOM 2398 C CA . GLY A 1 358 ? -3.222 90.129 38.149 1.00 19.94 336 GLY A CA 1
ATOM 2399 C C . GLY A 1 358 ? -2.559 89.955 39.497 1.00 25.94 336 GLY A C 1
ATOM 2400 O O . GLY A 1 358 ? -1.753 89.040 39.712 1.00 21.42 336 GLY A O 1
ATOM 2401 N N . ILE A 1 359 ? -2.944 90.836 40.420 1.00 17.84 337 ILE A N 1
ATOM 2402 C CA . ILE A 1 359 ? -2.463 90.867 41.791 1.00 18.97 337 ILE A CA 1
ATOM 2403 C C . ILE A 1 359 ? -3.679 90.698 42.699 1.00 25.50 337 ILE A C 1
ATOM 2404 O O . ILE A 1 359 ? -4.558 91.571 42.747 1.00 18.12 337 ILE A O 1
ATOM 2409 N N . HIS A 1 360 ? -3.748 89.573 43.409 1.00 19.50 338 HIS A N 1
ATOM 2410 C CA . HIS A 1 360 ? -4.958 89.189 44.118 1.00 17.53 338 HIS A CA 1
ATOM 2411 C C . HIS A 1 360 ? -4.609 88.956 45.580 1.00 21.67 338 HIS A C 1
ATOM 2412 O O . HIS A 1 360 ? -3.760 88.112 45.891 1.00 21.74 338 HIS A O 1
ATOM 2419 N N . TYR A 1 361 ? -5.234 89.716 46.474 1.00 20.77 339 TYR A N 1
ATOM 2420 C CA . TYR A 1 361 ? -5.137 89.450 47.905 1.00 19.99 339 TYR A CA 1
ATOM 2421 C C . TYR A 1 361 ? -6.302 88.553 48.304 1.00 20.91 339 TYR A C 1
ATOM 2422 O O . TYR A 1 361 ? -7.465 88.926 48.134 1.00 22.96 339 TYR A O 1
ATOM 2431 N N . ARG A 1 362 ? -5.996 87.365 48.813 1.00 20.99 340 ARG A N 1
ATOM 2432 C CA . ARG A 1 362 ? -7.017 86.350 49.027 1.00 22.33 340 ARG A CA 1
ATOM 2433 C C . ARG A 1 362 ? -7.208 86.024 50.510 1.00 24.40 340 ARG A C 1
ATOM 2434 O O . ARG A 1 362 ? -7.779 84.982 50.845 1.00 22.28 340 ARG A O 1
ATOM 2442 N N . THR A 1 363 ? -6.784 86.926 51.397 1.00 22.85 341 THR A N 1
ATOM 2443 C CA . THR A 1 363 ? -6.773 86.712 52.843 1.00 25.05 341 THR A CA 1
ATOM 2444 C C . THR A 1 363 ? -6.355 85.281 53.176 1.00 27.79 341 THR A C 1
ATOM 2445 O O . THR A 1 363 ? -5.346 84.782 52.661 1.00 25.69 341 THR A O 1
ATOM 2449 N N . ASP A 1 364 ? -7.151 84.593 53.997 1.00 24.83 342 ASP A N 1
ATOM 2450 C CA . ASP A 1 364 ? -6.842 83.227 54.404 1.00 27.18 342 ASP A CA 1
ATOM 2451 C C . ASP A 1 364 ? -7.773 82.211 53.761 1.00 23.75 342 ASP A C 1
ATOM 2452 O O . ASP A 1 364 ? -7.832 81.061 54.206 1.00 29.08 342 ASP A O 1
ATOM 2457 N N . HIS A 1 365 ? -8.467 82.603 52.692 1.00 22.10 343 HIS A N 1
ATOM 2458 C CA . HIS A 1 365 ? -9.450 81.719 52.074 1.00 24.46 343 HIS A CA 1
ATOM 2459 C C . HIS A 1 365 ? -8.845 80.393 51.611 1.00 26.84 343 HIS A C 1
ATOM 2460 O O . HIS A 1 365 ? -9.457 79.333 51.793 1.00 26.23 343 HIS A O 1
ATOM 2467 N N . ASP A 1 366 ? -7.667 80.422 50.976 1.00 24.93 344 ASP A N 1
ATOM 2468 C CA . ASP A 1 366 ? -7.227 79.229 50.258 1.00 25.49 344 ASP A CA 1
ATOM 2469 C C . ASP A 1 366 ? -6.836 78.107 51.215 1.00 20.02 344 ASP A C 1
ATOM 2470 O O . ASP A 1 366 ? -7.354 76.987 51.115 1.00 23.17 344 ASP A O 1
ATOM 2475 N N . LEU A 1 367 ? -5.913 78.379 52.138 1.00 20.78 345 LEU A N 1
ATOM 2476 C CA . LEU A 1 367 ? -5.489 77.334 53.059 1.00 23.43 345 LEU A CA 1
ATOM 2477 C C . LEU A 1 367 ? -6.609 76.940 54.026 1.00 24.88 345 LEU A C 1
ATOM 2478 O O . LEU A 1 367 ? -6.652 75.790 54.478 1.00 27.07 345 LEU A O 1
ATOM 2483 N N . SER A 1 368 ? -7.527 77.861 54.344 1.00 24.44 346 SER A N 1
ATOM 2484 C CA . SER A 1 368 ? -8.660 77.504 55.207 1.00 28.60 346 SER A CA 1
ATOM 2485 C C . SER A 1 368 ? -9.547 76.466 54.539 1.00 25.00 346 SER A C 1
ATOM 2486 O O . SER A 1 368 ? -9.919 75.466 55.156 1.00 27.26 346 SER A O 1
ATOM 2489 N N . GLY A 1 369 ? -9.891 76.683 53.270 1.00 23.58 347 GLY A N 1
ATOM 2490 C CA . GLY A 1 369 ? -10.659 75.680 52.547 1.00 26.38 347 GLY A CA 1
ATOM 2491 C C . GLY A 1 369 ? -9.944 74.341 52.446 1.00 27.77 347 GLY A C 1
ATOM 2492 O O . GLY A 1 369 ? -10.567 73.280 52.557 1.00 28.40 347 GLY A O 1
ATOM 2493 N N . HIS A 1 370 ? -8.628 74.364 52.236 1.00 24.79 348 HIS A N 1
ATOM 2494 C CA . HIS A 1 370 ? -7.921 73.093 52.098 1.00 28.95 348 HIS A CA 1
ATOM 2495 C C . HIS A 1 370 ? -7.750 72.404 53.446 1.00 27.26 348 HIS A C 1
ATOM 2496 O O . HIS A 1 370 ? -7.820 71.173 53.526 1.00 26.87 348 HIS A O 1
ATOM 2503 N N . MET A 1 371 ? -7.512 73.171 54.509 1.00 27.60 349 MET A N 1
ATOM 2504 C CA . MET A 1 371 ? -7.508 72.575 55.844 1.00 30.49 349 MET A CA 1
ATOM 2505 C C . MET A 1 371 ? -8.850 71.920 56.150 1.00 29.19 349 MET A C 1
ATOM 2506 O O . MET A 1 371 ? -8.903 70.784 56.628 1.00 32.18 349 MET A O 1
ATOM 2511 N N . LYS A 1 372 ? -9.947 72.606 55.822 1.00 27.96 350 LYS A N 1
ATOM 2512 C CA . LYS A 1 372 ? -11.285 72.084 56.090 1.00 30.78 350 LYS A CA 1
ATOM 2513 C C . LYS A 1 372 ? -11.535 70.761 55.375 1.00 37.01 350 LYS A C 1
ATOM 2514 O O . LYS A 1 372 ? -11.971 69.784 55.998 1.00 35.84 350 LYS A O 1
ATOM 2520 N N . VAL A 1 373 ? -11.282 70.711 54.061 1.00 34.64 351 VAL A N 1
ATOM 2521 C CA . VAL A 1 373 ? -11.621 69.520 53.284 1.00 29.16 351 VAL A CA 1
ATOM 2522 C C . VAL A 1 373 ? -10.602 68.400 53.506 1.00 31.69 351 VAL A C 1
ATOM 2523 O O . VAL A 1 373 ? -10.965 67.221 53.572 1.00 29.77 351 VAL A O 1
ATOM 2527 N N . SER A 1 374 ? -9.314 68.731 53.620 1.00 31.28 352 SER A N 1
ATOM 2528 C CA . SER A 1 374 ? -8.298 67.680 53.670 1.00 31.19 352 SER A CA 1
ATOM 2529 C C . SER A 1 374 ? -8.179 67.044 55.048 1.00 35.65 352 SER A C 1
ATOM 2530 O O . SER A 1 374 ? -7.784 65.877 55.149 1.00 30.68 352 SER A O 1
ATOM 2533 N N . GLY A 1 375 ? -8.490 67.790 56.109 1.00 33.85 353 GLY A N 1
ATOM 2534 C CA . GLY A 1 375 ? -8.268 67.322 57.460 1.00 31.64 353 GLY A CA 1
ATOM 2535 C C . GLY A 1 375 ? -6.876 67.569 57.996 1.00 35.31 353 GLY A C 1
ATOM 2536 O O . GLY A 1 375 ? -6.592 67.174 59.135 1.00 30.49 353 GLY A O 1
ATOM 2537 N N . LYS A 1 376 ? -6.003 68.221 57.224 1.00 35.16 354 LYS A N 1
ATOM 2538 C CA . LYS A 1 376 ? -4.613 68.452 57.609 1.00 29.38 354 LYS A CA 1
ATOM 2539 C C . LYS A 1 376 ? -4.451 69.846 58.195 1.00 26.96 354 LYS A C 1
ATOM 2540 O O . LYS A 1 376 ? -5.102 70.793 57.748 1.00 28.68 354 LYS A O 1
ATOM 2546 N N . ASP A 1 377 ? -3.575 69.972 59.193 1.00 31.51 355 ASP A N 1
ATOM 2547 C CA . ASP A 1 377 ? -3.356 71.247 59.876 1.00 33.50 355 ASP A CA 1
ATOM 2548 C C . ASP A 1 377 ? -2.492 72.145 58.991 1.00 32.42 355 ASP A C 1
ATOM 2549 O O . ASP A 1 377 ? -1.297 71.894 58.818 1.00 26.80 355 ASP A O 1
ATOM 2554 N N . LEU A 1 378 ? -3.086 73.206 58.448 1.00 29.08 356 LEU A N 1
ATOM 2555 C CA . LEU A 1 378 ? -2.365 74.138 57.593 1.00 31.80 356 LEU A CA 1
ATOM 2556 C C . LEU A 1 378 ? -2.051 75.438 58.308 1.00 32.85 356 LEU A C 1
ATOM 2557 O O . LEU A 1 378 ? -1.660 76.417 57.663 1.00 28.85 356 LEU A O 1
ATOM 2562 N N . THR A 1 379 ? -2.193 75.460 59.629 1.00 29.00 357 THR A N 1
ATOM 2563 C CA . THR A 1 379 ? -1.884 76.652 60.392 1.00 26.86 357 THR A CA 1
ATOM 2564 C C . THR A 1 379 ? -0.387 76.746 60.645 1.00 29.59 357 THR A C 1
ATOM 2565 O O . THR A 1 379 ? 0.366 75.780 60.491 1.00 32.56 357 THR A O 1
ATOM 2569 N N . VAL A 1 380 ? 0.026 77.939 61.042 1.00 29.88 358 VAL A N 1
ATOM 2570 C CA . VAL A 1 380 ? 1.401 78.285 61.366 1.00 28.70 358 VAL A CA 1
ATOM 2571 C C . VAL A 1 380 ? 1.411 78.804 62.795 1.00 32.76 358 VAL A C 1
ATOM 2572 O O . VAL A 1 380 ? 0.452 79.447 63.230 1.00 28.19 358 VAL A O 1
ATOM 2576 N N . GLN A 1 381 ? 2.487 78.521 63.531 1.00 36.36 359 GLN A N 1
ATOM 2577 C CA . GLN A 1 381 ? 2.594 78.924 64.929 1.00 41.29 359 GLN A CA 1
ATOM 2578 C C . GLN A 1 381 ? 3.467 80.162 65.086 1.00 37.51 359 GLN A C 1
ATOM 2579 O O . GLN A 1 381 ? 4.593 80.201 64.581 1.00 39.31 359 GLN A O 1
ATOM 2585 N N . LYS A 1 382 ? 2.942 81.163 65.799 1.00 43.59 360 LYS A N 1
ATOM 2586 C CA . LYS A 1 382 ? 3.708 82.330 66.234 1.00 43.11 360 LYS A CA 1
ATOM 2587 C C . LYS A 1 382 ? 3.263 82.740 67.631 1.00 52.32 360 LYS A C 1
ATOM 2588 O O . LYS A 1 382 ? 2.089 83.068 67.834 1.00 51.95 360 LYS A O 1
ATOM 2594 N N . ASP A 1 383 ? 4.194 82.726 68.589 1.00 53.79 361 ASP A N 1
ATOM 2595 C CA . ASP A 1 383 ? 4.016 83.379 69.893 1.00 58.22 361 ASP A CA 1
ATOM 2596 C C . ASP A 1 383 ? 2.791 82.848 70.649 1.00 56.92 361 ASP A C 1
ATOM 2597 O O . ASP A 1 383 ? 1.884 83.603 71.016 1.00 57.64 361 ASP A O 1
ATOM 2602 N N . ASN A 1 384 ? 2.781 81.533 70.886 1.00 51.87 362 ASN A N 1
ATOM 2603 C CA . ASN A 1 384 ? 1.649 80.833 71.503 1.00 51.83 362 ASN A CA 1
ATOM 2604 C C . ASN A 1 384 ? 0.352 81.012 70.721 1.00 48.72 362 ASN A C 1
ATOM 2605 O O . ASN A 1 384 ? -0.740 80.830 71.278 1.00 47.40 362 ASN A O 1
ATOM 2610 N N . LYS A 1 385 ? 0.436 81.377 69.444 1.00 48.19 363 LYS A N 1
ATOM 2611 C CA . LYS A 1 385 ? -0.740 81.534 68.605 1.00 45.21 363 LYS A CA 1
ATOM 2612 C C . LYS A 1 385 ? -0.564 80.775 67.297 1.00 42.86 363 LYS A C 1
ATOM 2613 O O . LYS A 1 385 ? 0.540 80.679 66.752 1.00 43.35 363 LYS A O 1
ATOM 2619 N N . LYS A 1 386 ? -1.667 80.223 66.807 1.00 37.55 364 LYS A N 1
ATOM 2620 C CA . LYS A 1 386 ? -1.704 79.538 65.526 1.00 37.58 364 LYS A CA 1
ATOM 2621 C C . LYS A 1 386 ? -2.690 80.259 64.618 1.00 39.99 364 LYS A C 1
ATOM 2622 O O . LYS A 1 386 ? -3.709 80.782 65.086 1.00 33.27 364 LYS A O 1
ATOM 2628 N N . PHE A 1 387 ? -2.374 80.309 63.324 1.00 27.39 365 PHE A N 1
ATOM 2629 C CA . PHE A 1 387 ? -3.229 81.030 62.393 1.00 29.22 365 PHE A CA 1
ATOM 2630 C C . PHE A 1 387 ? -2.987 80.507 60.989 1.00 30.34 365 PHE A C 1
ATOM 2631 O O . PHE A 1 387 ? -1.962 79.888 60.703 1.00 27.76 365 PHE A O 1
ATOM 2639 N N . ILE A 1 388 ? -3.944 80.788 60.116 1.00 30.97 366 ILE A N 1
ATOM 2640 C CA . ILE A 1 388 ? -3.872 80.387 58.716 1.00 26.73 366 ILE A CA 1
ATOM 2641 C C . ILE A 1 388 ? -3.129 81.479 57.958 1.00 25.68 366 ILE A C 1
ATOM 2642 O O . ILE A 1 388 ? -3.616 82.621 57.907 1.00 28.19 366 ILE A O 1
ATOM 2647 N N . PRO A 1 389 ? -1.961 81.191 57.380 1.00 25.44 367 PRO A N 1
ATOM 2648 C CA . PRO A 1 389 ? -1.247 82.208 56.599 1.00 20.93 367 PRO A CA 1
ATOM 2649 C C . PRO A 1 389 ? -2.147 82.827 55.535 1.00 17.56 367 PRO A C 1
ATOM 2650 O O . PRO A 1 389 ? -2.974 82.153 54.919 1.00 19.39 367 PRO A O 1
ATOM 2654 N N . HIS A 1 390 ? -1.983 84.123 55.332 1.00 20.00 368 HIS A N 1
ATOM 2655 C CA . HIS A 1 390 ? -2.660 84.763 54.225 1.00 24.92 368 HIS A CA 1
ATOM 2656 C C . HIS A 1 390 ? -1.858 84.573 52.935 1.00 22.12 368 HIS A C 1
ATOM 2657 O O . HIS A 1 390 ? -0.648 84.331 52.954 1.00 19.61 368 HIS A O 1
ATOM 2664 N N . VAL A 1 391 ? -2.548 84.719 51.808 1.00 22.06 369 VAL A N 1
ATOM 2665 C CA . VAL A 1 391 ? -1.966 84.521 50.483 1.00 22.80 369 VAL A CA 1
ATOM 2666 C C . VAL A 1 391 ? -2.080 85.815 49.688 1.00 21.75 369 VAL A C 1
ATOM 2667 O O . VAL A 1 391 ? -3.168 86.391 49.568 1.00 19.78 369 VAL A O 1
ATOM 2671 N N . LEU A 1 392 ? -0.961 86.273 49.151 1.00 21.32 370 LEU A N 1
ATOM 2672 C CA . LEU A 1 392 ? -0.974 87.272 48.094 1.00 17.25 370 LEU A CA 1
ATOM 2673 C C . LEU A 1 392 ? -0.525 86.588 46.803 1.00 21.51 370 LEU A C 1
ATOM 2674 O O . LEU A 1 392 ? 0.533 85.950 46.763 1.00 18.97 370 LEU A O 1
ATOM 2679 N N . GLU A 1 393 ? -1.349 86.670 45.769 1.00 18.65 371 GLU A N 1
ATOM 2680 C CA . GLU A 1 393 ? -1.099 85.945 44.538 1.00 17.04 371 GLU A CA 1
ATOM 2681 C C . GLU A 1 393 ? -0.734 86.919 43.428 1.00 21.80 371 GLU A C 1
ATOM 2682 O O . GLU A 1 393 ? -1.449 87.903 43.194 1.00 21.92 371 GLU A O 1
ATOM 2688 N N . LEU A 1 394 ? 0.383 86.657 42.757 1.00 17.38 372 LEU A N 1
ATOM 2689 C CA . LEU A 1 394 ? 0.778 87.397 41.562 1.00 15.05 372 LEU A CA 1
ATOM 2690 C C . LEU A 1 394 ? 0.730 86.400 40.409 1.00 20.81 372 LEU A C 1
ATOM 2691 O O . LEU A 1 394 ? 1.554 85.478 40.339 1.00 17.73 372 LEU A O 1
ATOM 2696 N N . SER A 1 395 ? -0.250 86.567 39.529 1.00 13.33 373 SER A N 1
ATOM 2697 C CA . SER A 1 395 ? -0.568 85.590 38.506 1.00 18.23 373 SER A CA 1
ATOM 2698 C C . SER A 1 395 ? -0.383 86.219 37.128 1.00 24.89 373 SER A C 1
ATOM 2699 O O . SER A 1 395 ? -0.738 87.387 36.918 1.00 16.94 373 SER A O 1
ATOM 2702 N N . PHE A 1 396 ? 0.194 85.455 36.199 1.00 14.02 374 PHE A N 1
ATOM 2703 C CA . PHE A 1 396 ? 0.507 85.964 34.859 1.00 16.16 374 PHE A CA 1
ATOM 2704 C C . PHE A 1 396 ? 0.201 84.901 33.819 1.00 18.58 374 PHE A C 1
ATOM 2705 O O . PHE A 1 396 ? 0.668 83.760 33.933 1.00 16.04 374 PHE A O 1
ATOM 2713 N N . GLY A 1 397 ? -0.564 85.272 32.803 1.00 15.68 375 GLY A N 1
ATOM 2714 C CA . GLY A 1 397 ? -0.721 84.416 31.645 1.00 14.61 375 GLY A CA 1
ATOM 2715 C C . GLY A 1 397 ? 0.502 84.464 30.736 1.00 19.99 375 GLY A C 1
ATOM 2716 O O . GLY A 1 397 ? 0.722 85.470 30.048 1.00 16.01 375 GLY A O 1
ATOM 2717 N N . VAL A 1 398 ? 1.316 83.396 30.716 1.00 16.60 376 VAL A N 1
ATOM 2718 C CA . VAL A 1 398 ? 2.550 83.443 29.928 1.00 15.90 376 VAL A CA 1
ATOM 2719 C C . VAL A 1 398 ? 2.249 83.629 28.439 1.00 13.49 376 VAL A C 1
ATOM 2720 O O . VAL A 1 398 ? 2.890 84.446 27.772 1.00 15.14 376 VAL A O 1
ATOM 2724 N N . ASP A 1 399 ? 1.282 82.887 27.898 1.00 13.74 377 ASP A N 1
ATOM 2725 C CA . ASP A 1 399 ? 0.972 83.008 26.468 1.00 19.13 377 ASP A CA 1
ATOM 2726 C C . ASP A 1 399 ? 0.487 84.413 26.125 1.00 19.20 377 ASP A C 1
ATOM 2727 O O . ASP A 1 399 ? 0.827 84.951 25.064 1.00 14.26 377 ASP A O 1
ATOM 2732 N N . ARG A 1 400 ? -0.305 85.021 27.015 1.00 15.35 378 ARG A N 1
ATOM 2733 C CA . ARG A 1 400 ? -0.749 86.403 26.811 1.00 19.68 378 ARG A CA 1
ATOM 2734 C C . ARG A 1 400 ? 0.412 87.390 26.863 1.00 17.67 378 ARG A C 1
ATOM 2735 O O . ARG A 1 400 ? 0.447 88.350 26.083 1.00 19.11 378 ARG A O 1
ATOM 2743 N N . ASN A 1 401 ? 1.374 87.194 27.766 1.00 13.82 379 ASN A N 1
ATOM 2744 C CA . ASN A 1 401 ? 2.496 88.130 27.781 1.00 14.03 379 ASN A CA 1
ATOM 2745 C C . ASN A 1 401 ? 3.327 87.990 26.506 1.00 19.23 379 ASN A C 1
ATOM 2746 O O . ASN A 1 401 ? 3.834 88.982 25.973 1.00 19.46 379 ASN A O 1
ATOM 2751 N N . VAL A 1 402 ? 3.450 86.763 25.991 1.00 16.67 380 VAL A N 1
ATOM 2752 C CA . VAL A 1 402 ? 4.242 86.524 24.790 1.00 16.04 380 VAL A CA 1
ATOM 2753 C C . VAL A 1 402 ? 3.582 87.181 23.586 1.00 17.21 380 VAL A C 1
ATOM 2754 O O . VAL A 1 402 ? 4.251 87.794 22.749 1.00 19.26 380 VAL A O 1
ATOM 2758 N N . LEU A 1 403 ? 2.260 87.057 23.472 1.00 17.14 381 LEU A N 1
ATOM 2759 C CA . LEU A 1 403 ? 1.549 87.745 22.398 1.00 19.27 381 LEU A CA 1
ATOM 2760 C C . LEU A 1 403 ? 1.713 89.263 22.503 1.00 21.25 381 LEU A C 1
ATOM 2761 O O . LEU A 1 403 ? 1.846 89.955 21.483 1.00 23.62 381 LEU A O 1
ATOM 2766 N N . ALA A 1 404 ? 1.767 89.791 23.729 1.00 21.72 382 ALA A N 1
ATOM 2767 C CA . ALA A 1 404 ? 2.001 91.220 23.917 1.00 22.30 382 ALA A CA 1
ATOM 2768 C C . ALA A 1 404 ? 3.377 91.629 23.406 1.00 24.54 382 ALA A C 1
ATOM 2769 O O . ALA A 1 404 ? 3.533 92.708 22.825 1.00 23.87 382 ALA A O 1
ATOM 2771 N N . LEU A 1 405 ? 4.392 90.779 23.599 1.00 20.69 383 LEU A N 1
ATOM 2772 C CA . LEU A 1 405 ? 5.721 91.132 23.108 1.00 19.59 383 LEU A CA 1
ATOM 2773 C C . LEU A 1 405 ? 5.754 91.179 21.588 1.00 25.40 383 LEU A C 1
ATOM 2774 O O . LEU A 1 405 ? 6.482 91.989 21.004 1.00 28.99 383 LEU A O 1
ATOM 2779 N N . ILE A 1 406 ? 4.957 90.337 20.940 1.00 21.09 384 ILE A N 1
ATOM 2780 C CA . ILE A 1 406 ? 4.862 90.354 19.490 1.00 23.17 384 ILE A CA 1
ATOM 2781 C C . ILE A 1 406 ? 4.070 91.575 19.027 1.00 28.77 384 ILE A C 1
ATOM 2782 O O . ILE A 1 406 ? 4.599 92.462 18.345 1.00 26.34 384 ILE A O 1
ATOM 2787 N N . ASP A 1 407 ? 2.804 91.661 19.449 1.00 23.30 385 ASP A N 1
ATOM 2788 C CA . ASP A 1 407 ? 1.913 92.731 19.008 1.00 26.61 385 ASP A CA 1
ATOM 2789 C C . ASP A 1 407 ? 2.474 94.122 19.301 1.00 25.03 385 ASP A C 1
ATOM 2790 O O . ASP A 1 407 ? 2.292 95.041 18.501 1.00 30.45 385 ASP A O 1
ATOM 2795 N N . LEU A 1 408 ? 3.133 94.311 20.446 1.00 22.76 386 LEU A N 1
ATOM 2796 C CA . LEU A 1 408 ? 3.597 95.652 20.814 1.00 26.62 386 LEU A CA 1
ATOM 2797 C C . LEU A 1 408 ? 4.782 96.131 19.979 1.00 31.37 386 LEU A C 1
ATOM 2798 O O . LEU A 1 408 ? 5.026 97.341 19.893 1.00 26.05 386 LEU A O 1
ATOM 2803 N N . PHE A 1 409 ? 5.569 95.220 19.420 1.00 29.36 387 PHE A N 1
ATOM 2804 C CA . PHE A 1 409 ? 6.820 95.612 18.796 1.00 30.36 387 PHE A CA 1
ATOM 2805 C C . PHE A 1 409 ? 6.884 95.295 17.310 1.00 29.46 387 PHE A C 1
ATOM 2806 O O . PHE A 1 409 ? 7.900 95.596 16.667 1.00 32.68 387 PHE A O 1
ATOM 2814 N N . LEU A 1 410 ? 5.819 94.747 16.738 1.00 24.46 388 LEU A N 1
ATOM 2815 C CA . LEU A 1 410 ? 5.782 94.431 15.317 1.00 32.13 388 LEU A CA 1
ATOM 2816 C C . LEU A 1 410 ? 5.378 95.688 14.547 1.00 39.01 388 LEU A C 1
ATOM 2817 O O . LEU A 1 410 ? 4.234 96.148 14.643 1.00 35.58 388 LEU A O 1
ATOM 2822 N N . THR A 1 411 ? 6.311 96.227 13.765 1.00 37.83 389 THR A N 1
ATOM 2823 C CA . THR A 1 411 ? 6.207 97.565 13.190 1.00 44.82 389 THR A CA 1
ATOM 2824 C C . THR A 1 411 ? 6.383 97.529 11.675 1.00 50.35 389 THR A C 1
ATOM 2825 O O . THR A 1 411 ? 7.379 96.993 11.177 1.00 47.27 389 THR A O 1
ATOM 2829 N N . GLU A 1 412 ? 5.438 98.119 10.943 1.00 53.04 390 GLU A N 1
ATOM 2830 C CA . GLU A 1 412 ? 5.629 98.381 9.521 1.00 55.78 390 GLU A CA 1
ATOM 2831 C C . GLU A 1 412 ? 6.171 99.796 9.365 1.00 60.34 390 GLU A C 1
ATOM 2832 O O . GLU A 1 412 ? 5.509 100.762 9.756 1.00 61.56 390 GLU A O 1
ATOM 2838 N N . GLU A 1 413 ? 7.379 99.915 8.817 1.00 62.09 391 GLU A N 1
ATOM 2839 C CA . GLU A 1 413 ? 8.064 101.191 8.662 1.00 61.46 391 GLU A CA 1
ATOM 2840 C C . GLU A 1 413 ? 8.254 101.508 7.188 1.00 66.37 391 GLU A C 1
ATOM 2841 O O . GLU A 1 413 ? 8.483 100.608 6.375 1.00 68.25 391 GLU A O 1
ATOM 2847 N N . GLU A 1 414 ? 8.182 102.791 6.851 1.00 67.46 392 GLU A N 1
ATOM 2848 C CA . GLU A 1 414 ? 8.437 103.263 5.498 1.00 78.34 392 GLU A CA 1
ATOM 2849 C C . GLU A 1 414 ? 9.590 104.256 5.522 1.00 78.58 392 GLU A C 1
ATOM 2850 O O . GLU A 1 414 ? 9.640 105.135 6.389 1.00 75.35 392 GLU A O 1
ATOM 2856 N N . TYR A 1 415 ? 10.516 104.106 4.580 1.00 78.37 393 TYR A N 1
ATOM 2857 C CA . TYR A 1 415 ? 11.619 105.050 4.441 1.00 85.47 393 TYR A CA 1
ATOM 2858 C C . TYR A 1 415 ? 12.298 104.924 3.080 1.00 85.25 393 TYR A C 1
ATOM 2859 O O . TYR A 1 415 ? 11.649 104.673 2.067 1.00 86.62 393 TYR A O 1
ATOM 2868 N N . LYS A 1 425 ? 13.733 101.476 0.228 1.00 84.71 403 LYS A N 1
ATOM 2869 C CA . LYS A 1 425 ? 12.945 102.645 -0.135 1.00 86.63 403 LYS A CA 1
ATOM 2870 C C . LYS A 1 425 ? 11.450 102.370 0.050 1.00 88.65 403 LYS A C 1
ATOM 2871 O O . LYS A 1 425 ? 10.629 103.290 0.049 1.00 87.05 403 LYS A O 1
ATOM 2877 N N . GLU A 1 426 ? 11.098 101.101 0.216 1.00 90.00 404 GLU A N 1
ATOM 2878 C CA . GLU A 1 426 ? 9.704 100.712 0.358 1.00 86.51 404 GLU A CA 1
ATOM 2879 C C . GLU A 1 426 ? 9.380 100.512 1.844 1.00 82.87 404 GLU A C 1
ATOM 2880 O O . GLU A 1 426 ? 10.099 101.007 2.723 1.00 83.56 404 GLU A O 1
ATOM 2886 N N . LYS A 1 427 ? 8.295 99.797 2.134 1.00 80.27 405 LYS A N 1
ATOM 2887 C CA . LYS A 1 427 ? 7.889 99.530 3.506 1.00 78.40 405 LYS A CA 1
ATOM 2888 C C . LYS A 1 427 ? 8.390 98.158 3.950 1.00 75.43 405 LYS A C 1
ATOM 2889 O O . LYS A 1 427 ? 8.210 97.163 3.239 1.00 71.05 405 LYS A O 1
ATOM 2895 N N . ARG A 1 428 ? 9.018 98.112 5.128 1.00 65.80 406 ARG A N 1
ATOM 2896 C CA . ARG A 1 428 ? 9.534 96.879 5.715 1.00 60.92 406 ARG A CA 1
ATOM 2897 C C . ARG A 1 428 ? 8.793 96.553 7.005 1.00 55.22 406 ARG A C 1
ATOM 2898 O O . ARG A 1 428 ? 8.427 97.454 7.766 1.00 53.78 406 ARG A O 1
ATOM 2906 N N . VAL A 1 429 ? 8.569 95.262 7.240 1.00 49.63 407 VAL A N 1
ATOM 2907 C CA . VAL A 1 429 ? 8.124 94.772 8.537 1.00 47.67 407 VAL A CA 1
ATOM 2908 C C . VAL A 1 429 ? 9.355 94.535 9.396 1.00 41.89 407 VAL A C 1
ATOM 2909 O O . VAL A 1 429 ? 10.317 93.893 8.958 1.00 42.02 407 VAL A O 1
ATOM 2913 N N . VAL A 1 430 ? 9.340 95.054 10.616 1.00 39.87 408 VAL A N 1
ATOM 2914 C CA . VAL A 1 430 ? 10.447 94.846 11.541 1.00 38.00 408 VAL A CA 1
ATOM 2915 C C . VAL A 1 430 ? 9.886 94.561 12.931 1.00 39.51 408 VAL A C 1
ATOM 2916 O O . VAL A 1 430 ? 8.984 95.264 13.401 1.00 36.87 408 VAL A O 1
ATOM 2920 N N . LEU A 1 431 ? 10.405 93.523 13.584 1.00 34.75 409 LEU A N 1
ATOM 2921 C CA . LEU A 1 431 ? 10.028 93.211 14.960 1.00 30.87 409 LEU A CA 1
ATOM 2922 C C . LEU A 1 431 ? 11.004 93.921 15.885 1.00 26.64 409 LEU A C 1
ATOM 2923 O O . LEU A 1 431 ? 12.145 93.480 16.053 1.00 26.33 409 LEU A O 1
ATOM 2928 N N . LYS A 1 432 ? 10.553 95.012 16.495 1.00 30.10 410 LYS A N 1
ATOM 2929 C CA . LYS A 1 432 ? 11.421 95.822 17.348 1.00 33.37 410 LYS A CA 1
ATOM 2930 C C . LYS A 1 432 ? 11.381 95.356 18.799 1.00 33.32 410 LYS A C 1
ATOM 2931 O O . LYS A 1 432 ? 11.192 96.153 19.715 1.00 28.50 410 LYS A O 1
ATOM 2937 N N . ILE A 1 433 ? 11.554 94.058 19.009 1.00 32.43 411 ILE A N 1
ATOM 2938 C CA . ILE A 1 433 ? 11.506 93.494 20.363 1.00 29.17 411 ILE A CA 1
ATOM 2939 C C . ILE A 1 433 ? 12.739 93.938 21.137 1.00 28.89 411 ILE A C 1
ATOM 2940 O O . ILE A 1 433 ? 13.830 94.020 20.554 1.00 32.51 411 ILE A O 1
ATOM 2945 N N . PRO A 1 434 ? 12.625 94.247 22.427 1.00 29.61 412 PRO A N 1
ATOM 2946 C CA . PRO A 1 434 ? 13.813 94.617 23.199 1.00 31.13 412 PRO A CA 1
ATOM 2947 C C . PRO A 1 434 ? 14.905 93.570 23.041 1.00 35.12 412 PRO A C 1
ATOM 2948 O O . PRO A 1 434 ? 14.643 92.366 23.109 1.00 27.65 412 PRO A O 1
ATOM 2952 N N . LYS A 1 435 ? 16.139 94.048 22.836 1.00 35.32 413 LYS A N 1
ATOM 2953 C CA . LYS A 1 435 ? 17.248 93.175 22.454 1.00 33.54 413 LYS A CA 1
ATOM 2954 C C . LYS A 1 435 ? 17.382 91.993 23.401 1.00 34.68 413 LYS A C 1
ATOM 2955 O O . LYS A 1 435 ? 17.549 90.846 22.967 1.00 30.44 413 LYS A O 1
ATOM 2961 N N . HIS A 1 436 ? 17.307 92.254 24.707 1.00 33.44 414 HIS A N 1
ATOM 2962 C CA . HIS A 1 436 ? 17.524 91.193 25.679 1.00 29.72 414 HIS A CA 1
ATOM 2963 C C . HIS A 1 436 ? 16.445 90.115 25.627 1.00 27.32 414 HIS A C 1
ATOM 2964 O O . HIS A 1 436 ? 16.647 89.049 26.205 1.00 31.09 414 HIS A O 1
ATOM 2971 N N . LEU A 1 437 ? 15.326 90.345 24.937 1.00 26.34 415 LEU A N 1
ATOM 2972 C CA . LEU A 1 437 ? 14.284 89.335 24.783 1.00 24.77 415 LEU A CA 1
ATOM 2973 C C . LEU A 1 437 ? 14.283 88.676 23.408 1.00 25.18 415 LEU A C 1
ATOM 2974 O O . LEU A 1 437 ? 13.623 87.643 23.238 1.00 17.50 415 LEU A O 1
ATOM 2979 N N . ALA A 1 438 ? 14.988 89.248 22.423 1.00 25.52 416 ALA A N 1
ATOM 2980 C CA . ALA A 1 438 ? 14.907 88.756 21.052 1.00 26.04 416 ALA A CA 1
ATOM 2981 C C . ALA A 1 438 ? 15.145 87.242 21.003 1.00 24.83 416 ALA A C 1
ATOM 2982 O O . ALA A 1 438 ? 16.068 86.739 21.666 1.00 23.92 416 ALA A O 1
ATOM 2984 N N . PRO A 1 439 ? 14.334 86.485 20.261 1.00 18.25 417 PRO A N 1
ATOM 2985 C CA . PRO A 1 439 ? 14.565 85.035 20.213 1.00 21.50 417 PRO A CA 1
ATOM 2986 C C . PRO A 1 439 ? 15.926 84.675 19.638 1.00 27.41 417 PRO A C 1
ATOM 2987 O O . PRO A 1 439 ? 16.616 83.804 20.184 1.00 26.11 417 PRO A O 1
ATOM 2991 N N . ILE A 1 440 ? 16.348 85.334 18.562 1.00 24.58 418 ILE A N 1
ATOM 2992 C CA . ILE A 1 440 ? 17.680 85.139 18.000 1.00 24.76 418 ILE A CA 1
ATOM 2993 C C . ILE A 1 440 ? 18.386 86.487 17.996 1.00 27.30 418 ILE A C 1
ATOM 2994 O O . ILE A 1 440 ? 17.845 87.476 17.489 1.00 24.67 418 ILE A O 1
ATOM 2999 N N . LYS A 1 441 ? 19.576 86.531 18.589 1.00 22.72 419 LYS A N 1
ATOM 3000 C CA . LYS A 1 441 ? 20.197 87.801 18.908 1.00 31.17 419 LYS A CA 1
ATOM 3001 C C . LYS A 1 441 ? 21.273 88.250 17.922 1.00 35.59 419 LYS A C 1
ATOM 3002 O O . LYS A 1 441 ? 21.587 89.446 17.901 1.00 33.02 419 LYS A O 1
ATOM 3008 N N . VAL A 1 442 ? 21.827 87.356 17.094 1.00 32.76 420 VAL A N 1
ATOM 3009 C CA . VAL A 1 442 ? 22.841 87.732 16.106 1.00 33.86 420 VAL A CA 1
ATOM 3010 C C . VAL A 1 442 ? 22.683 86.884 14.848 1.00 38.74 420 VAL A C 1
ATOM 3011 O O . VAL A 1 442 ? 22.384 85.686 14.915 1.00 34.09 420 VAL A O 1
ATOM 3015 N N . ALA A 1 443 ? 22.898 87.516 13.697 1.00 38.35 421 ALA A N 1
ATOM 3016 C CA . ALA A 1 443 ? 22.979 86.850 12.406 1.00 34.77 421 ALA A CA 1
ATOM 3017 C C . ALA A 1 443 ? 24.302 87.211 11.736 1.00 40.26 421 ALA A C 1
ATOM 3018 O O . ALA A 1 443 ? 24.724 88.372 11.768 1.00 39.21 421 ALA A O 1
ATOM 3020 N N . VAL A 1 444 ? 24.949 86.214 11.127 1.00 41.97 422 VAL A N 1
ATOM 3021 C CA . VAL A 1 444 ? 26.227 86.382 10.437 1.00 44.49 422 VAL A CA 1
ATOM 3022 C C . VAL A 1 444 ? 26.026 86.134 8.946 1.00 43.96 422 VAL A C 1
ATOM 3023 O O . VAL A 1 444 ? 25.499 85.086 8.551 1.00 45.81 422 VAL A O 1
ATOM 3027 N N . PHE A 1 445 ? 26.456 87.091 8.121 1.00 39.54 423 PHE A N 1
ATOM 3028 C CA . PHE A 1 445 ? 26.194 87.079 6.680 1.00 46.52 423 PHE A CA 1
ATOM 3029 C C . PHE A 1 445 ? 27.475 87.281 5.881 1.00 51.67 423 PHE A C 1
ATOM 3030 O O . PHE A 1 445 ? 28.108 88.353 5.995 1.00 48.06 423 PHE A O 1
ATOM 3038 N N . PRO A 1 446 ? 27.873 86.337 5.027 1.00 55.77 424 PRO A N 1
ATOM 3039 C CA . PRO A 1 446 ? 28.855 86.671 3.983 1.00 53.90 424 PRO A CA 1
ATOM 3040 C C . PRO A 1 446 ? 28.251 87.665 3.001 1.00 49.79 424 PRO A C 1
ATOM 3041 O O . PRO A 1 446 ? 27.132 87.480 2.520 1.00 54.67 424 PRO A O 1
ATOM 3045 N N . LEU A 1 447 ? 28.993 88.738 2.715 1.00 51.64 425 LEU A N 1
ATOM 3046 C CA . LEU A 1 447 ? 28.489 89.761 1.802 1.00 52.44 425 LEU A CA 1
ATOM 3047 C C . LEU A 1 447 ? 28.050 89.167 0.469 1.00 57.79 425 LEU A C 1
ATOM 3048 O O . LEU A 1 447 ? 27.082 89.645 -0.141 1.00 54.63 425 LEU A O 1
ATOM 3053 N N . LEU A 1 448 ? 28.737 88.120 0.011 1.00 52.10 426 LEU A N 1
ATOM 3054 C CA . LEU A 1 448 ? 28.443 87.489 -1.265 1.00 54.93 426 LEU A CA 1
ATOM 3055 C C . LEU A 1 448 ? 28.734 86.002 -1.154 1.00 56.36 426 LEU A C 1
ATOM 3056 O O . LEU A 1 448 ? 29.614 85.579 -0.399 1.00 52.43 426 LEU A O 1
ATOM 3061 N N . LYS A 1 449 ? 27.986 85.211 -1.923 1.00 59.12 427 LYS A N 1
ATOM 3062 C CA . LYS A 1 449 ? 28.145 83.760 -1.919 1.00 60.51 427 LYS A CA 1
ATOM 3063 C C . LYS A 1 449 ? 29.391 83.370 -2.721 1.00 68.32 427 LYS A C 1
ATOM 3064 O O . LYS A 1 449 ? 29.333 82.693 -3.745 1.00 69.57 427 LYS A O 1
ATOM 3070 N N . LYS A 1 450 ? 30.535 83.848 -2.236 1.00 67.99 428 LYS A N 1
ATOM 3071 C CA . LYS A 1 450 ? 31.863 83.515 -2.709 1.00 64.74 428 LYS A CA 1
ATOM 3072 C C . LYS A 1 450 ? 32.653 82.890 -1.570 1.00 64.94 428 LYS A C 1
ATOM 3073 O O . LYS A 1 450 ? 32.615 83.401 -0.446 1.00 63.78 428 LYS A O 1
ATOM 3079 N N . PRO A 1 451 ? 33.391 81.808 -1.828 1.00 67.41 429 PRO A N 1
ATOM 3080 C CA . PRO A 1 451 ? 34.015 81.069 -0.717 1.00 60.55 429 PRO A CA 1
ATOM 3081 C C . PRO A 1 451 ? 35.010 81.888 0.081 1.00 64.31 429 PRO A C 1
ATOM 3082 O O . PRO A 1 451 ? 35.181 81.626 1.279 1.00 63.50 429 PRO A O 1
ATOM 3086 N N . GLU A 1 452 ? 35.670 82.875 -0.534 1.00 67.66 430 GLU A N 1
ATOM 3087 C CA . GLU A 1 452 ? 36.626 83.685 0.215 1.00 66.77 430 GLU A CA 1
ATOM 3088 C C . GLU A 1 452 ? 35.943 84.447 1.345 1.00 63.46 430 GLU A C 1
ATOM 3089 O O . GLU A 1 452 ? 36.559 84.702 2.386 1.00 66.74 430 GLU A O 1
ATOM 3095 N N . LEU A 1 453 ? 34.672 84.803 1.171 1.00 62.45 431 LEU A N 1
ATOM 3096 C CA . LEU A 1 453 ? 33.902 85.413 2.246 1.00 64.07 431 LEU A CA 1
ATOM 3097 C C . LEU A 1 453 ? 33.237 84.360 3.127 1.00 59.50 431 LEU A C 1
ATOM 3098 O O . LEU A 1 453 ? 33.292 84.461 4.360 1.00 60.38 431 LEU A O 1
ATOM 3103 N N . ILE A 1 454 ? 32.639 83.339 2.502 1.00 62.16 432 ILE A N 1
ATOM 3104 C CA . ILE A 1 454 ? 31.985 82.248 3.225 1.00 56.68 432 ILE A CA 1
ATOM 3105 C C . ILE A 1 454 ? 32.911 81.653 4.277 1.00 55.48 432 ILE A C 1
ATOM 3106 O O . ILE A 1 454 ? 32.492 81.362 5.402 1.00 60.26 432 ILE A O 1
ATOM 3111 N N . GLU A 1 455 ? 34.188 81.478 3.933 1.00 58.37 433 GLU A N 1
ATOM 3112 C CA . GLU A 1 455 ? 35.158 80.963 4.897 1.00 60.36 433 GLU A CA 1
ATOM 3113 C C . GLU A 1 455 ? 35.342 81.922 6.065 1.00 57.33 433 GLU A C 1
ATOM 3114 O O . GLU A 1 455 ? 35.479 81.495 7.218 1.00 51.13 433 GLU A O 1
ATOM 3120 N N . LYS A 1 456 ? 35.367 83.224 5.781 1.00 59.51 434 LYS A N 1
ATOM 3121 C CA . LYS A 1 456 ? 35.565 84.214 6.832 1.00 56.50 434 LYS A CA 1
ATOM 3122 C C . LYS A 1 456 ? 34.336 84.313 7.735 1.00 57.34 434 LYS A C 1
ATOM 3123 O O . LYS A 1 456 ? 34.463 84.401 8.964 1.00 53.65 434 LYS A O 1
ATOM 3129 N N . ALA A 1 457 ? 33.137 84.274 7.146 1.00 54.60 435 ALA A N 1
ATOM 3130 C CA . ALA A 1 457 ? 31.914 84.368 7.939 1.00 56.59 435 ALA A CA 1
ATOM 3131 C C . ALA A 1 457 ? 31.750 83.167 8.866 1.00 52.02 435 ALA A C 1
ATOM 3132 O O . ALA A 1 457 ? 31.384 83.325 10.037 1.00 50.42 435 ALA A O 1
ATOM 3134 N N . LYS A 1 458 ? 32.022 81.962 8.366 1.00 53.25 436 LYS A N 1
ATOM 3135 C CA . LYS A 1 458 ? 31.905 80.775 9.205 1.00 51.42 436 LYS A CA 1
ATOM 3136 C C . LYS A 1 458 ? 32.837 80.853 10.406 1.00 51.87 436 LYS A C 1
ATOM 3137 O O . LYS A 1 458 ? 32.497 80.374 11.493 1.00 52.81 436 LYS A O 1
ATOM 3143 N N . GLU A 1 459 ? 34.022 81.444 10.226 1.00 56.74 437 GLU A N 1
ATOM 3144 C CA . GLU A 1 459 ? 34.929 81.649 11.353 1.00 56.30 437 GLU A CA 1
ATOM 3145 C C . GLU A 1 459 ? 34.322 82.607 12.355 1.00 56.15 437 GLU A C 1
ATOM 3146 O O . GLU A 1 459 ? 34.351 82.363 13.568 1.00 53.93 437 GLU A O 1
ATOM 3152 N N . VAL A 1 460 ? 33.800 83.730 11.857 1.00 51.33 438 VAL A N 1
ATOM 3153 C CA . VAL A 1 460 ? 33.142 84.701 12.721 1.00 56.36 438 VAL A CA 1
ATOM 3154 C C . VAL A 1 460 ? 32.000 84.036 13.472 1.00 51.50 438 VAL A C 1
ATOM 3155 O O . VAL A 1 460 ? 31.873 84.171 14.693 1.00 47.63 438 VAL A O 1
ATOM 3159 N N . TYR A 1 461 ? 31.169 83.287 12.746 1.00 50.63 439 TYR A N 1
ATOM 3160 C CA . TYR A 1 461 ? 30.068 82.554 13.358 1.00 51.45 439 TYR A CA 1
ATOM 3161 C C . TYR A 1 461 ? 30.560 81.665 14.492 1.00 53.84 439 TYR A C 1
ATOM 3162 O O . TYR A 1 461 ? 29.975 81.649 15.581 1.00 54.81 439 TYR A O 1
ATOM 3171 N N . ASN A 1 462 ? 31.664 80.948 14.266 1.00 56.14 440 ASN A N 1
ATOM 3172 C CA . ASN A 1 462 ? 32.133 79.962 15.237 1.00 57.87 440 ASN A CA 1
ATOM 3173 C C . ASN A 1 462 ? 32.711 80.608 16.497 1.00 56.70 440 ASN A C 1
ATOM 3174 O O . ASN A 1 462 ? 32.685 79.996 17.571 1.00 58.37 440 ASN A O 1
ATOM 3179 N N . MET A 1 463 ? 33.227 81.831 16.405 1.00 56.61 441 MET A N 1
ATOM 3180 C CA . MET A 1 463 ? 33.692 82.497 17.619 1.00 58.13 441 MET A CA 1
ATOM 3181 C C . MET A 1 463 ? 32.529 83.091 18.412 1.00 61.57 441 MET A C 1
ATOM 3182 O O . MET A 1 463 ? 32.532 83.063 19.650 1.00 57.59 441 MET A O 1
ATOM 3187 N N . LEU A 1 464 ? 31.520 83.618 17.711 1.00 57.51 442 LEU A N 1
ATOM 3188 C CA . LEU A 1 464 ? 30.369 84.229 18.363 1.00 58.22 442 LEU A CA 1
ATOM 3189 C C . LEU A 1 464 ? 29.460 83.215 19.052 1.00 56.65 442 LEU A C 1
ATOM 3190 O O . LEU A 1 464 ? 28.696 83.601 19.945 1.00 54.92 442 LEU A O 1
ATOM 3195 N N . LYS A 1 465 ? 29.511 81.941 18.646 1.00 55.44 443 LYS A N 1
ATOM 3196 C CA . LYS A 1 465 ? 28.710 80.910 19.301 1.00 55.37 443 LYS A CA 1
ATOM 3197 C C . LYS A 1 465 ? 28.999 80.837 20.791 1.00 55.18 443 LYS A C 1
ATOM 3198 O O . LYS A 1 465 ? 28.103 80.529 21.585 1.00 56.64 443 LYS A O 1
ATOM 3204 N N . ASN A 1 466 ? 30.230 81.128 21.191 1.00 53.61 444 ASN A N 1
ATOM 3205 C CA . ASN A 1 466 ? 30.596 81.076 22.596 1.00 61.34 444 ASN A CA 1
ATOM 3206 C C . ASN A 1 466 ? 30.084 82.273 23.383 1.00 59.80 444 ASN A C 1
ATOM 3207 O O . ASN A 1 466 ? 30.187 82.271 24.614 1.00 62.04 444 ASN A O 1
ATOM 3212 N N . TYR A 1 467 ? 29.521 83.279 22.710 1.00 54.69 445 TYR A N 1
ATOM 3213 C CA . TYR A 1 467 ? 28.944 84.438 23.375 1.00 59.36 445 TYR A CA 1
ATOM 3214 C C . TYR A 1 467 ? 27.432 84.544 23.234 1.00 54.57 445 TYR A C 1
ATOM 3215 O O . TYR A 1 467 ? 26.811 85.268 24.015 1.00 58.70 445 TYR A O 1
ATOM 3224 N N . PHE A 1 468 ? 26.831 83.871 22.256 1.00 56.95 446 PHE A N 1
ATOM 3225 C CA . PHE A 1 468 ? 25.397 83.958 22.015 1.00 57.53 446 PHE A CA 1
ATOM 3226 C C . PHE A 1 468 ? 24.900 82.628 21.461 1.00 53.55 446 PHE A C 1
ATOM 3227 O O . PHE A 1 468 ? 25.613 81.950 20.714 1.00 49.28 446 PHE A O 1
ATOM 3235 N N . TYR A 1 469 ? 23.661 82.268 21.829 1.00 48.11 447 TYR A N 1
ATOM 3236 C CA . TYR A 1 469 ? 22.957 81.096 21.282 1.00 45.08 447 TYR A CA 1
ATOM 3237 C C . TYR A 1 469 ? 21.446 81.319 21.296 1.00 40.35 447 TYR A C 1
ATOM 3238 O O . TYR A 1 469 ? 20.915 81.802 22.306 1.00 43.48 447 TYR A O 1
ATOM 3247 N N . PRO A 1 470 ? 20.727 81.005 20.210 1.00 40.35 448 PRO A N 1
ATOM 3248 C CA . PRO A 1 470 ? 21.218 80.514 18.926 1.00 40.71 448 PRO A CA 1
ATOM 3249 C C . PRO A 1 470 ? 21.686 81.662 18.030 1.00 39.91 448 PRO A C 1
ATOM 3250 O O . PRO A 1 470 ? 21.382 82.812 18.346 1.00 39.32 448 PRO A O 1
ATOM 3254 N N . ILE A 1 471 ? 22.393 81.350 16.940 1.00 38.60 449 ILE A N 1
ATOM 3255 C CA . ILE A 1 471 ? 22.904 82.343 15.998 1.00 39.55 449 ILE A CA 1
ATOM 3256 C C . ILE A 1 471 ? 22.471 81.945 14.597 1.00 37.13 449 ILE A C 1
ATOM 3257 O O . ILE A 1 471 ? 22.507 80.763 14.242 1.00 41.37 449 ILE A O 1
ATOM 3262 N N . ILE A 1 472 ? 22.093 82.924 13.795 1.00 35.40 450 ILE A N 1
ATOM 3263 C CA . ILE A 1 472 ? 21.703 82.677 12.412 1.00 38.36 450 ILE A CA 1
ATOM 3264 C C . ILE A 1 472 ? 22.916 82.834 11.505 1.00 42.37 450 ILE A C 1
ATOM 3265 O O . ILE A 1 472 ? 23.678 83.803 11.622 1.00 36.32 450 ILE A O 1
ATOM 3270 N N . TYR A 1 473 ? 23.105 81.871 10.609 1.00 46.97 451 TYR A N 1
ATOM 3271 C CA . TYR A 1 473 ? 24.032 81.996 9.496 1.00 43.79 451 TYR A CA 1
ATOM 3272 C C . TYR A 1 473 ? 23.229 81.915 8.208 1.00 43.75 451 TYR A C 1
ATOM 3273 O O . TYR A 1 473 ? 22.354 81.057 8.071 1.00 44.22 451 TYR A O 1
ATOM 3282 N N . ASP A 1 474 ? 23.513 82.810 7.274 1.00 42.71 452 ASP A N 1
ATOM 3283 C CA . ASP A 1 474 ? 22.808 82.799 6.002 1.00 47.43 452 ASP A CA 1
ATOM 3284 C C . ASP A 1 474 ? 23.706 83.393 4.926 1.00 49.83 452 ASP A C 1
ATOM 3285 O O . ASP A 1 474 ? 24.268 84.478 5.100 1.00 47.53 452 ASP A O 1
ATOM 3290 N N . GLU A 1 475 ? 23.838 82.672 3.820 1.00 54.93 453 GLU A N 1
ATOM 3291 C CA . GLU A 1 475 ? 24.621 83.124 2.681 1.00 57.90 453 GLU A CA 1
ATOM 3292 C C . GLU A 1 475 ? 23.804 83.164 1.401 1.00 58.61 453 GLU A C 1
ATOM 3293 O O . GLU A 1 475 ? 24.339 83.539 0.350 1.00 61.68 453 GLU A O 1
ATOM 3299 N N . GLN A 1 476 ? 22.532 82.790 1.458 1.00 54.47 454 GLN A N 1
ATOM 3300 C CA . GLN A 1 476 ? 21.710 82.631 0.269 1.00 59.63 454 GLN A CA 1
ATOM 3301 C C . GLN A 1 476 ? 20.877 83.881 0.031 1.00 60.77 454 GLN A C 1
ATOM 3302 O O . GLN A 1 476 ? 20.283 84.427 0.966 1.00 56.49 454 GLN A O 1
ATOM 3308 N N . GLY A 1 477 ? 20.842 84.329 -1.224 1.00 57.60 455 GLY A N 1
ATOM 3309 C CA . GLY A 1 477 ? 20.087 85.505 -1.599 1.00 48.06 455 GLY A CA 1
ATOM 3310 C C . GLY A 1 477 ? 20.893 86.776 -1.453 1.00 49.17 455 GLY A C 1
ATOM 3311 O O . GLY A 1 477 ? 22.067 86.782 -1.073 1.00 53.24 455 GLY A O 1
ATOM 3312 N N . SER A 1 478 ? 20.229 87.885 -1.777 1.00 53.10 456 SER A N 1
ATOM 3313 C CA . SER A 1 478 ? 20.826 89.209 -1.654 1.00 47.77 456 SER A CA 1
ATOM 3314 C C . SER A 1 478 ? 21.167 89.522 -0.199 1.00 56.78 456 SER A C 1
ATOM 3315 O O . SER A 1 478 ? 20.589 88.954 0.733 1.00 60.27 456 SER A O 1
ATOM 3318 N N . ILE A 1 479 ? 22.115 90.445 -0.008 1.00 55.45 457 ILE A N 1
ATOM 3319 C CA . ILE A 1 479 ? 22.455 90.880 1.344 1.00 50.69 457 ILE A CA 1
ATOM 3320 C C . ILE A 1 479 ? 21.339 91.744 1.916 1.00 55.23 457 ILE A C 1
ATOM 3321 O O . ILE A 1 479 ? 21.080 91.717 3.128 1.00 49.80 457 ILE A O 1
ATOM 3326 N N . GLY A 1 480 ? 20.667 92.532 1.068 1.00 48.76 458 GLY A N 1
ATOM 3327 C CA . GLY A 1 480 ? 19.511 93.275 1.534 1.00 52.44 458 GLY A CA 1
ATOM 3328 C C . GLY A 1 480 ? 18.327 92.376 1.819 1.00 53.36 458 GLY A C 1
ATOM 3329 O O . GLY A 1 480 ? 17.543 92.639 2.736 1.00 52.42 458 GLY A O 1
ATOM 3330 N N . ARG A 1 481 ? 18.177 91.309 1.037 1.00 51.03 459 ARG A N 1
ATOM 3331 C CA . ARG A 1 481 ? 17.116 90.344 1.295 1.00 53.93 459 ARG A CA 1
ATOM 3332 C C . ARG A 1 481 ? 17.371 89.592 2.597 1.00 53.63 459 ARG A C 1
ATOM 3333 O O . ARG A 1 481 ? 16.428 89.265 3.325 1.00 52.78 459 ARG A O 1
ATOM 3341 N N . ARG A 1 482 ? 18.643 89.340 2.921 1.00 52.01 460 ARG A N 1
ATOM 3342 C CA . ARG A 1 482 ? 18.976 88.686 4.184 1.00 49.76 460 ARG A CA 1
ATOM 3343 C C . ARG A 1 482 ? 18.818 89.644 5.368 1.00 48.04 460 ARG A C 1
ATOM 3344 O O . ARG A 1 482 ? 18.338 89.244 6.437 1.00 49.21 460 ARG A O 1
ATOM 3352 N N . TYR A 1 483 ? 19.217 90.907 5.198 1.00 46.27 461 TYR A N 1
ATOM 3353 C CA . TYR A 1 483 ? 18.961 91.924 6.217 1.00 45.89 461 TYR A CA 1
ATOM 3354 C C . TYR A 1 483 ? 17.473 92.047 6.510 1.00 47.46 461 TYR A C 1
ATOM 3355 O O . TYR A 1 483 ? 17.065 92.153 7.671 1.00 44.85 461 TYR A O 1
ATOM 3364 N N . ARG A 1 484 ? 16.650 92.069 5.462 1.00 47.39 462 ARG A N 1
ATOM 3365 C CA . ARG A 1 484 ? 15.211 92.194 5.652 1.00 50.16 462 ARG A CA 1
ATOM 3366 C C . ARG A 1 484 ? 14.651 90.979 6.379 1.00 49.15 462 ARG A C 1
ATOM 3367 O O . ARG A 1 484 ? 13.748 91.108 7.218 1.00 46.65 462 ARG A O 1
ATOM 3375 N N . ARG A 1 485 ? 15.191 89.795 6.085 1.00 44.56 463 ARG A N 1
ATOM 3376 C CA . ARG A 1 485 ? 14.680 88.572 6.689 1.00 42.30 463 ARG A CA 1
ATOM 3377 C C . ARG A 1 485 ? 14.875 88.573 8.198 1.00 36.76 463 ARG A C 1
ATOM 3378 O O . ARG A 1 485 ? 13.970 88.183 8.942 1.00 36.99 463 ARG A O 1
ATOM 3386 N N . VAL A 1 486 ? 16.045 89.007 8.670 1.00 34.64 464 VAL A N 1
ATOM 3387 C CA . VAL A 1 486 ? 16.306 88.962 10.105 1.00 36.68 464 VAL A CA 1
ATOM 3388 C C . VAL A 1 486 ? 15.640 90.130 10.833 1.00 37.65 464 VAL A C 1
ATOM 3389 O O . VAL A 1 486 ? 15.302 90.008 12.017 1.00 31.41 464 VAL A O 1
ATOM 3393 N N . ASP A 1 487 ? 15.460 91.277 10.169 1.00 35.57 465 ASP A N 1
ATOM 3394 C CA . ASP A 1 487 ? 14.649 92.342 10.756 1.00 36.87 465 ASP A CA 1
ATOM 3395 C C . ASP A 1 487 ? 13.214 91.874 10.972 1.00 33.27 465 ASP A C 1
ATOM 3396 O O . ASP A 1 487 ? 12.607 92.162 12.006 1.00 34.95 465 ASP A O 1
ATOM 3401 N N . GLU A 1 488 ? 12.670 91.123 10.013 1.00 35.86 466 GLU A N 1
ATOM 3402 C CA . GLU A 1 488 ? 11.309 90.605 10.128 1.00 36.81 466 GLU A CA 1
ATOM 3403 C C . GLU A 1 488 ? 11.112 89.787 11.409 1.00 39.45 466 GLU A C 1
ATOM 3404 O O . GLU A 1 488 ? 10.033 89.823 12.012 1.00 38.24 466 GLU A O 1
ATOM 3410 N N . ILE A 1 489 ? 12.129 89.040 11.838 1.00 32.51 467 ILE A N 1
ATOM 3411 C CA . ILE A 1 489 ? 12.007 88.205 13.026 1.00 29.66 467 ILE A CA 1
ATOM 3412 C C . ILE A 1 489 ? 12.813 88.766 14.194 1.00 30.95 467 ILE A C 1
ATOM 3413 O O . ILE A 1 489 ? 13.089 88.041 15.151 1.00 29.77 467 ILE A O 1
ATOM 3418 N N . GLY A 1 490 ? 13.212 90.042 14.124 1.00 26.31 468 GLY A N 1
ATOM 3419 C CA . GLY A 1 490 ? 13.645 90.774 15.304 1.00 23.91 468 GLY A CA 1
ATOM 3420 C C . GLY A 1 490 ? 15.083 90.613 15.738 1.00 27.86 468 GLY A C 1
ATOM 3421 O O . GLY A 1 490 ? 15.422 91.045 16.846 1.00 24.56 468 GLY A O 1
ATOM 3422 N N . VAL A 1 491 ? 15.946 90.034 14.908 1.00 27.39 469 VAL A N 1
ATOM 3423 C CA . VAL A 1 491 ? 17.366 89.911 15.265 1.00 27.24 469 VAL A CA 1
ATOM 3424 C C . VAL A 1 491 ? 17.954 91.298 15.488 1.00 31.58 469 VAL A C 1
ATOM 3425 O O . VAL A 1 491 ? 17.809 92.177 14.621 1.00 37.06 469 VAL A O 1
ATOM 3429 N N . PRO A 1 492 ? 18.618 91.554 16.615 1.00 30.43 470 PRO A N 1
ATOM 3430 C CA . PRO A 1 492 ? 19.117 92.913 16.868 1.00 38.50 470 PRO A CA 1
ATOM 3431 C C . PRO A 1 492 ? 20.334 93.286 16.044 1.00 39.01 470 PRO A C 1
ATOM 3432 O O . PRO A 1 492 ? 20.443 94.448 15.635 1.00 39.64 470 PRO A O 1
ATOM 3436 N N . TYR A 1 493 ? 21.272 92.358 15.822 1.00 34.69 471 TYR A N 1
ATOM 3437 C CA . TYR A 1 493 ? 22.523 92.668 15.138 1.00 34.79 471 TYR A CA 1
ATOM 3438 C C . TYR A 1 493 ? 22.796 91.691 14.002 1.00 41.08 471 TYR A C 1
ATOM 3439 O O . TYR A 1 493 ? 22.871 90.475 14.223 1.00 33.92 471 TYR A O 1
ATOM 3448 N N . ALA A 1 494 ? 22.983 92.238 12.797 1.00 38.09 472 ALA A N 1
ATOM 3449 C CA . ALA A 1 494 ? 23.475 91.497 11.641 1.00 33.36 472 ALA A CA 1
ATOM 3450 C C . ALA A 1 494 ? 24.934 91.869 11.396 1.00 39.51 472 ALA A C 1
ATOM 3451 O O . ALA A 1 494 ? 25.291 93.055 11.377 1.00 37.93 472 ALA A O 1
ATOM 3453 N N . ILE A 1 495 ? 25.777 90.854 11.245 1.00 36.79 473 ILE A N 1
ATOM 3454 C CA . ILE A 1 495 ? 27.214 91.022 11.060 1.00 43.72 473 ILE A CA 1
ATOM 3455 C C . ILE A 1 495 ? 27.573 90.563 9.654 1.00 46.07 473 ILE A C 1
ATOM 3456 O O . ILE A 1 495 ? 27.241 89.436 9.256 1.00 41.07 473 ILE A O 1
ATOM 3461 N N . THR A 1 496 ? 28.239 91.435 8.899 1.00 46.06 474 THR A N 1
ATOM 3462 C CA . THR A 1 496 ? 28.569 91.171 7.504 1.00 49.23 474 THR A CA 1
ATOM 3463 C C . THR A 1 496 ? 30.076 91.081 7.306 1.00 47.57 474 THR A C 1
ATOM 3464 O O . THR A 1 496 ? 30.820 91.980 7.712 1.00 42.89 474 THR A O 1
ATOM 3468 N N . ILE A 1 497 ? 30.511 89.998 6.677 1.00 48.25 475 ILE A N 1
ATOM 3469 C CA . ILE A 1 497 ? 31.898 89.835 6.263 1.00 52.62 475 ILE A CA 1
ATOM 3470 C C . ILE A 1 497 ? 32.049 90.404 4.858 1.00 57.15 475 ILE A C 1
ATOM 3471 O O . ILE A 1 497 ? 31.307 90.025 3.943 1.00 58.00 475 ILE A O 1
ATOM 3476 N N . ASP A 1 498 ? 32.993 91.320 4.683 1.00 51.55 476 ASP A N 1
ATOM 3477 C CA . ASP A 1 498 ? 33.239 91.933 3.382 1.00 52.78 476 ASP A CA 1
ATOM 3478 C C . ASP A 1 498 ? 34.695 91.705 2.980 1.00 55.65 476 ASP A C 1
ATOM 3479 O O . ASP A 1 498 ? 35.455 91.002 3.657 1.00 53.15 476 ASP A O 1
ATOM 3484 N N . TYR A 1 499 ? 35.080 92.297 1.847 1.00 55.86 477 TYR A N 1
ATOM 3485 C CA . TYR A 1 499 ? 36.454 92.138 1.387 1.00 53.26 477 TYR A CA 1
ATOM 3486 C C . TYR A 1 499 ? 37.418 92.845 2.321 1.00 51.81 477 TYR A C 1
ATOM 3487 O O . TYR A 1 499 ? 38.522 92.348 2.582 1.00 51.03 477 TYR A O 1
ATOM 3496 N N . GLN A 1 500 ? 37.009 94.000 2.852 1.00 53.79 478 GLN A N 1
ATOM 3497 C CA . GLN A 1 500 ? 37.834 94.673 3.845 1.00 50.14 478 GLN A CA 1
ATOM 3498 C C . GLN A 1 500 ? 38.048 93.796 5.076 1.00 52.01 478 GLN A C 1
ATOM 3499 O O . GLN A 1 500 ? 39.089 93.905 5.736 1.00 51.12 478 GLN A O 1
ATOM 3505 N N . THR A 1 501 ? 37.094 92.906 5.388 1.00 49.73 479 THR A N 1
ATOM 3506 C CA . THR A 1 501 ? 37.300 91.966 6.489 1.00 48.51 479 THR A CA 1
ATOM 3507 C C . THR A 1 501 ? 38.505 91.075 6.220 1.00 53.88 479 THR A C 1
ATOM 3508 O O . THR A 1 501 ? 39.256 90.733 7.142 1.00 53.66 479 THR A O 1
ATOM 3512 N N . LEU A 1 502 ? 38.706 90.686 4.957 1.00 57.55 480 LEU A N 1
ATOM 3513 C CA . LEU A 1 502 ? 39.857 89.859 4.615 1.00 54.81 480 LEU A CA 1
ATOM 3514 C C . LEU A 1 502 ? 41.160 90.606 4.856 1.00 52.28 480 LEU A C 1
ATOM 3515 O O . LEU A 1 502 ? 42.155 90.000 5.268 1.00 52.80 480 LEU A O 1
ATOM 3520 N N . GLU A 1 503 ? 41.161 91.924 4.645 1.00 50.66 481 GLU A N 1
ATOM 3521 C CA . GLU A 1 503 ? 42.378 92.718 4.795 1.00 56.26 481 GLU A CA 1
ATOM 3522 C C . GLU A 1 503 ? 42.666 93.077 6.256 1.00 62.63 481 GLU A C 1
ATOM 3523 O O . GLU A 1 503 ? 43.698 92.673 6.810 1.00 62.50 481 GLU A O 1
ATOM 3529 N N . ASP A 1 504 ? 41.774 93.844 6.901 1.00 59.52 482 ASP A N 1
ATOM 3530 C CA . ASP A 1 504 ? 42.044 94.365 8.241 1.00 56.21 482 ASP A CA 1
ATOM 3531 C C . ASP A 1 504 ? 41.298 93.645 9.357 1.00 58.46 482 ASP A C 1
ATOM 3532 O O . ASP A 1 504 ? 41.409 94.061 10.516 1.00 55.33 482 ASP A O 1
ATOM 3537 N N . ASN A 1 505 ? 40.535 92.595 9.040 1.00 56.83 483 ASN A N 1
ATOM 3538 C CA . ASN A 1 505 ? 39.865 91.757 10.042 1.00 57.01 483 ASN A CA 1
ATOM 3539 C C . ASN A 1 505 ? 38.772 92.523 10.794 1.00 57.03 483 ASN A C 1
ATOM 3540 O O . ASN A 1 505 ? 38.579 92.342 11.998 1.00 58.40 483 ASN A O 1
ATOM 3545 N N . THR A 1 506 ? 38.042 93.378 10.080 1.00 52.48 484 THR A N 1
ATOM 3546 C CA . THR A 1 506 ? 36.941 94.144 10.646 1.00 52.01 484 THR A CA 1
ATOM 3547 C C . THR A 1 506 ? 35.658 93.829 9.891 1.00 54.63 484 THR A C 1
ATOM 3548 O O . THR A 1 506 ? 35.662 93.717 8.659 1.00 53.83 484 THR A O 1
ATOM 3552 N N . VAL A 1 507 ? 34.559 93.696 10.634 1.00 53.34 485 VAL A N 1
ATOM 3553 C CA . VAL A 1 507 ? 33.245 93.435 10.063 1.00 53.34 485 VAL A CA 1
ATOM 3554 C C . VAL A 1 507 ? 32.352 94.641 10.334 1.00 50.18 485 VAL A C 1
ATOM 3555 O O . VAL A 1 507 ? 32.671 95.510 11.147 1.00 49.78 485 VAL A O 1
ATOM 3559 N N . THR A 1 508 ? 31.220 94.685 9.639 1.00 46.91 486 THR A N 1
ATOM 3560 C CA . THR A 1 508 ? 30.197 95.692 9.887 1.00 48.08 486 THR A CA 1
ATOM 3561 C C . THR A 1 508 ? 29.073 95.121 10.753 1.00 51.32 486 THR A C 1
ATOM 3562 O O . THR A 1 508 ? 28.640 93.978 10.564 1.00 47.18 486 THR A O 1
ATOM 3566 N N . ILE A 1 509 ? 28.608 95.927 11.706 1.00 49.19 487 ILE A N 1
ATOM 3567 C CA . ILE A 1 509 ? 27.487 95.582 12.578 1.00 42.62 487 ILE A CA 1
ATOM 3568 C C . ILE A 1 509 ? 26.319 96.482 12.208 1.00 44.71 487 ILE A C 1
ATOM 3569 O O . ILE A 1 509 ? 26.410 97.708 12.332 1.00 47.56 487 ILE A O 1
ATOM 3574 N N . ARG A 1 510 ? 25.222 95.882 11.763 1.00 39.13 488 ARG A N 1
ATOM 3575 C CA . ARG A 1 510 ? 24.026 96.625 11.387 1.00 37.82 488 ARG A CA 1
ATOM 3576 C C . ARG A 1 510 ? 23.015 96.564 12.533 1.00 44.62 488 ARG A C 1
ATOM 3577 O O . ARG A 1 510 ? 22.580 95.475 12.935 1.00 38.96 488 ARG A O 1
ATOM 3585 N N . ASP A 1 511 ? 22.656 97.731 13.062 1.00 45.94 489 ASP A N 1
ATOM 3586 C CA . ASP A 1 511 ? 21.662 97.833 14.123 1.00 42.72 489 ASP A CA 1
ATOM 3587 C C . ASP A 1 511 ? 20.270 97.632 13.542 1.00 44.00 489 ASP A C 1
ATOM 3588 O O . ASP A 1 511 ? 19.912 98.260 12.540 1.00 48.98 489 ASP A O 1
ATOM 3593 N N . ARG A 1 512 ? 19.487 96.743 14.158 1.00 41.02 490 ARG A N 1
ATOM 3594 C CA . ARG A 1 512 ? 18.167 96.436 13.611 1.00 43.60 490 ARG A CA 1
ATOM 3595 C C . ARG A 1 512 ? 17.279 97.678 13.546 1.00 43.08 490 ARG A C 1
ATOM 3596 O O . ARG A 1 512 ? 16.580 97.900 12.551 1.00 41.84 490 ARG A O 1
ATOM 3604 N N . ASP A 1 513 ? 17.281 98.492 14.598 1.00 39.71 491 ASP A N 1
ATOM 3605 C CA . ASP A 1 513 ? 16.347 99.615 14.644 1.00 49.23 491 ASP A CA 1
ATOM 3606 C C . ASP A 1 513 ? 16.811 100.750 13.731 1.00 50.91 491 ASP A C 1
ATOM 3607 O O . ASP A 1 513 ? 16.163 101.046 12.723 1.00 48.39 491 ASP A O 1
ATOM 3612 N N . THR A 1 514 ? 17.964 101.363 14.046 1.00 49.87 492 THR A N 1
ATOM 3613 C CA . THR A 1 514 ? 18.427 102.545 13.308 1.00 50.91 492 THR A CA 1
ATOM 3614 C C . THR A 1 514 ? 18.835 102.215 11.877 1.00 52.54 492 THR A C 1
ATOM 3615 O O . THR A 1 514 ? 18.806 103.098 11.011 1.00 55.28 492 THR A O 1
ATOM 3619 N N . MET A 1 515 ? 19.226 100.967 11.613 1.00 56.59 493 MET A N 1
ATOM 3620 C CA . MET A 1 515 ? 19.751 100.480 10.335 1.00 51.44 493 MET A CA 1
ATOM 3621 C C . MET A 1 515 ? 21.135 101.027 10.017 1.00 47.97 493 MET A C 1
ATOM 3622 O O . MET A 1 515 ? 21.646 100.804 8.914 1.00 51.70 493 MET A O 1
ATOM 3627 N N . LYS A 1 516 ? 21.759 101.725 10.957 1.00 50.39 494 LYS A N 1
ATOM 3628 C CA . LYS A 1 516 ? 23.127 102.183 10.785 1.00 52.00 494 LYS A CA 1
ATOM 3629 C C . LYS A 1 516 ? 24.097 101.016 10.918 1.00 53.97 494 LYS A C 1
ATOM 3630 O O . LYS A 1 516 ? 23.853 100.048 11.646 1.00 51.84 494 LYS A O 1
ATOM 3636 N N . GLN A 1 517 ? 25.219 101.120 10.217 1.00 57.10 495 GLN A N 1
ATOM 3637 C CA . GLN A 1 517 ? 26.259 100.104 10.250 1.00 52.81 495 GLN A CA 1
ATOM 3638 C C . GLN A 1 517 ? 27.565 100.739 10.695 1.00 54.37 495 GLN A C 1
ATOM 3639 O O . GLN A 1 517 ? 27.940 101.805 10.198 1.00 54.92 495 GLN A O 1
ATOM 3645 N N . VAL A 1 518 ? 28.251 100.089 11.633 1.00 51.60 496 VAL A N 1
ATOM 3646 C CA . VAL A 1 518 ? 29.547 100.547 12.115 1.00 53.37 496 VAL A CA 1
ATOM 3647 C C . VAL A 1 518 ? 30.545 99.399 12.024 1.00 56.34 496 VAL A C 1
ATOM 3648 O O . VAL A 1 518 ? 30.229 98.251 12.356 1.00 54.99 496 VAL A O 1
ATOM 3652 N N . ARG A 1 519 ? 31.744 99.712 11.552 1.00 52.40 497 ARG A N 1
ATOM 3653 C CA . ARG A 1 519 ? 32.789 98.716 11.389 1.00 56.52 497 ARG A CA 1
ATOM 3654 C C . ARG A 1 519 ? 33.468 98.446 12.728 1.00 50.09 497 ARG A C 1
ATOM 3655 O O . ARG A 1 519 ? 33.699 99.363 13.519 1.00 58.49 497 ARG A O 1
ATOM 3663 N N . VAL A 1 520 ? 33.776 97.179 12.988 1.00 47.67 498 VAL A N 1
ATOM 3664 C CA . VAL A 1 520 ? 34.270 96.758 14.295 1.00 50.36 498 VAL A CA 1
ATOM 3665 C C . VAL A 1 520 ? 35.294 95.651 14.099 1.00 50.41 498 VAL A C 1
ATOM 3666 O O . VAL A 1 520 ? 35.096 94.742 13.286 1.00 50.57 498 VAL A O 1
ATOM 3670 N N . LYS A 1 521 ? 36.390 95.727 14.854 1.00 52.42 499 LYS A N 1
ATOM 3671 C CA . LYS A 1 521 ? 37.358 94.639 14.872 1.00 55.10 499 LYS A CA 1
ATOM 3672 C C . LYS A 1 521 ? 36.695 93.373 15.394 1.00 55.43 499 LYS A C 1
ATOM 3673 O O . LYS A 1 521 ? 35.924 93.414 16.355 1.00 62.19 499 LYS A O 1
ATOM 3679 N N . ILE A 1 522 ? 36.993 92.244 14.747 1.00 52.15 500 ILE A N 1
ATOM 3680 C CA . ILE A 1 522 ? 36.388 90.968 15.129 1.00 56.34 500 ILE A CA 1
ATOM 3681 C C . ILE A 1 522 ? 36.594 90.687 16.613 1.00 60.77 500 ILE A C 1
ATOM 3682 O O . ILE A 1 522 ? 35.707 90.156 17.294 1.00 60.68 500 ILE A O 1
ATOM 3687 N N . GLU A 1 523 ? 37.761 91.047 17.142 1.00 60.67 501 GLU A N 1
ATOM 3688 C CA . GLU A 1 523 ? 38.059 90.790 18.544 1.00 59.51 501 GLU A CA 1
ATOM 3689 C C . GLU A 1 523 ? 37.359 91.761 19.482 1.00 62.51 501 GLU A C 1
ATOM 3690 O O . GLU A 1 523 ? 37.397 91.554 20.696 1.00 55.94 501 GLU A O 1
ATOM 3696 N N . ASP A 1 524 ? 36.721 92.803 18.953 1.00 61.92 502 ASP A N 1
ATOM 3697 C CA . ASP A 1 524 ? 35.866 93.690 19.728 1.00 61.40 502 ASP A CA 1
ATOM 3698 C C . ASP A 1 524 ? 34.385 93.408 19.510 1.00 61.72 502 ASP A C 1
ATOM 3699 O O . ASP A 1 524 ? 33.549 94.243 19.872 1.00 62.73 502 ASP A O 1
ATOM 3704 N N . LEU A 1 525 ? 34.042 92.267 18.910 1.00 63.15 503 LEU A N 1
ATOM 3705 C CA . LEU A 1 525 ? 32.632 91.935 18.736 1.00 60.56 503 LEU A CA 1
ATOM 3706 C C . LEU A 1 525 ? 31.868 91.720 20.046 1.00 57.24 503 LEU A C 1
ATOM 3707 O O . LEU A 1 525 ? 30.667 92.040 20.070 1.00 59.40 503 LEU A O 1
ATOM 3712 N N . PRO A 1 526 ? 32.462 91.205 21.132 1.00 59.76 504 PRO A N 1
ATOM 3713 C CA . PRO A 1 526 ? 31.696 91.111 22.389 1.00 64.51 504 PRO A CA 1
ATOM 3714 C C . PRO A 1 526 ? 31.154 92.442 22.883 1.00 63.47 504 PRO A C 1
ATOM 3715 O O . PRO A 1 526 ? 30.095 92.458 23.524 1.00 64.47 504 PRO A O 1
ATOM 3719 N N . ASN A 1 527 ? 31.833 93.553 22.606 1.00 64.59 505 ASN A N 1
ATOM 3720 C CA . ASN A 1 527 ? 31.294 94.874 22.919 1.00 59.25 505 ASN A CA 1
ATOM 3721 C C . ASN A 1 527 ? 30.550 95.442 21.711 1.00 57.88 505 ASN A C 1
ATOM 3722 O O . ASN A 1 527 ? 29.558 94.868 21.251 1.00 55.31 505 ASN A O 1
ATOM 3727 N N . ASP B 1 24 ? 13.425 53.673 52.043 1.00 56.83 2 ASP B N 1
ATOM 3728 C CA . ASP B 1 24 ? 14.325 54.674 52.612 1.00 55.48 2 ASP B CA 1
ATOM 3729 C C . ASP B 1 24 ? 14.640 55.824 51.633 1.00 51.87 2 ASP B C 1
ATOM 3730 O O . ASP B 1 24 ? 14.705 56.983 52.067 1.00 49.92 2 ASP B O 1
ATOM 3735 N N . PRO B 1 25 ? 14.848 55.535 50.337 1.00 48.79 3 PRO B N 1
ATOM 3736 C CA . PRO B 1 25 ? 14.800 56.638 49.361 1.00 47.99 3 PRO B CA 1
ATOM 3737 C C . PRO B 1 25 ? 13.425 57.266 49.291 1.00 38.90 3 PRO B C 1
ATOM 3738 O O . PRO B 1 25 ? 13.319 58.468 49.013 1.00 30.61 3 PRO B O 1
ATOM 3742 N N . LYS B 1 26 ? 12.370 56.482 49.564 1.00 37.52 4 LYS B N 1
ATOM 3743 C CA . LYS B 1 26 ? 11.016 57.025 49.625 1.00 41.44 4 LYS B CA 1
ATOM 3744 C C . LYS B 1 26 ? 10.884 58.106 50.694 1.00 35.53 4 LYS B C 1
ATOM 3745 O O . LYS B 1 26 ? 10.067 59.021 50.545 1.00 33.14 4 LYS B O 1
ATOM 3751 N N . GLU B 1 27 ? 11.660 58.018 51.782 1.00 34.56 5 GLU B N 1
ATOM 3752 C CA . GLU B 1 27 ? 11.607 59.053 52.807 1.00 30.15 5 GLU B CA 1
ATOM 3753 C C . GLU B 1 27 ? 12.614 60.169 52.561 1.00 28.44 5 GLU B C 1
ATOM 3754 O O . GLU B 1 27 ? 12.345 61.317 52.913 1.00 30.25 5 GLU B O 1
ATOM 3760 N N . TYR B 1 28 ? 13.760 59.857 51.957 1.00 23.81 6 TYR B N 1
ATOM 3761 C CA . TYR B 1 28 ? 14.763 60.879 51.690 1.00 26.81 6 TYR B CA 1
ATOM 3762 C C . TYR B 1 28 ? 14.233 61.958 50.752 1.00 22.82 6 TYR B C 1
ATOM 3763 O O . TYR B 1 28 ? 14.561 63.140 50.910 1.00 21.49 6 TYR B O 1
ATOM 3772 N N . VAL B 1 29 ? 13.466 61.563 49.733 1.00 19.10 7 VAL B N 1
ATOM 3773 C CA . VAL B 1 29 ? 13.075 62.507 48.694 1.00 21.97 7 VAL B CA 1
ATOM 3774 C C . VAL B 1 29 ? 12.062 63.511 49.211 1.00 21.64 7 VAL B C 1
ATOM 3775 O O . VAL B 1 29 ? 11.842 64.541 48.570 1.00 23.68 7 VAL B O 1
ATOM 3779 N N . LEU B 1 30 ? 11.462 63.244 50.373 1.00 19.86 8 LEU B N 1
ATOM 3780 C CA . LEU B 1 30 ? 10.555 64.178 51.023 1.00 22.24 8 LEU B CA 1
ATOM 3781 C C . LEU B 1 30 ? 11.283 65.331 51.683 1.00 20.66 8 LEU B C 1
ATOM 3782 O O . LEU B 1 30 ? 10.627 66.206 52.246 1.00 25.42 8 LEU B O 1
ATOM 3787 N N . LYS B 1 31 ? 12.611 65.360 51.615 1.00 21.94 9 LYS B N 1
ATOM 3788 C CA . LYS B 1 31 ? 13.379 66.489 52.115 1.00 24.09 9 LYS B CA 1
ATOM 3789 C C . LYS B 1 31 ? 13.509 67.582 51.059 1.00 24.11 9 LYS B C 1
ATOM 3790 O O . LYS B 1 31 ? 14.459 68.363 51.090 1.00 31.50 9 LYS B O 1
ATOM 3796 N N . GLY B 1 32 ? 12.573 67.663 50.125 1.00 21.40 10 GLY B N 1
ATOM 3797 C CA . GLY B 1 32 ? 12.553 68.757 49.168 1.00 17.79 10 GLY B CA 1
ATOM 3798 C C . GLY B 1 32 ? 12.634 68.355 47.716 1.00 18.28 10 GLY B C 1
ATOM 3799 O O . GLY B 1 32 ? 12.510 69.233 46.850 1.00 15.39 10 GLY B O 1
ATOM 3800 N N . PHE B 1 33 ? 12.813 67.072 47.397 1.00 19.87 11 PHE B N 1
ATOM 3801 C CA . PHE B 1 33 ? 12.959 66.678 45.997 1.00 18.33 11 PHE B CA 1
ATOM 3802 C C . PHE B 1 33 ? 11.609 66.460 45.318 1.00 16.64 11 PHE B C 1
ATOM 3803 O O . PHE B 1 33 ? 11.274 67.160 44.356 1.00 20.70 11 PHE B O 1
ATOM 3811 N N . PHE B 1 34 ? 10.820 65.505 45.804 1.00 20.59 12 PHE B N 1
ATOM 3812 C CA . PHE B 1 34 ? 9.468 65.341 45.284 1.00 21.10 12 PHE B CA 1
ATOM 3813 C C . PHE B 1 34 ? 8.623 64.586 46.293 1.00 19.03 12 PHE B C 1
ATOM 3814 O O . PHE B 1 34 ? 9.136 63.829 47.113 1.00 21.15 12 PHE B O 1
ATOM 3822 N N . TYR B 1 35 ? 7.323 64.826 46.223 1.00 18.35 13 TYR B N 1
ATOM 3823 C CA . TYR B 1 35 ? 6.308 64.380 47.151 1.00 18.07 13 TYR B CA 1
ATOM 3824 C C . TYR B 1 35 ? 5.174 63.770 46.348 1.00 22.17 13 TYR B C 1
ATOM 3825 O O . TYR B 1 35 ? 4.944 64.177 45.199 1.00 20.19 13 TYR B O 1
ATOM 3834 N N . PRO B 1 36 ? 4.452 62.799 46.915 1.00 20.72 14 PRO B N 1
ATOM 3835 C CA . PRO B 1 36 ? 3.199 62.360 46.297 1.00 23.07 14 PRO B CA 1
ATOM 3836 C C . PRO B 1 36 ? 2.297 63.556 46.029 1.00 19.96 14 PRO B C 1
ATOM 3837 O O . PRO B 1 36 ? 2.177 64.459 46.861 1.00 20.17 14 PRO B O 1
ATOM 3841 N N . ALA B 1 37 ? 1.662 63.553 44.855 1.00 20.76 15 ALA B N 1
ATOM 3842 C CA . ALA B 1 37 ? 0.975 64.740 44.356 1.00 22.15 15 ALA B CA 1
ATOM 3843 C C . ALA B 1 37 ? -0.247 65.074 45.210 1.00 21.21 15 ALA B C 1
ATOM 3844 O O . ALA B 1 37 ? -1.043 64.195 45.544 1.00 19.84 15 ALA B O 1
ATOM 3846 N N . SER B 1 38 ? -0.412 66.349 45.550 1.00 21.10 16 SER B N 1
ATOM 3847 C CA . SER B 1 38 ? -1.513 66.756 46.420 1.00 26.02 16 SER B CA 1
ATOM 3848 C C . SER B 1 38 ? -1.484 65.906 47.691 1.00 23.85 16 SER B C 1
ATOM 3849 O O . SER B 1 38 ? -2.424 65.187 48.020 1.00 21.27 16 SER B O 1
ATOM 3852 N N . GLU B 1 39 ? -0.346 65.989 48.376 1.00 25.48 17 GLU B N 1
ATOM 3853 C CA . GLU B 1 39 ? -0.025 65.066 49.462 1.00 24.23 17 GLU B CA 1
ATOM 3854 C C . GLU B 1 39 ? -1.032 65.140 50.608 1.00 24.56 17 GLU B C 1
ATOM 3855 O O . GLU B 1 39 ? -1.266 64.143 51.296 1.00 24.62 17 GLU B O 1
ATOM 3861 N N . ILE B 1 40 ? -1.634 66.307 50.842 1.00 23.58 18 ILE B N 1
ATOM 3862 C CA . ILE B 1 40 ? -2.581 66.413 51.944 1.00 23.31 18 ILE B CA 1
ATOM 3863 C C . ILE B 1 40 ? -3.877 65.668 51.672 1.00 27.74 18 ILE B C 1
ATOM 3864 O O . ILE B 1 40 ? -4.608 65.389 52.624 1.00 24.99 18 ILE B O 1
ATOM 3869 N N . TYR B 1 41 ? -4.167 65.311 50.406 1.00 25.73 19 TYR B N 1
ATOM 3870 C CA . TYR B 1 41 ? -5.335 64.524 50.039 1.00 27.07 19 TYR B CA 1
ATOM 3871 C C . TYR B 1 41 ? -4.919 63.071 49.800 1.00 29.56 19 TYR B C 1
ATOM 3872 O O . TYR B 1 41 ? -3.788 62.676 50.084 1.00 32.89 19 TYR B O 1
ATOM 3881 N N . ASN B 1 42 ? -5.833 62.262 49.264 1.00 29.67 20 ASN B N 1
ATOM 3882 C CA . ASN B 1 42 ? -5.530 60.864 48.965 1.00 33.44 20 ASN B CA 1
ATOM 3883 C C . ASN B 1 42 ? -4.815 60.800 47.625 1.00 28.05 20 ASN B C 1
ATOM 3884 O O . ASN B 1 42 ? -5.426 60.608 46.576 1.00 31.61 20 ASN B O 1
ATOM 3889 N N . SER B 1 43 ? -3.495 60.887 47.681 1.00 23.82 21 SER B N 1
ATOM 3890 C CA . SER B 1 43 ? -2.689 60.998 46.477 1.00 26.25 21 SER B CA 1
ATOM 3891 C C . SER B 1 43 ? -2.971 59.857 45.514 1.00 24.77 21 SER B C 1
ATOM 3892 O O . SER B 1 43 ? -3.145 58.707 45.915 1.00 31.00 21 SER B O 1
ATOM 3895 N N . ILE B 1 44 ? -3.021 60.192 44.239 1.00 23.45 22 ILE B N 1
ATOM 3896 C CA . ILE B 1 44 ? -3.170 59.201 43.182 1.00 27.10 22 ILE B CA 1
ATOM 3897 C C . ILE B 1 44 ? -1.793 58.653 42.834 1.00 22.92 22 ILE B C 1
ATOM 3898 O O . ILE B 1 44 ? -0.837 59.418 42.678 1.00 26.31 22 ILE B O 1
ATOM 3903 N N . ALA B 1 45 ? -1.682 57.331 42.719 1.00 22.97 23 ALA B N 1
ATOM 3904 C CA . ALA B 1 45 ? -0.407 56.716 42.364 1.00 23.92 23 ALA B CA 1
ATOM 3905 C C . ALA B 1 45 ? 0.050 57.155 40.973 1.00 21.77 23 ALA B C 1
ATOM 3906 O O . ALA B 1 45 ? -0.758 57.341 40.062 1.00 21.55 23 ALA B O 1
ATOM 3908 N N . GLY B 1 46 ? 1.360 57.305 40.812 1.00 22.78 24 GLY B N 1
ATOM 3909 C CA . GLY B 1 46 ? 1.947 57.698 39.549 1.00 20.61 24 GLY B CA 1
ATOM 3910 C C . GLY B 1 46 ? 2.012 59.190 39.291 1.00 23.83 24 GLY B C 1
ATOM 3911 O O . GLY B 1 46 ? 2.332 59.585 38.163 1.00 19.60 24 GLY B O 1
ATOM 3912 N N . PHE B 1 47 ? 1.719 60.035 40.291 1.00 18.88 25 PHE B N 1
ATOM 3913 C CA . PHE B 1 47 ? 1.824 61.482 40.144 1.00 18.94 25 PHE B CA 1
ATOM 3914 C C . PHE B 1 47 ? 2.643 62.039 41.295 1.00 21.03 25 PHE B C 1
ATOM 3915 O O . PHE B 1 47 ? 2.401 61.690 42.452 1.00 21.36 25 PHE B O 1
ATOM 3923 N N . TYR B 1 48 ? 3.561 62.955 40.990 1.00 20.74 26 TYR B N 1
ATOM 3924 C CA . TYR B 1 48 ? 4.395 63.574 42.017 1.00 18.03 26 TYR B CA 1
ATOM 3925 C C . TYR B 1 48 ? 4.481 65.076 41.792 1.00 21.72 26 TYR B C 1
ATOM 3926 O O . TYR B 1 48 ? 4.479 65.543 40.648 1.00 21.82 26 TYR B O 1
ATOM 3935 N N . ASP B 1 49 ? 4.552 65.825 42.902 1.00 17.25 27 ASP B N 1
ATOM 3936 C CA . ASP B 1 49 ? 4.904 67.243 42.907 1.00 17.97 27 ASP B CA 1
ATOM 3937 C C . ASP B 1 49 ? 6.396 67.380 43.190 1.00 18.51 27 ASP B C 1
ATOM 3938 O O . ASP B 1 49 ? 6.895 66.805 44.156 1.00 16.99 27 ASP B O 1
ATOM 3943 N N . TYR B 1 50 ? 7.103 68.153 42.372 1.00 18.69 28 TYR B N 1
ATOM 3944 C CA . TYR B 1 50 ? 8.506 68.432 42.637 1.00 13.77 28 TYR B CA 1
ATOM 3945 C C . TYR B 1 50 ? 8.622 69.583 43.622 1.00 21.67 28 TYR B C 1
ATOM 3946 O O . TYR B 1 50 ? 8.107 70.681 43.369 1.00 17.98 28 TYR B O 1
ATOM 3955 N N . GLY B 1 51 ? 9.307 69.327 44.734 1.00 17.34 29 GLY B N 1
ATOM 3956 C CA . GLY B 1 51 ? 9.637 70.312 45.733 1.00 11.43 29 GLY B CA 1
ATOM 3957 C C . GLY B 1 51 ? 10.746 71.239 45.274 1.00 15.69 29 GLY B C 1
ATOM 3958 O O . GLY B 1 51 ? 11.235 71.191 44.141 1.00 16.49 29 GLY B O 1
ATOM 3959 N N . TYR B 1 52 ? 11.161 72.104 46.204 1.00 17.36 30 TYR B N 1
ATOM 3960 C CA . TYR B 1 52 ? 12.075 73.171 45.821 1.00 16.17 30 TYR B CA 1
ATOM 3961 C C . TYR B 1 52 ? 13.390 72.626 45.258 1.00 15.28 30 TYR B C 1
ATOM 3962 O O . TYR B 1 52 ? 13.904 73.158 44.265 1.00 14.65 30 TYR B O 1
ATOM 3971 N N . LEU B 1 53 ? 13.943 71.562 45.855 1.00 13.40 31 LEU B N 1
ATOM 3972 C CA . LEU B 1 53 ? 15.203 71.005 45.348 1.00 18.18 31 LEU B CA 1
ATOM 3973 C C . LEU B 1 53 ? 14.996 70.176 44.083 1.00 13.27 31 LEU B C 1
ATOM 3974 O O . LEU B 1 53 ? 15.825 70.225 43.165 1.00 16.12 31 LEU B O 1
ATOM 3979 N N . GLY B 1 54 ? 13.931 69.368 44.047 1.00 13.62 32 GLY B N 1
ATOM 3980 C CA . GLY B 1 54 ? 13.637 68.594 42.849 1.00 15.98 32 GLY B CA 1
ATOM 3981 C C . GLY B 1 54 ? 13.462 69.470 41.623 1.00 17.74 32 GLY B C 1
ATOM 3982 O O . GLY B 1 54 ? 13.923 69.123 40.534 1.00 14.15 32 GLY B O 1
ATOM 3983 N N . THR B 1 55 ? 12.800 70.626 41.792 1.00 15.77 33 THR B N 1
ATOM 3984 C CA . THR B 1 55 ? 12.581 71.542 40.674 1.00 17.73 33 THR B CA 1
ATOM 3985 C C . THR B 1 55 ? 13.911 72.077 40.138 1.00 14.84 33 THR B C 1
ATOM 3986 O O . THR B 1 55 ? 14.164 72.048 38.931 1.00 14.15 33 THR B O 1
ATOM 3990 N N . LEU B 1 56 ? 14.774 72.568 41.031 1.00 16.15 34 LEU B N 1
ATOM 3991 C CA . LEU B 1 56 ? 16.093 73.058 40.635 1.00 14.82 34 LEU B CA 1
ATOM 3992 C C . LEU B 1 56 ? 16.914 71.964 39.975 1.00 15.25 34 LEU B C 1
ATOM 3993 O O . LEU B 1 56 ? 17.568 72.191 38.947 1.00 14.11 34 LEU B O 1
ATOM 3998 N N . LEU B 1 57 ? 16.912 70.770 40.571 1.00 14.52 35 LEU B N 1
ATOM 3999 C CA . LEU B 1 57 ? 17.677 69.657 40.008 1.00 16.03 35 LEU B CA 1
ATOM 4000 C C . LEU B 1 57 ? 17.149 69.292 38.628 1.00 17.50 35 LEU B C 1
ATOM 4001 O O . LEU B 1 57 ? 17.920 69.162 37.668 1.00 15.45 35 LEU B O 1
ATOM 4006 N N . LYS B 1 58 ? 15.826 69.191 38.486 1.00 15.38 36 LYS B N 1
ATOM 4007 C CA . LYS B 1 58 ? 15.286 68.847 37.173 1.00 17.11 36 LYS B CA 1
ATOM 4008 C C . LYS B 1 58 ? 15.597 69.938 36.151 1.00 18.66 36 LYS B C 1
ATOM 4009 O O . LYS B 1 58 ? 15.955 69.642 35.004 1.00 17.02 36 LYS B O 1
ATOM 4015 N N . ASN B 1 59 ? 15.519 71.208 36.557 1.00 16.61 37 ASN B N 1
ATOM 4016 C CA . ASN B 1 59 ? 15.867 72.268 35.617 1.00 19.28 37 ASN B CA 1
ATOM 4017 C C . ASN B 1 59 ? 17.359 72.263 35.281 1.00 19.32 37 ASN B C 1
ATOM 4018 O O . ASN B 1 59 ? 17.747 72.667 34.178 1.00 15.77 37 ASN B O 1
ATOM 4023 N N . ASN B 1 60 ? 18.208 71.830 36.213 1.00 16.07 38 ASN B N 1
ATOM 4024 C CA . ASN B 1 60 ? 19.631 71.736 35.902 1.00 17.57 38 ASN B CA 1
ATOM 4025 C C . ASN B 1 60 ? 19.881 70.659 34.858 1.00 15.40 38 ASN B C 1
ATOM 4026 O O . ASN B 1 60 ? 20.648 70.869 33.912 1.00 18.80 38 ASN B O 1
ATOM 4031 N N . PHE B 1 61 ? 19.232 69.509 35.003 1.00 14.89 39 PHE B N 1
ATOM 4032 C CA . PHE B 1 61 ? 19.358 68.476 33.987 1.00 16.93 39 PHE B CA 1
ATOM 4033 C C . PHE B 1 61 ? 18.828 68.970 32.648 1.00 18.28 39 PHE B C 1
ATOM 4034 O O . PHE B 1 61 ? 19.497 68.827 31.617 1.00 14.52 39 PHE B O 1
ATOM 4042 N N . ILE B 1 62 ? 17.631 69.575 32.646 1.00 17.80 40 ILE B N 1
ATOM 4043 C CA . ILE B 1 62 ? 17.038 70.026 31.384 1.00 16.89 40 ILE B CA 1
ATOM 4044 C C . ILE B 1 62 ? 17.947 71.040 30.693 1.00 16.92 40 ILE B C 1
ATOM 4045 O O . ILE B 1 62 ? 18.149 70.986 29.474 1.00 17.77 40 ILE B O 1
ATOM 4050 N N . ASN B 1 63 ? 18.523 71.968 31.462 1.00 15.55 41 ASN B N 1
ATOM 4051 C CA . ASN B 1 63 ? 19.367 72.994 30.859 1.00 18.69 41 ASN B CA 1
ATOM 4052 C C . ASN B 1 63 ? 20.674 72.409 30.327 1.00 19.44 41 ASN B C 1
ATOM 4053 O O . ASN B 1 63 ? 21.140 72.805 29.250 1.00 18.19 41 ASN B O 1
ATOM 4058 N N . GLU B 1 64 ? 21.291 71.484 31.077 1.00 17.84 42 GLU B N 1
ATOM 4059 C CA . GLU B 1 64 ? 22.423 70.715 30.559 1.00 19.22 42 GLU B CA 1
ATOM 4060 C C . GLU B 1 64 ? 22.051 69.998 29.267 1.00 17.42 42 GLU B C 1
ATOM 4061 O O . GLU B 1 64 ? 22.773 70.066 28.265 1.00 17.64 42 GLU B O 1
ATOM 4067 N N . TRP B 1 65 ? 20.925 69.292 29.288 1.00 14.27 43 TRP B N 1
ATOM 4068 C CA . TRP B 1 65 ? 20.486 68.527 28.130 1.00 15.00 43 TRP B CA 1
ATOM 4069 C C . TRP B 1 65 ? 20.330 69.425 26.908 1.00 20.41 43 TRP B C 1
ATOM 4070 O O . TRP B 1 65 ? 20.840 69.111 25.817 1.00 16.40 43 TRP B O 1
ATOM 4081 N N . LYS B 1 66 ? 19.636 70.561 27.082 1.00 14.09 44 LYS B N 1
ATOM 4082 C CA . LYS B 1 66 ? 19.377 71.463 25.968 1.00 17.84 44 LYS B CA 1
ATOM 4083 C C . LYS B 1 66 ? 20.676 72.005 25.410 1.00 18.68 44 LYS B C 1
ATOM 4084 O O . LYS B 1 66 ? 20.869 72.048 24.193 1.00 20.46 44 LYS B O 1
ATOM 4090 N N . ASN B 1 67 ? 21.568 72.462 26.289 1.00 13.31 45 ASN B N 1
ATOM 4091 C CA . ASN B 1 67 ? 22.787 73.087 25.808 1.00 20.18 45 ASN B CA 1
ATOM 4092 C C . ASN B 1 67 ? 23.668 72.083 25.088 1.00 24.86 45 ASN B C 1
ATOM 4093 O O . ASN B 1 67 ? 24.387 72.444 24.156 1.00 27.17 45 ASN B O 1
ATOM 4098 N N . TYR B 1 68 ? 23.594 70.820 25.483 1.00 18.14 46 TYR B N 1
ATOM 4099 C CA . TYR B 1 68 ? 24.406 69.808 24.838 1.00 24.25 46 TYR B CA 1
ATOM 4100 C C . TYR B 1 68 ? 23.794 69.391 23.507 1.00 22.59 46 TYR B C 1
ATOM 4101 O O . TYR B 1 68 ? 24.428 69.527 22.459 1.00 26.20 46 TYR B O 1
ATOM 4110 N N . PHE B 1 69 ? 22.548 68.908 23.524 1.00 21.39 47 PHE B N 1
ATOM 4111 C CA . PHE B 1 69 ? 21.982 68.300 22.323 1.00 21.40 47 PHE B CA 1
ATOM 4112 C C . PHE B 1 69 ? 21.552 69.320 21.278 1.00 27.32 47 PHE B C 1
ATOM 4113 O O . PHE B 1 69 ? 21.623 69.024 20.081 1.00 26.32 47 PHE B O 1
ATOM 4121 N N . LEU B 1 70 ? 21.107 70.511 21.684 1.00 22.69 48 LEU B N 1
ATOM 4122 C CA . LEU B 1 70 ? 20.738 71.495 20.675 1.00 26.99 48 LEU B CA 1
ATOM 4123 C C . LEU B 1 70 ? 21.959 71.974 19.905 1.00 29.69 48 LEU B C 1
ATOM 4124 O O . LEU B 1 70 ? 21.840 72.310 18.721 1.00 29.93 48 LEU B O 1
ATOM 4129 N N . ARG B 1 71 ? 23.135 71.985 20.537 1.00 26.61 49 ARG B N 1
ATOM 4130 C CA . ARG B 1 71 ? 24.340 72.505 19.904 1.00 29.75 49 ARG B CA 1
ATOM 4131 C C . ARG B 1 71 ? 25.129 71.450 19.125 1.00 30.45 49 ARG B C 1
ATOM 4132 O O . ARG B 1 71 ? 26.218 71.754 18.636 1.00 31.35 49 ARG B O 1
ATOM 4140 N N . LEU B 1 72 ? 24.604 70.231 18.992 1.00 27.13 50 LEU B N 1
ATOM 4141 C CA . LEU B 1 72 ? 25.277 69.200 18.208 1.00 31.89 50 LEU B CA 1
ATOM 4142 C C . LEU B 1 72 ? 25.364 69.557 16.726 1.00 36.79 50 LEU B C 1
ATOM 4143 O O . LEU B 1 72 ? 26.245 69.056 16.021 1.00 34.50 50 LEU B O 1
ATOM 4148 N N . HIS B 1 73 ? 24.446 70.380 16.224 1.00 34.26 51 HIS B N 1
ATOM 4149 C CA . HIS B 1 73 ? 24.377 70.671 14.799 1.00 32.89 51 HIS B CA 1
ATOM 4150 C C . HIS B 1 73 ? 23.645 71.992 14.633 1.00 34.92 51 HIS B C 1
ATOM 4151 O O . HIS B 1 73 ? 22.805 72.335 15.473 1.00 36.81 51 HIS B O 1
ATOM 4158 N N . PRO B 1 74 ? 23.953 72.767 13.586 1.00 40.45 52 PRO B N 1
ATOM 4159 C CA . PRO B 1 74 ? 23.428 74.143 13.512 1.00 37.87 52 PRO B CA 1
ATOM 4160 C C . PRO B 1 74 ? 21.931 74.260 13.231 1.00 34.46 52 PRO B C 1
ATOM 4161 O O . PRO B 1 74 ? 21.350 75.314 13.531 1.00 40.30 52 PRO B O 1
ATOM 4165 N N . ASN B 1 75 ? 21.285 73.259 12.647 1.00 28.28 53 ASN B N 1
ATOM 4166 C CA . ASN B 1 75 ? 19.855 73.369 12.343 1.00 27.25 53 ASN B CA 1
ATOM 4167 C C . ASN B 1 75 ? 18.996 72.598 13.354 1.00 21.86 53 ASN B C 1
ATOM 4168 O O . ASN B 1 75 ? 17.978 72.002 12.997 1.00 22.26 53 ASN B O 1
ATOM 4173 N N . PHE B 1 76 ? 19.393 72.585 14.630 1.00 21.11 54 PHE B N 1
ATOM 4174 C CA . PHE B 1 76 ? 18.677 71.876 15.691 1.00 23.71 54 PHE B CA 1
ATOM 4175 C C . PHE B 1 76 ? 17.965 72.909 16.561 1.00 23.81 54 PHE B C 1
ATOM 4176 O O . PHE B 1 76 ? 18.609 73.811 17.105 1.00 24.23 54 PHE B O 1
ATOM 4184 N N . TRP B 1 77 ? 16.648 72.776 16.704 1.00 21.06 55 TRP B N 1
ATOM 4185 C CA . TRP B 1 77 ? 15.855 73.792 17.383 1.00 22.95 55 TRP B CA 1
ATOM 4186 C C . TRP B 1 77 ? 14.895 73.151 18.376 1.00 20.73 55 TRP B C 1
ATOM 4187 O O . TRP B 1 77 ? 14.320 72.094 18.101 1.00 23.25 55 TRP B O 1
ATOM 4198 N N . GLU B 1 78 ? 14.715 73.804 19.525 1.00 24.12 56 GLU B N 1
ATOM 4199 C CA . GLU B 1 78 ? 13.638 73.444 20.442 1.00 18.59 56 GLU B CA 1
ATOM 4200 C C . GLU B 1 78 ? 12.314 74.029 19.966 1.00 18.61 56 GLU B C 1
ATOM 4201 O O . GLU B 1 78 ? 12.255 75.195 19.545 1.00 17.82 56 GLU B O 1
ATOM 4207 N N . VAL B 1 79 ? 11.256 73.206 20.030 1.00 16.08 57 VAL B N 1
ATOM 4208 C CA . VAL B 1 79 ? 9.870 73.609 19.817 1.00 16.03 57 VAL B CA 1
ATOM 4209 C C . VAL B 1 79 ? 9.036 73.167 21.026 1.00 20.53 57 VAL B C 1
ATOM 4210 O O . VAL B 1 79 ? 9.452 72.313 21.818 1.00 19.30 57 VAL B O 1
ATOM 4214 N N . ASP B 1 80 ? 7.832 73.745 21.162 1.00 18.02 58 ASP B N 1
ATOM 4215 C CA . ASP B 1 80 ? 6.938 73.469 22.304 1.00 18.41 58 ASP B CA 1
ATOM 4216 C C . ASP B 1 80 ? 5.524 73.211 21.800 1.00 22.88 58 ASP B C 1
ATOM 4217 O O . ASP B 1 80 ? 4.660 74.097 21.847 1.00 22.22 58 ASP B O 1
ATOM 4222 N N . PRO B 1 81 ? 5.250 72.008 21.313 1.00 21.12 59 PRO B N 1
ATOM 4223 C CA . PRO B 1 81 ? 3.906 71.707 20.817 1.00 21.72 59 PRO B CA 1
ATOM 4224 C C . PRO B 1 81 ? 2.929 71.495 21.959 1.00 20.68 59 PRO B C 1
ATOM 4225 O O . PRO B 1 81 ? 3.304 71.212 23.097 1.00 21.57 59 PRO B O 1
ATOM 4229 N N . ALA B 1 82 ? 1.652 71.650 21.627 1.00 18.38 60 ALA B N 1
ATOM 4230 C CA . ALA B 1 82 ? 0.598 71.415 22.597 1.00 21.65 60 ALA B CA 1
ATOM 4231 C C . ALA B 1 82 ? 0.579 69.951 23.026 1.00 19.90 60 ALA B C 1
ATOM 4232 O O . ALA B 1 82 ? 0.899 69.045 22.245 1.00 21.41 60 ALA B O 1
ATOM 4234 N N . ILE B 1 83 ? 0.169 69.736 24.277 1.00 13.88 61 ILE B N 1
ATOM 4235 C CA . ILE B 1 83 ? 0.021 68.399 24.836 1.00 16.26 61 ILE B CA 1
ATOM 4236 C C . ILE B 1 83 ? -1.156 67.673 24.195 1.00 20.33 61 ILE B C 1
ATOM 4237 O O . ILE B 1 83 ? -1.098 66.462 23.937 1.00 18.30 61 ILE B O 1
ATOM 4242 N N . VAL B 1 84 ? -2.256 68.384 23.965 1.00 17.06 62 VAL B N 1
ATOM 4243 C CA . VAL B 1 84 ? -3.453 67.766 23.401 1.00 19.86 62 VAL B CA 1
ATOM 4244 C C . VAL B 1 84 ? -3.313 67.697 21.887 1.00 20.32 62 VAL B C 1
ATOM 4245 O O . VAL B 1 84 ? -2.949 68.692 21.238 1.00 15.95 62 VAL B O 1
ATOM 4249 N N . MET B 1 85 ? -3.612 66.526 21.317 1.00 20.69 63 MET B N 1
ATOM 4250 C CA . MET B 1 85 ? -3.525 66.331 19.877 1.00 22.02 63 MET B CA 1
ATOM 4251 C C . MET B 1 85 ? -4.779 65.635 19.356 1.00 20.88 63 MET B C 1
ATOM 4252 O O . MET B 1 85 ? -5.351 64.785 20.047 1.00 21.57 63 MET B O 1
ATOM 4257 N N . PRO B 1 86 ? -5.229 65.975 18.146 1.00 25.37 64 PRO B N 1
ATOM 4258 C CA . PRO B 1 86 ? -6.426 65.331 17.591 1.00 24.18 64 PRO B CA 1
ATOM 4259 C C . PRO B 1 86 ? -6.219 63.842 17.401 1.00 27.67 64 PRO B C 1
ATOM 4260 O O . PRO B 1 86 ? -5.096 63.372 17.191 1.00 25.28 64 PRO B O 1
ATOM 4264 N N . LYS B 1 87 ? -7.327 63.098 17.451 1.00 26.11 65 LYS B N 1
ATOM 4265 C CA . LYS B 1 87 ? -7.214 61.643 17.415 1.00 29.13 65 LYS B CA 1
ATOM 4266 C C . LYS B 1 87 ? -6.523 61.147 16.147 1.00 30.58 65 LYS B C 1
ATOM 4267 O O . LYS B 1 87 ? -5.865 60.102 16.176 1.00 28.12 65 LYS B O 1
ATOM 4273 N N . GLU B 1 88 ? -6.621 61.879 15.038 1.00 31.53 66 GLU B N 1
ATOM 4274 C CA . GLU B 1 88 ? -6.031 61.373 13.803 1.00 29.72 66 GLU B CA 1
ATOM 4275 C C . GLU B 1 88 ? -4.514 61.298 13.880 1.00 28.66 66 GLU B C 1
ATOM 4276 O O . GLU B 1 88 ? -3.905 60.551 13.104 1.00 27.26 66 GLU B O 1
ATOM 4282 N N . VAL B 1 89 ? -3.889 62.058 14.784 1.00 23.90 67 VAL B N 1
ATOM 4283 C CA . VAL B 1 89 ? -2.444 61.941 14.985 1.00 26.21 67 VAL B CA 1
ATOM 4284 C C . VAL B 1 89 ? -2.082 60.519 15.401 1.00 27.12 67 VAL B C 1
ATOM 4285 O O . VAL B 1 89 ? -1.075 59.953 14.952 1.00 25.48 67 VAL B O 1
ATOM 4289 N N . PHE B 1 90 ? -2.897 59.927 16.259 1.00 25.46 68 PHE B N 1
ATOM 4290 C CA . PHE B 1 90 ? -2.622 58.615 16.811 1.00 32.56 68 PHE B CA 1
ATOM 4291 C C . PHE B 1 90 ? -3.266 57.498 16.013 1.00 33.58 68 PHE B C 1
ATOM 4292 O O . PHE B 1 90 ? -3.084 56.328 16.362 1.00 36.13 68 PHE B O 1
ATOM 4300 N N . ILE B 1 91 ? -4.014 57.834 14.957 1.00 33.26 69 ILE B N 1
ATOM 4301 C CA . ILE B 1 91 ? -4.285 56.866 13.897 1.00 31.69 69 ILE B CA 1
ATOM 4302 C C . ILE B 1 91 ? -3.035 56.661 13.047 1.00 34.37 69 ILE B C 1
ATOM 4303 O O . ILE B 1 91 ? -2.610 55.529 12.795 1.00 35.70 69 ILE B O 1
ATOM 4308 N N . ALA B 1 92 ? -2.413 57.758 12.608 1.00 32.42 70 ALA B N 1
ATOM 4309 C CA . ALA B 1 92 ? -1.176 57.654 11.842 1.00 34.22 70 ALA B CA 1
ATOM 4310 C C . ALA B 1 92 ? -0.080 56.960 12.645 1.00 38.74 70 ALA B C 1
ATOM 4311 O O . ALA B 1 92 ? 0.585 56.045 12.144 1.00 39.34 70 ALA B O 1
ATOM 4313 N N . SER B 1 93 ? 0.123 57.381 13.903 1.00 34.01 71 SER B N 1
ATOM 4314 C CA . SER B 1 93 ? 1.252 56.892 14.694 1.00 31.94 71 SER B CA 1
ATOM 4315 C C . SER B 1 93 ? 1.081 55.449 15.163 1.00 36.20 71 SER B C 1
ATOM 4316 O O . SER B 1 93 ? 2.065 54.828 15.584 1.00 38.35 71 SER B O 1
ATOM 4319 N N . GLY B 1 94 ? -0.137 54.916 15.140 1.00 33.29 72 GLY B N 1
ATOM 4320 C CA . GLY B 1 94 ? -0.401 53.584 15.638 1.00 34.12 72 GLY B CA 1
ATOM 4321 C C . GLY B 1 94 ? -0.672 53.463 17.127 1.00 39.33 72 GLY B C 1
ATOM 4322 O O . GLY B 1 94 ? -0.869 52.336 17.604 1.00 40.39 72 GLY B O 1
ATOM 4323 N N . HIS B 1 95 ? -0.710 54.577 17.882 1.00 35.69 73 HIS B N 1
ATOM 4324 C CA . HIS B 1 95 ? -0.883 54.471 19.334 1.00 37.50 73 HIS B CA 1
ATOM 4325 C C . HIS B 1 95 ? -2.261 53.938 19.700 1.00 40.17 73 HIS B C 1
ATOM 4326 O O . HIS B 1 95 ? -2.388 53.100 20.603 1.00 39.46 73 HIS B O 1
ATOM 4333 N N . LEU B 1 96 ? -3.306 54.421 19.022 1.00 41.79 74 LEU B N 1
ATOM 4334 C CA . LEU B 1 96 ? -4.662 53.968 19.326 1.00 41.76 74 LEU B CA 1
ATOM 4335 C C . LEU B 1 96 ? -4.814 52.456 19.183 1.00 45.54 74 LEU B C 1
ATOM 4336 O O . LEU B 1 96 ? -5.616 51.842 19.901 1.00 44.64 74 LEU B O 1
ATOM 4341 N N . GLU B 1 97 ? -4.052 51.840 18.282 1.00 43.79 75 GLU B N 1
ATOM 4342 C CA . GLU B 1 97 ? -4.177 50.411 18.020 1.00 47.41 75 GLU B CA 1
ATOM 4343 C C . GLU B 1 97 ? -3.197 49.555 18.820 1.00 49.54 75 GLU B C 1
ATOM 4344 O O . GLU B 1 97 ? -3.533 48.417 19.179 1.00 48.78 75 GLU B O 1
ATOM 4350 N N . ASN B 1 98 ? -1.997 50.074 19.114 1.00 44.27 76 ASN B N 1
ATOM 4351 C CA . ASN B 1 98 ? -0.885 49.248 19.572 1.00 45.49 76 ASN B CA 1
ATOM 4352 C C . ASN B 1 98 ? -0.350 49.600 20.955 1.00 42.19 76 ASN B C 1
ATOM 4353 O O . ASN B 1 98 ? 0.386 48.790 21.529 1.00 44.72 76 ASN B O 1
ATOM 4358 N N . PHE B 1 99 ? -0.694 50.764 21.514 1.00 41.60 77 PHE B N 1
ATOM 4359 C CA . PHE B 1 99 ? -0.060 51.257 22.743 1.00 43.92 77 PHE B CA 1
ATOM 4360 C C . PHE B 1 99 ? -0.752 50.674 23.979 1.00 41.66 77 PHE B C 1
ATOM 4361 O O . PHE B 1 99 ? -1.433 51.365 24.743 1.00 35.34 77 PHE B O 1
ATOM 4369 N N . ASN B 1 100 ? -0.519 49.379 24.201 1.00 38.63 78 ASN B N 1
ATOM 4370 C CA . ASN B 1 100 ? -1.291 48.594 25.156 1.00 37.97 78 ASN B CA 1
ATOM 4371 C C . ASN B 1 100 ? -0.409 47.948 26.225 1.00 38.08 78 ASN B C 1
ATOM 4372 O O . ASN B 1 100 ? 0.744 47.596 25.971 1.00 34.76 78 ASN B O 1
ATOM 4377 N N . ASP B 1 101 ? -0.971 47.790 27.439 1.00 41.06 79 ASP B N 1
ATOM 4378 C CA . ASP B 1 101 ? -0.590 47.000 28.615 1.00 37.88 79 ASP B CA 1
ATOM 4379 C C . ASP B 1 101 ? -1.439 45.740 28.693 1.00 36.37 79 ASP B C 1
ATOM 4380 O O . ASP B 1 101 ? -2.654 45.799 28.484 1.00 32.71 79 ASP B O 1
ATOM 4385 N N . PRO B 1 102 ? -0.860 44.583 29.023 1.00 39.64 80 PRO B N 1
ATOM 4386 C CA . PRO B 1 102 ? -1.675 43.367 29.180 1.00 37.89 80 PRO B CA 1
ATOM 4387 C C . PRO B 1 102 ? -2.257 43.301 30.584 1.00 37.61 80 PRO B C 1
ATOM 4388 O O . PRO B 1 102 ? -1.522 43.361 31.571 1.00 41.02 80 PRO B O 1
ATOM 4392 N N . ILE B 1 103 ? -3.581 43.204 30.681 1.00 35.78 81 ILE B N 1
ATOM 4393 C CA . ILE B 1 103 ? -4.256 43.208 31.977 1.00 44.38 81 ILE B CA 1
ATOM 4394 C C . ILE B 1 103 ? -4.996 41.896 32.169 1.00 43.48 81 ILE B C 1
ATOM 4395 O O . ILE B 1 103 ? -5.586 41.354 31.228 1.00 43.47 81 ILE B O 1
ATOM 4400 N N . VAL B 1 104 ? -4.980 41.404 33.401 1.00 47.19 82 VAL B N 1
ATOM 4401 C CA . VAL B 1 104 ? -5.664 40.173 33.765 1.00 46.94 82 VAL B CA 1
ATOM 4402 C C . VAL B 1 104 ? -6.434 40.427 35.054 1.00 50.10 82 VAL B C 1
ATOM 4403 O O . VAL B 1 104 ? -6.040 41.254 35.885 1.00 47.92 82 VAL B O 1
ATOM 4407 N N . GLU B 1 105 ? -7.557 39.725 35.203 1.00 46.26 83 GLU B N 1
ATOM 4408 C CA . GLU B 1 105 ? -8.470 39.963 36.317 1.00 50.24 83 GLU B CA 1
ATOM 4409 C C . GLU B 1 105 ? -8.806 38.682 37.085 1.00 49.86 83 GLU B C 1
ATOM 4410 O O . GLU B 1 105 ? -9.147 37.659 36.489 1.00 50.98 83 GLU B O 1
ATOM 4416 N N . CYS B 1 146 ? -8.897 36.833 46.889 1.00 61.04 124 CYS B N 1
ATOM 4417 C CA . CYS B 1 146 ? -7.706 36.299 46.237 1.00 53.30 124 CYS B CA 1
ATOM 4418 C C . CYS B 1 146 ? -7.799 34.780 46.073 1.00 51.25 124 CYS B C 1
ATOM 4419 O O . CYS B 1 146 ? -8.685 34.126 46.636 1.00 53.28 124 CYS B O 1
ATOM 4422 N N . ASN B 1 147 ? -6.874 34.234 45.285 1.00 53.94 125 ASN B N 1
ATOM 4423 C CA . ASN B 1 147 ? -6.758 32.816 44.950 1.00 55.61 125 ASN B CA 1
ATOM 4424 C C . ASN B 1 147 ? -7.898 32.317 44.063 1.00 53.06 125 ASN B C 1
ATOM 4425 O O . ASN B 1 147 ? -8.026 31.097 43.851 1.00 45.67 125 ASN B O 1
ATOM 4430 N N . ALA B 1 148 ? -8.732 33.231 43.518 1.00 53.06 126 ALA B N 1
ATOM 4431 C CA . ALA B 1 148 ? -9.709 32.877 42.500 1.00 51.36 126 ALA B CA 1
ATOM 4432 C C . ALA B 1 148 ? -9.008 32.720 41.152 1.00 49.99 126 ALA B C 1
ATOM 4433 O O . ALA B 1 148 ? -7.947 33.310 40.924 1.00 47.25 126 ALA B O 1
ATOM 4435 N N . PRO B 1 149 ? -9.571 31.921 40.242 1.00 53.24 127 PRO B N 1
ATOM 4436 C CA . PRO B 1 149 ? -8.941 31.759 38.926 1.00 49.00 127 PRO B CA 1
ATOM 4437 C C . PRO B 1 149 ? -8.787 33.095 38.217 1.00 51.96 127 PRO B C 1
ATOM 4438 O O . PRO B 1 149 ? -9.455 34.085 38.531 1.00 46.20 127 PRO B O 1
ATOM 4442 N N . LEU B 1 150 ? -7.873 33.116 37.256 1.00 51.88 128 LEU B N 1
ATOM 4443 C CA . LEU B 1 150 ? -7.590 34.315 36.483 1.00 49.49 128 LEU B CA 1
ATOM 4444 C C . LEU B 1 150 ? -8.287 34.248 35.132 1.00 49.50 128 LEU B C 1
ATOM 4445 O O . LEU B 1 150 ? -8.327 33.196 34.494 1.00 49.88 128 LEU B O 1
ATOM 4450 N N . GLY B 1 151 ? -8.839 35.378 34.704 1.00 52.37 129 GLY B N 1
ATOM 4451 C CA . GLY B 1 151 ? -9.479 35.477 33.410 1.00 47.43 129 GLY B CA 1
ATOM 4452 C C . GLY B 1 151 ? -8.443 35.465 32.294 1.00 51.30 129 GLY B C 1
ATOM 4453 O O . GLY B 1 151 ? -7.262 35.165 32.483 1.00 45.49 129 GLY B O 1
ATOM 4454 N N . LYS B 1 152 ? -8.913 35.810 31.099 1.00 50.43 130 LYS B N 1
ATOM 4455 C CA . LYS B 1 152 ? -8.026 35.901 29.945 1.00 55.57 130 LYS B CA 1
ATOM 4456 C C . LYS B 1 152 ? -7.228 37.204 29.985 1.00 51.77 130 LYS B C 1
ATOM 4457 O O . LYS B 1 152 ? -7.719 38.240 30.444 1.00 49.50 130 LYS B O 1
ATOM 4463 N N . VAL B 1 153 ? -5.981 37.136 29.511 1.00 52.16 131 VAL B N 1
ATOM 4464 C CA . VAL B 1 153 ? -5.128 38.317 29.435 1.00 48.26 131 VAL B CA 1
ATOM 4465 C C . VAL B 1 153 ? -5.583 39.192 28.277 1.00 50.24 131 VAL B C 1
ATOM 4466 O O . VAL B 1 153 ? -5.708 38.719 27.142 1.00 48.19 131 VAL B O 1
ATOM 4470 N N . LYS B 1 154 ? -5.819 40.476 28.555 1.00 43.77 132 LYS B N 1
ATOM 4471 C CA . LYS B 1 154 ? -6.321 41.417 27.564 1.00 42.39 132 LYS B CA 1
ATOM 4472 C C . LYS B 1 154 ? -5.379 42.607 27.437 1.00 39.80 132 LYS B C 1
ATOM 4473 O O . LYS B 1 154 ? -4.604 42.921 28.345 1.00 40.84 132 LYS B O 1
ATOM 4479 N N . TRP B 1 155 ? -5.468 43.273 26.294 1.00 35.46 133 TRP B N 1
ATOM 4480 C CA . TRP B 1 155 ? -4.722 44.495 26.046 1.00 38.53 133 TRP B CA 1
ATOM 4481 C C . TRP B 1 155 ? -5.536 45.684 26.535 1.00 34.51 133 TRP B C 1
ATOM 4482 O O . TRP B 1 155 ? -6.752 45.740 26.336 1.00 38.63 133 TRP B O 1
ATOM 4493 N N . PHE B 1 156 ? -4.868 46.625 27.193 1.00 34.34 134 PHE B N 1
ATOM 4494 C CA . PHE B 1 156 ? -5.509 47.865 27.617 1.00 33.93 134 PHE B CA 1
ATOM 4495 C C . PHE B 1 156 ? -4.683 49.032 27.096 1.00 30.62 134 PHE B C 1
ATOM 4496 O O . PHE B 1 156 ? -3.476 49.104 27.345 1.00 29.40 134 PHE B O 1
ATOM 4504 N N . ASN B 1 157 ? -5.327 49.932 26.364 1.00 29.81 135 ASN B N 1
ATOM 4505 C CA . ASN B 1 157 ? -4.613 51.042 25.757 1.00 33.96 135 ASN B CA 1
ATOM 4506 C C . ASN B 1 157 ? -4.356 52.141 26.785 1.00 27.83 135 ASN B C 1
ATOM 4507 O O . ASN B 1 157 ? -5.245 52.512 27.551 1.00 28.44 135 ASN B O 1
ATOM 4512 N N . LEU B 1 158 ? -3.134 52.678 26.777 1.00 29.27 136 LEU B N 1
ATOM 4513 C CA . LEU B 1 158 ? -2.662 53.584 27.819 1.00 26.95 136 LEU B CA 1
ATOM 4514 C C . LEU B 1 158 ? -2.967 55.054 27.554 1.00 26.64 136 LEU B C 1
ATOM 4515 O O . LEU B 1 158 ? -2.701 55.880 28.429 1.00 22.60 136 LEU B O 1
ATOM 4520 N N . MET B 1 159 ? -3.520 55.409 26.392 1.00 21.82 137 MET B N 1
ATOM 4521 C CA . MET B 1 159 ? -3.766 56.813 26.076 1.00 26.95 137 MET B CA 1
ATOM 4522 C C . MET B 1 159 ? -4.975 57.358 26.830 1.00 25.29 137 MET B C 1
ATOM 4523 O O . MET B 1 159 ? -6.005 56.691 26.951 1.00 23.84 137 MET B O 1
ATOM 4528 N N . PHE B 1 160 ? -4.819 58.568 27.365 1.00 21.67 138 PHE B N 1
ATOM 4529 C CA . PHE B 1 160 ? -5.899 59.288 28.026 1.00 25.43 138 PHE B CA 1
ATOM 4530 C C . PHE B 1 160 ? -6.681 60.106 26.998 1.00 26.64 138 PHE B C 1
ATOM 4531 O O . PHE B 1 160 ? -6.118 61.038 26.417 1.00 23.84 138 PHE B O 1
ATOM 4539 N N . PRO B 1 161 ? -7.959 59.834 26.770 1.00 22.10 139 PRO B N 1
ATOM 4540 C CA . PRO B 1 161 ? -8.778 60.788 26.015 1.00 24.12 139 PRO B CA 1
ATOM 4541 C C . PRO B 1 161 ? -9.030 62.059 26.807 1.00 25.42 139 PRO B C 1
ATOM 4542 O O . PRO B 1 161 ? -9.017 62.058 28.041 1.00 26.91 139 PRO B O 1
ATOM 4546 N N . ILE B 1 162 ? -9.262 63.154 26.077 1.00 22.92 140 ILE B N 1
ATOM 4547 C CA . ILE B 1 162 ? -9.744 64.411 26.650 1.00 23.79 140 ILE B CA 1
ATOM 4548 C C . ILE B 1 162 ? -10.940 64.874 25.812 1.00 24.77 140 ILE B C 1
ATOM 4549 O O . ILE B 1 162 ? -10.832 65.019 24.591 1.00 24.65 140 ILE B O 1
ATOM 4554 N N . TYR B 1 163 ? -12.082 65.079 26.459 1.00 25.08 141 TYR B N 1
ATOM 4555 C CA . TYR B 1 163 ? -13.339 65.324 25.746 1.00 27.61 141 TYR B CA 1
ATOM 4556 C C . TYR B 1 163 ? -13.538 66.829 25.589 1.00 25.76 141 TYR B C 1
ATOM 4557 O O . TYR B 1 163 ? -13.917 67.521 26.539 1.00 24.86 141 TYR B O 1
ATOM 4566 N N . ILE B 1 164 ? -13.236 67.334 24.388 1.00 25.02 142 ILE B N 1
ATOM 4567 C CA . ILE B 1 164 ? -13.389 68.752 24.083 1.00 26.36 142 ILE B CA 1
ATOM 4568 C C . ILE B 1 164 ? -14.869 69.086 23.951 1.00 32.04 142 ILE B C 1
ATOM 4569 O O . ILE B 1 164 ? -15.641 68.326 23.353 1.00 37.77 142 ILE B O 1
ATOM 4574 N N . GLY B 1 165 ? -15.271 70.236 24.490 1.00 27.90 143 GLY B N 1
ATOM 4575 C CA . GLY B 1 165 ? -16.607 70.735 24.296 1.00 30.27 143 GLY B CA 1
ATOM 4576 C C . GLY B 1 165 ? -17.559 70.266 25.375 1.00 31.12 143 GLY B C 1
ATOM 4577 O O . GLY B 1 165 ? -17.239 69.396 26.184 1.00 33.85 143 GLY B O 1
ATOM 4578 N N . PRO B 1 166 ? -18.760 70.850 25.407 1.00 42.06 144 PRO B N 1
ATOM 4579 C CA . PRO B 1 166 ? -19.758 70.459 26.419 1.00 41.00 144 PRO B CA 1
ATOM 4580 C C . PRO B 1 166 ? -20.433 69.1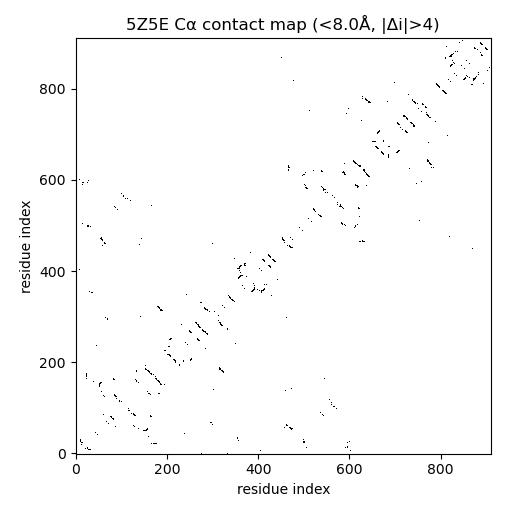12 26.181 1.00 47.96 144 PRO B C 1
ATOM 4581 O O . PRO B 1 166 ? -21.227 68.693 27.035 1.00 47.82 144 PRO B O 1
ATOM 4585 N N . ASP B 1 167 ? -20.161 68.414 25.069 1.00 45.31 145 ASP B N 1
ATOM 4586 C CA . ASP B 1 167 ? -20.822 67.130 24.830 1.00 49.05 145 ASP B CA 1
ATOM 4587 C C . ASP B 1 167 ? -20.470 66.118 25.905 1.00 52.11 145 ASP B C 1
ATOM 4588 O O . ASP B 1 167 ? -21.256 65.204 26.182 1.00 52.33 145 ASP B O 1
ATOM 4593 N N . SER B 1 168 ? -19.290 66.268 26.506 1.00 51.46 146 SER B N 1
ATOM 4594 C CA . SER B 1 168 ? -18.849 65.394 27.587 1.00 50.17 146 SER B CA 1
ATOM 4595 C C . SER B 1 168 ? -19.804 65.433 28.771 1.00 48.55 146 SER B C 1
ATOM 4596 O O . SER B 1 168 ? -20.302 64.393 29.218 1.00 46.67 146 SER B O 1
ATOM 4599 N N . GLN B 1 169 ? -20.047 66.631 29.314 1.00 50.02 147 GLN B N 1
ATOM 4600 C CA . GLN B 1 169 ? -20.808 66.742 30.557 1.00 51.09 147 GLN B CA 1
ATOM 4601 C C . GLN B 1 169 ? -22.244 66.271 30.377 1.00 53.10 147 GLN B C 1
ATOM 4602 O O . GLN B 1 169 ? -22.793 65.596 31.253 1.00 53.34 147 GLN B O 1
ATOM 4608 N N . GLU B 1 170 ? -22.865 66.613 29.246 1.00 54.41 148 GLU B N 1
ATOM 4609 C CA . GLU B 1 170 ? -24.198 66.1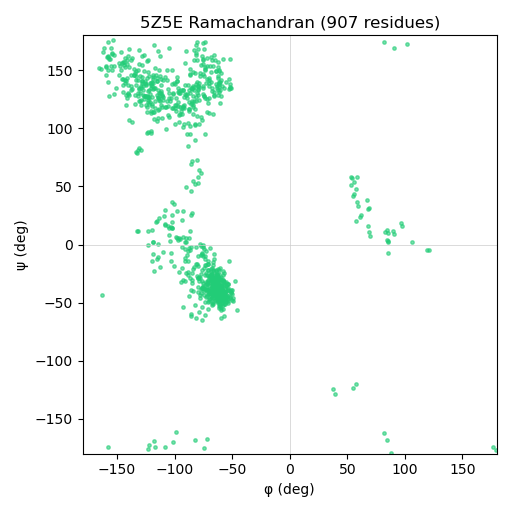03 28.945 1.00 55.11 148 GLU B CA 1
ATOM 4610 C C . GLU B 1 170 ? -24.203 64.579 28.935 1.00 54.43 148 GLU B C 1
ATOM 4611 O O . GLU B 1 170 ? -24.948 63.943 29.690 1.00 57.04 148 GLU B O 1
ATOM 4617 N N . ALA B 1 171 ? -23.338 63.977 28.117 1.00 49.49 149 ALA B N 1
ATOM 4618 C CA . ALA B 1 171 ? -23.296 62.524 28.012 1.00 55.89 149 ALA B CA 1
ATOM 4619 C C . ALA B 1 171 ? -22.988 61.873 29.358 1.00 56.01 149 ALA B C 1
ATOM 4620 O O . ALA B 1 171 ? -23.657 60.912 29.756 1.00 56.71 149 ALA B O 1
ATOM 4622 N N . LEU B 1 172 ? -21.991 62.397 30.082 1.00 54.47 150 LEU B N 1
ATOM 4623 C CA . LEU B 1 172 ? -21.572 61.778 31.337 1.00 56.51 150 LEU B CA 1
ATOM 4624 C C . LEU B 1 172 ? -22.615 61.944 32.433 1.00 60.15 150 LEU B C 1
ATOM 4625 O O . LEU B 1 172 ? -22.686 61.106 33.339 1.00 63.17 150 LEU B O 1
ATOM 4630 N N . ASN B 1 173 ? -23.432 63.002 32.373 1.00 61.30 151 ASN B N 1
ATOM 4631 C CA . ASN B 1 173 ? -24.511 63.139 33.347 1.00 63.82 151 ASN B CA 1
ATOM 4632 C C . ASN B 1 173 ? -25.524 62.011 33.197 1.00 68.23 151 ASN B C 1
ATOM 4633 O O . ASN B 1 173 ? -26.095 61.542 34.190 1.00 73.37 151 ASN B O 1
ATOM 4638 N N . LEU B 1 174 ? -25.759 61.559 31.963 1.00 63.02 152 LEU B N 1
ATOM 4639 C CA . LEU B 1 174 ? -26.606 60.385 31.764 1.00 68.02 152 LEU B CA 1
ATOM 4640 C C . LEU B 1 174 ? -25.911 59.118 32.253 1.00 66.20 152 LEU B C 1
ATOM 4641 O O . LEU B 1 174 ? -26.550 58.247 32.855 1.00 62.97 152 LEU B O 1
ATOM 4646 N N . LEU B 1 175 ? -24.602 59.005 32.009 1.00 65.38 153 LEU B N 1
ATOM 4647 C CA . LEU B 1 175 ? -23.835 57.872 32.525 1.00 67.97 153 LEU B CA 1
ATOM 4648 C C . LEU B 1 175 ? -23.852 57.842 34.049 1.00 66.19 153 LEU B C 1
ATOM 4649 O O . LEU B 1 175 ? -24.199 56.825 34.661 1.00 61.90 153 LEU B O 1
ATOM 4654 N N . LYS B 1 176 ? -23.477 58.958 34.679 1.00 65.09 154 LYS B N 1
ATOM 4655 C CA . LYS B 1 176 ? -23.384 59.007 36.134 1.00 69.31 154 LYS B CA 1
ATOM 4656 C C . LYS B 1 176 ? -24.741 58.791 36.796 1.00 70.20 154 LYS B C 1
ATOM 4657 O O . LYS B 1 176 ? -24.805 58.336 37.944 1.00 71.48 154 LYS B O 1
ATOM 4663 N N . ASN B 1 177 ? -25.832 59.103 36.092 1.00 68.83 155 ASN B N 1
ATOM 4664 C CA . ASN B 1 177 ? -27.182 58.924 36.612 1.00 72.25 155 ASN B CA 1
ATOM 4665 C C . ASN B 1 177 ? -27.931 57.789 35.918 1.00 69.68 155 ASN B C 1
ATOM 4666 O O . ASN B 1 177 ? -29.168 57.790 35.899 1.00 71.09 155 ASN B O 1
ATOM 4671 N N . LEU B 1 178 ? -27.212 56.824 35.344 1.00 67.09 156 LEU B N 1
ATOM 4672 C CA . LEU B 1 178 ? -27.859 55.679 34.713 1.00 69.34 156 LEU B CA 1
ATOM 4673 C C . LEU B 1 178 ? -28.251 54.658 35.773 1.00 67.23 156 LEU B C 1
ATOM 4674 O O . LEU B 1 178 ? -27.434 54.281 36.621 1.00 65.34 156 LEU B O 1
ATOM 4679 N N . LYS B 1 179 ? -29.503 54.216 35.721 1.00 66.24 157 LYS B N 1
ATOM 4680 C CA . LYS B 1 179 ? -30.059 53.296 36.696 1.00 63.34 157 LYS B CA 1
ATOM 4681 C C . LYS B 1 179 ? -30.755 52.160 35.960 1.00 62.19 157 LYS B C 1
ATOM 4682 O O . LYS B 1 179 ? -30.996 52.225 34.750 1.00 57.00 157 LYS B O 1
ATOM 4688 N N . GLU B 1 180 ? -31.083 51.108 36.718 1.00 64.16 158 GLU B N 1
ATOM 4689 C CA . GLU B 1 180 ? -31.797 49.961 36.161 1.00 61.59 158 GLU B CA 1
ATOM 4690 C C . GLU B 1 180 ? -33.277 50.251 35.918 1.00 60.64 158 GLU B C 1
ATOM 4691 O O . GLU B 1 180 ? -33.958 49.442 35.272 1.00 57.31 158 GLU B O 1
ATOM 4697 N N . ASN B 1 181 ? -33.787 51.379 36.410 1.00 58.48 159 ASN B N 1
ATOM 4698 C CA . ASN B 1 181 ? -35.192 51.731 36.259 1.00 62.46 159 ASN B CA 1
ATOM 4699 C C . ASN B 1 181 ? -35.427 52.813 35.207 1.00 67.50 159 ASN B C 1
ATOM 4700 O O . ASN B 1 181 ? -36.552 53.308 35.090 1.00 70.39 159 ASN B O 1
ATOM 4705 N N . VAL B 1 182 ? -34.399 53.192 34.440 1.00 63.59 160 VAL B N 1
ATOM 4706 C CA . VAL B 1 182 ? -34.551 54.300 33.491 1.00 68.71 160 VAL B CA 1
ATOM 4707 C C . VAL B 1 182 ? -35.486 53.907 32.350 1.00 70.15 160 VAL B C 1
ATOM 4708 O O . VAL B 1 182 ? -35.734 52.727 32.080 1.00 68.54 160 VAL B O 1
ATOM 4712 N N . SER B 1 183 ? -36.003 54.926 31.665 1.00 69.12 161 SER B N 1
ATOM 4713 C CA . SER B 1 183 ? -36.949 54.753 30.572 1.00 70.29 161 SER B CA 1
ATOM 4714 C C . SER B 1 183 ? -36.229 54.367 29.280 1.00 70.30 161 SER B C 1
ATOM 4715 O O . SER B 1 183 ? -35.003 54.453 29.168 1.00 69.18 161 SER B O 1
ATOM 4718 N N . GLU B 1 184 ? -37.023 53.944 28.286 1.00 70.29 162 GLU B N 1
ATOM 4719 C CA . GLU B 1 184 ? -36.473 53.581 26.981 1.00 68.02 162 GLU B CA 1
ATOM 4720 C C . GLU B 1 184 ? -35.990 54.807 26.215 1.00 72.12 162 GLU B C 1
ATOM 4721 O O . GLU B 1 184 ? -35.048 54.710 25.418 1.00 71.34 162 GLU B O 1
ATOM 4727 N N . GLN B 1 185 ? -36.619 55.963 26.434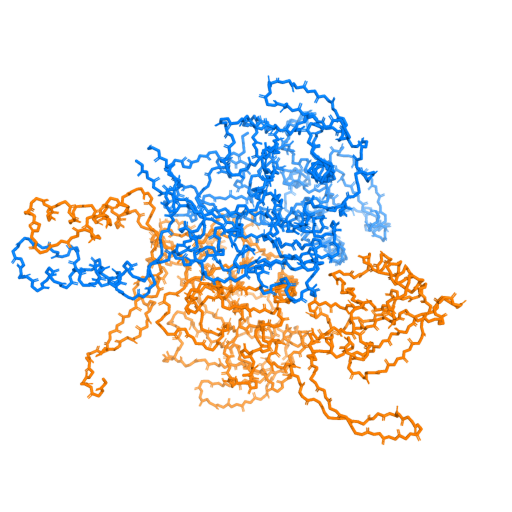 1.00 68.08 163 GLN B N 1
ATOM 4728 C CA . GLN B 1 185 ? -36.132 57.193 25.816 1.00 69.89 163 GLN B CA 1
ATOM 4729 C C . GLN B 1 185 ? -34.815 57.643 26.441 1.00 66.89 163 GLN B C 1
ATOM 4730 O O . GLN B 1 185 ? -33.970 58.231 25.755 1.00 68.82 163 GLN B O 1
ATOM 4736 N N . TYR B 1 186 ? -34.625 57.365 27.735 1.00 69.01 164 TYR B N 1
ATOM 4737 C CA . TYR B 1 186 ? -33.351 57.633 28.397 1.00 65.76 164 TYR B CA 1
ATOM 4738 C C . TYR B 1 186 ? -32.207 56.884 27.724 1.00 66.49 164 TYR B C 1
ATOM 4739 O O . TYR B 1 186 ? -31.080 57.391 27.662 1.00 60.85 164 TYR B O 1
ATOM 4748 N N . ILE B 1 187 ? -32.483 55.686 27.205 1.00 66.15 165 ILE B N 1
ATOM 4749 C CA . ILE B 1 187 ? -31.454 54.870 26.566 1.00 64.40 165 ILE B CA 1
ATOM 4750 C C . ILE B 1 187 ? -31.125 55.397 25.172 1.00 66.82 165 ILE B C 1
ATOM 4751 O O . ILE B 1 187 ? -29.965 55.372 24.745 1.00 61.47 165 ILE B O 1
ATOM 4756 N N . LYS B 1 188 ? -32.132 55.877 24.435 1.00 68.03 166 LYS B N 1
ATOM 4757 C CA . LYS B 1 188 ? -31.863 56.407 23.101 1.00 69.40 166 LYS B CA 1
ATOM 4758 C C . LYS B 1 188 ? -31.004 57.662 23.168 1.00 66.73 166 LYS B C 1
ATOM 4759 O O . LYS B 1 188 ? -30.245 57.947 22.234 1.00 66.43 166 LYS B O 1
ATOM 4765 N N . ASP B 1 189 ? -31.104 58.418 24.262 1.00 66.57 167 ASP B N 1
ATOM 4766 C CA . ASP B 1 189 ? -30.334 59.651 24.386 1.00 70.87 167 ASP B CA 1
ATOM 4767 C C . ASP B 1 189 ? -28.920 59.411 24.911 1.00 67.77 167 ASP B C 1
ATOM 4768 O O . ASP B 1 189 ? -28.005 60.159 24.549 1.00 61.34 167 ASP B O 1
ATOM 4773 N N . ILE B 1 190 ? -28.715 58.385 25.751 1.00 67.15 168 ILE B N 1
ATOM 4774 C CA . ILE B 1 190 ? -27.375 58.109 26.271 1.00 65.12 168 ILE B CA 1
ATOM 4775 C C . ILE B 1 190 ? -26.488 57.509 25.185 1.00 62.96 168 ILE B C 1
ATOM 4776 O O . ILE B 1 190 ? -25.295 57.819 25.104 1.00 66.15 168 ILE B O 1
ATOM 4781 N N . ILE B 1 191 ? -27.044 56.647 24.331 1.00 62.57 169 ILE B N 1
ATOM 4782 C CA . ILE B 1 191 ? -26.311 56.232 23.141 1.00 61.67 169 ILE B CA 1
ATOM 4783 C C . ILE B 1 191 ? -26.036 57.441 22.264 1.00 60.92 169 ILE B C 1
ATOM 4784 O O . ILE B 1 191 ? -24.956 57.572 21.676 1.00 58.61 169 ILE B O 1
ATOM 4789 N N . GLU B 1 192 ? -26.996 58.365 22.199 1.00 63.47 170 GLU B N 1
ATOM 4790 C CA . GLU B 1 192 ? -26.880 59.493 21.284 1.00 63.12 170 GLU B CA 1
ATOM 4791 C C . GLU B 1 192 ? -25.810 60.479 21.740 1.00 63.62 170 GLU B C 1
ATOM 4792 O O . GLU B 1 192 ? -24.949 60.885 20.946 1.00 55.56 170 GLU B O 1
ATOM 4798 N N . ARG B 1 193 ? -25.853 60.886 23.017 1.00 62.87 171 ARG B N 1
ATOM 4799 C CA . ARG B 1 193 ? -24.884 61.863 23.503 1.00 61.89 171 ARG B CA 1
ATOM 4800 C C . ARG B 1 193 ? -23.484 61.270 23.578 1.00 60.45 171 ARG B C 1
ATOM 4801 O O . ARG B 1 193 ? -22.501 61.988 23.354 1.00 58.00 171 ARG B O 1
ATOM 4809 N N . VAL B 1 194 ? -23.374 59.972 23.886 1.00 59.70 172 VAL B N 1
ATOM 4810 C CA . VAL B 1 194 ? -22.069 59.313 23.929 1.00 61.13 172 VAL B CA 1
ATOM 4811 C C . VAL B 1 194 ? -21.397 59.355 22.564 1.00 56.75 172 VAL B C 1
ATOM 4812 O O . VAL B 1 194 ? -20.172 59.484 22.466 1.00 53.06 172 VAL B O 1
ATOM 4816 N N . LYS B 1 195 ? -22.181 59.259 21.491 1.00 56.15 173 LYS B N 1
ATOM 4817 C CA . LYS B 1 195 ? -21.597 59.279 20.154 1.00 58.65 173 LYS B CA 1
ATOM 4818 C C . LYS B 1 195 ? -20.992 60.643 19.840 1.00 56.10 173 LYS B C 1
ATOM 4819 O O . LYS B 1 195 ? -19.864 60.735 19.344 1.00 54.89 173 LYS B O 1
ATOM 4825 N N . LYS B 1 196 ? -21.731 61.717 20.130 1.00 51.01 174 LYS B N 1
ATOM 4826 C CA . LYS B 1 196 ? -21.225 63.063 19.882 1.00 56.05 174 LYS B CA 1
ATOM 4827 C C . LYS B 1 196 ? -19.987 63.355 20.725 1.00 55.72 174 LYS B C 1
ATOM 4828 O O . LYS B 1 196 ? -19.055 64.026 20.262 1.00 50.26 174 LYS B O 1
ATOM 4834 N N . MET B 1 197 ? -19.962 62.863 21.967 1.00 48.16 175 MET B N 1
ATOM 4835 C CA . MET B 1 197 ? -18.774 63.014 22.802 1.00 51.09 175 MET B CA 1
ATOM 4836 C C . MET B 1 197 ? -17.547 62.414 22.125 1.00 50.47 175 MET B C 1
ATOM 4837 O O . MET B 1 197 ? -16.512 63.077 21.989 1.00 43.39 175 MET B O 1
ATOM 4842 N N . VAL B 1 198 ? -17.656 61.160 21.677 1.00 50.97 176 VAL B N 1
ATOM 4843 C CA . VAL B 1 198 ? -16.524 60.473 21.060 1.00 52.67 176 VAL B CA 1
ATOM 4844 C C . VAL B 1 198 ? -16.085 61.176 19.782 1.00 51.54 176 VAL B C 1
ATOM 4845 O O . VAL B 1 198 ? -14.906 61.120 19.408 1.00 52.27 176 VAL B O 1
ATOM 4849 N N . GLU B 1 199 ? -17.006 61.859 19.100 1.00 51.20 177 GLU B N 1
ATOM 4850 C CA . GLU B 1 199 ? -16.625 62.545 17.872 1.00 53.10 177 GLU B CA 1
ATOM 4851 C C . GLU B 1 199 ? -15.691 63.714 18.149 1.00 47.82 177 GLU B C 1
ATOM 4852 O O . GLU B 1 199 ? -14.811 64.004 17.331 1.00 49.38 177 GLU B O 1
ATOM 4858 N N . ASN B 1 200 ? -15.860 64.391 19.284 1.00 43.42 178 ASN B N 1
ATOM 4859 C CA . ASN B 1 200 ? -15.048 65.551 19.625 1.00 43.91 178 ASN B CA 1
ATOM 4860 C C . ASN B 1 200 ? -13.967 65.234 20.647 1.00 41.12 178 ASN B C 1
ATOM 4861 O O . ASN B 1 200 ? -13.532 66.129 21.379 1.00 34.36 178 ASN B O 1
ATOM 4866 N N . GLU B 1 201 ? -13.529 63.982 20.714 1.00 40.28 179 GLU B N 1
ATOM 4867 C CA . GLU B 1 201 ? -12.526 63.578 21.682 1.00 33.99 179 GLU B CA 1
ATOM 4868 C C . GLU B 1 201 ? -11.142 63.727 21.071 1.00 30.57 179 GLU B C 1
ATOM 4869 O O . GLU B 1 201 ? -10.919 63.415 19.898 1.00 31.77 179 GLU B O 1
ATOM 4875 N N . ALA B 1 202 ? -10.231 64.253 21.866 1.00 26.73 180 ALA B N 1
ATOM 4876 C CA . ALA B 1 202 ? -8.828 64.393 21.524 1.00 24.80 180 ALA B CA 1
ATOM 4877 C C . ALA B 1 202 ? -8.055 63.523 22.523 1.00 23.47 180 ALA B C 1
ATOM 4878 O O . ALA B 1 202 ? -8.654 62.786 23.297 1.00 20.65 180 ALA B O 1
ATOM 4880 N N . TYR B 1 203 ? -6.727 63.578 22.496 1.00 21.34 181 TYR B N 1
ATOM 4881 C CA . TYR B 1 203 ? -5.953 62.793 23.451 1.00 22.45 181 TYR B CA 1
ATOM 4882 C C . TYR B 1 203 ? -4.830 63.617 24.056 1.00 22.69 181 TYR B C 1
ATOM 4883 O O . TYR B 1 203 ? -4.243 64.474 23.399 1.00 22.43 181 TYR B O 1
ATOM 4892 N N . LEU B 1 204 ? -4.541 63.342 25.327 1.00 23.50 182 LEU B N 1
ATOM 4893 C CA . LEU B 1 204 ? -3.282 63.780 25.909 1.00 22.47 182 LEU B CA 1
ATOM 4894 C C . LEU B 1 204 ? -2.182 62.942 25.275 1.00 19.51 182 LEU B C 1
ATOM 4895 O O . LEU B 1 204 ? -2.253 61.711 25.289 1.00 22.83 182 LEU B O 1
ATOM 4900 N N . ARG B 1 205 ? -1.179 63.594 24.709 1.00 17.55 183 ARG B N 1
ATOM 4901 C CA . ARG B 1 205 ? -0.143 62.852 24.011 1.00 15.16 183 ARG B CA 1
ATOM 4902 C C . ARG B 1 205 ? 0.581 61.908 24.979 1.00 20.72 183 ARG B C 1
ATOM 4903 O O . ARG B 1 205 ? 0.836 62.272 26.137 1.00 16.29 183 ARG B O 1
ATOM 4911 N N . PRO B 1 206 ? 0.896 60.683 24.558 1.00 22.19 184 PRO B N 1
ATOM 4912 C CA . PRO B 1 206 ? 1.665 59.766 25.409 1.00 23.72 184 PRO B CA 1
ATOM 4913 C C . PRO B 1 206 ? 3.162 59.860 25.202 1.00 22.21 184 PRO B C 1
ATOM 4914 O O . PRO B 1 206 ? 3.910 59.158 25.890 1.00 22.98 184 PRO B O 1
ATOM 4918 N N . GLU B 1 207 ? 3.592 60.672 24.242 1.00 22.82 185 GLU B N 1
ATOM 4919 C CA . GLU B 1 207 ? 4.997 60.949 24.005 1.00 26.67 185 GLU B CA 1
ATOM 4920 C C . GLU B 1 207 ? 5.067 62.290 23.301 1.00 22.67 185 GLU B C 1
ATOM 4921 O O . GLU B 1 207 ? 4.091 62.737 22.698 1.00 27.31 185 GLU B O 1
ATOM 4927 N N . THR B 1 208 ? 6.233 62.922 23.372 1.00 20.91 186 THR B N 1
ATOM 4928 C CA . THR B 1 208 ? 6.405 64.220 22.739 1.00 24.18 186 THR B CA 1
ATOM 4929 C C . THR B 1 208 ? 6.725 64.118 21.249 1.00 22.52 186 THR B C 1
ATOM 4930 O O . THR B 1 208 ? 6.521 65.101 20.519 1.00 17.16 186 THR B O 1
ATOM 4934 N N . ALA B 1 209 ? 7.190 62.945 20.800 1.00 18.81 187 ALA B N 1
ATOM 4935 C CA . ALA B 1 209 ? 7.677 62.746 19.434 1.00 24.10 187 ALA B CA 1
ATOM 4936 C C . ALA B 1 209 ? 6.688 63.205 18.358 1.00 22.91 187 ALA B C 1
ATOM 4937 O O . ALA B 1 209 ? 7.095 63.767 17.335 1.00 20.84 187 ALA B O 1
ATOM 4939 N N . GLN B 1 210 ? 5.388 62.960 18.557 1.00 19.95 188 GLN B N 1
ATOM 4940 C CA . GLN B 1 210 ? 4.402 63.313 17.533 1.00 24.21 188 GLN B CA 1
ATOM 4941 C C . GLN B 1 210 ? 4.359 64.815 17.250 1.00 24.58 188 GLN B C 1
ATOM 4942 O O . GLN B 1 210 ? 3.959 65.228 16.153 1.00 23.45 188 GLN B O 1
ATOM 4948 N N . GLY B 1 211 ? 4.748 65.645 18.222 1.00 22.70 189 GLY B N 1
ATOM 4949 C CA . GLY B 1 211 ? 4.817 67.077 18.038 1.00 20.62 189 GLY B CA 1
ATOM 4950 C C . GLY B 1 211 ? 5.722 67.480 16.888 1.00 24.14 189 GLY B C 1
ATOM 4951 O O . GLY B 1 211 ? 5.285 68.121 15.929 1.00 18.31 189 GLY B O 1
ATOM 4952 N N . PRO B 1 212 ? 7.015 67.147 16.966 1.00 24.89 190 PRO B N 1
ATOM 4953 C CA . PRO B 1 212 ? 7.884 67.433 15.812 1.00 20.47 190 PRO B CA 1
ATOM 4954 C C . PRO B 1 212 ? 7.375 66.828 14.511 1.00 22.86 190 PRO B C 1
ATOM 4955 O O . PRO B 1 212 ? 7.496 67.497 13.475 1.00 26.34 190 PRO B O 1
ATOM 4959 N N . TYR B 1 213 ? 6.766 65.628 14.521 1.00 23.17 191 TYR B N 1
ATOM 4960 C CA . TYR B 1 213 ? 6.342 65.020 13.256 1.00 21.70 191 TYR B CA 1
ATOM 4961 C C . TYR B 1 213 ? 5.250 65.846 12.580 1.00 27.32 191 TYR B C 1
ATOM 4962 O O . TYR B 1 213 ? 5.274 66.032 11.356 1.00 23.86 191 TYR B O 1
ATOM 4971 N N . VAL B 1 214 ? 4.272 66.334 13.350 1.00 22.57 192 VAL B N 1
ATOM 4972 C CA . VAL B 1 214 ? 3.216 67.127 12.725 1.00 24.60 192 VAL B CA 1
ATOM 4973 C C . VAL B 1 214 ? 3.663 68.559 12.471 1.00 20.84 192 VAL B C 1
ATOM 4974 O O . VAL B 1 214 ? 3.052 69.246 11.647 1.00 26.44 192 VAL B O 1
ATOM 4978 N N . MET B 1 215 ? 4.727 69.029 13.137 1.00 20.71 193 MET B N 1
ATOM 4979 C CA . MET B 1 215 ? 5.277 70.354 12.877 1.00 21.08 193 MET B CA 1
ATOM 4980 C C . MET B 1 215 ? 6.337 70.368 11.778 1.00 19.90 193 MET B C 1
ATOM 4981 O O . MET B 1 215 ? 6.762 71.449 11.377 1.00 19.59 193 MET B O 1
ATOM 4986 N N . PHE B 1 216 ? 6.792 69.207 11.304 1.00 21.52 194 PHE B N 1
ATOM 4987 C CA . PHE B 1 216 ? 7.934 69.165 10.384 1.00 23.26 194 PHE B CA 1
ATOM 4988 C C . PHE B 1 216 ? 7.691 70.014 9.133 1.00 19.77 194 PHE B C 1
ATOM 4989 O O . PHE B 1 216 ? 8.531 70.844 8.757 1.00 23.49 194 PHE B O 1
ATOM 4997 N N . LYS B 1 217 ? 6.547 69.802 8.475 1.00 20.14 195 LYS B N 1
ATOM 4998 C CA . LYS B 1 217 ? 6.206 70.479 7.220 1.00 22.80 195 LYS B CA 1
ATOM 4999 C C . LYS B 1 217 ? 6.491 71.974 7.281 1.00 25.28 195 LYS B C 1
ATOM 5000 O O . LYS B 1 217 ? 7.275 72.504 6.485 1.00 24.25 195 LYS B O 1
ATOM 5006 N N . ARG B 1 218 ? 5.910 72.673 8.263 1.00 23.73 196 ARG B N 1
ATOM 5007 C CA . ARG B 1 218 ? 6.135 74.115 8.337 1.00 20.64 196 ARG B CA 1
ATOM 5008 C C . ARG B 1 218 ? 7.562 74.446 8.748 1.00 22.07 196 ARG B C 1
ATOM 5009 O O . ARG B 1 218 ? 8.203 75.325 8.155 1.00 25.69 196 ARG B O 1
ATOM 5017 N N . GLU B 1 219 ? 8.074 73.790 9.787 1.00 22.49 197 GLU B N 1
ATOM 5018 C CA . GLU B 1 219 ? 9.410 74.155 10.245 1.00 22.96 197 GLU B CA 1
ATOM 5019 C C . GLU B 1 219 ? 10.456 73.849 9.179 1.00 19.05 197 GLU B C 1
ATOM 5020 O O . GLU B 1 219 ? 11.425 74.602 9.024 1.00 19.66 197 GLU B O 1
ATOM 5026 N N . PHE B 1 220 ? 10.295 72.743 8.449 1.00 19.01 198 PHE B N 1
ATOM 5027 C CA . PHE B 1 220 ? 11.242 72.447 7.372 1.00 23.93 198 PHE B CA 1
ATOM 5028 C C . PHE B 1 220 ? 11.365 73.625 6.411 1.00 23.66 198 PHE B C 1
ATOM 5029 O O . PHE B 1 220 ? 12.471 74.070 6.095 1.00 26.95 198 PHE B O 1
ATOM 5037 N N . ILE B 1 221 ? 10.225 74.166 5.968 1.00 25.15 199 ILE B N 1
ATOM 5038 C CA . ILE B 1 221 ? 10.229 75.322 5.070 1.00 27.70 199 ILE B CA 1
ATOM 5039 C C . ILE B 1 221 ? 10.912 76.511 5.719 1.00 29.24 199 ILE B C 1
ATOM 5040 O O . ILE B 1 221 ? 11.724 77.200 5.085 1.00 30.44 199 ILE B O 1
ATOM 5045 N N . LEU B 1 222 ? 10.604 76.765 7.000 1.00 27.26 200 LEU B N 1
ATOM 5046 C CA . LEU B 1 222 ? 11.071 77.974 7.669 1.00 25.20 200 LEU B CA 1
ATOM 5047 C C . LEU B 1 222 ? 12.576 77.985 7.835 1.00 25.46 200 LEU B C 1
ATOM 5048 O O . LEU B 1 222 ? 13.178 79.055 7.941 1.00 29.14 200 LEU B O 1
ATOM 5053 N N . HIS B 1 223 ? 13.205 76.817 7.901 1.00 26.31 201 HIS B N 1
ATOM 5054 C CA . HIS B 1 223 ? 14.653 76.745 8.013 1.00 26.71 201 HIS B CA 1
ATOM 5055 C C . HIS B 1 223 ? 15.317 76.500 6.657 1.00 32.33 201 HIS B C 1
ATOM 5056 O O . HIS B 1 223 ? 16.401 75.905 6.584 1.00 32.65 201 HIS B O 1
ATOM 5063 N N . ARG B 1 224 ? 14.673 76.965 5.580 1.00 34.38 202 ARG B N 1
ATOM 5064 C CA . ARG B 1 224 ? 15.237 77.013 4.223 1.00 36.46 202 ARG B CA 1
ATOM 5065 C C . ARG B 1 224 ? 15.450 75.627 3.623 1.00 37.08 202 ARG B C 1
ATOM 5066 O O . ARG B 1 224 ? 16.377 75.421 2.841 1.00 39.38 202 ARG B O 1
ATOM 5074 N N . GLN B 1 225 ? 14.611 74.672 4.018 1.00 35.81 203 GLN B N 1
ATOM 5075 C CA . GLN B 1 225 ? 14.580 73.332 3.440 1.00 31.90 203 GLN B CA 1
ATOM 5076 C C . GLN B 1 225 ? 15.918 72.590 3.559 1.00 40.05 203 GLN B C 1
ATOM 5077 O O . GLN B 1 225 ? 16.295 71.822 2.669 1.00 39.08 203 GLN B O 1
ATOM 5083 N N . LYS B 1 226 ? 16.623 72.780 4.677 1.00 29.61 204 LYS B N 1
ATOM 5084 C CA . LYS B 1 226 ? 17.893 72.102 4.921 1.00 33.53 204 LYS B CA 1
ATOM 5085 C C . LYS B 1 226 ? 17.686 70.798 5.684 1.00 35.20 204 LYS B C 1
ATOM 5086 O O . LYS B 1 226 ? 16.966 70.761 6.687 1.00 30.36 204 LYS B O 1
ATOM 5092 N N . LEU B 1 227 ? 18.330 69.732 5.211 1.00 34.12 205 LEU B N 1
ATOM 5093 C CA . LEU B 1 227 ? 18.517 68.556 6.038 1.00 29.09 205 LEU B CA 1
ATOM 5094 C C . LEU B 1 227 ? 19.996 68.403 6.370 1.00 34.86 205 LEU B C 1
ATOM 5095 O O . LEU B 1 227 ? 20.847 68.707 5.527 1.00 38.73 205 LEU B O 1
ATOM 5100 N N . PRO B 1 228 ? 20.343 67.973 7.594 1.00 30.82 206 PRO B N 1
ATOM 5101 C CA . PRO B 1 228 ? 19.430 67.559 8.665 1.00 30.72 206 PRO B CA 1
ATOM 5102 C C . PRO B 1 228 ? 18.695 68.709 9.352 1.00 27.19 206 PRO B C 1
ATOM 5103 O O . PRO B 1 228 ? 19.169 69.848 9.387 1.00 25.18 206 PRO B O 1
ATOM 5107 N N . LEU B 1 229 ? 17.516 68.386 9.879 1.00 24.74 207 LEU B N 1
ATOM 5108 C CA . LEU B 1 229 ? 16.742 69.284 10.720 1.00 22.84 207 LEU B CA 1
ATOM 5109 C C . LEU B 1 229 ? 16.462 68.584 12.041 1.00 21.45 207 LEU B C 1
ATOM 5110 O O . LEU B 1 229 ? 15.963 67.449 12.057 1.00 19.19 207 LEU B O 1
ATOM 5115 N N . GLY B 1 230 ? 16.783 69.254 13.135 1.00 16.83 208 GLY B N 1
ATOM 5116 C CA . GLY B 1 230 ? 16.530 68.692 14.441 1.00 17.57 208 GLY B CA 1
ATOM 5117 C C . GLY B 1 230 ? 15.466 69.481 15.173 1.00 17.85 208 GLY B C 1
ATOM 5118 O O . GLY B 1 230 ? 15.594 70.693 15.352 1.00 20.14 208 GLY B O 1
ATOM 5119 N N . LEU B 1 231 ? 14.399 68.817 15.598 1.00 20.41 209 LEU B N 1
ATOM 5120 C CA . LEU B 1 231 ? 13.384 69.448 16.432 1.00 17.38 209 LEU B CA 1
ATOM 5121 C C . LEU B 1 231 ? 13.366 68.717 17.769 1.00 20.49 209 LEU B C 1
ATOM 5122 O O . LEU B 1 231 ? 13.210 67.491 17.807 1.00 18.85 209 LEU B O 1
ATOM 5127 N N . ALA B 1 232 ? 13.559 69.463 18.854 1.00 19.69 210 ALA B N 1
ATOM 5128 C CA . ALA B 1 232 ? 13.622 68.920 20.200 1.00 16.03 210 ALA B CA 1
ATOM 5129 C C . ALA B 1 232 ? 12.458 69.450 21.022 1.00 20.74 210 ALA B C 1
ATOM 5130 O O . ALA B 1 232 ? 12.113 70.630 20.928 1.00 18.86 210 ALA B O 1
ATOM 5132 N N . VAL B 1 233 ? 11.885 68.581 21.849 1.00 18.06 211 VAL B N 1
ATOM 5133 C CA . VAL B 1 233 ? 10.811 68.930 22.771 1.00 19.94 211 VAL B CA 1
ATOM 5134 C C . VAL B 1 233 ? 11.240 68.517 24.171 1.00 20.59 211 VAL B C 1
ATOM 5135 O O . VAL B 1 233 ? 11.790 67.428 24.360 1.00 17.02 211 VAL B O 1
ATOM 5139 N N . VAL B 1 234 ? 10.994 69.379 25.154 1.00 18.39 212 VAL B N 1
ATOM 5140 C CA . VAL B 1 234 ? 11.095 68.998 26.559 1.00 15.53 212 VAL B CA 1
ATOM 5141 C C . VAL B 1 234 ? 9.741 69.293 27.180 1.00 21.70 212 VAL B C 1
ATOM 5142 O O . VAL B 1 234 ? 9.469 70.441 27.555 1.00 22.68 212 VAL B O 1
ATOM 5146 N N . GLY B 1 235 ? 8.878 68.285 27.286 1.00 16.52 213 GLY B N 1
ATOM 5147 C CA . GLY B 1 235 ? 7.572 68.569 27.838 1.00 19.36 213 GLY B CA 1
ATOM 5148 C C . GLY B 1 235 ? 6.880 67.352 28.414 1.00 21.97 213 GLY B C 1
ATOM 5149 O O . GLY B 1 235 ? 7.438 66.248 28.456 1.00 16.89 213 GLY B O 1
ATOM 5150 N N . LYS B 1 236 ? 5.629 67.570 28.814 1.00 14.78 214 LYS B N 1
ATOM 5151 C CA . LYS B 1 236 ? 4.854 66.570 29.531 1.00 17.36 214 LYS B CA 1
ATOM 5152 C C . LYS B 1 236 ? 4.231 65.557 28.588 1.00 21.87 214 LYS B C 1
ATOM 5153 O O . LYS B 1 236 ? 3.868 65.865 27.447 1.00 24.03 214 LYS B O 1
ATOM 5159 N N . ALA B 1 237 ? 4.103 64.334 29.087 1.00 16.92 215 ALA B N 1
ATOM 5160 C CA . ALA B 1 237 ? 3.386 63.282 28.399 1.00 17.63 215 ALA B CA 1
ATOM 5161 C C . ALA B 1 237 ? 2.625 62.491 29.454 1.00 18.31 215 ALA B C 1
ATOM 5162 O O . ALA B 1 237 ? 2.953 62.544 30.646 1.00 19.14 215 ALA B O 1
ATOM 5164 N N . PHE B 1 238 ? 1.579 61.785 29.025 1.00 15.17 216 PHE B N 1
ATOM 5165 C CA . PHE B 1 238 ? 0.661 61.133 29.957 1.00 16.23 216 PHE B CA 1
ATOM 5166 C C . PHE B 1 238 ? 0.418 59.692 29.537 1.00 22.52 216 PHE B C 1
ATOM 5167 O O . PHE B 1 238 ? 0.298 59.400 28.341 1.00 19.93 216 PHE B O 1
ATOM 5175 N N . ARG B 1 239 ? 0.327 58.799 30.526 1.00 22.42 217 ARG B N 1
ATOM 5176 C CA . ARG B 1 239 ? 0.004 57.400 30.260 1.00 26.05 217 ARG B CA 1
ATOM 5177 C C . ARG B 1 239 ? -0.849 56.831 31.377 1.00 25.35 217 ARG B C 1
ATOM 5178 O O . ARG B 1 239 ? -0.494 56.946 32.556 1.00 25.78 217 ARG B O 1
ATOM 5186 N N . ASN B 1 240 ? -1.947 56.178 30.994 1.00 22.91 218 ASN B N 1
ATOM 5187 C CA . ASN B 1 240 ? -2.875 55.585 31.952 1.00 24.28 218 ASN B CA 1
ATOM 5188 C C . ASN B 1 240 ? -2.341 54.244 32.470 1.00 27.08 218 ASN B C 1
ATOM 5189 O O . ASN B 1 240 ? -2.972 53.195 32.347 1.00 25.71 218 ASN B O 1
ATOM 5194 N N . GLU B 1 241 ? -1.148 54.301 33.060 1.00 24.28 219 GLU B N 1
ATOM 5195 C CA . GLU B 1 241 ? -0.475 53.094 33.514 1.00 27.00 219 GLU B CA 1
ATOM 5196 C C . GLU B 1 241 ? -1.283 52.415 34.615 1.00 30.94 219 GLU B C 1
ATOM 5197 O O . GLU B 1 241 ? -1.823 53.070 35.509 1.00 27.82 219 GLU B O 1
ATOM 5203 N N . ILE B 1 242 ? -1.357 51.086 34.539 1.00 32.25 220 ILE B N 1
ATOM 5204 C CA . ILE B 1 242 ? -2.179 50.310 35.461 1.00 35.23 220 ILE B CA 1
ATOM 5205 C C . ILE B 1 242 ? -1.618 50.370 36.876 1.00 30.30 220 ILE B C 1
ATOM 5206 O O . ILE B 1 242 ? -2.342 50.652 37.843 1.00 36.99 220 ILE B O 1
ATOM 5211 N N . SER B 1 243 ? -0.340 50.058 37.030 1.00 30.28 221 SER B N 1
ATOM 5212 C CA . SER B 1 243 ? 0.267 49.900 38.354 1.00 36.36 221 SER B CA 1
ATOM 5213 C C . SER B 1 243 ? 1.533 50.743 38.407 1.00 40.29 221 SER B C 1
ATOM 5214 O O . SER B 1 243 ? 2.647 50.234 38.209 1.00 36.33 221 SER B O 1
ATOM 5217 N N . PRO B 1 244 ? 1.396 52.046 38.650 1.00 32.67 222 PRO B N 1
ATOM 5218 C CA . PRO B 1 244 ? 2.589 52.886 38.797 1.00 34.81 222 PRO B CA 1
ATOM 5219 C C . PRO B 1 244 ? 3.390 52.402 39.990 1.00 29.51 222 PRO B C 1
ATOM 5220 O O . PRO B 1 244 ? 2.828 51.982 40.998 1.00 28.76 222 PRO B O 1
ATOM 5224 N N . ARG B 1 245 ? 4.711 52.451 39.868 1.00 30.01 223 ARG B N 1
ATOM 5225 C CA . ARG B 1 245 ? 5.580 51.901 40.900 1.00 35.38 223 ARG B CA 1
ATOM 5226 C C . ARG B 1 245 ? 6.925 52.606 40.863 1.00 29.75 223 ARG B C 1
ATOM 5227 O O . ARG B 1 245 ? 7.268 53.287 39.893 1.00 31.92 223 ARG B O 1
ATOM 5235 N N . GLN B 1 246 ? 7.688 52.421 41.935 1.00 33.33 224 GLN B N 1
ATOM 5236 C CA . GLN B 1 246 ? 9.094 52.828 42.001 1.00 32.14 224 GLN B CA 1
ATOM 5237 C C . GLN B 1 246 ? 9.287 54.318 41.703 1.00 24.62 224 GLN B C 1
ATOM 5238 O O . GLN B 1 246 ? 10.053 54.709 40.824 1.00 21.56 224 GLN B O 1
ATOM 5244 N N . LEU B 1 247 ? 8.560 55.147 42.447 1.00 23.28 225 LEU B N 1
ATOM 5245 C CA . LEU B 1 247 ? 8.778 56.595 42.483 1.00 27.49 225 LEU B CA 1
ATOM 5246 C C . LEU B 1 247 ? 8.713 57.134 41.060 1.00 20.72 225 LEU B C 1
ATOM 5247 O O . LEU B 1 247 ? 7.720 56.868 40.366 1.00 20.96 225 LEU B O 1
ATOM 5252 N N . LEU B 1 248 ? 9.737 57.818 40.569 1.00 21.76 226 LEU B N 1
ATOM 5253 C CA . LEU B 1 248 ? 9.710 58.476 39.272 1.00 22.57 226 LEU B CA 1
ATOM 5254 C C . LEU B 1 248 ? 9.850 57.512 38.097 1.00 23.43 226 LEU B C 1
ATOM 5255 O O . LEU B 1 248 ? 9.776 57.966 36.955 1.00 16.86 226 LEU B O 1
ATOM 5260 N N . LEU B 1 249 ? 10.021 56.198 38.334 1.00 23.76 227 LEU B N 1
ATOM 5261 C CA . LEU B 1 249 ? 10.288 55.283 37.221 1.00 22.44 227 LEU B CA 1
ATOM 5262 C C . LEU B 1 249 ? 9.030 54.943 36.421 1.00 25.37 227 LEU B C 1
ATOM 5263 O O . LEU B 1 249 ? 9.078 54.926 35.192 1.00 30.00 227 LEU B O 1
ATOM 5268 N N . ARG B 1 250 ? 7.905 54.665 37.073 1.00 23.01 228 ARG B N 1
ATOM 5269 C CA . ARG B 1 250 ? 6.668 54.298 36.380 1.00 26.80 228 ARG B CA 1
ATOM 5270 C C . ARG B 1 250 ? 5.583 55.305 36.745 1.00 25.08 228 ARG B C 1
ATOM 5271 O O . ARG B 1 250 ? 4.902 55.151 37.758 1.00 23.48 228 ARG B O 1
ATOM 5279 N N . LEU B 1 251 ? 5.401 56.301 35.884 1.00 21.55 229 LEU B N 1
ATOM 5280 C CA . LEU B 1 251 ? 4.573 57.469 36.145 1.00 21.71 229 LEU B CA 1
ATOM 5281 C C . LEU B 1 251 ? 3.402 57.529 35.178 1.00 24.13 229 LEU B C 1
ATOM 5282 O O . LEU B 1 251 ? 3.498 57.072 34.040 1.00 22.94 229 LEU B O 1
ATOM 5287 N N . ARG B 1 252 ? 2.307 58.150 35.624 1.00 24.42 230 ARG B N 1
ATOM 5288 C CA . ARG B 1 252 ? 1.213 58.487 34.719 1.00 20.95 230 ARG B CA 1
ATOM 5289 C C . ARG B 1 252 ? 1.369 59.869 34.094 1.00 20.71 230 ARG B C 1
ATOM 5290 O O . ARG B 1 252 ? 0.808 60.117 33.022 1.00 20.17 230 ARG B O 1
ATOM 5298 N N . GLU B 1 253 ? 2.096 60.772 34.750 1.00 19.64 231 GLU B N 1
ATOM 5299 C CA . GLU B 1 253 ? 2.391 62.105 34.234 1.00 21.00 231 GLU B CA 1
ATOM 5300 C C . GLU B 1 253 ? 3.888 62.315 34.391 1.00 20.00 231 GLU B C 1
ATOM 5301 O O . GLU B 1 253 ? 4.406 62.184 35.498 1.00 18.35 231 GLU B O 1
ATOM 5307 N N . PHE B 1 254 ? 4.586 62.624 33.296 1.00 18.08 232 PHE B N 1
ATOM 5308 C CA . PHE B 1 254 ? 6.043 62.655 33.313 1.00 17.96 232 PHE B CA 1
ATOM 5309 C C . PHE B 1 254 ? 6.538 63.599 32.231 1.00 17.91 232 PHE B C 1
ATOM 5310 O O . PHE B 1 254 ? 5.785 63.988 31.340 1.00 17.26 232 PHE B O 1
ATOM 5318 N N . THR B 1 255 ? 7.805 63.993 32.337 1.00 12.63 233 THR B N 1
ATOM 5319 C CA . THR B 1 255 ? 8.462 64.835 31.345 1.00 17.70 233 THR B CA 1
ATOM 5320 C C . THR B 1 255 ? 9.435 64.016 30.499 1.00 18.10 233 THR B C 1
ATOM 5321 O O . THR B 1 255 ? 10.216 63.226 31.037 1.00 18.03 233 THR B O 1
ATOM 5325 N N . GLN B 1 256 ? 9.395 64.205 29.184 1.00 18.43 234 GLN B N 1
ATOM 5326 C CA . GLN B 1 256 ? 10.407 63.667 28.288 1.00 18.71 234 GLN B CA 1
ATOM 5327 C C . GLN B 1 256 ? 11.201 64.795 27.653 1.00 17.71 234 GLN B C 1
ATOM 5328 O O . GLN B 1 256 ? 10.685 65.896 27.437 1.00 17.83 234 GLN B O 1
ATOM 5334 N N . ALA B 1 257 ? 12.460 64.508 27.351 1.00 13.65 235 ALA B N 1
ATOM 5335 C CA . ALA B 1 257 ? 13.293 65.345 26.487 1.00 12.76 235 ALA B CA 1
ATOM 5336 C C . ALA B 1 257 ? 13.654 64.494 25.280 1.00 19.82 235 ALA B C 1
ATOM 5337 O O . ALA B 1 257 ? 14.331 63.475 25.429 1.00 19.31 235 ALA B O 1
ATOM 5339 N N . GLU B 1 258 ? 13.174 64.875 24.096 1.00 22.37 236 GLU B N 1
ATOM 5340 C CA . GLU B 1 258 ? 13.363 64.076 22.889 1.00 17.56 236 GLU B CA 1
ATOM 5341 C C . GLU B 1 258 ? 13.797 64.960 21.733 1.00 24.83 236 GLU B C 1
ATOM 5342 O O . GLU B 1 258 ? 13.149 65.973 21.439 1.00 22.12 236 GLU B O 1
ATOM 5348 N N . LEU B 1 259 ? 14.883 64.570 21.072 1.00 18.72 237 LEU B N 1
ATOM 5349 C CA . LEU B 1 259 ? 15.371 65.249 19.875 1.00 20.50 237 LEU B CA 1
ATOM 5350 C C . LEU B 1 259 ? 15.050 64.392 18.654 1.00 20.94 237 LEU B C 1
ATOM 5351 O O . LEU B 1 259 ? 15.487 63.238 18.575 1.00 22.20 237 LEU B O 1
ATOM 5356 N N . GLN B 1 260 ? 14.260 64.931 17.723 1.00 21.85 238 GLN B N 1
ATOM 5357 C CA . GLN B 1 260 ? 13.957 64.239 16.468 1.00 20.09 238 GLN B CA 1
ATOM 5358 C C . GLN B 1 260 ? 14.878 64.787 15.379 1.00 23.40 238 GLN B C 1
ATOM 5359 O O . GLN B 1 260 ? 14.868 65.993 15.095 1.00 23.17 238 GLN B O 1
ATOM 5365 N N . ILE B 1 261 ? 15.688 63.916 14.783 1.00 22.18 239 ILE B N 1
ATOM 5366 C CA . ILE B 1 261 ? 16.614 64.326 13.727 1.00 24.24 239 ILE B CA 1
ATOM 5367 C C . ILE B 1 261 ? 16.064 63.847 12.385 1.00 24.92 239 ILE B C 1
ATOM 5368 O O . ILE B 1 261 ? 16.035 62.640 12.109 1.00 26.88 239 ILE B O 1
ATOM 5373 N N . PHE B 1 262 ? 15.607 64.786 11.560 1.00 21.53 240 PHE B N 1
ATOM 5374 C CA . PHE B 1 262 ? 15.169 64.488 10.203 1.00 23.09 240 PHE B CA 1
ATOM 5375 C C . PHE B 1 262 ? 16.373 64.616 9.281 1.00 23.19 240 PHE B C 1
ATOM 5376 O O . PHE B 1 262 ? 17.079 65.625 9.327 1.00 23.79 240 PHE B O 1
ATOM 5384 N N . PHE B 1 263 ? 16.630 63.592 8.468 1.00 28.46 241 PHE B N 1
ATOM 5385 C CA . PHE B 1 263 ? 17.900 63.576 7.742 1.00 28.08 241 PHE B CA 1
ATOM 5386 C C . PHE B 1 263 ? 17.824 62.687 6.513 1.00 26.66 241 PHE B C 1
ATOM 5387 O O . PHE B 1 263 ? 16.945 61.829 6.388 1.00 31.38 241 PHE B O 1
ATOM 5395 N N . ASP B 1 264 ? 18.792 62.899 5.615 1.00 38.70 242 ASP B N 1
ATOM 5396 C CA . ASP B 1 264 ? 18.992 62.054 4.444 1.00 42.47 242 ASP B CA 1
ATOM 5397 C C . ASP B 1 264 ? 20.052 61.009 4.760 1.00 40.57 242 ASP B C 1
ATOM 5398 O O . ASP B 1 264 ? 21.228 61.366 4.934 1.00 43.05 242 ASP B O 1
ATOM 5403 N N . PRO B 1 265 ? 19.702 59.726 4.843 1.00 43.77 243 PRO B N 1
ATOM 5404 C CA . PRO B 1 265 ? 20.723 58.727 5.186 1.00 50.67 243 PRO B CA 1
ATOM 5405 C C . PRO B 1 265 ? 21.757 58.527 4.087 1.00 51.57 243 PRO B C 1
ATOM 5406 O O . PRO B 1 265 ? 22.890 58.142 4.396 1.00 54.68 243 PRO B O 1
ATOM 5410 N N . GLU B 1 266 ? 21.406 58.779 2.819 1.00 51.89 244 GLU B N 1
ATOM 5411 C CA . GLU B 1 266 ? 22.409 58.755 1.751 1.00 55.32 244 GLU B CA 1
ATOM 5412 C C . GLU B 1 266 ? 23.491 59.791 1.998 1.00 58.78 244 GLU B C 1
ATOM 5413 O O . GLU B 1 266 ? 24.669 59.552 1.712 1.00 67.80 244 GLU B O 1
ATOM 5419 N N . ASP B 1 267 ? 23.109 60.956 2.506 1.00 58.56 245 ASP B N 1
ATOM 5420 C CA . ASP B 1 267 ? 24.084 61.955 2.904 1.00 54.91 245 ASP B CA 1
ATOM 5421 C C . ASP B 1 267 ? 24.801 61.515 4.176 1.00 60.30 245 ASP B C 1
ATOM 5422 O O . ASP B 1 267 ? 24.321 60.660 4.924 1.00 66.08 245 ASP B O 1
ATOM 5427 N N . ASN B 1 268 ? 25.970 62.118 4.423 1.00 58.20 246 ASN B N 1
ATOM 5428 C CA . ASN B 1 268 ? 26.825 61.772 5.568 1.00 58.37 246 ASN B CA 1
ATOM 5429 C C . ASN B 1 268 ? 27.257 63.062 6.271 1.00 53.53 246 ASN B C 1
ATOM 5430 O O . ASN B 1 268 ? 28.385 63.527 6.107 1.00 57.87 246 ASN B O 1
ATOM 5435 N N . GLU B 1 269 ? 26.367 63.636 7.074 1.00 55.53 247 GLU B N 1
ATOM 5436 C CA . GLU B 1 269 ? 26.635 64.937 7.676 1.00 58.58 247 GLU B CA 1
ATOM 5437 C C . GLU B 1 269 ? 27.203 64.860 9.089 1.00 53.91 247 GLU B C 1
ATOM 5438 O O . GLU B 1 269 ? 27.397 65.909 9.718 1.00 55.67 247 GLU B O 1
ATOM 5444 N N . PHE B 1 270 ? 27.500 63.663 9.594 1.00 51.23 248 PHE B N 1
ATOM 5445 C CA . PHE B 1 270 ? 28.011 63.488 10.952 1.00 45.52 248 PHE B CA 1
ATOM 5446 C C . PHE B 1 270 ? 29.338 62.736 10.890 1.00 48.45 248 PHE B C 1
ATOM 5447 O O . PHE B 1 270 ? 29.379 61.562 10.501 1.00 45.17 248 PHE B O 1
ATOM 5455 N N . ASP B 1 271 ? 30.413 63.418 11.282 1.00 46.19 249 ASP B N 1
ATOM 5456 C CA . ASP B 1 271 ? 31.775 62.909 11.155 1.00 44.12 249 ASP B CA 1
ATOM 5457 C C . ASP B 1 271 ? 32.071 61.940 12.296 1.00 45.94 249 ASP B C 1
ATOM 5458 O O . ASP B 1 271 ? 32.224 62.359 13.447 1.00 44.39 249 ASP B O 1
ATOM 5463 N N . ILE B 1 272 ? 32.197 60.648 11.970 1.00 44.89 250 ILE B N 1
ATOM 5464 C CA . ILE B 1 272 ? 32.460 59.618 12.974 1.00 43.23 250 ILE B CA 1
ATOM 5465 C C . ILE B 1 272 ? 33.794 59.823 13.693 1.00 43.65 250 ILE B C 1
ATOM 5466 O O . ILE B 1 272 ? 33.988 59.299 14.797 1.00 47.09 250 ILE B O 1
ATOM 5471 N N . ASN B 1 273 ? 34.726 60.575 13.108 1.00 42.98 251 ASN B N 1
ATOM 5472 C CA . ASN B 1 273 ? 35.998 60.802 13.787 1.00 43.55 251 ASN B CA 1
ATOM 5473 C C . ASN B 1 273 ? 35.854 61.631 15.058 1.00 45.12 251 ASN B C 1
ATOM 5474 O O . ASN B 1 273 ? 36.794 61.666 15.862 1.00 43.20 251 ASN B O 1
ATOM 5479 N N . GLU B 1 274 ? 34.713 62.301 15.259 1.00 45.39 252 GLU B N 1
ATOM 5480 C CA . GLU B 1 274 ? 34.516 63.070 16.484 1.00 38.59 252 GLU B CA 1
ATOM 5481 C C . GLU B 1 274 ? 34.432 62.162 17.707 1.00 37.76 252 GLU B C 1
ATOM 5482 O O . GLU B 1 274 ? 34.850 62.557 18.801 1.00 37.34 252 GLU B O 1
ATOM 5488 N N . VAL B 1 275 ? 33.911 60.943 17.540 1.00 37.24 253 VAL B N 1
ATOM 5489 C CA . VAL B 1 275 ? 33.581 60.067 18.662 1.00 35.42 253 VAL B CA 1
ATOM 5490 C C . VAL B 1 275 ? 34.095 58.645 18.466 1.00 39.59 253 VAL B C 1
ATOM 5491 O O . VAL B 1 275 ? 33.697 57.733 19.201 1.00 38.72 253 VAL B O 1
ATOM 5495 N N . LYS B 1 276 ? 34.954 58.435 17.469 1.00 41.74 254 LYS B N 1
ATOM 5496 C CA . LYS B 1 276 ? 35.266 57.072 17.047 1.00 42.82 254 LYS B CA 1
ATOM 5497 C C . LYS B 1 276 ? 35.875 56.246 18.177 1.00 37.11 254 LYS B C 1
ATOM 5498 O O . LYS B 1 276 ? 35.582 55.051 18.295 1.00 35.80 254 LYS B O 1
ATOM 5504 N N . ASP B 1 277 ? 36.687 56.867 19.035 1.00 35.30 255 ASP B N 1
ATOM 5505 C CA . ASP B 1 277 ? 37.357 56.150 20.119 1.00 40.20 255 ASP B CA 1
ATOM 5506 C C . ASP B 1 277 ? 36.654 56.255 21.471 1.00 47.82 255 ASP B C 1
ATOM 5507 O O . ASP B 1 277 ? 37.198 55.764 22.469 1.00 48.09 255 ASP B O 1
ATOM 5512 N N . VAL B 1 278 ? 35.469 56.873 21.531 1.00 40.17 256 VAL B N 1
ATOM 5513 C CA . VAL B 1 278 ? 34.724 56.936 22.784 1.00 38.81 256 VAL B CA 1
ATOM 5514 C C . VAL B 1 278 ? 34.376 55.523 23.226 1.00 35.64 256 VAL B C 1
ATOM 5515 O O . VAL B 1 278 ? 33.893 54.708 22.431 1.00 39.23 256 VAL B O 1
ATOM 5519 N N . GLU B 1 279 ? 34.606 55.225 24.502 1.00 32.05 257 GLU B N 1
ATOM 5520 C CA . GLU B 1 279 ? 34.364 53.891 25.040 1.00 35.78 257 GLU B CA 1
ATOM 5521 C C . GLU B 1 279 ? 33.016 53.819 25.741 1.00 32.61 257 GLU B C 1
ATOM 5522 O O . GLU B 1 279 ? 32.626 54.747 26.465 1.00 30.81 257 GLU B O 1
ATOM 5528 N N . LEU B 1 280 ? 32.320 52.696 25.557 1.00 25.13 258 LEU B N 1
ATOM 5529 C CA . LEU B 1 280 ? 31.030 52.521 26.215 1.00 32.40 258 LEU B CA 1
ATOM 5530 C C . LEU B 1 280 ? 30.813 51.063 26.592 1.00 31.24 258 LEU B C 1
ATOM 5531 O O . LEU B 1 280 ? 31.404 50.158 25.996 1.00 32.96 258 LEU B O 1
ATOM 5536 N N . ASN B 1 281 ? 29.963 50.847 27.592 1.00 24.27 259 ASN B N 1
ATOM 5537 C CA . ASN B 1 281 ? 29.523 49.502 27.927 1.00 26.38 259 ASN B CA 1
ATOM 5538 C C . ASN B 1 281 ? 28.328 49.150 27.038 1.00 35.25 259 ASN B C 1
ATOM 5539 O O . ASN B 1 281 ? 27.304 49.845 27.055 1.00 31.58 259 ASN B O 1
ATOM 5544 N N . PHE B 1 282 ? 28.463 48.082 26.250 1.00 32.01 260 PHE B N 1
ATOM 5545 C CA . PHE B 1 282 ? 27.451 47.666 25.289 1.00 27.74 260 PHE B CA 1
ATOM 5546 C C . PHE B 1 282 ? 26.976 46.252 25.583 1.00 34.56 260 PHE B C 1
ATOM 5547 O O . PHE B 1 282 ? 27.786 45.326 25.713 1.00 37.18 260 PHE B O 1
ATOM 5555 N N . LEU B 1 283 ? 25.660 46.087 25.650 1.00 28.20 261 LEU B N 1
ATOM 5556 C CA . LEU B 1 283 ? 25.017 44.801 25.852 1.00 30.31 261 LEU B CA 1
ATOM 5557 C C . LEU B 1 283 ? 24.203 44.484 24.602 1.00 34.99 261 LEU B C 1
ATOM 5558 O O . LEU B 1 283 ? 23.153 45.093 24.375 1.00 29.35 261 LEU B O 1
ATOM 5563 N N . ASP B 1 284 ? 24.673 43.540 23.780 1.00 36.80 262 ASP B N 1
ATOM 5564 C CA . ASP B 1 284 ? 23.964 43.321 22.525 1.00 34.13 262 ASP B CA 1
ATOM 5565 C C . ASP B 1 284 ? 22.728 42.459 22.752 1.00 31.54 262 ASP B C 1
ATOM 5566 O O . ASP B 1 284 ? 22.451 41.995 23.861 1.00 33.43 262 ASP B O 1
ATOM 5571 N N . LYS B 1 285 ? 21.947 42.292 21.680 1.00 39.98 263 LYS B N 1
ATOM 5572 C CA . LYS B 1 285 ? 20.703 41.535 21.764 1.00 38.35 263 LYS B CA 1
ATOM 5573 C C . LYS B 1 285 ? 20.952 40.056 22.009 1.00 41.18 263 LYS B C 1
ATOM 5574 O O . LYS B 1 285 ? 20.057 39.365 22.503 1.00 45.66 263 LYS B O 1
ATOM 5580 N N . GLU B 1 286 ? 22.149 39.561 21.693 1.00 41.25 264 GLU B N 1
ATOM 5581 C CA . GLU B 1 286 ? 22.517 38.197 22.054 1.00 49.26 264 GLU B CA 1
ATOM 5582 C C . GLU B 1 286 ? 22.859 38.055 23.533 1.00 51.24 264 GLU B C 1
ATOM 5583 O O . GLU B 1 286 ? 22.786 36.944 24.069 1.00 54.45 264 GLU B O 1
ATOM 5589 N N . GLY B 1 287 ? 23.219 39.146 24.208 1.00 44.73 265 GLY B N 1
ATOM 5590 C CA . GLY B 1 287 ? 23.568 39.092 25.615 1.00 37.27 265 GLY B CA 1
ATOM 5591 C C . GLY B 1 287 ? 25.044 39.237 25.902 1.00 33.98 265 GLY B C 1
ATOM 5592 O O . GLY B 1 287 ? 25.439 39.155 27.069 1.00 39.22 265 GLY B O 1
ATOM 5593 N N . ASN B 1 288 ? 25.874 39.448 24.890 1.00 38.29 266 ASN B N 1
ATOM 5594 C CA . ASN B 1 288 ? 27.293 39.707 25.110 1.00 39.28 266 ASN B CA 1
ATOM 5595 C C . ASN B 1 288 ? 27.463 41.101 25.704 1.00 44.65 266 ASN B C 1
ATOM 5596 O O . ASN B 1 288 ? 27.170 42.103 25.042 1.00 41.19 266 ASN B O 1
ATOM 5601 N N . TYR B 1 289 ? 27.932 41.167 26.949 1.00 35.55 267 TYR B N 1
ATOM 5602 C CA . TYR B 1 289 ? 28.260 42.431 27.593 1.00 36.77 267 TYR B CA 1
ATOM 5603 C C . TYR B 1 289 ? 29.735 42.719 27.367 1.00 36.65 267 TYR B C 1
ATOM 5604 O O . TYR B 1 289 ? 30.598 41.936 27.778 1.00 34.59 267 TYR B O 1
ATOM 5613 N N . LYS B 1 290 ? 30.029 43.823 26.693 1.00 33.45 268 LYS B N 1
ATOM 5614 C CA . LYS B 1 290 ? 31.413 44.124 26.385 1.00 36.52 268 LYS B CA 1
ATOM 5615 C C . LYS B 1 290 ? 31.622 45.625 26.387 1.00 37.22 268 LYS B C 1
ATOM 5616 O O . LYS B 1 290 ? 30.691 46.400 26.145 1.00 38.95 268 LYS B O 1
ATOM 5622 N N . ARG B 1 291 ? 32.854 46.023 26.669 1.00 31.83 269 ARG B N 1
ATOM 5623 C CA . ARG B 1 291 ? 33.253 47.419 26.649 1.00 33.44 269 ARG B CA 1
ATOM 5624 C C . ARG B 1 291 ? 33.996 47.687 25.351 1.00 31.77 269 ARG B C 1
ATOM 5625 O O . ARG B 1 291 ? 35.055 47.105 25.112 1.00 37.80 269 ARG B O 1
ATOM 5633 N N . ILE B 1 292 ? 33.443 48.569 24.519 1.00 35.11 270 ILE B N 1
ATOM 5634 C CA . ILE B 1 292 ? 33.881 48.727 23.137 1.00 34.76 270 ILE B CA 1
ATOM 5635 C C . ILE B 1 292 ? 33.958 50.200 22.777 1.00 40.83 270 ILE B C 1
ATOM 5636 O O . ILE B 1 292 ? 33.315 51.053 23.396 1.00 35.48 270 ILE B O 1
ATOM 5641 N N . LYS B 1 293 ? 34.742 50.485 21.741 1.00 37.22 271 LYS B N 1
ATOM 5642 C CA . LYS B 1 293 ? 34.775 51.812 21.163 1.00 36.38 271 LYS B CA 1
ATOM 5643 C C . LYS B 1 293 ? 33.592 52.002 20.227 1.00 39.36 271 LYS B C 1
ATOM 5644 O O . LYS B 1 293 ? 32.990 51.043 19.731 1.00 36.06 271 LYS B O 1
ATOM 5650 N N . VAL B 1 294 ? 33.264 53.273 19.991 1.00 39.36 272 VAL B N 1
ATOM 5651 C CA . VAL B 1 294 ? 32.106 53.598 19.167 1.00 40.54 272 VAL B CA 1
ATOM 5652 C C . VAL B 1 294 ? 32.256 52.998 17.775 1.00 38.08 272 VAL B C 1
ATOM 5653 O O . VAL B 1 294 ? 31.296 52.458 17.215 1.00 35.31 272 VAL B O 1
ATOM 5657 N N . LYS B 1 295 ? 33.471 53.040 17.216 1.00 40.48 273 LYS B N 1
ATOM 5658 C CA . LYS B 1 295 ? 33.697 52.495 15.877 1.00 44.34 273 LYS B CA 1
ATOM 5659 C C . LYS B 1 295 ? 33.448 50.990 15.808 1.00 39.51 273 LYS B C 1
ATOM 5660 O O . LYS B 1 295 ? 33.115 50.470 14.740 1.00 46.72 273 LYS B O 1
ATOM 5666 N N . ASP B 1 296 ? 33.579 50.277 16.921 1.00 40.79 274 ASP B N 1
ATOM 5667 C CA . ASP B 1 296 ? 33.303 48.842 16.931 1.00 43.03 274 ASP B CA 1
ATOM 5668 C C . ASP B 1 296 ? 31.814 48.517 16.977 1.00 40.13 274 ASP B C 1
ATOM 5669 O O . ASP B 1 296 ? 31.466 47.335 17.008 1.00 38.45 274 ASP B O 1
ATOM 5674 N N . LEU B 1 297 ? 30.937 49.521 16.989 1.00 38.33 275 LEU B N 1
ATOM 5675 C CA . LEU B 1 297 ? 29.514 49.272 17.184 1.00 37.66 275 LEU B CA 1
ATOM 5676 C C . LEU B 1 297 ? 28.890 48.626 15.944 1.00 31.48 275 LEU B C 1
ATOM 5677 O O . LEU B 1 297 ? 29.238 48.980 14.814 1.00 30.28 275 LEU B O 1
ATOM 5682 N N . PRO B 1 298 ? 27.950 47.687 16.123 1.00 31.11 276 PRO B N 1
ATOM 5683 C CA . PRO B 1 298 ? 27.299 46.998 14.999 1.00 35.01 276 PRO B CA 1
ATOM 5684 C C . PRO B 1 298 ? 26.181 47.804 14.338 1.00 32.25 276 PRO B C 1
ATOM 5685 O O . PRO B 1 298 ? 25.061 47.321 14.157 1.00 32.76 276 PRO B O 1
ATOM 5689 N N . PHE B 1 299 ? 26.497 49.034 13.953 1.00 36.93 277 PHE B N 1
ATOM 5690 C CA . PHE B 1 299 ? 25.531 49.944 13.357 1.00 36.49 277 PHE B CA 1
ATOM 5691 C C . PHE B 1 299 ? 26.273 50.825 12.373 1.00 29.77 277 PHE B C 1
ATOM 5692 O O . PHE B 1 299 ? 27.485 51.029 12.516 1.00 33.47 277 PHE B O 1
ATOM 5700 N N . PRO B 1 300 ? 25.577 51.387 11.383 1.00 33.60 278 PRO B N 1
ATOM 5701 C CA . PRO B 1 300 ? 26.227 52.325 10.460 1.00 30.22 278 PRO B CA 1
ATOM 5702 C C . PRO B 1 300 ? 26.658 53.601 11.167 1.00 38.21 278 PRO B C 1
ATOM 5703 O O . PRO B 1 300 ? 26.200 53.918 12.268 1.00 40.10 278 PRO B O 1
ATOM 5707 N N . GLU B 1 301 ? 27.557 54.338 10.506 1.00 36.91 279 GLU B N 1
ATOM 5708 C CA . GLU B 1 301 ? 28.230 55.469 11.145 1.00 41.15 279 GLU B CA 1
ATOM 5709 C C . GLU B 1 301 ? 27.233 56.455 11.744 1.00 41.69 279 GLU B C 1
ATOM 5710 O O . GLU B 1 301 ? 27.395 56.891 12.890 1.00 36.91 279 GLU B O 1
ATOM 5716 N N . PHE B 1 302 ? 26.192 56.818 10.980 1.00 37.43 280 PHE B N 1
ATOM 5717 C CA . PHE B 1 302 ? 25.287 57.867 11.438 1.00 35.29 280 PHE B CA 1
ATOM 5718 C C . PHE B 1 302 ? 24.653 57.491 12.770 1.00 33.10 280 PHE B C 1
ATOM 5719 O O . PHE B 1 302 ? 24.488 58.344 13.647 1.00 37.92 280 PHE B O 1
ATOM 5727 N N . TYR B 1 303 ? 24.322 56.214 12.951 1.00 28.28 281 TYR B N 1
ATOM 5728 C CA . TYR B 1 303 ? 23.750 55.762 14.217 1.00 33.96 281 TYR B CA 1
ATOM 5729 C C . TYR B 1 303 ? 24.802 55.729 15.322 1.00 36.43 281 TYR B C 1
ATOM 5730 O O . TYR B 1 303 ? 24.556 56.188 16.448 1.00 33.86 281 TYR B O 1
ATOM 5739 N N . ALA B 1 304 ? 25.984 55.184 15.015 1.00 32.13 282 ALA B N 1
ATOM 5740 C CA . ALA B 1 304 ? 27.054 55.072 16.004 1.00 33.83 282 ALA B CA 1
ATOM 5741 C C . ALA B 1 304 ? 27.535 56.441 16.466 1.00 30.23 282 ALA B C 1
ATOM 5742 O O . ALA B 1 304 ? 27.989 56.599 17.610 1.00 24.86 282 ALA B O 1
ATOM 5744 N N . TYR B 1 305 ? 27.478 57.425 15.576 1.00 27.38 283 TYR B N 1
ATOM 5745 C CA . TYR B 1 305 ? 27.856 58.789 15.917 1.00 31.79 283 TYR B CA 1
ATOM 5746 C C . TYR B 1 305 ? 27.077 59.291 17.124 1.00 29.84 283 TYR B C 1
ATOM 5747 O O . TYR B 1 305 ? 27.647 59.921 18.026 1.00 26.63 283 TYR B O 1
ATOM 5756 N N . PHE B 1 306 ? 25.768 59.022 17.156 1.00 26.52 284 PHE B N 1
ATOM 5757 C CA . PHE B 1 306 ? 24.935 59.590 18.206 1.00 26.75 284 PHE B CA 1
ATOM 5758 C C . PHE B 1 306 ? 24.958 58.742 19.456 1.00 25.25 284 PHE B C 1
ATOM 5759 O O . PHE B 1 306 ? 24.875 59.293 20.553 1.00 23.39 284 PHE B O 1
ATOM 5767 N N . VAL B 1 307 ? 25.086 57.415 19.330 1.00 28.80 285 VAL B N 1
ATOM 5768 C CA . VAL B 1 307 ? 25.451 56.621 20.501 1.00 23.75 285 VAL B CA 1
ATOM 5769 C C . VAL B 1 307 ? 26.660 57.260 21.178 1.00 22.74 285 VAL B C 1
ATOM 5770 O O . VAL B 1 307 ? 26.672 57.489 22.395 1.00 26.25 285 VAL B O 1
ATOM 5774 N N . GLY B 1 308 ? 27.662 57.632 20.375 1.00 23.54 286 GLY B N 1
ATOM 5775 C CA . GLY B 1 308 ? 28.866 58.240 20.923 1.00 24.95 286 GLY B CA 1
ATOM 5776 C C . GLY B 1 308 ? 28.617 59.590 21.571 1.00 30.65 286 GLY B C 1
ATOM 5777 O O . GLY B 1 308 ? 29.159 59.879 22.645 1.00 26.42 286 GLY B O 1
ATOM 5778 N N . LYS B 1 309 ? 27.805 60.441 20.922 1.00 26.51 287 LYS B N 1
ATOM 5779 C CA . LYS B 1 309 ? 27.458 61.737 21.503 1.00 26.65 287 LYS B CA 1
ATOM 5780 C C . LYS B 1 309 ? 26.643 61.578 22.780 1.00 22.46 287 LYS B C 1
ATOM 5781 O O . LYS B 1 309 ? 26.820 62.342 23.737 1.00 22.79 287 LYS B O 1
ATOM 5787 N N . VAL B 1 310 ? 25.749 60.594 22.822 1.00 19.78 288 VAL B N 1
ATOM 5788 C CA . VAL B 1 310 ? 24.962 60.388 24.034 1.00 24.55 288 VAL B CA 1
ATOM 5789 C C . VAL B 1 310 ? 25.848 59.926 25.190 1.00 28.53 288 VAL B C 1
ATOM 5790 O O . VAL B 1 310 ? 25.703 60.400 26.330 1.00 23.87 288 VAL B O 1
ATOM 5794 N N . LYS B 1 311 ? 26.782 59.003 24.919 1.00 23.47 289 LYS B N 1
ATOM 5795 C CA . LYS B 1 311 ? 27.719 58.564 25.950 1.00 22.26 289 LYS B CA 1
ATOM 5796 C C . LYS B 1 311 ? 28.513 59.737 26.500 1.00 22.74 289 LYS B C 1
ATOM 5797 O O . LYS B 1 311 ? 28.775 59.817 27.703 1.00 25.44 289 LYS B O 1
ATOM 5803 N N . GLN B 1 312 ? 2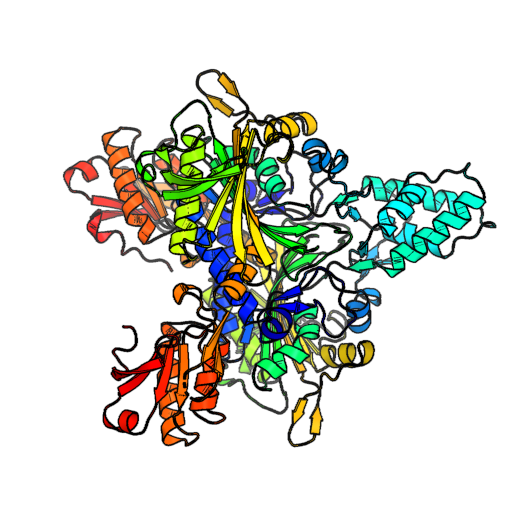8.916 60.655 25.631 1.00 23.37 290 GLN B N 1
ATOM 5804 C CA . GLN B 1 312 ? 29.686 61.795 26.091 1.00 22.32 290 GLN B CA 1
ATOM 5805 C C . GLN B 1 312 ? 28.842 62.755 26.928 1.00 27.31 290 GLN B C 1
ATOM 5806 O O . GLN B 1 312 ? 29.385 63.478 27.772 1.00 24.61 290 GLN B O 1
ATOM 5812 N N . PHE B 1 313 ? 27.529 62.805 26.690 1.00 20.29 291 PHE B N 1
ATOM 5813 C CA . PHE B 1 313 ? 26.676 63.649 27.521 1.00 24.72 291 PHE B CA 1
ATOM 5814 C C . PHE B 1 313 ? 26.649 63.142 28.957 1.00 23.19 291 PHE B C 1
ATOM 5815 O O . PHE B 1 313 ? 26.740 63.924 29.912 1.00 19.15 291 PHE B O 1
ATOM 5823 N N . TYR B 1 314 ? 26.547 61.829 29.131 1.00 21.52 292 TYR B N 1
ATOM 5824 C CA . TYR B 1 314 ? 26.529 61.284 30.481 1.00 22.52 292 TYR B CA 1
ATOM 5825 C C . TYR B 1 314 ? 27.901 61.354 31.140 1.00 22.02 292 TYR B C 1
ATOM 5826 O O . TYR B 1 314 ? 27.987 61.537 32.363 1.00 25.32 292 TYR B O 1
ATOM 5835 N N . GLU B 1 315 ? 28.976 61.226 30.350 1.00 22.50 293 GLU B N 1
ATOM 5836 C CA . GLU B 1 315 ? 30.322 61.464 30.862 1.00 25.15 293 GLU B CA 1
ATOM 5837 C C . GLU B 1 315 ? 30.424 62.852 31.486 1.00 27.58 293 GLU B C 1
ATOM 5838 O O . GLU B 1 315 ? 30.957 63.010 32.584 1.00 24.40 293 GLU B O 1
ATOM 5844 N N . ARG B 1 316 ? 29.934 63.878 30.782 1.00 23.67 294 ARG B N 1
ATOM 5845 C CA . ARG B 1 316 ? 30.011 65.237 31.307 1.00 25.67 294 ARG B CA 1
ATOM 5846 C C . ARG B 1 316 ? 29.020 65.464 32.446 1.00 29.32 294 ARG B C 1
ATOM 5847 O O . ARG B 1 316 ? 29.263 66.295 33.324 1.00 28.86 294 ARG B O 1
ATOM 5855 N N . LEU B 1 317 ? 27.921 64.716 32.464 1.00 25.43 295 LEU B N 1
ATOM 5856 C CA . LEU B 1 317 ? 26.989 64.760 33.575 1.00 23.76 295 LEU B CA 1
ATOM 5857 C C . LEU B 1 317 ? 27.579 64.173 34.856 1.00 28.01 295 LEU B C 1
ATOM 5858 O O . LEU B 1 317 ? 27.099 64.504 35.945 1.00 28.67 295 LEU B O 1
ATOM 5863 N N . GLY B 1 318 ? 28.584 63.304 34.756 1.00 22.78 296 GLY B N 1
ATOM 5864 C CA . GLY B 1 318 ? 29.216 62.709 35.922 1.00 21.82 296 GLY B CA 1
ATOM 5865 C C . GLY B 1 318 ? 28.716 61.331 36.295 1.00 24.66 296 GLY B C 1
ATOM 5866 O O . GLY B 1 318 ? 28.940 60.897 37.433 1.00 20.71 296 GLY B O 1
ATOM 5867 N N . ILE B 1 319 ? 28.011 60.654 35.400 1.00 21.55 297 ILE B N 1
ATOM 5868 C CA . ILE B 1 319 ? 27.598 59.275 35.676 1.00 23.20 297 ILE B CA 1
ATOM 5869 C C . ILE B 1 319 ? 28.844 58.395 35.746 1.00 25.62 297 ILE B C 1
ATOM 5870 O O . ILE B 1 319 ? 29.684 58.433 34.826 1.00 26.90 297 ILE B O 1
ATOM 5875 N N . PRO B 1 320 ? 29.028 57.625 36.808 1.00 23.51 298 PRO B N 1
ATOM 5876 C CA . PRO B 1 320 ? 30.190 56.727 36.866 1.00 26.38 298 PRO B CA 1
ATOM 5877 C C . PRO B 1 320 ? 30.144 55.711 35.733 1.00 25.03 298 PRO B C 1
ATOM 5878 O O . PRO B 1 320 ? 29.098 55.118 35.452 1.00 22.99 298 PRO B O 1
ATOM 5882 N N . GLU B 1 321 ? 31.302 55.514 35.090 1.00 25.43 299 GLU B N 1
ATOM 5883 C CA . GLU B 1 321 ? 31.395 54.667 33.897 1.00 27.83 299 GLU B CA 1
ATOM 5884 C C . GLU B 1 321 ? 30.768 53.292 34.103 1.00 24.47 299 GLU B C 1
ATOM 5885 O O . GLU B 1 321 ? 30.066 52.786 33.223 1.00 24.82 299 GLU B O 1
ATOM 5891 N N . GLU B 1 322 ? 30.976 52.689 35.272 1.00 25.80 300 GLU B N 1
ATOM 5892 C CA . GLU B 1 322 ? 30.480 51.340 35.504 1.00 23.83 300 GLU B CA 1
ATOM 5893 C C . GLU B 1 322 ? 28.963 51.268 35.549 1.00 26.97 300 GLU B C 1
ATOM 5894 O O . GLU B 1 322 ? 28.411 50.175 35.380 1.00 22.74 300 GLU B O 1
ATOM 5900 N N . ARG B 1 323 ? 28.270 52.390 35.785 1.00 26.05 301 ARG B N 1
ATOM 5901 C CA . ARG B 1 323 ? 26.826 52.353 35.996 1.00 24.31 301 ARG B CA 1
ATOM 5902 C C . ARG B 1 323 ? 26.030 52.792 34.771 1.00 21.92 301 ARG B C 1
ATOM 5903 O O . ARG B 1 323 ? 24.826 53.031 34.884 1.00 23.00 301 ARG B O 1
ATOM 5911 N N . LEU B 1 324 ? 26.665 52.864 33.611 1.00 18.97 302 LEU B N 1
ATOM 5912 C CA . LEU B 1 324 ? 26.029 53.261 32.363 1.00 22.31 302 LEU B CA 1
ATOM 5913 C C . LEU B 1 324 ? 26.289 52.199 31.302 1.00 27.97 302 LEU B C 1
ATOM 5914 O O . LEU B 1 324 ? 27.448 51.843 31.052 1.00 25.10 302 LEU B O 1
ATOM 5919 N N . ARG B 1 325 ? 25.230 51.715 30.660 1.00 22.10 303 ARG B N 1
ATOM 5920 C CA . ARG B 1 325 ? 25.392 50.783 29.552 1.00 28.06 303 ARG B CA 1
ATOM 5921 C C . ARG B 1 325 ? 24.333 51.063 28.494 1.00 26.56 303 ARG B C 1
ATOM 5922 O O . ARG B 1 325 ? 23.270 51.621 28.780 1.00 26.68 303 ARG B O 1
ATOM 5930 N N . PHE B 1 326 ? 24.630 50.651 27.264 1.00 25.29 304 PHE B N 1
ATOM 5931 C CA . PHE B 1 326 ? 23.706 50.759 26.137 1.00 25.78 304 PHE B CA 1
ATOM 5932 C C . PHE B 1 326 ? 23.307 49.359 25.670 1.00 32.99 304 PHE B C 1
ATOM 5933 O O . PHE B 1 326 ? 24.155 48.598 25.179 1.00 25.30 304 PHE B O 1
ATOM 5941 N N . ARG B 1 327 ? 22.021 49.028 25.805 1.00 25.03 305 ARG B N 1
ATOM 5942 C CA . ARG B 1 327 ? 21.508 47.699 25.485 1.00 26.06 305 ARG B CA 1
ATOM 5943 C C . ARG B 1 327 ? 20.757 47.713 24.156 1.00 33.69 305 ARG B C 1
ATOM 5944 O O . ARG B 1 327 ? 19.790 48.469 23.983 1.00 26.63 305 ARG B O 1
ATOM 5952 N N . GLU B 1 328 ? 21.191 46.860 23.233 1.00 30.32 306 GLU B N 1
ATOM 5953 C CA . GLU B 1 328 ? 20.493 46.636 21.971 1.00 32.47 306 GLU B CA 1
ATOM 5954 C C . GLU B 1 328 ? 19.333 45.669 22.186 1.00 33.89 306 GLU B C 1
ATOM 5955 O O . GLU B 1 328 ? 19.532 44.551 22.678 1.00 36.84 306 GLU B O 1
ATOM 5961 N N . LEU B 1 329 ? 18.123 46.098 21.832 1.00 29.06 307 LEU B N 1
ATOM 5962 C CA . LEU B 1 329 ? 16.953 45.243 21.961 1.00 29.34 307 LEU B CA 1
ATOM 5963 C C . LEU B 1 329 ? 16.817 44.338 20.736 1.00 37.75 307 LEU B C 1
ATOM 5964 O O . LEU B 1 329 ? 17.219 44.697 19.626 1.00 32.73 307 LEU B O 1
ATOM 5969 N N . SER B 1 330 ? 16.264 43.145 20.958 1.00 38.72 308 SER B N 1
ATOM 5970 C CA . SER B 1 330 ? 16.092 42.165 19.895 1.00 42.88 308 SER B CA 1
ATOM 5971 C C . SER B 1 330 ? 14.841 42.466 19.072 1.00 41.53 308 SER B C 1
ATOM 5972 O O . SER B 1 330 ? 14.014 43.312 19.424 1.00 38.34 308 SER B O 1
ATOM 5975 N N . GLU B 1 331 ? 14.700 41.724 17.968 1.00 47.54 309 GLU B N 1
ATOM 5976 C CA . GLU B 1 331 ? 13.527 41.863 17.108 1.00 45.64 309 GLU B CA 1
ATOM 5977 C C . GLU B 1 331 ? 12.242 41.635 17.886 1.00 46.32 309 GLU B C 1
ATOM 5978 O O . GLU B 1 331 ? 11.233 42.303 17.632 1.00 53.08 309 GLU B O 1
ATOM 5984 N N . LYS B 1 332 ? 12.263 40.735 18.864 1.00 47.81 310 LYS B N 1
ATOM 5985 C CA . LYS B 1 332 ? 11.048 40.493 19.627 1.00 49.59 310 LYS B CA 1
ATOM 5986 C C . LYS B 1 332 ? 10.763 41.615 20.617 1.00 49.83 310 LYS B C 1
ATOM 5987 O O . LYS B 1 332 ? 9.598 41.972 20.827 1.00 54.62 310 LYS B O 1
ATOM 5993 N N . GLU B 1 333 ? 11.793 42.182 21.246 1.00 46.07 311 GLU B N 1
ATOM 5994 C CA . GLU B 1 333 ? 11.515 43.133 22.318 1.00 47.37 311 GLU B CA 1
ATOM 5995 C C . GLU B 1 333 ? 11.363 44.565 21.837 1.00 44.94 311 GLU B C 1
ATOM 5996 O O . GLU B 1 333 ? 10.689 45.361 22.499 1.00 46.11 311 GLU B O 1
ATOM 6002 N N . LYS B 1 334 ? 11.972 44.920 20.715 1.00 43.60 312 LYS B N 1
ATOM 6003 C CA . LYS B 1 334 ? 11.966 46.314 20.302 1.00 44.30 312 LYS B CA 1
ATOM 6004 C C . LYS B 1 334 ? 10.612 46.706 19.710 1.00 50.37 312 LYS B C 1
ATOM 6005 O O . LYS B 1 334 ? 9.792 45.858 19.342 1.00 50.39 312 LYS B O 1
ATOM 6011 N N . ALA B 1 335 ? 10.378 48.017 19.640 1.00 47.94 313 ALA B N 1
ATOM 6012 C CA . ALA B 1 335 ? 9.196 48.527 18.958 1.00 45.76 313 ALA B CA 1
ATOM 6013 C C . ALA B 1 335 ? 9.338 48.311 17.456 1.00 47.03 313 ALA B C 1
ATOM 6014 O O . ALA B 1 335 ? 10.432 48.439 16.899 1.00 48.90 313 ALA B O 1
ATOM 6016 N N . PHE B 1 336 ? 8.221 47.984 16.799 1.00 52.36 314 PHE B N 1
ATOM 6017 C CA . PHE B 1 336 ? 8.288 47.426 15.448 1.00 48.83 314 PHE B CA 1
ATOM 6018 C C . PHE B 1 336 ? 9.022 48.355 14.489 1.00 50.13 314 PHE B C 1
ATOM 6019 O O . PHE B 1 336 ? 9.865 47.911 13.700 1.00 51.21 314 PHE B O 1
ATOM 6027 N N . TYR B 1 337 ? 8.714 49.648 14.531 1.00 41.93 315 TYR B N 1
ATOM 6028 C CA . TYR B 1 337 ? 9.266 50.575 13.556 1.00 40.81 315 TYR B CA 1
ATOM 6029 C C . TYR B 1 337 ? 10.613 51.149 13.973 1.00 40.14 315 TYR B C 1
ATOM 6030 O O . TYR B 1 337 ? 11.155 52.006 13.268 1.00 36.48 315 TYR B O 1
ATOM 6039 N N . ASN B 1 338 ? 11.181 50.683 15.082 1.00 38.66 316 ASN B N 1
ATOM 6040 C CA . ASN B 1 338 ? 12.561 51.006 15.423 1.00 33.51 316 ASN B CA 1
ATOM 6041 C C . ASN B 1 338 ? 13.435 49.975 14.728 1.00 41.71 316 ASN B C 1
ATOM 6042 O O . ASN B 1 338 ? 13.527 48.829 15.171 1.00 41.94 316 ASN B O 1
ATOM 6047 N N . LYS B 1 339 ? 14.049 50.371 13.613 1.00 36.62 317 LYS B N 1
ATOM 6048 C CA . LYS B 1 339 ? 14.983 49.484 12.931 1.00 40.08 317 LYS B CA 1
ATOM 6049 C C . LYS B 1 339 ? 16.163 49.156 13.834 1.00 41.36 317 LYS B C 1
ATOM 6050 O O . LYS B 1 339 ? 16.550 47.990 13.980 1.00 35.44 317 LYS B O 1
ATOM 6056 N N . TYR B 1 340 ? 16.756 50.182 14.434 1.00 34.96 318 TYR B N 1
ATOM 6057 C CA . TYR B 1 340 ? 17.699 50.032 15.532 1.00 31.07 318 TYR B CA 1
ATOM 6058 C C . TYR B 1 340 ? 17.072 50.642 16.777 1.00 36.75 318 TYR B C 1
ATOM 6059 O O . TYR B 1 340 ? 16.527 51.754 16.721 1.00 31.28 318 TYR B O 1
ATOM 6068 N N . HIS B 1 341 ? 17.133 49.907 17.886 1.00 29.67 319 HIS B N 1
ATOM 6069 C CA . HIS B 1 341 ? 16.549 50.332 19.152 1.00 23.86 319 HIS B CA 1
ATOM 6070 C C . HIS B 1 341 ? 17.550 50.018 20.262 1.00 32.18 319 HIS B C 1
ATOM 6071 O O . HIS B 1 341 ? 17.714 48.850 20.636 1.00 29.42 319 HIS B O 1
ATOM 6078 N N . VAL B 1 342 ? 18.219 51.050 20.784 1.00 27.01 320 VAL B N 1
ATOM 6079 C CA . VAL B 1 342 ? 19.232 50.909 21.832 1.00 28.70 320 VAL B CA 1
ATOM 6080 C C . VAL B 1 342 ? 18.788 51.714 23.050 1.00 28.57 320 VAL B C 1
ATOM 6081 O O . VAL B 1 342 ? 18.700 52.946 22.983 1.00 24.56 320 VAL B O 1
ATOM 6085 N N . ASP B 1 343 ? 18.514 51.024 24.158 1.00 21.61 321 ASP B N 1
ATOM 6086 C CA . ASP B 1 343 ? 18.165 51.695 25.407 1.00 25.37 321 ASP B CA 1
ATOM 6087 C C . ASP B 1 343 ? 19.396 52.149 26.179 1.00 27.24 321 ASP B C 1
ATOM 6088 O O . ASP B 1 343 ? 20.363 51.394 26.338 1.00 29.20 321 ASP B O 1
ATOM 6093 N N . ILE B 1 344 ? 19.335 53.376 26.689 1.00 26.72 322 ILE B N 1
ATOM 6094 C CA . ILE B 1 344 ? 20.329 53.897 27.629 1.00 21.15 322 ILE B CA 1
ATOM 6095 C C . ILE B 1 344 ? 19.922 53.439 29.025 1.00 20.25 322 ILE B C 1
ATOM 6096 O O . ILE B 1 344 ? 18.812 53.733 29.482 1.00 21.53 322 ILE B O 1
ATOM 6101 N N . GLU B 1 345 ? 20.804 52.704 29.704 1.00 19.75 323 GLU B N 1
ATOM 6102 C CA . GLU B 1 345 ? 20.430 52.103 30.981 1.00 25.23 323 GLU B CA 1
ATOM 6103 C C . GLU B 1 345 ? 21.413 52.505 32.068 1.00 20.30 323 GLU B C 1
ATOM 6104 O O . GLU B 1 345 ? 22.625 52.570 31.846 1.00 20.37 323 GLU B O 1
ATOM 6110 N N . ILE B 1 346 ? 20.873 52.802 33.238 1.00 22.22 324 ILE B N 1
ATOM 6111 C CA . ILE B 1 346 ? 21.660 53.236 34.378 1.00 26.37 324 ILE B CA 1
ATOM 6112 C C . ILE B 1 346 ? 21.433 52.237 35.493 1.00 25.69 324 ILE B C 1
ATOM 6113 O O . ILE B 1 346 ? 20.304 51.778 35.707 1.00 22.29 324 ILE B O 1
ATOM 6118 N N . ASN B 1 347 ? 22.512 51.909 36.199 1.00 22.81 325 ASN B N 1
ATOM 6119 C CA . ASN B 1 347 ? 22.468 50.932 37.272 1.00 21.53 325 ASN B CA 1
ATOM 6120 C C . ASN B 1 347 ? 22.137 51.675 38.557 1.00 21.88 325 ASN B C 1
ATOM 6121 O O . ASN B 1 347 ? 23.021 52.236 39.217 1.00 23.72 325 ASN B O 1
ATOM 6126 N N . PHE B 1 348 ? 20.847 51.690 38.898 1.00 22.08 326 PHE B N 1
ATOM 6127 C CA . PHE B 1 348 ? 20.373 52.334 40.120 1.00 23.97 326 PHE B CA 1
ATOM 6128 C C . PHE B 1 348 ? 20.745 51.479 41.328 1.00 25.26 326 PHE B C 1
ATOM 6129 O O . PHE B 1 348 ? 20.380 50.304 41.372 1.00 21.33 326 PHE B O 1
ATOM 6137 N N . PRO B 1 349 ? 21.397 52.034 42.344 1.00 24.34 327 PRO B N 1
ATOM 6138 C CA . PRO B 1 349 ? 21.667 51.226 43.547 1.00 27.75 327 PRO B CA 1
ATOM 6139 C C . PRO B 1 349 ? 20.420 50.607 44.156 1.00 26.30 327 PRO B C 1
ATOM 6140 O O . PRO B 1 349 ? 20.486 49.490 44.684 1.00 27.24 327 PRO B O 1
ATOM 6144 N N . THR B 1 350 ? 19.281 51.295 44.093 1.00 23.00 328 THR B N 1
ATOM 6145 C CA . THR B 1 350 ? 18.046 50.795 44.684 1.00 24.14 328 THR B CA 1
ATOM 6146 C C . THR B 1 350 ? 17.284 49.879 43.738 1.00 29.22 328 THR B C 1
ATOM 6147 O O . THR B 1 350 ? 16.702 48.879 44.177 1.00 28.50 328 THR B O 1
ATOM 6151 N N . TYR B 1 351 ? 17.253 50.205 42.448 1.00 24.64 329 TYR B N 1
ATOM 6152 C CA . TYR B 1 351 ? 16.347 49.539 41.526 1.00 27.00 329 TYR B CA 1
ATOM 6153 C C . TYR B 1 351 ? 17.031 48.622 40.526 1.00 25.48 329 TYR B C 1
ATOM 6154 O O . TYR B 1 351 ? 16.329 47.931 39.782 1.00 28.11 329 TYR B O 1
ATOM 6163 N N . GLY B 1 352 ? 18.366 48.589 40.479 1.00 22.41 330 GLY B N 1
ATOM 6164 C CA . GLY B 1 352 ? 19.015 47.816 39.444 1.00 21.12 330 GLY B CA 1
ATOM 6165 C C . GLY B 1 352 ? 19.092 48.588 38.138 1.00 27.97 330 GLY B C 1
ATOM 6166 O O . GLY B 1 352 ? 18.972 49.830 38.105 1.00 25.08 330 GLY B O 1
ATOM 6167 N N . TRP B 1 353 ? 19.323 47.844 37.046 1.00 21.33 331 TRP B N 1
ATOM 6168 C CA . TRP B 1 353 ? 19.478 48.458 35.733 1.00 23.65 331 TRP B CA 1
ATOM 6169 C C . TRP B 1 353 ? 18.121 48.935 35.231 1.00 24.08 331 TRP B C 1
ATOM 6170 O O . TRP B 1 353 ? 17.155 48.166 35.212 1.00 21.79 331 TRP B O 1
ATOM 6181 N N . LYS B 1 354 ? 18.036 50.215 34.870 1.00 21.63 332 LYS B N 1
ATOM 6182 C CA . LYS B 1 354 ? 16.788 50.801 34.397 1.00 22.16 332 LYS B CA 1
ATOM 6183 C C . LYS B 1 354 ? 17.058 51.713 33.207 1.00 24.96 332 LYS B C 1
ATOM 6184 O O . LYS B 1 354 ? 18.029 52.471 33.192 1.00 20.61 332 LYS B O 1
ATOM 6190 N N . GLU B 1 355 ? 16.201 51.598 32.202 1.00 24.32 333 GLU B N 1
ATOM 6191 C CA . GLU B 1 355 ? 16.230 52.485 31.048 1.00 27.64 333 GLU B CA 1
ATOM 6192 C C . GLU B 1 355 ? 15.955 53.933 31.475 1.00 21.56 333 GLU B C 1
ATOM 6193 O O . GLU B 1 355 ? 14.989 54.209 32.180 1.00 21.88 333 GLU B O 1
ATOM 6199 N N . VAL B 1 356 ? 16.825 54.855 31.068 1.00 23.14 334 VAL B N 1
ATOM 6200 C CA . VAL B 1 356 ? 16.607 56.284 31.265 1.00 22.39 334 VAL B CA 1
ATOM 6201 C C . VAL B 1 356 ? 16.430 57.015 29.950 1.00 25.66 334 VAL B C 1
ATOM 6202 O O . VAL B 1 356 ? 16.250 58.253 29.953 1.00 20.55 334 VAL B O 1
ATOM 6206 N N . GLY B 1 357 ? 16.484 56.298 28.829 1.00 20.85 335 GLY B N 1
ATOM 6207 C CA . GLY B 1 357 ? 16.390 56.905 27.514 1.00 21.40 335 GLY B CA 1
ATOM 6208 C C . GLY B 1 357 ? 16.572 55.856 26.433 1.00 25.00 335 GLY B C 1
ATOM 6209 O O . GLY B 1 357 ? 16.660 54.647 26.708 1.00 23.36 335 GLY B O 1
ATOM 6210 N N . GLY B 1 358 ? 16.616 56.328 25.185 1.00 24.99 336 GLY B N 1
ATOM 6211 C CA . GLY B 1 358 ? 16.752 55.422 24.057 1.00 25.48 336 GLY B CA 1
ATOM 6212 C C . GLY B 1 358 ? 17.136 56.132 22.782 1.00 26.91 336 GLY B C 1
ATOM 6213 O O . GLY B 1 358 ? 16.808 57.306 22.575 1.00 24.11 336 GLY B O 1
ATOM 6214 N N . ILE B 1 359 ? 17.828 55.403 21.911 1.00 27.45 337 ILE B N 1
ATOM 6215 C CA . ILE B 1 359 ? 18.292 55.894 20.616 1.00 21.24 337 ILE B CA 1
ATOM 6216 C C . ILE B 1 359 ? 17.632 55.016 19.559 1.00 30.54 337 ILE B C 1
ATOM 6217 O O . ILE B 1 359 ? 17.915 53.810 19.490 1.00 28.65 337 ILE B O 1
ATOM 6222 N N . HIS B 1 360 ? 16.739 55.602 18.749 1.00 28.46 338 HIS B N 1
ATOM 6223 C CA . HIS B 1 360 ? 15.883 54.851 17.826 1.00 23.94 338 HIS B CA 1
ATOM 6224 C C . HIS B 1 360 ? 16.071 55.331 16.390 1.00 28.18 338 HIS B C 1
ATOM 6225 O O . HIS B 1 360 ? 15.872 56.514 16.092 1.00 30.35 338 HIS B O 1
ATOM 6232 N N . TYR B 1 361 ? 16.415 54.412 15.494 1.00 31.62 339 TYR B N 1
ATOM 6233 C CA . TYR B 1 361 ? 16.365 54.673 14.061 1.00 30.61 339 TYR B CA 1
ATOM 6234 C C . TYR B 1 361 ? 15.031 54.162 13.534 1.00 31.84 339 TYR B C 1
ATOM 6235 O O . TYR B 1 361 ? 14.724 52.971 13.660 1.00 30.36 339 TYR B O 1
ATOM 6244 N N . ARG B 1 362 ? 14.220 55.070 12.988 1.00 27.90 340 ARG B N 1
ATOM 6245 C CA . ARG B 1 362 ? 12.850 54.747 12.604 1.00 28.49 340 ARG B CA 1
ATOM 6246 C C . ARG B 1 362 ? 12.637 54.868 11.096 1.00 31.65 340 ARG B C 1
ATOM 6247 O O . ARG B 1 362 ? 11.492 54.941 10.643 1.00 27.40 340 ARG B O 1
ATOM 6255 N N . THR B 1 363 ? 13.726 54.837 10.316 1.00 32.00 341 THR B N 1
ATOM 6256 C CA . THR B 1 363 ? 13.731 55.109 8.878 1.00 35.58 341 THR B CA 1
ATOM 6257 C C . THR B 1 363 ? 12.757 56.225 8.527 1.00 34.10 341 THR B C 1
ATOM 6258 O O . THR B 1 363 ? 12.846 57.318 9.095 1.00 35.36 341 THR B O 1
ATOM 6262 N N . ASP B 1 364 ? 11.816 55.974 7.614 1.00 32.05 342 ASP B N 1
ATOM 6263 C CA . ASP B 1 364 ? 10.890 57.020 7.208 1.00 32.41 342 ASP B CA 1
ATOM 6264 C C . ASP B 1 364 ? 9.460 56.718 7.628 1.00 26.81 342 ASP B C 1
ATOM 6265 O O . ASP B 1 364 ? 8.518 57.287 7.066 1.00 28.59 342 ASP B O 1
ATOM 6270 N N . HIS B 1 365 ? 9.292 55.874 8.646 1.00 28.53 343 HIS B N 1
ATOM 6271 C CA . HIS B 1 365 ? 7.963 55.446 9.084 1.00 32.37 343 HIS B CA 1
ATOM 6272 C C . HIS B 1 365 ? 7.093 56.623 9.528 1.00 31.09 343 HIS B C 1
ATOM 6273 O O . HIS B 1 365 ? 5.917 56.714 9.157 1.00 30.72 343 HIS B O 1
ATOM 6280 N N . ASP B 1 366 ? 7.650 57.530 10.335 1.00 28.17 344 ASP B N 1
ATOM 6281 C CA . ASP B 1 366 ? 6.840 58.562 10.986 1.00 25.05 344 ASP B CA 1
ATOM 6282 C C . ASP B 1 366 ? 6.250 59.560 9.984 1.00 22.91 344 ASP B C 1
ATOM 6283 O O . ASP B 1 366 ? 5.043 59.820 9.995 1.00 26.46 344 ASP B O 1
ATOM 6288 N N . LEU B 1 367 ? 7.074 60.137 9.111 1.00 22.35 345 LEU B N 1
ATOM 6289 C CA . LEU B 1 367 ? 6.516 61.095 8.154 1.00 24.90 345 LEU B CA 1
ATOM 6290 C C . LEU B 1 367 ? 5.659 60.409 7.096 1.00 27.12 345 LEU B C 1
ATOM 6291 O O . LEU B 1 367 ? 4.682 61.002 6.623 1.00 29.25 345 LEU B O 1
ATOM 6296 N N . SER B 1 368 ? 5.991 59.166 6.726 1.00 25.66 346 SER B N 1
ATOM 6297 C CA . SER B 1 368 ? 5.182 58.411 5.767 1.00 31.02 346 SER B CA 1
ATOM 6298 C C . SER B 1 368 ? 3.768 58.214 6.274 1.00 29.23 346 SER B C 1
ATOM 6299 O O . SER B 1 368 ? 2.793 58.401 5.533 1.00 30.40 346 SER B O 1
ATOM 6302 N N . GLY B 1 369 ? 3.641 57.791 7.529 1.00 23.71 347 GLY B N 1
ATOM 6303 C CA . GLY B 1 369 ? 2.322 57.552 8.084 1.00 24.53 347 GLY B CA 1
ATOM 6304 C C . GLY B 1 369 ? 1.509 58.821 8.247 1.00 29.99 347 GLY B C 1
ATOM 6305 O O . GLY B 1 369 ? 0.296 58.816 8.015 1.00 24.93 347 GLY B O 1
ATOM 6306 N N . HIS B 1 370 ? 2.155 59.918 8.671 1.00 27.20 348 HIS B N 1
ATOM 6307 C CA . HIS B 1 370 ? 1.432 61.183 8.812 1.00 31.04 348 HIS B CA 1
ATOM 6308 C C . HIS B 1 370 ? 1.026 61.757 7.452 1.00 32.53 348 HIS B C 1
ATOM 6309 O O . HIS B 1 370 ? -0.072 62.315 7.313 1.00 30.14 348 HIS B O 1
ATOM 6316 N N . MET B 1 371 ? 1.876 61.610 6.433 1.00 29.03 349 MET B N 1
ATOM 6317 C CA . MET B 1 371 ? 1.508 62.061 5.089 1.00 31.02 349 MET B CA 1
ATOM 6318 C C . MET B 1 371 ? 0.308 61.284 4.555 1.00 32.73 349 MET B C 1
ATOM 6319 O O . MET B 1 371 ? -0.635 61.870 4.016 1.00 27.56 349 MET B O 1
ATOM 6324 N N . LYS B 1 372 ? 0.316 59.962 4.723 1.00 30.89 350 LYS B N 1
ATOM 6325 C CA . LYS B 1 372 ? -0.804 59.141 4.279 1.00 32.19 350 LYS B CA 1
ATOM 6326 C C . LYS B 1 372 ? -2.097 59.527 4.990 1.00 37.58 350 LYS B C 1
ATOM 6327 O O . LYS B 1 372 ? -3.113 59.807 4.342 1.00 35.64 350 LYS B O 1
ATOM 6333 N N . VAL B 1 373 ? -2.082 59.562 6.325 1.00 36.50 351 VAL B N 1
ATOM 6334 C CA . VAL B 1 373 ? -3.323 59.826 7.054 1.00 29.62 351 VAL B CA 1
ATOM 6335 C C . VAL B 1 373 ? -3.762 61.276 6.881 1.00 28.70 351 VAL B C 1
ATOM 6336 O O . VAL B 1 373 ? -4.948 61.548 6.679 1.00 32.32 351 VAL B O 1
ATOM 6340 N N . SER B 1 374 ? -2.829 62.231 6.955 1.00 32.20 352 SER B N 1
ATOM 6341 C CA . SER B 1 374 ? -3.232 63.634 6.862 1.00 32.09 352 SER B CA 1
ATOM 6342 C C . SER B 1 374 ? -3.455 64.093 5.424 1.00 36.33 352 SER B C 1
ATOM 6343 O O . SER B 1 374 ? -4.221 65.037 5.190 1.00 29.74 352 SER B O 1
ATOM 6346 N N . GLY B 1 375 ? -2.788 63.465 4.457 1.00 33.11 353 GLY B N 1
ATOM 6347 C CA . GLY B 1 375 ? -2.827 63.923 3.089 1.00 25.34 353 GLY B CA 1
ATOM 6348 C C . GLY B 1 375 ? -1.828 65.006 2.758 1.00 31.12 353 GLY B C 1
ATOM 6349 O O . GLY B 1 375 ? -1.686 65.359 1.581 1.00 27.25 353 GLY B O 1
ATOM 6350 N N . LYS B 1 376 ? -1.117 65.551 3.738 1.00 30.31 354 LYS B N 1
ATOM 6351 C CA . LYS B 1 376 ? -0.221 66.657 3.441 1.00 25.01 354 LYS B CA 1
ATOM 6352 C C . LYS B 1 376 ? 1.140 66.143 2.994 1.00 28.10 354 LYS B C 1
ATOM 6353 O O . LYS B 1 376 ? 1.600 65.072 3.408 1.00 28.08 354 LYS B O 1
ATOM 6359 N N . ASP B 1 377 ? 1.787 66.943 2.159 1.00 25.30 355 ASP B N 1
ATOM 6360 C CA . ASP B 1 377 ? 3.036 66.588 1.506 1.00 28.00 355 ASP B CA 1
ATOM 6361 C C . ASP B 1 377 ? 4.181 66.773 2.492 1.00 28.92 355 ASP B C 1
ATOM 6362 O O . ASP B 1 377 ? 4.639 67.894 2.728 1.00 28.80 355 ASP B O 1
ATOM 6367 N N . LEU B 1 378 ? 4.677 65.656 3.029 1.00 28.39 356 LEU B N 1
ATOM 6368 C CA . LEU B 1 378 ? 5.811 65.645 3.944 1.00 27.87 356 LEU B CA 1
ATOM 6369 C C . LEU B 1 378 ? 7.099 65.220 3.260 1.00 34.50 356 LEU B C 1
ATOM 6370 O O . LEU B 1 378 ? 8.050 64.801 3.934 1.00 31.83 356 LEU B O 1
ATOM 6375 N N . THR B 1 379 ? 7.148 65.296 1.935 1.00 33.78 357 THR B N 1
ATOM 6376 C CA . THR B 1 379 ? 8.350 64.905 1.221 1.00 30.40 357 THR B CA 1
ATOM 6377 C C . THR B 1 379 ? 9.277 66.096 1.043 1.00 35.42 357 THR B C 1
ATOM 6378 O O . THR B 1 379 ? 8.905 67.255 1.231 1.00 40.92 357 THR B O 1
ATOM 6382 N N . VAL B 1 380 ? 10.504 65.779 0.668 1.00 37.42 358 VAL B N 1
ATOM 6383 C CA . VAL B 1 380 ? 11.555 66.743 0.401 1.00 43.93 358 VAL B CA 1
ATOM 6384 C C . VAL B 1 380 ? 12.126 66.402 -0.971 1.00 45.98 358 VAL B C 1
ATOM 6385 O O . VAL B 1 380 ? 12.243 65.224 -1.328 1.00 42.78 358 VAL B O 1
ATOM 6389 N N . GLN B 1 381 ? 12.443 67.423 -1.756 1.00 50.23 359 GLN B N 1
ATOM 6390 C CA . GLN B 1 381 ? 12.961 67.213 -3.101 1.00 57.39 359 GLN B CA 1
ATOM 6391 C C . GLN B 1 381 ? 14.484 67.166 -3.037 1.00 57.23 359 GLN B C 1
ATOM 6392 O O . GLN B 1 381 ? 15.126 68.144 -2.636 1.00 53.03 359 GLN B O 1
ATOM 6398 N N . LYS B 1 382 ? 15.052 66.022 -3.412 1.00 61.59 360 LYS B N 1
ATOM 6399 C CA . LYS B 1 382 ? 16.497 65.811 -3.457 1.00 63.63 360 LYS B CA 1
ATOM 6400 C C . LYS B 1 382 ? 16.887 65.507 -4.895 1.00 68.55 360 LYS B C 1
ATOM 6401 O O . LYS B 1 382 ? 16.593 64.418 -5.405 1.00 67.43 360 LYS B O 1
ATOM 6407 N N . ASP B 1 383 ? 17.546 66.468 -5.542 1.00 71.63 361 ASP B N 1
ATOM 6408 C CA . ASP B 1 383 ? 18.000 66.315 -6.920 1.00 73.87 361 ASP B CA 1
ATOM 6409 C C . ASP B 1 383 ? 16.841 65.907 -7.825 1.00 73.25 361 ASP B C 1
ATOM 6410 O O . ASP B 1 383 ? 16.908 64.927 -8.571 1.00 72.81 361 ASP B O 1
ATOM 6415 N N . ASN B 1 384 ? 15.750 66.669 -7.725 1.00 74.42 362 ASN B N 1
ATOM 6416 C CA . ASN B 1 384 ? 14.535 66.473 -8.512 1.00 72.98 362 ASN B CA 1
ATOM 6417 C C . ASN B 1 384 ? 13.896 65.103 -8.275 1.00 72.83 362 ASN B C 1
ATOM 6418 O O . ASN B 1 384 ? 13.146 64.606 -9.125 1.00 70.96 362 ASN B O 1
ATOM 6423 N N . LYS B 1 385 ? 14.177 64.489 -7.124 1.00 72.08 363 LYS B N 1
ATOM 6424 C CA . LYS B 1 385 ? 13.513 63.273 -6.668 1.00 66.58 363 LYS B CA 1
ATOM 6425 C C . LYS B 1 385 ? 12.924 63.521 -5.287 1.00 62.60 363 LYS B C 1
ATOM 6426 O O . LYS B 1 385 ? 13.626 63.984 -4.383 1.00 61.72 363 LYS B O 1
ATOM 6432 N N . LYS B 1 386 ? 11.643 63.218 -5.125 1.00 58.04 364 LYS B N 1
ATOM 6433 C CA . LYS B 1 386 ? 10.986 63.405 -3.841 1.00 53.06 364 LYS B CA 1
ATOM 6434 C C . LYS B 1 386 ? 11.323 62.243 -2.921 1.00 46.97 364 LYS B C 1
ATOM 6435 O O . LYS B 1 386 ? 11.264 61.082 -3.333 1.00 47.98 364 LYS B O 1
ATOM 6441 N N . PHE B 1 387 ? 11.696 62.549 -1.680 1.00 44.12 365 PHE B N 1
ATOM 6442 C CA . PHE B 1 387 ? 11.899 61.494 -0.702 1.00 42.01 365 PHE B CA 1
ATOM 6443 C C . PHE B 1 387 ? 11.438 61.960 0.672 1.00 36.94 365 PHE B C 1
ATOM 6444 O O . PHE B 1 387 ? 11.399 63.157 0.972 1.00 34.66 365 PHE B O 1
ATOM 6452 N N . ILE B 1 388 ? 11.082 60.980 1.489 1.00 33.83 366 ILE B N 1
ATOM 6453 C CA . ILE B 1 388 ? 10.582 61.208 2.838 1.00 33.92 366 ILE B CA 1
ATOM 6454 C C . ILE B 1 388 ? 11.773 61.166 3.791 1.00 31.36 366 ILE B C 1
ATOM 6455 O O . ILE B 1 388 ? 12.466 60.137 3.845 1.00 33.18 366 ILE B O 1
ATOM 6460 N N . PRO B 1 389 ? 12.058 62.239 4.530 1.00 31.03 367 PRO B N 1
ATOM 6461 C CA . PRO B 1 389 ? 13.244 62.231 5.399 1.00 30.12 367 PRO B CA 1
ATOM 6462 C C . PRO B 1 389 ? 13.148 61.142 6.455 1.00 23.11 367 PRO B C 1
ATOM 6463 O O . PRO B 1 389 ? 12.061 60.728 6.868 1.00 25.59 367 PRO B O 1
ATOM 6467 N N . HIS B 1 390 ? 14.304 60.638 6.848 1.00 25.90 368 HIS B N 1
ATOM 6468 C CA . HIS B 1 390 ? 14.330 59.632 7.892 1.00 26.93 368 HIS B CA 1
ATOM 6469 C C . HIS B 1 390 ? 14.478 60.320 9.247 1.00 24.72 368 HIS B C 1
ATOM 6470 O O . HIS B 1 390 ? 14.966 61.447 9.342 1.00 22.73 368 HIS B O 1
ATOM 6477 N N . VAL B 1 391 ? 14.035 59.630 10.292 1.00 23.23 369 VAL B N 1
ATOM 6478 C CA . VAL B 1 391 ? 14.082 60.136 11.661 1.00 27.34 369 VAL B CA 1
ATOM 6479 C C . VAL B 1 391 ? 15.046 59.290 12.485 1.00 25.70 369 VAL B C 1
ATOM 6480 O O . VAL B 1 391 ? 14.883 58.068 12.584 1.00 24.80 369 VAL B O 1
ATOM 6484 N N . LEU B 1 392 ? 16.034 59.941 13.089 1.00 24.95 370 LEU B N 1
ATOM 6485 C CA . LEU B 1 392 ? 16.737 59.393 14.240 1.00 23.52 370 LEU B CA 1
ATOM 6486 C C . LEU B 1 392 ? 16.254 60.118 15.492 1.00 25.09 370 LEU B C 1
ATOM 6487 O O . LEU B 1 392 ? 16.307 61.349 15.559 1.00 28.09 370 LEU B O 1
ATOM 6492 N N . GLU B 1 393 ? 15.801 59.353 16.479 1.00 25.08 371 GLU B N 1
ATOM 6493 C CA . GLU B 1 393 ? 15.238 59.879 17.714 1.00 23.34 371 GLU B CA 1
ATOM 6494 C C . GLU B 1 393 ? 16.167 59.589 18.890 1.00 24.97 371 GLU B C 1
ATOM 6495 O O . GLU B 1 393 ? 16.609 58.447 19.074 1.00 25.07 371 GLU B O 1
ATOM 6501 N N . LEU B 1 394 ? 16.486 60.625 19.659 1.00 15.95 372 LEU B N 1
ATOM 6502 C CA . LEU B 1 394 ? 17.161 60.495 20.952 1.00 16.55 372 LEU B CA 1
ATOM 6503 C C . LEU B 1 394 ? 16.154 60.881 22.032 1.00 17.22 372 LEU B C 1
ATOM 6504 O O . LEU B 1 394 ? 15.796 62.053 22.163 1.00 18.35 372 LEU B O 1
ATOM 6509 N N . SER B 1 395 ? 15.685 59.907 22.791 1.00 18.50 373 SER B N 1
ATOM 6510 C CA . SER B 1 395 ? 14.597 60.108 23.734 1.00 19.80 373 SER B CA 1
ATOM 6511 C C . SER B 1 395 ? 15.104 59.897 25.155 1.00 23.49 373 SER B C 1
ATOM 6512 O O . SER B 1 395 ? 15.928 59.013 25.397 1.00 23.12 373 SER B O 1
ATOM 6515 N N . PHE B 1 396 ? 14.627 60.728 26.090 1.00 19.94 374 PHE B N 1
ATOM 6516 C CA . PHE B 1 396 ? 15.076 60.704 27.478 1.00 17.82 374 PHE B CA 1
ATOM 6517 C C . PHE B 1 396 ? 13.900 60.914 28.411 1.00 20.15 374 PHE B C 1
ATOM 6518 O O . PHE B 1 396 ? 13.127 61.863 28.235 1.00 17.77 374 PHE B O 1
ATOM 6526 N N . GLY B 1 397 ? 13.773 60.041 29.409 1.00 18.33 375 GLY B N 1
ATOM 6527 C CA . GLY B 1 397 ? 12.829 60.272 30.487 1.00 16.24 375 GLY B CA 1
ATOM 6528 C C . GLY B 1 397 ? 13.421 61.203 31.527 1.00 19.51 375 GLY B C 1
ATOM 6529 O O . GLY B 1 397 ? 14.281 60.786 32.319 1.00 16.55 375 GLY B O 1
ATOM 6530 N N . VAL B 1 398 ? 12.991 62.472 31.537 1.00 16.42 376 VAL B N 1
ATOM 6531 C CA . VAL B 1 398 ? 13.607 63.451 32.439 1.00 17.16 376 VAL B CA 1
ATOM 6532 C C . VAL B 1 398 ? 13.434 63.039 33.906 1.00 17.27 376 VAL B C 1
ATOM 6533 O O . VAL B 1 398 ? 14.382 63.118 34.703 1.00 17.93 376 VAL B O 1
ATOM 6537 N N . ASP B 1 399 ? 12.234 62.596 34.294 1.00 13.14 377 ASP B N 1
ATOM 6538 C CA . ASP B 1 399 ? 12.045 62.157 35.678 1.00 16.52 377 ASP B CA 1
ATOM 6539 C C . ASP B 1 399 ? 12.973 60.997 36.020 1.00 20.60 377 ASP B C 1
ATOM 6540 O O . ASP B 1 399 ? 13.466 60.893 37.148 1.00 13.62 377 ASP B O 1
ATOM 6545 N N . ARG B 1 400 ? 13.213 60.104 35.059 1.00 16.56 378 ARG B N 1
ATOM 6546 C CA . ARG B 1 400 ? 14.016 58.928 35.380 1.00 19.25 378 ARG B CA 1
ATOM 6547 C C . ARG B 1 400 ? 15.473 59.316 35.558 1.00 15.60 378 ARG B C 1
ATOM 6548 O O . ARG B 1 400 ? 16.142 58.809 36.463 1.00 17.70 378 ARG B O 1
ATOM 6556 N N . ASN B 1 401 ? 15.955 60.276 34.752 1.00 15.15 379 ASN B N 1
ATOM 6557 C CA . ASN B 1 401 ? 17.312 60.788 34.903 1.00 13.15 379 ASN B CA 1
ATOM 6558 C C . ASN B 1 401 ? 17.493 61.546 36.209 1.00 18.61 379 ASN B C 1
ATOM 6559 O O . ASN B 1 401 ? 18.554 61.453 36.840 1.00 18.62 379 ASN B O 1
ATOM 6564 N N . VAL B 1 402 ? 16.488 62.321 36.624 1.00 18.58 380 VAL B N 1
ATOM 6565 C CA . VAL B 1 402 ? 16.593 63.021 37.900 1.00 15.46 380 VAL B CA 1
ATOM 6566 C C . VAL B 1 402 ? 16.676 62.022 39.044 1.00 16.51 380 VAL B C 1
ATOM 6567 O O . VAL B 1 402 ? 17.450 62.205 39.986 1.00 19.93 380 VAL B O 1
ATOM 6571 N N . LEU B 1 403 ? 15.856 60.965 39.001 1.00 16.50 381 LEU B N 1
ATOM 6572 C CA . LEU B 1 403 ? 15.926 59.953 40.051 1.00 18.51 381 LEU B CA 1
ATOM 6573 C C . LEU B 1 403 ? 17.299 59.275 40.075 1.00 24.21 381 LEU B C 1
ATOM 6574 O O . LEU B 1 403 ? 17.811 58.940 41.155 1.00 21.07 381 LEU B O 1
ATOM 6579 N N . ALA B 1 404 ? 17.917 59.084 38.905 1.00 16.75 382 ALA B N 1
ATOM 6580 C CA . ALA B 1 404 ? 19.270 58.525 38.872 1.00 20.85 382 ALA B CA 1
ATOM 6581 C C . ALA B 1 404 ? 20.263 59.460 39.549 1.00 23.45 382 ALA B C 1
ATOM 6582 O O . ALA B 1 404 ? 21.177 59.008 40.247 1.00 24.16 382 ALA B O 1
ATOM 6584 N N . LEU B 1 405 ? 20.076 60.771 39.388 1.00 18.05 383 LEU B N 1
ATOM 6585 C CA . LEU B 1 405 ? 21.007 61.731 39.979 1.00 18.55 383 LEU B CA 1
ATOM 6586 C C . LEU B 1 405 ? 20.925 61.747 41.499 1.00 20.41 383 LEU B C 1
ATOM 6587 O O . LEU B 1 405 ? 21.903 62.104 42.165 1.00 28.44 383 LEU B O 1
ATOM 6592 N N . ILE B 1 406 ? 19.784 61.363 42.063 1.00 15.82 384 ILE B N 1
ATOM 6593 C CA . ILE B 1 406 ? 19.669 61.194 43.508 1.00 19.78 384 ILE B CA 1
ATOM 6594 C C . ILE B 1 406 ? 20.212 59.827 43.929 1.00 25.88 384 ILE B C 1
ATOM 6595 O O . ILE B 1 406 ? 21.081 59.720 44.803 1.00 23.87 384 ILE B O 1
ATOM 6600 N N . ASP B 1 407 ? 19.717 58.766 43.282 1.00 18.53 385 ASP B N 1
ATOM 6601 C CA . ASP B 1 407 ? 20.006 57.403 43.712 1.00 25.67 385 ASP B CA 1
ATOM 6602 C C . ASP B 1 407 ? 21.472 57.046 43.512 1.00 22.55 385 ASP B C 1
ATOM 6603 O O . ASP B 1 407 ? 22.058 56.342 44.338 1.00 27.31 385 ASP B O 1
ATOM 6608 N N . LEU B 1 408 ? 22.083 57.512 42.429 1.00 19.86 386 LEU B N 1
ATOM 6609 C CA . LEU B 1 408 ? 23.490 57.204 42.208 1.00 25.11 386 LEU B CA 1
ATOM 6610 C C . LEU B 1 408 ? 24.381 57.828 43.265 1.00 26.79 386 LEU B C 1
ATOM 6611 O O . LEU B 1 408 ? 25.444 57.293 43.570 1.00 25.10 386 LEU B O 1
ATOM 6616 N N . PHE B 1 409 ? 24.005 58.977 43.806 1.00 27.00 387 PHE B N 1
ATOM 6617 C CA . PHE B 1 409 ? 24.993 59.759 44.514 1.00 23.10 387 PHE B CA 1
ATOM 6618 C C . PHE B 1 409 ? 24.715 59.883 45.993 1.00 23.71 387 PHE B C 1
ATOM 6619 O O . PHE B 1 409 ? 25.602 60.330 46.731 1.00 25.25 387 PHE B O 1
ATOM 6627 N N . LEU B 1 410 ? 23.534 59.482 46.446 1.00 23.81 388 LEU B N 1
ATOM 6628 C CA . LEU B 1 410 ? 23.194 59.553 47.860 1.00 21.90 388 LEU B CA 1
ATOM 6629 C C . LEU B 1 410 ? 24.024 58.513 48.607 1.00 31.83 388 LEU B C 1
ATOM 6630 O O . LEU B 1 410 ? 23.827 57.308 48.418 1.00 28.05 388 LEU B O 1
ATOM 6635 N N . THR B 1 411 ? 24.943 58.969 49.463 1.00 27.81 389 THR B N 1
ATOM 6636 C CA . THR B 1 411 ? 25.976 58.112 50.029 1.00 30.89 389 THR B CA 1
ATOM 6637 C C . THR B 1 411 ? 25.892 58.045 51.549 1.00 39.00 389 THR B C 1
ATOM 6638 O O . THR B 1 411 ? 25.636 59.051 52.222 1.00 29.83 389 THR B O 1
ATOM 6642 N N . GLU B 1 412 ? 26.104 56.849 52.084 1.00 46.22 390 GLU B N 1
ATOM 6643 C CA . GLU B 1 412 ? 26.437 56.662 53.491 1.00 42.83 390 GLU B CA 1
ATOM 6644 C C . GLU B 1 412 ? 27.956 56.569 53.555 1.00 47.52 390 GLU B C 1
ATOM 6645 O O . GLU B 1 412 ? 28.542 55.618 53.036 1.00 45.30 390 GLU B O 1
ATOM 6651 N N . GLU B 1 413 ? 28.597 57.572 54.140 1.00 40.95 391 GLU B N 1
ATOM 6652 C CA . GLU B 1 413 ? 30.048 57.653 54.156 1.00 42.17 391 GLU B CA 1
ATOM 6653 C C . GLU B 1 413 ? 30.586 57.341 55.551 1.00 44.93 391 GLU B C 1
ATOM 6654 O O . GLU B 1 413 ? 29.984 57.726 56.558 1.00 39.80 391 GLU B O 1
ATOM 6660 N N . GLU B 1 414 ? 31.715 56.632 55.597 1.00 42.70 392 GLU B N 1
ATOM 6661 C CA . GLU B 1 414 ? 32.499 56.428 56.808 1.00 41.99 392 GLU B CA 1
ATOM 6662 C C . GLU B 1 414 ? 33.908 56.924 56.533 1.00 42.68 392 GLU B C 1
ATOM 6663 O O . GLU B 1 414 ? 34.488 56.602 55.493 1.00 44.65 392 GLU B O 1
ATOM 6669 N N . TYR B 1 415 ? 34.451 57.718 57.452 1.00 38.19 393 TYR B N 1
ATOM 6670 C CA . TYR B 1 415 ? 35.697 58.431 57.212 1.00 38.41 393 TYR B CA 1
ATOM 6671 C C . TYR B 1 415 ? 36.386 58.698 58.545 1.00 40.17 393 TYR B C 1
ATOM 6672 O O . TYR B 1 415 ? 35.841 58.424 59.615 1.00 35.63 393 TYR B O 1
ATOM 6681 N N . GLU B 1 416 ? 37.585 59.272 58.467 1.00 37.19 394 GLU B N 1
ATOM 6682 C CA . GLU B 1 416 ? 38.352 59.678 59.631 1.00 40.60 394 GLU B CA 1
ATOM 6683 C C . GLU B 1 416 ? 38.739 61.135 59.465 1.00 42.30 394 GLU B C 1
ATOM 6684 O O . GLU B 1 416 ? 38.936 61.607 58.346 1.00 37.26 394 GLU B O 1
ATOM 6690 N N . ILE B 1 417 ? 38.857 61.849 60.583 1.00 36.28 395 ILE B N 1
ATOM 6691 C CA . ILE B 1 417 ? 39.103 63.281 60.514 1.00 41.07 395 ILE B CA 1
ATOM 6692 C C . ILE B 1 417 ? 39.782 63.723 61.798 1.00 39.55 395 ILE B C 1
ATOM 6693 O O . ILE B 1 417 ? 39.600 63.119 62.858 1.00 38.36 395 ILE B O 1
ATOM 6698 N N . GLU B 1 418 ? 40.547 64.802 61.701 1.00 38.61 396 GLU B N 1
ATOM 6699 C CA . GLU B 1 418 ? 41.344 65.290 62.812 1.00 37.28 396 GLU B CA 1
ATOM 6700 C C . GLU B 1 418 ? 40.483 66.129 63.750 1.00 40.75 396 GLU B C 1
ATOM 6701 O O . GLU B 1 418 ? 39.951 67.173 63.357 1.00 42.38 396 GLU B O 1
ATOM 6707 N N . ARG B 1 419 ? 40.328 65.662 64.985 1.00 33.61 397 ARG B N 1
ATOM 6708 C CA . ARG B 1 419 ? 39.638 66.409 66.024 1.00 35.89 397 ARG B CA 1
ATOM 6709 C C . ARG B 1 419 ? 40.366 66.176 67.338 1.00 37.99 397 ARG B C 1
ATOM 6710 O O . ARG B 1 419 ? 40.808 65.059 67.615 1.00 38.56 397 ARG B O 1
ATOM 6718 N N . ASP B 1 420 ? 40.484 67.221 68.150 1.00 43.56 398 ASP B N 1
ATOM 6719 C CA . ASP B 1 420 ? 41.110 67.088 69.465 1.00 37.60 398 ASP B CA 1
ATOM 6720 C C . ASP B 1 420 ? 42.517 66.507 69.336 1.00 36.54 398 ASP B C 1
ATOM 6721 O O . ASP B 1 420 ? 42.910 65.597 70.071 1.00 36.33 398 ASP B O 1
ATOM 6726 N N . ASN B 1 421 ? 43.264 67.006 68.353 1.00 36.31 399 ASN B N 1
ATOM 6727 C CA . ASN B 1 421 ? 44.662 66.632 68.153 1.00 43.69 399 ASN B CA 1
ATOM 6728 C C . ASN B 1 421 ? 44.834 65.122 67.924 1.00 40.31 399 ASN B C 1
ATOM 6729 O O . ASN B 1 421 ? 45.850 64.536 68.301 1.00 39.50 399 ASN B O 1
ATOM 6734 N N . GLN B 1 422 ? 43.859 64.482 67.282 1.00 36.51 400 GLN B N 1
ATOM 6735 C CA . GLN B 1 422 ? 43.952 63.064 66.937 1.00 39.83 400 GLN B CA 1
ATOM 6736 C C . GLN B 1 422 ? 42.935 62.747 65.848 1.00 36.57 400 GLN B C 1
ATOM 6737 O O . GLN B 1 422 ? 42.034 63.539 65.561 1.00 36.18 400 GLN B O 1
ATOM 6743 N N . LYS B 1 423 ? 43.063 61.551 65.273 1.00 38.92 401 LYS B N 1
ATOM 6744 C CA . LYS B 1 423 ? 42.144 61.091 64.236 1.00 37.93 401 LYS B CA 1
ATOM 6745 C C . LYS B 1 423 ? 40.984 60.323 64.858 1.00 35.30 401 LYS B C 1
ATOM 6746 O O . LYS B 1 423 ? 41.201 59.403 65.649 1.00 38.01 401 LYS B O 1
ATOM 6752 N N . VAL B 1 424 ? 39.756 60.684 64.485 1.00 31.14 402 VAL B N 1
ATOM 6753 C CA . VAL B 1 424 ? 38.562 60.002 64.967 1.00 32.47 402 VAL B CA 1
ATOM 6754 C C . VAL B 1 424 ? 37.746 59.489 63.780 1.00 41.15 402 VAL B C 1
ATOM 6755 O O . VAL B 1 424 ? 37.859 59.982 62.654 1.00 40.88 402 VAL B O 1
ATOM 6759 N N . LYS B 1 425 ? 36.902 58.492 64.059 1.00 33.14 403 LYS B N 1
ATOM 6760 C CA . LYS B 1 425 ? 36.047 57.849 63.067 1.00 41.24 403 LYS B CA 1
ATOM 6761 C C . LYS B 1 425 ? 34.658 58.468 63.093 1.00 36.34 403 LYS B C 1
ATOM 6762 O O . LYS B 1 425 ? 34.055 58.595 64.159 1.00 33.69 403 LYS B O 1
ATOM 6768 N N . GLU B 1 426 ? 34.136 58.807 61.917 1.00 37.93 404 GLU B N 1
ATOM 6769 C CA . GLU B 1 426 ? 32.813 59.404 61.812 1.00 38.52 404 GLU B CA 1
ATOM 6770 C C . GLU B 1 426 ? 32.063 58.830 60.621 1.00 36.84 404 GLU B C 1
ATOM 6771 O O . GLU B 1 426 ? 32.632 58.161 59.752 1.00 36.39 404 GLU B O 1
ATOM 6777 N N . LYS B 1 427 ? 30.768 59.126 60.585 1.00 34.33 405 LYS B N 1
ATOM 6778 C CA . LYS B 1 427 ? 29.906 58.727 59.488 1.00 39.28 405 LYS B CA 1
ATOM 6779 C C . LYS B 1 427 ? 28.891 59.828 59.214 1.00 35.54 405 LYS B C 1
ATOM 6780 O O . LYS B 1 427 ? 28.527 60.594 60.109 1.00 30.81 405 LYS B O 1
ATOM 6786 N N . ARG B 1 428 ? 28.433 59.895 57.963 1.00 31.80 406 ARG B N 1
ATOM 6787 C CA . ARG B 1 428 ? 27.448 60.893 57.560 1.00 31.91 406 ARG B CA 1
ATOM 6788 C C . ARG B 1 428 ? 26.719 60.409 56.317 1.00 36.48 406 ARG B C 1
ATOM 6789 O O . ARG B 1 428 ? 27.211 59.556 55.567 1.00 31.31 406 ARG B O 1
ATOM 6797 N N . VAL B 1 429 ? 25.542 60.992 56.111 1.00 32.79 407 VAL B N 1
ATOM 6798 C CA . VAL B 1 429 ? 24.818 60.912 54.854 1.00 30.74 407 VAL B CA 1
ATOM 6799 C C . VAL B 1 429 ? 25.142 62.171 54.073 1.00 32.29 407 VAL B C 1
ATOM 6800 O O . VAL B 1 429 ? 24.919 63.284 54.561 1.00 30.44 407 VAL B O 1
ATOM 6804 N N . VAL B 1 430 ? 25.667 62.005 52.869 1.00 22.14 408 VAL B N 1
ATOM 6805 C CA . VAL B 1 430 ? 25.940 63.124 51.984 1.00 28.61 408 VAL B CA 1
ATOM 6806 C C . VAL B 1 430 ? 25.414 62.769 50.598 1.00 27.82 408 VAL B C 1
ATOM 6807 O O . VAL B 1 430 ? 25.558 61.630 50.144 1.00 24.90 408 VAL B O 1
ATOM 6811 N N . LEU B 1 431 ? 24.771 63.731 49.945 1.00 22.66 409 LEU B N 1
ATOM 6812 C CA . LEU B 1 431 ? 24.434 63.609 48.529 1.00 22.20 409 LEU B CA 1
ATOM 6813 C C . LEU B 1 431 ? 25.628 64.135 47.745 1.00 24.77 409 LEU B C 1
ATOM 6814 O O . LEU B 1 431 ? 25.848 65.346 47.668 1.00 22.97 409 LEU B O 1
ATOM 6819 N N . LYS B 1 432 ? 26.403 63.221 47.161 1.00 21.69 410 LYS B N 1
ATOM 6820 C CA . LYS B 1 432 ? 27.600 63.561 46.390 1.00 23.30 410 LYS B CA 1
ATOM 6821 C C . LYS B 1 432 ? 27.258 63.888 44.943 1.00 26.67 410 LYS B C 1
ATOM 6822 O O . LYS B 1 432 ? 27.903 63.403 44.008 1.00 26.99 410 LYS B O 1
ATOM 6828 N N . ILE B 1 433 ? 26.233 64.698 44.747 1.00 23.51 411 ILE B N 1
ATOM 6829 C CA . ILE B 1 433 ? 25.809 65.033 43.382 1.00 26.74 411 ILE B CA 1
ATOM 6830 C C . ILE B 1 433 ? 26.880 65.898 42.723 1.00 26.00 411 ILE B C 1
ATOM 6831 O O . ILE B 1 433 ? 27.488 66.737 43.404 1.00 25.14 411 ILE B O 1
ATOM 6836 N N . PRO B 1 434 ? 27.193 65.700 41.440 1.00 25.00 412 PRO B N 1
ATOM 6837 C CA . PRO B 1 434 ? 28.222 66.528 40.804 1.00 26.85 412 PRO B CA 1
ATOM 6838 C C . PRO B 1 434 ? 27.920 68.002 41.021 1.00 32.16 412 PRO B C 1
ATOM 6839 O O . PRO B 1 434 ? 26.776 68.447 40.884 1.00 27.93 412 PRO B O 1
ATOM 6843 N N . LYS B 1 435 ? 28.964 68.748 41.393 1.00 28.88 413 LYS B N 1
ATOM 6844 C CA . LYS B 1 435 ? 28.794 70.120 41.854 1.00 32.62 413 LYS B CA 1
ATOM 6845 C C . LYS B 1 435 ? 28.018 70.960 40.854 1.00 29.27 413 LYS B C 1
ATOM 6846 O O . LYS B 1 435 ? 27.172 71.771 41.244 1.00 29.31 413 LYS B O 1
ATOM 6852 N N . HIS B 1 436 ? 28.271 70.768 39.558 1.00 28.81 414 HIS B N 1
ATOM 6853 C CA . HIS B 1 436 ? 27.631 71.644 38.586 1.00 26.18 414 HIS B CA 1
ATOM 6854 C C . HIS B 1 436 ? 26.146 71.349 38.415 1.00 24.60 414 HIS B C 1
ATOM 6855 O O . HIS B 1 436 ? 25.439 72.175 37.845 1.00 25.38 414 HIS B O 1
ATOM 6862 N N . LEU B 1 437 ? 25.644 70.229 38.930 1.00 23.34 415 LEU B N 1
ATOM 6863 C CA . LEU B 1 437 ? 24.216 69.932 38.897 1.00 22.56 415 LEU B CA 1
ATOM 6864 C C . LEU B 1 437 ? 23.509 70.153 40.233 1.00 25.01 415 LEU B C 1
ATOM 6865 O O . LEU B 1 437 ? 22.277 70.022 40.287 1.00 19.64 415 LEU B O 1
ATOM 6870 N N . ALA B 1 438 ? 24.249 70.443 41.308 1.00 19.22 416 ALA B N 1
ATOM 6871 C CA . ALA B 1 438 ? 23.644 70.500 42.637 1.00 19.81 416 ALA B CA 1
ATOM 6872 C C . ALA B 1 438 ? 22.500 71.519 42.662 1.00 20.60 416 ALA B C 1
ATOM 6873 O O . ALA B 1 438 ? 22.661 72.639 42.155 1.00 17.73 416 ALA B O 1
ATOM 6875 N N . PRO B 1 439 ? 21.341 71.182 43.240 1.00 15.83 417 PRO B N 1
ATOM 6876 C CA . PRO B 1 439 ? 20.220 72.136 43.204 1.00 18.52 417 PRO B CA 1
ATOM 6877 C C . PRO B 1 439 ? 20.541 73.462 43.883 1.00 20.79 417 PRO B C 1
ATOM 6878 O O . PRO B 1 439 ? 20.042 74.508 43.453 1.00 16.86 417 PRO B O 1
ATOM 6882 N N . ILE B 1 440 ? 21.384 73.462 44.911 1.00 20.13 418 ILE B N 1
ATOM 6883 C CA . ILE B 1 440 ? 21.806 74.692 45.568 1.00 18.56 418 ILE B CA 1
ATOM 6884 C C . ILE B 1 440 ? 23.316 74.632 45.766 1.00 22.82 418 ILE B C 1
ATOM 6885 O O . ILE B 1 440 ? 23.831 73.694 46.386 1.00 26.25 418 ILE B O 1
ATOM 6890 N N . LYS B 1 441 ? 24.029 75.602 45.196 1.00 22.34 419 LYS B N 1
ATOM 6891 C CA . LYS B 1 441 ? 25.480 75.504 45.144 1.00 23.97 419 LYS B CA 1
ATOM 6892 C C . LYS B 1 441 ? 26.160 76.012 46.416 1.00 25.44 419 LYS B C 1
ATOM 6893 O O . LYS B 1 441 ? 27.281 75.582 46.716 1.00 23.15 419 LYS B O 1
ATOM 6899 N N . VAL B 1 442 ? 25.515 76.896 47.173 1.00 21.50 420 VAL B N 1
ATOM 6900 C CA . VAL B 1 442 ? 26.168 77.577 48.287 1.00 21.34 420 VAL B CA 1
ATOM 6901 C C . VAL B 1 442 ? 25.154 77.772 49.400 1.00 24.36 420 VAL B C 1
ATOM 6902 O O . VAL B 1 442 ? 23.984 78.074 49.144 1.00 23.72 420 VAL B O 1
ATOM 6906 N N . ALA B 1 443 ? 25.622 77.618 50.639 1.00 21.89 421 ALA B N 1
ATOM 6907 C CA . ALA B 1 443 ? 24.873 77.952 51.842 1.00 25.77 421 ALA B CA 1
ATOM 6908 C C . ALA B 1 443 ? 25.684 78.944 52.669 1.00 24.85 421 ALA B C 1
ATOM 6909 O O . ALA B 1 443 ? 26.916 78.848 52.728 1.00 26.01 421 ALA B O 1
ATOM 6911 N N . VAL B 1 444 ? 24.991 79.892 53.306 1.00 24.05 422 VAL B N 1
ATOM 6912 C CA . VAL B 1 444 ? 25.615 80.941 54.113 1.00 23.83 422 VAL B CA 1
ATOM 6913 C C . VAL B 1 444 ? 25.055 80.852 55.536 1.00 25.58 422 VAL B C 1
ATOM 6914 O O . VAL B 1 444 ? 23.841 80.972 55.741 1.00 26.82 422 VAL B O 1
ATOM 6918 N N . PHE B 1 445 ? 25.943 80.656 56.510 1.00 21.55 423 PHE B N 1
ATOM 6919 C CA . PHE B 1 445 ? 25.605 80.362 57.903 1.00 29.32 423 PHE B CA 1
ATOM 6920 C C . PHE B 1 445 ? 26.248 81.393 58.822 1.00 26.26 423 PHE B C 1
ATOM 6921 O O . PHE B 1 445 ? 27.489 81.477 58.869 1.00 29.97 423 PHE B O 1
ATOM 6929 N N . PRO B 1 446 ? 25.494 82.178 59.582 1.00 29.12 424 PRO B N 1
ATOM 6930 C CA . PRO B 1 446 ? 26.095 82.812 60.761 1.00 31.13 424 PRO B CA 1
ATOM 6931 C C . PRO B 1 446 ? 26.366 81.735 61.798 1.00 29.99 424 PRO B C 1
ATOM 6932 O O . PRO B 1 446 ? 25.550 80.835 62.002 1.00 36.09 424 PRO B O 1
ATOM 6936 N N . LEU B 1 447 ? 27.545 81.793 62.411 1.00 34.15 425 LEU B N 1
ATOM 6937 C CA . LEU B 1 447 ? 27.909 80.768 63.384 1.00 36.69 425 LEU B CA 1
ATOM 6938 C C . LEU B 1 447 ? 26.898 80.709 64.519 1.00 39.54 425 LEU B C 1
ATOM 6939 O O . LEU B 1 447 ? 26.513 79.621 64.967 1.00 38.58 425 LEU B O 1
ATOM 6944 N N . LEU B 1 448 ? 26.440 81.872 64.979 1.00 37.10 426 LEU B N 1
ATOM 6945 C CA . LEU B 1 448 ? 25.506 81.959 66.089 1.00 38.77 426 LEU B CA 1
ATOM 6946 C C . LEU B 1 448 ? 24.438 82.983 65.746 1.00 38.59 426 LEU B C 1
ATOM 6947 O O . LEU B 1 448 ? 24.632 83.846 64.889 1.00 43.43 426 LEU B O 1
ATOM 6952 N N . LYS B 1 449 ? 23.312 82.893 66.451 1.00 42.59 427 LYS B N 1
ATOM 6953 C CA . LYS B 1 449 ? 22.153 83.754 66.211 1.00 42.61 427 LYS B CA 1
ATOM 6954 C C . LYS B 1 449 ? 22.299 85.097 66.941 1.00 46.77 427 LYS B C 1
ATOM 6955 O O . LYS B 1 449 ? 21.435 85.512 67.711 1.00 46.18 427 LYS B O 1
ATOM 6961 N N . LYS B 1 450 ? 23.440 85.799 66.674 1.00 48.00 428 LYS B N 1
ATOM 6962 C CA . LYS B 1 450 ? 23.755 87.098 67.260 1.00 39.28 428 LYS B CA 1
ATOM 6963 C C . LYS B 1 450 ? 23.671 88.196 66.208 1.00 45.64 428 LYS B C 1
ATOM 6964 O O . LYS B 1 450 ? 24.109 87.987 65.071 1.00 46.80 428 LYS B O 1
ATOM 6970 N N . PRO B 1 451 ? 23.163 89.384 66.567 1.00 47.49 429 PRO B N 1
ATOM 6971 C CA . PRO B 1 451 ? 22.896 90.409 65.540 1.00 42.53 429 PRO B CA 1
ATOM 6972 C C . PRO B 1 451 ? 24.104 90.764 64.691 1.00 42.84 429 PRO B C 1
ATOM 6973 O O . PRO B 1 451 ? 23.961 90.965 63.480 1.00 42.21 429 PRO B O 1
ATOM 6977 N N . GLU B 1 452 ? 25.290 90.858 65.296 1.00 43.09 430 GLU B N 1
ATOM 6978 C CA . GLU B 1 452 ? 26.486 91.204 64.536 1.00 45.56 430 GLU B CA 1
ATOM 6979 C C . GLU B 1 452 ? 26.806 90.151 63.479 1.00 43.06 430 GLU B C 1
ATOM 6980 O O . GLU B 1 452 ? 27.154 90.486 62.340 1.00 46.59 430 GLU B O 1
ATOM 6986 N N . LEU B 1 453 ? 26.719 88.870 63.841 1.00 39.27 431 LEU B N 1
ATOM 6987 C CA . LEU B 1 453 ? 27.048 87.829 62.876 1.00 38.68 431 LEU B CA 1
ATOM 6988 C C . LEU B 1 453 ? 25.972 87.727 61.802 1.00 38.26 431 LEU B C 1
ATOM 6989 O O . LEU B 1 453 ? 26.288 87.627 60.608 1.00 39.90 431 LEU B O 1
ATOM 6994 N N . ILE B 1 454 ? 24.700 87.765 62.213 1.00 35.32 432 ILE B N 1
ATOM 6995 C CA . ILE B 1 454 ? 23.583 87.729 61.268 1.00 38.21 432 ILE B CA 1
ATOM 6996 C C . ILE B 1 454 ? 23.711 88.842 60.236 1.00 40.14 432 ILE B C 1
ATOM 6997 O O . ILE B 1 454 ? 23.546 88.619 59.028 1.00 40.45 432 ILE B O 1
ATOM 7002 N N . GLU B 1 455 ? 24.010 90.058 60.697 1.00 37.27 433 GLU B N 1
ATOM 7003 C CA . GLU B 1 455 ? 24.137 91.185 59.781 1.00 35.61 433 GLU B CA 1
ATOM 7004 C C . GLU B 1 455 ? 25.291 90.976 58.813 1.00 39.26 433 GLU B C 1
ATOM 7005 O O . GLU B 1 455 ? 25.175 91.271 57.617 1.00 39.01 433 GLU B O 1
ATOM 7011 N N . LYS B 1 456 ? 26.418 90.473 59.315 1.00 35.24 434 LYS B N 1
ATOM 7012 C CA . LYS B 1 456 ? 27.543 90.198 58.436 1.00 36.78 434 LYS B CA 1
ATOM 7013 C C . LYS B 1 456 ? 27.207 89.077 57.461 1.00 35.08 434 LYS B C 1
ATOM 7014 O O . LYS B 1 456 ? 27.551 89.154 56.274 1.00 33.94 434 LYS B O 1
ATOM 7020 N N . ALA B 1 457 ? 26.510 88.039 57.944 1.00 35.03 435 ALA B N 1
ATOM 7021 C CA . ALA B 1 457 ? 26.140 86.915 57.089 1.00 34.55 435 ALA B CA 1
ATOM 7022 C C . ALA B 1 457 ? 25.215 87.363 55.967 1.00 33.80 435 ALA B C 1
ATOM 7023 O O . ALA B 1 457 ? 25.402 86.975 54.809 1.00 34.07 435 ALA B O 1
ATOM 7025 N N . LYS B 1 458 ? 24.214 88.190 56.292 1.00 37.53 436 LYS B N 1
ATOM 7026 C CA . LYS B 1 458 ? 23.311 88.705 55.264 1.00 35.72 436 LYS B CA 1
ATOM 7027 C C . LYS B 1 458 ? 24.058 89.569 54.263 1.00 31.09 436 LYS B C 1
ATOM 7028 O O . LYS B 1 458 ? 23.742 89.569 53.069 1.00 32.73 436 LYS B O 1
ATOM 7034 N N . GLU B 1 459 ? 25.055 90.316 54.731 1.00 34.90 437 GLU B N 1
ATOM 7035 C CA . GLU B 1 459 ? 25.886 91.071 53.807 1.00 30.54 437 GLU B CA 1
ATOM 7036 C C . GLU B 1 459 ? 26.589 90.136 52.835 1.00 35.90 437 GLU B C 1
ATOM 7037 O O . GLU B 1 459 ? 26.625 90.393 51.624 1.00 31.74 437 GLU B O 1
ATOM 7043 N N . VAL B 1 460 ? 27.146 89.033 53.344 1.00 33.24 438 VAL B N 1
ATOM 7044 C CA . VAL B 1 460 ? 27.797 88.079 52.457 1.00 30.21 438 VAL B CA 1
ATOM 7045 C C . VAL B 1 460 ? 26.783 87.492 51.489 1.00 28.00 438 VAL B C 1
ATOM 7046 O O . VAL B 1 460 ? 27.057 87.364 50.289 1.00 24.02 438 VAL B O 1
ATOM 7050 N N . TYR B 1 461 ? 25.589 87.151 51.994 1.00 23.13 439 TYR B N 1
ATOM 7051 C CA . TYR B 1 461 ? 24.555 86.556 51.152 1.00 27.98 439 TYR B CA 1
ATOM 7052 C C . TYR B 1 461 ? 24.165 87.485 50.009 1.00 33.04 439 TYR B C 1
ATOM 7053 O O . TYR B 1 461 ? 23.889 87.030 48.890 1.00 31.36 439 TYR B O 1
ATOM 7062 N N . ASN B 1 462 ? 24.113 88.792 50.277 1.00 31.45 440 ASN B N 1
ATOM 7063 C CA . ASN B 1 462 ? 23.673 89.722 49.247 1.00 33.74 440 ASN B CA 1
ATOM 7064 C C . ASN B 1 462 ? 24.746 89.944 48.191 1.00 33.70 440 ASN B C 1
ATOM 7065 O O . ASN B 1 462 ? 24.421 90.116 47.016 1.00 35.85 440 ASN B O 1
ATOM 7070 N N . MET B 1 463 ? 26.023 89.914 48.576 1.00 33.39 441 MET B N 1
ATOM 7071 C CA . MET B 1 463 ? 27.073 89.989 47.570 1.00 37.26 441 MET B CA 1
ATOM 7072 C C . MET B 1 463 ? 27.101 88.724 46.717 1.00 36.32 441 MET B C 1
ATOM 7073 O O . MET B 1 463 ? 27.167 88.803 45.486 1.00 35.11 441 MET B O 1
ATOM 7078 N N . LEU B 1 464 ? 26.993 87.550 47.349 1.00 35.08 442 LEU B N 1
ATOM 7079 C CA . LEU B 1 464 ? 27.173 86.287 46.628 1.00 34.23 442 LEU B CA 1
ATOM 7080 C C . LEU B 1 464 ? 26.060 86.002 45.629 1.00 32.74 442 LEU B C 1
ATOM 7081 O O . LEU B 1 464 ? 26.288 85.273 44.656 1.00 31.35 442 LEU B O 1
ATOM 7086 N N . LYS B 1 465 ? 24.852 86.526 45.851 1.00 31.45 443 LYS B N 1
ATOM 7087 C CA . LYS B 1 465 ? 23.735 86.141 44.988 1.00 32.92 443 LYS B CA 1
ATOM 7088 C C . LYS B 1 465 ? 23.824 86.760 43.597 1.00 34.88 443 LYS B C 1
ATOM 7089 O O . LYS B 1 465 ? 22.987 86.441 42.745 1.00 37.96 443 LYS B O 1
ATOM 7095 N N . ASN B 1 466 ? 24.803 87.638 43.352 1.00 33.27 444 ASN B N 1
ATOM 7096 C CA . ASN B 1 466 ? 25.166 88.025 41.998 1.00 34.17 444 ASN B CA 1
ATOM 7097 C C . ASN B 1 466 ? 26.053 86.992 41.313 1.00 35.21 444 ASN B C 1
ATOM 7098 O O . ASN B 1 466 ? 26.304 87.117 40.114 1.00 31.78 444 ASN B O 1
ATOM 7103 N N . TYR B 1 467 ? 26.547 85.992 42.043 1.00 31.66 445 TYR B N 1
ATOM 7104 C CA . TYR B 1 467 ? 27.416 84.971 41.476 1.00 31.08 445 TYR B CA 1
ATOM 7105 C C . TYR B 1 467 ? 26.844 83.572 41.556 1.00 32.43 445 TYR B C 1
ATOM 7106 O O . TYR B 1 467 ? 27.258 82.710 40.776 1.00 34.77 445 TYR B O 1
ATOM 7115 N N . PHE B 1 468 ? 25.922 83.317 42.471 1.00 32.24 446 PHE B N 1
ATOM 7116 C CA . PHE B 1 468 ? 25.291 82.019 42.609 1.00 30.66 446 PHE B CA 1
ATOM 7117 C C . PHE B 1 468 ? 23.841 82.248 42.984 1.00 28.89 446 PHE B C 1
ATOM 7118 O O . PHE B 1 468 ? 23.537 83.166 43.750 1.00 30.85 446 PHE B O 1
ATOM 7126 N N . TYR B 1 469 ? 22.950 81.425 42.425 1.00 28.36 447 TYR B N 1
ATOM 7127 C CA . TYR B 1 469 ? 21.539 81.528 42.756 1.00 31.19 447 TYR B CA 1
ATOM 7128 C C . TYR B 1 469 ? 20.849 80.208 42.462 1.00 26.95 447 TYR B C 1
ATOM 7129 O O . TYR B 1 469 ? 21.161 79.578 41.444 1.00 30.51 447 TYR B O 1
ATOM 7138 N N . PRO B 1 470 ? 19.923 79.753 43.319 1.00 24.74 448 PRO B N 1
ATOM 7139 C CA . PRO B 1 470 ? 19.666 80.348 44.634 1.00 26.75 448 PRO B CA 1
ATOM 7140 C C . PRO B 1 470 ? 20.738 80.001 45.659 1.00 30.20 448 PRO B C 1
ATOM 7141 O O . PRO B 1 470 ? 21.613 79.174 45.373 1.00 24.95 448 PRO B O 1
ATOM 7145 N N . ILE B 1 471 ? 20.634 80.619 46.839 1.00 27.55 449 ILE B N 1
ATOM 7146 C CA . ILE B 1 471 ? 21.545 80.427 47.957 1.00 21.72 449 ILE B CA 1
ATOM 7147 C C . ILE B 1 471 ? 20.730 80.127 49.206 1.00 30.43 449 ILE B C 1
ATOM 7148 O O . ILE B 1 471 ? 19.735 80.807 49.481 1.00 26.99 449 ILE B O 1
ATOM 7153 N N . ILE B 1 472 ? 21.162 79.126 49.970 1.00 27.32 450 ILE B N 1
ATOM 7154 C CA . ILE B 1 472 ? 20.549 78.817 51.261 1.00 25.55 450 ILE B CA 1
ATOM 7155 C C . ILE B 1 472 ? 21.150 79.719 52.330 1.00 29.78 450 ILE B C 1
ATOM 7156 O O . ILE B 1 472 ? 22.376 79.798 52.481 1.00 27.39 450 ILE B O 1
ATOM 7161 N N . TYR B 1 473 ? 20.288 80.391 53.080 1.00 28.73 451 TYR B N 1
ATOM 7162 C CA . TYR B 1 473 ? 20.678 81.125 54.273 1.00 29.19 451 TYR B CA 1
ATOM 7163 C C . TYR B 1 473 ? 19.957 80.488 55.449 1.00 29.03 451 TYR B C 1
ATOM 7164 O O . TYR B 1 473 ? 18.759 80.191 55.355 1.00 32.68 451 TYR B O 1
ATOM 7173 N N . ASP B 1 474 ? 20.682 80.252 56.540 1.00 26.05 452 ASP B N 1
ATOM 7174 C CA . ASP B 1 474 ? 20.109 79.482 57.642 1.00 29.61 452 ASP B CA 1
ATOM 7175 C C . ASP B 1 474 ? 20.839 79.802 58.940 1.00 31.02 452 ASP B C 1
ATOM 7176 O O . ASP B 1 474 ? 22.069 79.712 59.014 1.00 30.80 452 ASP B O 1
ATOM 7181 N N . GLU B 1 475 ? 20.079 80.159 59.967 1.00 35.89 453 GLU B N 1
ATOM 7182 C CA . GLU B 1 475 ? 20.664 80.529 61.244 1.00 36.29 453 GLU B CA 1
ATOM 7183 C C . GLU B 1 475 ? 20.146 79.675 62.391 1.00 37.54 453 GLU B C 1
ATOM 7184 O O . GLU B 1 475 ? 20.410 79.998 63.554 1.00 40.56 453 GLU B O 1
ATOM 7190 N N . GLN B 1 476 ? 19.438 78.584 62.095 1.00 38.82 454 GLN B N 1
ATOM 7191 C CA . GLN B 1 476 ? 18.827 77.739 63.117 1.00 37.25 454 GLN B CA 1
ATOM 7192 C C . GLN B 1 476 ? 19.725 76.561 63.483 1.00 38.83 454 GLN B C 1
ATOM 7193 O O . GLN B 1 476 ? 20.218 75.844 62.603 1.00 37.64 454 GLN B O 1
ATOM 7199 N N . GLY B 1 477 ? 19.887 76.331 64.781 1.00 39.45 455 GLY B N 1
ATOM 7200 C CA . GLY B 1 477 ? 20.623 75.185 65.263 1.00 32.68 455 GLY B CA 1
ATOM 7201 C C . GLY B 1 477 ? 22.120 75.413 65.259 1.00 37.95 455 GLY B C 1
ATOM 7202 O O . GLY B 1 477 ? 22.637 76.426 64.785 1.00 38.30 455 GLY B O 1
ATOM 7203 N N . SER B 1 478 ? 22.831 74.437 65.813 1.00 35.54 456 SER B N 1
ATOM 7204 C CA . SER B 1 478 ? 24.279 74.514 65.862 1.00 35.05 456 SER B CA 1
ATOM 7205 C C . SER B 1 478 ? 24.868 74.477 64.449 1.00 33.47 456 SER B C 1
ATOM 7206 O O . SER B 1 478 ? 24.241 74.007 63.494 1.00 31.31 456 SER B O 1
ATOM 7209 N N . ILE B 1 479 ? 26.101 74.972 64.327 1.00 28.72 457 ILE B N 1
ATOM 7210 C CA . ILE B 1 479 ? 26.744 75.013 63.016 1.00 34.70 457 ILE B CA 1
ATOM 7211 C C . ILE B 1 479 ? 26.939 73.597 62.478 1.00 33.91 457 ILE B C 1
ATOM 7212 O O . ILE B 1 479 ? 26.786 73.350 61.274 1.00 28.49 457 ILE B O 1
ATOM 7217 N N . GLY B 1 480 ? 27.229 72.636 63.360 1.00 31.27 458 GLY B N 1
ATOM 7218 C CA . GLY B 1 480 ? 27.390 71.262 62.906 1.00 29.94 458 GLY B CA 1
ATOM 7219 C C . GLY B 1 480 ? 26.086 70.652 62.421 1.00 32.01 458 GLY B C 1
ATOM 7220 O O . GLY B 1 480 ? 26.069 69.890 61.446 1.00 27.50 458 GLY B O 1
ATOM 7221 N N . ARG B 1 481 ? 24.992 70.950 63.124 1.00 28.52 459 ARG B N 1
ATOM 7222 C CA . ARG B 1 481 ? 23.641 70.629 62.676 1.00 31.35 459 ARG B CA 1
ATOM 7223 C C . ARG B 1 481 ? 23.406 71.107 61.246 1.00 31.42 459 ARG B C 1
ATOM 7224 O O . ARG B 1 481 ? 22.886 70.370 60.404 1.00 29.75 459 ARG B O 1
ATOM 7232 N N . ARG B 1 482 ? 23.781 72.350 60.961 1.00 25.06 460 ARG B N 1
ATOM 7233 C CA . ARG B 1 482 ? 23.505 72.938 59.661 1.00 27.67 460 ARG B CA 1
ATOM 7234 C C . ARG B 1 482 ? 24.434 72.394 58.585 1.00 25.97 460 ARG B C 1
ATOM 7235 O O . ARG B 1 482 ? 24.011 72.221 57.435 1.00 21.55 460 ARG B O 1
ATOM 7243 N N . TYR B 1 483 ? 25.692 72.114 58.933 1.00 22.69 461 TYR B N 1
ATOM 7244 C CA . TYR B 1 483 ? 26.561 71.402 58.000 1.00 23.11 461 TYR B CA 1
ATOM 7245 C C . TYR B 1 483 ? 25.956 70.066 57.618 1.00 22.99 461 TYR B C 1
ATOM 7246 O O . TYR B 1 483 ? 26.033 69.652 56.452 1.00 19.99 461 TYR B O 1
ATOM 7255 N N . ARG B 1 484 ? 25.363 69.370 58.600 1.00 22.27 462 ARG B N 1
ATOM 7256 C CA . ARG B 1 484 ? 24.727 68.085 58.327 1.00 26.66 462 ARG B CA 1
ATOM 7257 C C . ARG B 1 484 ? 23.522 68.248 57.402 1.00 23.35 462 ARG B C 1
ATOM 7258 O O . ARG B 1 484 ? 23.312 67.423 56.512 1.00 22.73 462 ARG B O 1
ATOM 7266 N N . ARG B 1 485 ? 22.724 69.308 57.591 1.00 20.08 463 ARG B N 1
ATOM 7267 C CA . ARG B 1 485 ? 21.547 69.509 56.744 1.00 22.01 463 ARG B CA 1
ATOM 7268 C C . ARG B 1 485 ? 21.926 69.758 55.290 1.00 20.18 463 ARG B C 1
ATOM 7269 O O . ARG B 1 485 ? 21.258 69.259 54.381 1.00 22.63 463 ARG B O 1
ATOM 7277 N N . VAL B 1 486 ? 22.968 70.552 55.038 1.00 19.35 464 VAL B N 1
ATOM 7278 C CA . VAL B 1 486 ? 23.299 70.807 53.637 1.00 23.14 464 VAL B CA 1
ATOM 7279 C C . VAL B 1 486 ? 24.178 69.712 53.035 1.00 23.15 464 VAL B C 1
ATOM 7280 O O . VAL B 1 486 ? 24.212 69.573 51.804 1.00 20.99 464 VAL B O 1
ATOM 7284 N N . ASP B 1 487 ? 24.890 68.926 53.856 1.00 21.27 465 ASP B N 1
ATOM 7285 C CA . ASP B 1 487 ? 25.512 67.708 53.339 1.00 26.01 465 ASP B CA 1
ATOM 7286 C C . ASP B 1 487 ? 24.442 66.790 52.758 1.00 21.22 465 ASP B C 1
ATOM 7287 O O . ASP B 1 487 ? 24.592 66.260 51.659 1.00 19.83 465 ASP B O 1
ATOM 7292 N N . GLU B 1 488 ? 23.349 66.599 53.500 1.00 20.64 466 GLU B N 1
ATOM 7293 C CA . GLU B 1 488 ? 22.305 65.668 53.087 1.00 23.98 466 GLU B CA 1
ATOM 7294 C C . GLU B 1 488 ? 21.652 66.065 51.764 1.00 23.10 466 GLU B C 1
ATOM 7295 O O . GLU B 1 488 ? 21.229 65.186 51.008 1.00 21.86 466 GLU B O 1
ATOM 7301 N N . ILE B 1 489 ? 21.546 67.364 51.468 1.00 21.34 467 ILE B N 1
ATOM 7302 C CA . ILE B 1 489 ? 20.922 67.819 50.230 1.00 20.63 467 ILE B CA 1
ATOM 7303 C C . ILE B 1 489 ? 21.962 68.263 49.207 1.00 22.43 467 ILE B C 1
ATOM 7304 O O . ILE B 1 489 ? 21.623 68.937 48.242 1.00 25.99 467 ILE B O 1
ATOM 7309 N N . GLY B 1 490 ? 23.229 67.907 49.417 1.00 23.11 468 GLY B N 1
ATOM 7310 C CA . GLY B 1 490 ? 24.228 67.945 48.368 1.00 17.63 468 GLY B CA 1
ATOM 7311 C C . GLY B 1 490 ? 24.892 69.275 48.087 1.00 23.20 468 GLY B C 1
ATOM 7312 O O . GLY B 1 490 ? 25.599 69.375 47.080 1.00 19.86 468 GLY B O 1
ATOM 7313 N N . VAL B 1 491 ? 24.700 70.288 48.931 1.00 19.33 469 VAL B N 1
ATOM 7314 C CA . VAL B 1 491 ? 25.266 71.623 48.727 1.00 19.13 469 VAL B CA 1
ATOM 7315 C C . VAL B 1 491 ? 26.790 71.564 48.686 1.00 25.07 469 VAL B C 1
ATOM 7316 O O . VAL B 1 491 ? 27.406 71.119 49.660 1.00 26.07 469 VAL B O 1
ATOM 7320 N N . PRO B 1 492 ? 27.441 72.012 47.605 1.00 26.62 470 PRO B N 1
ATOM 7321 C CA . PRO B 1 492 ? 28.910 71.882 47.527 1.00 27.32 470 PRO B CA 1
ATOM 7322 C C . PRO B 1 492 ? 29.675 72.684 48.569 1.00 31.80 470 PRO B C 1
ATOM 7323 O O . PRO B 1 492 ? 30.670 72.179 49.104 1.00 28.58 470 PRO B O 1
ATOM 7327 N N . TYR B 1 493 ? 29.258 73.921 48.858 1.00 27.25 471 TYR B N 1
ATOM 7328 C CA . TYR B 1 493 ? 30.010 74.836 49.707 1.00 28.20 471 TYR B CA 1
ATOM 7329 C C . TYR B 1 493 ? 29.122 75.429 50.787 1.00 26.87 471 TYR B C 1
ATOM 7330 O O . TYR B 1 493 ? 28.049 75.961 50.489 1.00 23.81 471 TYR B O 1
ATOM 7339 N N . ALA B 1 494 ? 29.593 75.373 52.027 1.00 21.04 472 ALA B N 1
ATOM 7340 C CA . ALA B 1 494 ? 28.979 76.065 53.152 1.00 22.49 472 ALA B CA 1
ATOM 7341 C C . ALA B 1 494 ? 29.925 77.165 53.615 1.00 25.94 472 ALA B C 1
ATOM 7342 O O . ALA B 1 494 ? 31.120 76.923 53.807 1.00 26.37 472 ALA B O 1
ATOM 7344 N N . ILE B 1 495 ? 29.403 78.371 53.781 1.00 22.91 473 ILE B N 1
ATOM 7345 C CA . ILE B 1 495 ? 30.215 79.515 54.165 1.00 25.57 473 ILE B CA 1
ATOM 7346 C C . ILE B 1 495 ? 29.779 79.976 55.548 1.00 25.10 473 ILE B C 1
ATOM 7347 O O . ILE B 1 495 ? 28.589 80.209 55.792 1.00 28.53 473 ILE B O 1
ATOM 7352 N N . THR B 1 496 ? 30.729 80.077 56.466 1.00 23.67 474 THR B N 1
ATOM 7353 C CA . THR B 1 496 ? 30.401 80.432 57.839 1.00 25.52 474 THR B CA 1
ATOM 7354 C C . THR B 1 496 ? 30.975 81.794 58.193 1.00 27.97 474 THR B C 1
ATOM 7355 O O . THR B 1 496 ? 32.157 82.061 57.960 1.00 27.18 474 THR B O 1
ATOM 7359 N N . ILE B 1 497 ? 30.128 82.649 58.750 1.00 28.08 475 ILE B N 1
ATOM 7360 C CA . ILE B 1 497 ? 30.530 83.943 59.273 1.00 27.83 475 ILE B CA 1
ATOM 7361 C C . ILE B 1 497 ? 30.669 83.772 60.779 1.00 33.26 475 ILE B C 1
ATOM 7362 O O . ILE B 1 497 ? 29.699 83.420 61.465 1.00 28.10 475 ILE B O 1
ATOM 7367 N N . ASP B 1 498 ? 31.880 83.961 61.284 1.00 33.67 476 ASP B N 1
ATOM 7368 C CA . ASP B 1 498 ? 32.158 83.802 62.705 1.00 32.59 476 ASP B CA 1
ATOM 7369 C C . ASP B 1 498 ? 32.742 85.107 63.256 1.00 37.78 476 ASP B C 1
ATOM 7370 O O . ASP B 1 498 ? 32.788 86.134 62.566 1.00 36.14 476 ASP B O 1
ATOM 7375 N N . TYR B 1 499 ? 33.191 85.064 64.516 1.00 35.31 477 TYR B N 1
ATOM 7376 C CA . TYR B 1 499 ? 33.704 86.279 65.140 1.00 30.50 477 TYR B CA 1
ATOM 7377 C C . TYR B 1 499 ? 34.982 86.761 64.472 1.00 34.37 477 TYR B C 1
ATOM 7378 O O . TYR B 1 499 ? 35.244 87.966 64.452 1.00 33.22 477 TYR B O 1
ATOM 7387 N N . GLN B 1 500 ? 35.780 85.858 63.904 1.00 30.70 478 GLN B N 1
ATOM 7388 C CA . GLN B 1 500 ? 36.935 86.330 63.154 1.00 34.38 478 GLN B CA 1
ATOM 7389 C C . GLN B 1 500 ? 36.505 87.150 61.940 1.00 35.77 478 GLN B C 1
ATOM 7390 O O . GLN B 1 500 ? 37.194 88.108 61.565 1.00 34.50 478 GLN B O 1
ATOM 7396 N N . THR B 1 501 ? 35.353 86.816 61.338 1.00 32.38 479 THR B N 1
ATOM 7397 C CA . THR B 1 501 ? 34.843 87.603 60.215 1.00 38.84 479 THR B CA 1
ATOM 7398 C C . THR B 1 501 ? 34.679 89.068 60.600 1.00 37.81 479 THR B C 1
ATOM 7399 O O . THR B 1 501 ? 34.981 89.966 59.808 1.00 33.12 479 THR B O 1
ATOM 7403 N N . LEU B 1 502 ? 34.185 89.324 61.815 1.00 37.79 480 LEU B N 1
ATOM 7404 C CA . LEU B 1 502 ? 34.054 90.687 62.314 1.00 37.71 480 LEU B CA 1
ATOM 7405 C C . LEU B 1 502 ? 35.398 91.380 62.469 1.00 41.88 480 LEU B C 1
ATOM 7406 O O . LEU B 1 502 ? 35.455 92.613 62.442 1.00 43.35 480 LEU B O 1
ATOM 7411 N N . GLU B 1 503 ? 36.479 90.620 62.610 1.00 43.30 481 GLU B N 1
ATOM 7412 C CA . GLU B 1 503 ? 37.790 91.192 62.871 1.00 42.97 481 GLU B CA 1
ATOM 7413 C C . GLU B 1 503 ? 38.585 91.435 61.590 1.00 43.48 481 GLU B C 1
ATOM 7414 O O . GLU B 1 503 ? 39.046 92.557 61.357 1.00 47.93 481 GLU B O 1
ATOM 7420 N N . ASP B 1 504 ? 38.757 90.411 60.747 1.00 41.50 482 ASP B N 1
ATOM 7421 C CA . ASP B 1 504 ? 39.592 90.547 59.554 1.00 36.59 482 ASP B CA 1
ATOM 7422 C C . ASP B 1 504 ? 38.838 90.313 58.251 1.00 38.10 482 ASP B C 1
ATOM 7423 O O . ASP B 1 504 ? 39.471 90.154 57.200 1.00 39.57 482 ASP B O 1
ATOM 7428 N N . ASN B 1 505 ? 37.508 90.271 58.293 1.00 36.44 483 ASN B N 1
ATOM 7429 C CA . ASN B 1 505 ? 36.669 90.178 57.095 1.00 37.53 483 ASN B CA 1
ATOM 7430 C C . ASN B 1 505 ? 36.909 88.895 56.290 1.00 40.59 483 ASN B C 1
ATOM 7431 O O . ASN B 1 505 ? 36.657 88.851 55.075 1.00 36.80 483 ASN B O 1
ATOM 7436 N N . THR B 1 506 ? 37.382 87.834 56.940 1.00 34.54 484 THR B N 1
ATOM 7437 C CA . THR B 1 506 ? 37.461 86.530 56.297 1.00 34.38 484 THR B CA 1
ATOM 7438 C C . THR B 1 506 ? 36.325 85.637 56.772 1.00 33.12 484 THR B C 1
ATOM 7439 O O . THR B 1 506 ? 35.831 85.773 57.892 1.00 33.32 484 THR B O 1
ATOM 7443 N N . VAL B 1 507 ? 35.903 84.731 55.895 1.00 34.82 485 VAL B N 1
ATOM 7444 C CA . VAL B 1 507 ? 34.935 83.695 56.217 1.00 29.87 485 VAL B CA 1
ATOM 7445 C C . VAL B 1 507 ? 35.629 82.360 56.030 1.00 33.22 485 VAL B C 1
ATOM 7446 O O . VAL B 1 507 ? 36.741 82.285 55.510 1.00 33.19 485 VAL B O 1
ATOM 7450 N N . THR B 1 508 ? 34.951 81.295 56.439 1.00 29.50 486 THR B N 1
ATOM 7451 C CA . THR B 1 508 ? 35.451 79.953 56.217 1.00 30.05 486 THR B CA 1
ATOM 7452 C C . THR B 1 508 ? 34.555 79.234 55.210 1.00 31.44 486 THR B C 1
ATOM 7453 O O . THR B 1 508 ? 33.326 79.367 55.241 1.00 27.08 486 THR B O 1
ATOM 7457 N N . ILE B 1 509 ? 35.193 78.521 54.284 1.00 30.67 487 ILE B N 1
ATOM 7458 C CA . ILE B 1 509 ? 34.524 77.733 53.256 1.00 30.20 487 ILE B CA 1
ATOM 7459 C C . ILE B 1 509 ? 34.705 76.264 53.611 1.00 30.38 487 ILE B C 1
ATOM 7460 O O . ILE B 1 509 ? 35.838 75.767 53.661 1.00 28.88 487 ILE B O 1
ATOM 7465 N N . ARG B 1 510 ? 33.605 75.564 53.847 1.00 27.41 488 ARG B N 1
ATOM 7466 C CA . ARG B 1 510 ? 33.647 74.127 54.054 1.00 24.48 488 ARG B CA 1
ATOM 7467 C C . ARG B 1 510 ? 33.274 73.421 52.750 1.00 28.07 488 ARG B C 1
ATOM 7468 O O . ARG B 1 510 ? 32.234 73.709 52.147 1.00 28.29 488 ARG B O 1
ATOM 7476 N N . ASP B 1 511 ? 34.140 72.521 52.306 1.00 30.90 489 ASP B N 1
ATOM 7477 C CA . ASP B 1 511 ? 33.931 71.769 51.079 1.00 26.26 489 ASP B CA 1
ATOM 7478 C C . ASP B 1 511 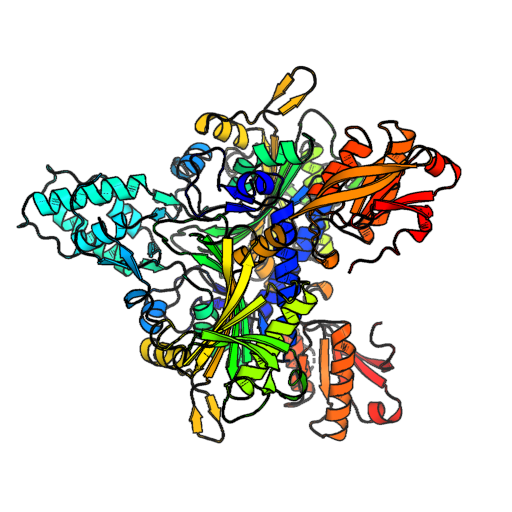? 33.160 70.497 51.396 1.00 30.53 489 ASP B C 1
ATOM 7479 O O . ASP B 1 511 ? 33.533 69.757 52.309 1.00 25.41 489 ASP B O 1
ATOM 7484 N N . ARG B 1 512 ? 32.083 70.246 50.638 1.00 30.26 490 ARG B N 1
ATOM 7485 C CA . ARG B 1 512 ? 31.204 69.113 50.934 1.00 26.33 490 ARG B CA 1
ATOM 7486 C C . ARG B 1 512 ? 31.939 67.775 50.822 1.00 29.52 490 ARG B C 1
ATOM 7487 O O . ARG B 1 512 ? 31.775 66.897 51.678 1.00 25.31 490 ARG B O 1
ATOM 7495 N N . ASP B 1 513 ? 32.737 67.594 49.765 1.00 31.65 491 ASP B N 1
ATOM 7496 C CA . ASP B 1 513 ? 33.332 66.285 49.504 1.00 32.70 491 ASP B CA 1
ATOM 7497 C C . ASP B 1 513 ? 34.405 65.951 50.536 1.00 34.36 491 ASP B C 1
ATOM 7498 O O . ASP B 1 513 ? 34.405 64.857 51.111 1.00 34.60 491 ASP B O 1
ATOM 7503 N N . THR B 1 514 ? 35.327 66.881 50.785 1.00 35.01 492 THR B N 1
ATOM 7504 C CA . THR B 1 514 ? 36.439 66.617 51.690 1.00 35.90 492 THR B CA 1
ATOM 7505 C C . THR B 1 514 ? 36.178 67.049 53.125 1.00 35.54 492 THR B C 1
ATOM 7506 O O . THR B 1 514 ? 36.853 66.556 54.030 1.00 34.06 492 THR B O 1
ATOM 7510 N N . MET B 1 515 ? 35.220 67.944 53.356 1.00 32.09 493 MET B N 1
ATOM 7511 C CA . MET B 1 515 ? 34.923 68.507 54.672 1.00 32.49 493 MET B CA 1
ATOM 7512 C C . MET B 1 515 ? 36.037 69.403 55.185 1.00 28.25 493 MET B C 1
ATOM 7513 O O . MET B 1 515 ? 36.067 69.714 56.367 1.00 34.56 493 MET B O 1
ATOM 7518 N N . LYS B 1 516 ? 36.948 69.834 54.319 1.00 29.98 494 LYS B N 1
ATOM 7519 C CA . LYS B 1 516 ? 37.996 70.761 54.721 1.00 33.62 494 LYS B CA 1
ATOM 7520 C C . LYS B 1 516 ? 37.462 72.188 54.815 1.00 36.16 494 LYS B C 1
ATOM 7521 O O . LYS B 1 516 ? 36.572 72.594 54.060 1.00 34.24 494 LYS B O 1
ATOM 7527 N N . GLN B 1 517 ? 38.027 72.956 55.745 1.00 35.21 495 GLN B N 1
ATOM 7528 C CA . GLN B 1 517 ? 37.690 74.364 55.920 1.00 30.60 495 GLN B CA 1
ATOM 7529 C C . GLN B 1 517 ? 38.884 75.226 55.533 1.00 37.11 495 GLN B C 1
ATOM 7530 O O . GLN B 1 517 ? 40.010 74.972 55.974 1.00 37.75 495 GLN B O 1
ATOM 7536 N N . VAL B 1 518 ? 38.636 76.247 54.718 1.00 33.96 496 VAL B N 1
ATOM 7537 C CA . VAL B 1 518 ? 39.653 77.208 54.320 1.00 35.16 496 VAL B CA 1
ATOM 7538 C C . VAL B 1 518 ? 39.113 78.607 54.601 1.00 39.62 496 VAL B C 1
ATOM 7539 O O . VAL B 1 518 ? 37.995 78.932 54.185 1.00 39.58 496 VAL B O 1
ATOM 7543 N N . ARG B 1 519 ? 39.893 79.433 55.308 1.00 33.07 497 ARG B N 1
ATOM 7544 C CA . ARG B 1 519 ? 39.523 80.832 55.490 1.00 34.03 497 ARG B CA 1
ATOM 7545 C C . ARG B 1 519 ? 39.858 81.627 54.237 1.00 36.46 497 ARG B C 1
ATOM 7546 O O . ARG B 1 519 ? 40.931 81.478 53.651 1.00 38.69 497 ARG B O 1
ATOM 7554 N N . VAL B 1 520 ? 38.919 82.469 53.823 1.00 37.04 498 VAL B N 1
ATOM 7555 C CA . VAL B 1 520 ? 39.030 83.261 52.604 1.00 37.92 498 VAL B CA 1
ATOM 7556 C C . VAL B 1 520 ? 38.453 84.643 52.882 1.00 36.98 498 VAL B C 1
ATOM 7557 O O . VAL B 1 520 ? 37.407 84.765 53.526 1.00 37.77 498 VAL B O 1
ATOM 7561 N N . LYS B 1 521 ? 39.126 85.684 52.400 1.00 39.67 499 LYS B N 1
ATOM 7562 C CA . LYS B 1 521 ? 38.551 87.020 52.484 1.00 41.87 499 LYS B CA 1
ATOM 7563 C C . LYS B 1 521 ? 37.230 87.074 51.721 1.00 42.80 499 LYS B C 1
ATOM 7564 O O . LYS B 1 521 ? 37.090 86.479 50.650 1.00 41.79 499 LYS B O 1
ATOM 7570 N N . ILE B 1 522 ? 36.247 87.774 52.293 1.00 40.32 500 ILE B N 1
ATOM 7571 C CA . ILE B 1 522 ? 34.947 87.922 51.637 1.00 41.53 500 ILE B CA 1
ATOM 7572 C C . ILE B 1 522 ? 35.132 88.467 50.229 1.00 46.58 500 ILE B C 1
ATOM 7573 O O . ILE B 1 522 ? 34.473 88.035 49.274 1.00 42.87 500 ILE B O 1
ATOM 7578 N N . GLU B 1 523 ? 36.069 89.407 50.094 1.00 42.91 501 GLU B N 1
ATOM 7579 C CA . GLU B 1 523 ? 36.451 90.009 48.827 1.00 44.62 501 GLU B CA 1
ATOM 7580 C C . GLU B 1 523 ? 36.750 88.966 47.758 1.00 51.16 501 GLU B C 1
ATOM 7581 O O . GLU B 1 523 ? 36.401 89.149 46.585 1.00 54.13 501 GLU B O 1
ATOM 7587 N N . ASP B 1 524 ? 37.407 87.871 48.139 1.00 45.47 502 ASP B N 1
ATOM 7588 C CA . ASP B 1 524 ? 37.886 86.875 47.189 1.00 42.78 502 ASP B CA 1
ATOM 7589 C C . ASP B 1 524 ? 36.949 85.693 47.044 1.00 43.22 502 ASP B C 1
ATOM 7590 O O . ASP B 1 524 ? 37.259 84.763 46.296 1.00 45.94 502 ASP B O 1
ATOM 7595 N N . LEU B 1 525 ? 35.802 85.729 47.714 1.00 45.88 503 LEU B N 1
ATOM 7596 C CA . LEU B 1 525 ? 34.908 84.576 47.749 1.00 40.85 503 LEU B CA 1
ATOM 7597 C C . LEU B 1 525 ? 34.438 84.118 46.369 1.00 43.74 503 LEU B C 1
ATOM 7598 O O . LEU B 1 525 ? 34.484 82.901 46.107 1.00 42.73 503 LEU B O 1
ATOM 7603 N N . PRO B 1 526 ? 34.011 85.004 45.439 1.00 46.31 504 PRO B N 1
ATOM 7604 C CA . PRO B 1 526 ? 33.463 84.526 44.155 1.00 43.01 504 PRO B CA 1
ATOM 7605 C C . PRO B 1 526 ? 34.332 83.554 43.365 1.00 47.58 504 PRO B C 1
ATOM 7606 O O . PRO B 1 526 ? 33.820 82.896 42.456 1.00 48.21 504 PRO B O 1
ATOM 7610 N N . ASN B 1 527 ? 35.617 83.415 43.696 1.00 56.40 505 ASN B N 1
ATOM 7611 C CA . ASN B 1 527 ? 36.428 82.337 43.120 1.00 55.09 505 ASN B CA 1
ATOM 7612 C C . ASN B 1 527 ? 36.290 81.083 43.990 1.00 62.02 505 ASN B C 1
ATOM 7613 O O . ASN B 1 527 ? 37.090 80.804 44.889 1.00 52.61 505 ASN B O 1
ATOM 7618 N N . GLN B 1 528 ? 35.226 80.324 43.715 1.00 65.35 506 GLN B N 1
ATOM 7619 C CA . GLN B 1 528 ? 35.029 78.988 44.267 1.00 57.50 506 GLN B CA 1
ATOM 7620 C C . GLN B 1 528 ? 34.420 78.105 43.184 1.00 62.07 506 GLN B C 1
ATOM 7621 O O . GLN B 1 528 ? 33.376 78.440 42.613 1.00 61.67 506 GLN B O 1
ATOM 7627 N N . LEU B 1 529 ? 35.067 76.969 42.922 1.00 61.43 507 LEU B N 1
ATOM 7628 C CA . LEU B 1 529 ? 34.902 76.231 41.674 1.00 59.66 507 LEU B CA 1
ATOM 7629 C C . LEU B 1 529 ? 33.710 75.279 41.704 1.00 54.16 507 LEU B C 1
ATOM 7630 O O . LEU B 1 529 ? 33.513 74.527 42.664 1.00 50.74 507 LEU B O 1
ATOM 7635 N N . THR B 1 530 ? 32.936 75.303 40.620 1.00 57.25 508 THR B N 1
ATOM 7636 C CA . THR B 1 530 ? 31.831 74.377 40.392 1.00 59.87 508 THR B CA 1
ATOM 7637 C C . THR B 1 530 ? 32.242 73.406 39.287 1.00 60.08 508 THR B C 1
ATOM 7638 O O . THR B 1 530 ? 32.521 73.826 38.155 1.00 63.65 508 THR B O 1
ATOM 7642 N N . LEU B 1 531 ? 32.297 72.118 39.625 1.00 57.59 509 LEU B N 1
ATOM 7643 C CA . LEU B 1 531 ? 32.782 71.078 38.714 1.00 60.83 509 LEU B CA 1
ATOM 7644 C C . LEU B 1 531 ? 32.114 69.725 38.993 1.00 60.15 509 LEU B C 1
ATOM 7645 O O . LEU B 1 531 ? 30.973 69.483 38.614 1.00 74.23 509 LEU B O 1
#

Organism: Nanoarchaeum equitans (strain Kin4-M) (NCBI:txid228908)

Radius of gyration: 29.06 Å; Cα contacts (8 Å, |Δi|>4): 1828; chains: 2; bounding box: 82×77×80 Å

Nearest PDB structures (foldseek):
  5z5e-assembly1_A  TM=1.002E+00  e=1.562E-96  Nanoarchaeum equitans Kin4-M
  5z5e-assembly1_B  TM=9.856E-01  e=2.207E-89  Nanoarchaeum equitans Kin4-M
  8u2q-assembly1_A  TM=9.276E-01  e=1.188E-42  Mycolicibacterium thermoresistibile ATCC 19527
  2zt5-assembly1_A  TM=8.482E-01  e=2.406E-42  Homo sapiens
  8sld-assembly1_A-2  TM=8.836E-01  e=2.129E-29  Mycolicibacterium thermoresistibile ATCC 19527

B-factor: mean 35.04, std 14.88, range [10.35, 92.41]